Protein AF-0000000084598220 (afdb_homodimer)

Solvent-accessible surface area (backbone atoms only — not comparable to full-atom values): 47988 Å² total; per-residue (Å²): 133,80,77,79,67,69,56,61,60,93,81,36,50,54,48,59,60,74,89,63,60,37,79,72,84,51,64,51,40,47,52,40,50,54,53,54,58,26,46,35,33,29,43,20,32,37,65,59,45,50,27,60,74,36,41,69,69,46,43,55,61,21,56,75,44,31,79,72,43,38,65,80,55,84,69,63,90,47,68,69,59,46,43,54,54,58,67,50,29,43,49,44,36,50,38,77,49,54,46,45,58,60,53,30,51,50,38,49,72,28,61,39,36,26,37,33,40,42,40,22,49,45,51,42,50,27,36,34,76,59,91,84,57,64,60,24,38,47,14,88,64,12,65,29,36,76,45,94,66,25,41,41,49,55,47,38,46,50,35,27,44,74,67,70,26,46,35,27,47,23,36,34,70,39,38,66,58,46,56,55,34,40,37,82,74,64,42,84,81,72,74,36,50,92,60,53,60,62,56,38,84,83,36,52,68,48,37,48,53,36,30,51,52,51,43,52,54,53,48,48,58,58,65,73,52,56,81,55,49,25,45,37,34,40,52,46,70,60,24,64,92,65,59,35,60,59,59,62,66,61,51,53,55,58,45,31,74,82,36,59,43,51,39,33,26,36,35,62,60,54,47,76,47,23,58,34,39,47,34,36,72,48,73,75,92,60,70,45,95,57,56,32,34,27,40,35,50,41,40,84,44,57,33,19,48,84,76,58,64,61,56,48,41,52,56,50,48,52,49,48,50,52,37,38,15,27,40,27,25,36,28,41,26,52,32,36,41,48,33,32,40,71,45,67,71,58,52,52,34,44,47,48,39,11,57,50,35,73,69,48,33,78,62,52,42,56,35,40,51,34,85,73,17,62,54,95,55,35,34,21,24,28,50,90,56,33,36,31,40,35,38,58,37,89,51,76,71,64,36,58,68,60,63,42,80,40,74,47,75,67,71,68,76,45,41,26,36,60,90,78,61,48,73,42,59,66,51,74,57,90,60,26,34,39,31,48,47,69,85,50,68,75,52,86,66,83,60,52,57,49,48,33,39,32,36,35,77,127,133,82,77,79,66,69,56,62,57,92,83,36,50,53,49,60,59,75,89,64,59,37,82,72,85,51,65,52,41,48,52,40,50,54,53,53,58,27,45,35,32,29,43,21,33,37,64,58,45,51,26,59,74,35,42,65,70,46,43,55,59,20,55,74,44,32,81,73,42,38,65,77,54,85,70,63,90,46,68,69,60,47,42,53,53,58,68,50,29,42,48,44,38,50,38,77,49,54,44,47,58,62,52,30,49,50,38,48,72,29,60,41,36,27,38,34,39,41,41,24,48,45,50,39,50,26,37,33,75,60,90,86,56,64,60,23,38,46,14,89,65,12,64,28,36,77,44,95,64,25,40,41,48,54,48,38,48,51,33,27,44,75,66,71,25,46,37,28,47,23,37,35,70,40,39,66,59,46,55,55,34,41,38,81,73,64,44,84,81,71,75,36,49,91,60,53,58,63,56,39,82,82,39,51,69,48,38,49,52,36,31,51,54,51,44,52,53,53,47,48,58,59,66,73,51,55,82,53,50,26,46,34,36,42,52,48,70,59,23,65,90,64,61,35,59,60,59,62,64,62,52,53,54,58,46,30,73,82,36,58,44,51,40,32,26,36,35,63,60,56,44,76,46,22,58,32,39,46,33,35,71,49,74,76,92,59,69,44,96,58,57,33,33,27,42,35,49,41,40,83,45,56,31,18,48,84,77,60,64,61,57,47,39,52,57,51,48,53,49,48,51,53,38,38,15,26,40,26,24,38,28,42,25,51,33,38,41,49,33,33,42,70,47,68,71,58,52,53,33,45,48,46,40,10,56,51,37,73,68,48,34,77,64,52,44,55,34,40,50,34,84,72,17,64,54,96,55,36,34,21,24,28,48,89,55,32,36,33,40,36,40,57,38,89,51,78,72,64,35,57,68,58,62,44,79,40,74,47,76,68,69,68,76,43,41,26,34,58,90,77,60,49,73,44,58,66,50,74,58,88,61,26,34,40,31,49,49,72,86,51,69,75,52,86,68,84,61,52,57,49,48,32,39,32,36,34,78,127

Structure (mmCIF, N/CA/C/O backbone):
data_AF-0000000084598220-model_v1
#
loop_
_entity.id
_entity.type
_entity.pdbx_description
1 polymer Alpha-L-fucosidase
#
loop_
_atom_site.group_PDB
_atom_site.id
_atom_site.type_symbol
_atom_site.label_atom_id
_atom_site.label_alt_id
_atom_site.label_comp_id
_atom_site.label_asym_id
_atom_site.label_entity_id
_atom_site.label_seq_id
_atom_site.pdbx_PDB_ins_code
_atom_site.Cartn_x
_atom_site.Cartn_y
_atom_site.Cartn_z
_atom_site.occupancy
_atom_site.B_iso_or_equiv
_atom_site.auth_seq_id
_atom_site.auth_comp_id
_atom_site.auth_asym_id
_atom_site.auth_atom_id
_atom_site.pdbx_PDB_model_num
ATOM 1 N N . MET A 1 1 ? -11.242 47.875 -4.945 1 23.22 1 MET A N 1
ATOM 2 C CA . MET A 1 1 ? -11.422 46.719 -4.109 1 23.22 1 MET A CA 1
ATOM 3 C C . MET A 1 1 ? -10.992 45.438 -4.852 1 23.22 1 MET A C 1
ATOM 5 O O . MET A 1 1 ? -11.688 45 -5.766 1 23.22 1 MET A O 1
ATOM 9 N N . THR A 1 2 ? -9.703 45.312 -5.207 1 27.08 2 THR A N 1
ATOM 10 C CA . THR A 1 2 ? -9 44.344 -6.02 1 27.08 2 THR A CA 1
ATOM 11 C C . THR A 1 2 ? -9.305 42.906 -5.531 1 27.08 2 THR A C 1
ATOM 13 O O . THR A 1 2 ? -9.148 42.625 -4.348 1 27.08 2 THR A O 1
ATOM 16 N N . ASP A 1 3 ? -10.25 42.219 -6.105 1 31.67 3 ASP A N 1
ATOM 17 C CA . ASP A 1 3 ? -10.758 40.875 -5.949 1 31.67 3 ASP A CA 1
ATOM 18 C C . ASP A 1 3 ? -9.609 39.875 -5.809 1 31.67 3 ASP A C 1
ATOM 20 O O . ASP A 1 3 ? -8.844 39.656 -6.75 1 31.67 3 ASP A O 1
ATOM 24 N N . ASN A 1 4 ? -8.891 40.031 -4.762 1 32.78 4 ASN A N 1
ATOM 25 C CA . ASN A 1 4 ? -7.824 39.094 -4.508 1 32.78 4 ASN A CA 1
ATOM 26 C C . ASN A 1 4 ? -8.32 37.656 -4.652 1 32.78 4 ASN A C 1
ATOM 28 O O . ASN A 1 4 ? -8.891 37.094 -3.713 1 32.78 4 ASN A O 1
ATOM 32 N N . LEU A 1 5 ? -8.93 37.312 -5.75 1 36.25 5 LEU A N 1
ATOM 33 C CA . LEU A 1 5 ? -9.328 35.969 -6.145 1 36.25 5 LEU A CA 1
ATOM 34 C C . LEU A 1 5 ? -8.195 34.969 -5.918 1 36.25 5 LEU A C 1
ATOM 36 O O . LEU A 1 5 ? -7.051 35.219 -6.293 1 36.25 5 LEU A O 1
ATOM 40 N N . GLU A 1 6 ? -8.43 34.062 -5.066 1 42.03 6 GLU A N 1
ATOM 41 C CA . GLU A 1 6 ? -7.641 32.875 -4.773 1 42.03 6 GLU A CA 1
ATOM 42 C C . GLU A 1 6 ? -7.348 32.094 -6.039 1 42.03 6 GLU A C 1
ATOM 44 O O . GLU A 1 6 ? -8.273 31.625 -6.715 1 42.03 6 GLU A O 1
ATOM 49 N N . GLU A 1 7 ? -6.535 32.469 -6.828 1 36.28 7 GLU A N 1
ATOM 50 C CA . GLU A 1 7 ? -6.168 31.688 -8.008 1 36.28 7 GLU A CA 1
ATOM 51 C C . GLU A 1 7 ? -5.746 30.266 -7.629 1 36.28 7 GLU A C 1
ATOM 53 O O . GLU A 1 7 ? -4.812 30.078 -6.848 1 36.28 7 GLU A O 1
ATOM 58 N N . VAL A 1 8 ? -6.633 29.422 -7.609 1 45.06 8 VAL A N 1
ATOM 59 C CA . VAL A 1 8 ? -6.281 28 -7.578 1 45.06 8 VAL A CA 1
ATOM 60 C C . VAL A 1 8 ? -5.461 27.641 -8.812 1 45.06 8 VAL A C 1
ATOM 62 O O . VAL A 1 8 ? -5.953 27.734 -9.945 1 45.06 8 VAL A O 1
ATOM 65 N N . THR A 1 9 ? -4.238 27.938 -8.789 1 41.34 9 THR A N 1
ATOM 66 C CA . THR A 1 9 ? -3.434 27.375 -9.867 1 41.34 9 THR A CA 1
ATOM 67 C C . THR A 1 9 ? -3.012 25.938 -9.539 1 41.34 9 THR A C 1
ATOM 69 O O . THR A 1 9 ? -2.318 25.703 -8.547 1 41.34 9 THR A O 1
ATOM 72 N N . ASP A 1 10 ? -3.332 24.953 -10.148 1 44.06 10 ASP A N 1
ATOM 73 C CA . ASP A 1 10 ? -3.094 23.5 -10.086 1 44.06 10 ASP A CA 1
ATOM 74 C C . ASP A 1 10 ? -3.467 22.953 -8.719 1 44.06 10 ASP A C 1
ATOM 76 O O . ASP A 1 10 ? -2.684 22.219 -8.109 1 44.06 10 ASP A O 1
ATOM 80 N N . GLY A 1 11 ? -4.602 23.391 -8.039 1 43.09 11 GLY A N 1
ATOM 81 C CA . GLY A 1 11 ? -5.172 22.953 -6.781 1 43.09 11 GLY A CA 1
ATOM 82 C C . GLY A 1 11 ? -4.516 23.594 -5.57 1 43.09 11 GLY A C 1
ATOM 83 O O . GLY A 1 11 ? -4.879 23.297 -4.43 1 43.09 11 GLY A O 1
ATOM 84 N N . VAL A 1 12 ? -3.391 24.203 -5.793 1 49.09 12 VAL A N 1
ATOM 85 C CA . VAL A 1 12 ? -2.648 24.812 -4.699 1 49.09 12 VAL A CA 1
ATOM 86 C C . VAL A 1 12 ? -3.219 26.203 -4.402 1 49.09 12 VAL A C 1
ATOM 88 O O . VAL A 1 12 ? -3.438 27 -5.32 1 49.09 12 VAL A O 1
ATOM 91 N N . HIS A 1 13 ? -3.896 26.391 -3.176 1 57.19 13 HIS A N 1
ATOM 92 C CA . HIS A 1 13 ? -4.555 27.609 -2.689 1 57.19 13 HIS A CA 1
ATOM 93 C C . HIS A 1 13 ? -3.535 28.688 -2.357 1 57.19 13 HIS A C 1
ATOM 95 O O . HIS A 1 13 ? -2.465 28.406 -1.821 1 57.19 13 HIS A O 1
ATOM 101 N N . HIS A 1 14 ? -3.75 29.844 -2.865 1 70.62 14 HIS A N 1
ATOM 102 C CA . HIS A 1 14 ? -3.102 31.094 -2.471 1 70.62 14 HIS A CA 1
ATOM 103 C C . HIS A 1 14 ? -3.311 31.375 -0.986 1 70.62 14 HIS A C 1
ATOM 105 O O . HIS A 1 14 ? -4.164 30.766 -0.346 1 70.62 14 HIS A O 1
ATOM 111 N N . TYR A 1 15 ? -2.324 31.922 -0.281 1 80.38 15 TYR A N 1
ATOM 112 C CA . TYR A 1 15 ? -2.467 32.344 1.104 1 80.38 15 TYR A CA 1
ATOM 113 C C . TYR A 1 15 ? -2.609 33.875 1.188 1 80.38 15 TYR A C 1
ATOM 115 O O . TYR A 1 15 ? -2.293 34.594 0.234 1 80.38 15 TYR A O 1
ATOM 123 N N . SER A 1 16 ? -3.186 34.344 2.32 1 81.06 16 SER A N 1
ATOM 124 C CA . SER A 1 16 ? -3.387 35.781 2.529 1 81.06 16 SER A CA 1
ATOM 125 C C . SER A 1 16 ? -2.055 36.5 2.619 1 81.06 16 SER A C 1
ATOM 127 O O . SER A 1 16 ? -1.048 35.938 3.039 1 81.06 16 SER A O 1
ATOM 129 N N . LYS A 1 17 ? -2.09 37.875 2.248 1 82.38 17 LYS A N 1
ATOM 130 C CA . LYS A 1 17 ? -0.894 38.719 2.309 1 82.38 17 LYS A CA 1
ATOM 131 C C . LYS A 1 17 ? -0.565 39.094 3.748 1 82.38 17 LYS A C 1
ATOM 133 O O . LYS A 1 17 ? -1.466 39.344 4.551 1 82.38 17 LYS A O 1
ATOM 138 N N . GLU A 1 18 ? 0.597 39.125 4.02 1 86.5 18 GLU A N 1
ATOM 139 C CA . GLU A 1 18 ? 1.096 39.5 5.34 1 86.5 18 GLU A CA 1
ATOM 140 C C . GLU A 1 18 ? 0.583 40.875 5.754 1 86.5 18 GLU A C 1
ATOM 142 O O . GLU A 1 18 ? 0.25 41.094 6.922 1 86.5 18 GLU A O 1
ATOM 147 N N . GLU A 1 19 ? 0.536 41.781 4.867 1 89.38 19 GLU A N 1
ATOM 148 C CA . GLU A 1 19 ? 0.156 43.156 5.145 1 89.38 19 GLU A CA 1
ATOM 149 C C . GLU A 1 19 ? -1.286 43.25 5.637 1 89.38 19 GLU A C 1
ATOM 151 O O . GLU A 1 19 ? -1.655 44.219 6.324 1 89.38 19 GLU A O 1
ATOM 156 N N . SER A 1 20 ? -2.076 42.281 5.332 1 90.69 20 SER A N 1
ATOM 157 C CA . SER A 1 20 ? -3.492 42.281 5.68 1 90.69 20 SER A CA 1
ATOM 158 C C . SER A 1 20 ? -3.754 41.531 6.969 1 90.69 20 SER A C 1
ATOM 160 O O . SER A 1 20 ? -4.902 41.406 7.402 1 90.69 20 SER A O 1
ATOM 162 N N . TYR A 1 21 ? -2.719 41.062 7.551 1 94.75 21 TYR A N 1
ATOM 163 C CA . TYR A 1 21 ? -2.836 40.281 8.766 1 94.75 21 TYR A CA 1
ATOM 164 C C . TYR A 1 21 ? -3.406 41.094 9.914 1 94.75 21 TYR A C 1
ATOM 166 O O . TYR A 1 21 ? -2.996 42.25 10.117 1 94.75 21 TYR A O 1
ATOM 174 N N . VAL A 1 22 ? -4.391 40.562 10.617 1 96.06 22 VAL A N 1
ATOM 175 C CA . VAL A 1 22 ? -4.988 41.188 11.781 1 96.06 22 VAL A CA 1
ATOM 176 C C . VAL A 1 22 ? -4.508 40.5 13.055 1 96.06 22 VAL A C 1
ATOM 178 O O . VAL A 1 22 ? -4.988 39.438 13.406 1 96.06 22 VAL A O 1
ATOM 181 N N . ALA A 1 23 ? -3.645 41.125 13.789 1 95.88 23 ALA A N 1
ATOM 182 C CA . ALA A 1 23 ? -3.104 40.562 15.023 1 95.88 23 ALA A CA 1
ATOM 183 C C . ALA A 1 23 ? -4.141 40.625 16.141 1 95.88 23 ALA A C 1
ATOM 185 O O . ALA A 1 23 ? -4.844 41.594 16.312 1 95.88 23 ALA A O 1
ATOM 186 N N . PRO A 1 24 ? -4.246 39.531 16.875 1 97.12 24 PRO A N 1
ATOM 187 C CA . PRO A 1 24 ? -5.176 39.562 18.016 1 97.12 24 PRO A CA 1
ATOM 188 C C . PRO A 1 24 ? -4.723 40.531 19.109 1 97.12 24 PRO A C 1
ATOM 190 O O . PRO A 1 24 ? -3.521 40.688 19.344 1 97.12 24 PRO A O 1
ATOM 193 N N . LYS A 1 25 ? -5.676 41.062 19.812 1 96.19 25 LYS A N 1
ATOM 194 C CA . LYS A 1 25 ? -5.379 42.031 20.891 1 96.19 25 LYS A CA 1
ATOM 195 C C . LYS A 1 25 ? -5.363 41.312 22.25 1 96.19 25 LYS A C 1
ATOM 197 O O . LYS A 1 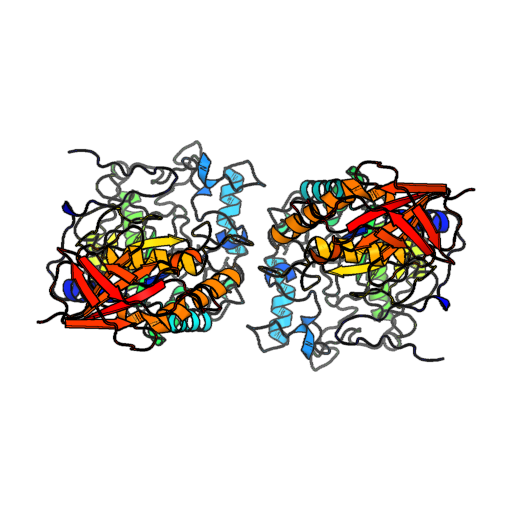25 ? -4.727 41.812 23.188 1 96.19 25 LYS A O 1
ATOM 202 N N . GLU A 1 26 ? -6.055 40.188 22.312 1 96.81 26 GLU A N 1
ATOM 203 C CA . GLU A 1 26 ? -6.172 39.469 23.578 1 96.81 26 GLU A CA 1
ATOM 204 C C . GLU A 1 26 ? -4.832 38.844 23.984 1 96.81 26 GLU A C 1
ATOM 206 O O . GLU A 1 26 ? -4.172 38.188 23.172 1 96.81 26 GLU A O 1
ATOM 211 N N . GLU A 1 27 ? -4.438 39 25.219 1 97.69 27 GLU A N 1
ATOM 212 C CA . GLU A 1 27 ? -3.164 38.531 25.734 1 97.69 27 GLU A CA 1
ATOM 213 C C . GLU A 1 27 ? -3.055 37 25.609 1 97.69 27 GLU A C 1
ATOM 215 O O . GLU A 1 27 ? -1.992 36.469 25.266 1 97.69 27 GLU A O 1
ATOM 220 N N . ALA A 1 28 ? -4.125 36.344 25.922 1 98.06 28 ALA A N 1
ATOM 221 C CA . ALA A 1 28 ? -4.117 34.875 25.859 1 98.06 28 ALA A CA 1
ATOM 222 C C . ALA A 1 28 ? -3.807 34.406 24.438 1 98.06 28 ALA A C 1
ATOM 224 O O . ALA A 1 28 ? -3.076 33.438 24.266 1 98.06 28 ALA A O 1
ATOM 225 N N . LEU A 1 29 ? -4.34 35.031 23.469 1 98.5 29 LEU A N 1
ATOM 226 C CA . LEU A 1 29 ? -4.105 34.656 22.078 1 98.5 29 LEU A CA 1
ATOM 227 C C . LEU A 1 29 ? -2.68 35 21.656 1 98.5 29 LEU A C 1
ATOM 229 O O . LEU A 1 29 ? -2.051 34.25 20.906 1 98.5 29 LEU A O 1
ATOM 233 N N . GLN A 1 30 ? -2.193 36.125 22.094 1 98.25 30 GLN A N 1
ATOM 234 C CA . GLN A 1 30 ? -0.816 36.531 21.812 1 98.25 30 GLN A CA 1
ATOM 235 C C . GLN A 1 30 ? 0.169 35.5 22.375 1 98.25 30 GLN A C 1
ATOM 237 O O . GLN A 1 30 ? 1.117 35.094 21.703 1 98.25 30 GLN A O 1
ATOM 242 N N . ALA A 1 31 ? -0.097 35.125 23.578 1 98.5 31 ALA A N 1
ATOM 243 C CA . ALA A 1 31 ? 0.752 34.125 24.219 1 98.5 31 ALA A CA 1
ATOM 244 C C . ALA A 1 31 ? 0.688 32.812 23.469 1 98.5 31 ALA A C 1
ATOM 246 O O . ALA A 1 31 ? 1.706 32.125 23.312 1 98.5 31 ALA A O 1
ATOM 247 N N . GLN A 1 32 ? -0.52 32.406 23.078 1 98.69 32 GLN A N 1
ATOM 248 C CA . GLN A 1 32 ? -0.69 31.156 22.344 1 98.69 32 GLN A CA 1
ATOM 249 C C . GLN A 1 32 ? 0.016 31.219 20.984 1 98.69 32 GLN A C 1
ATOM 251 O O . GLN A 1 32 ? 0.53 30.203 20.516 1 98.69 32 GLN A O 1
ATOM 256 N N . LEU A 1 33 ? -0.019 32.312 20.328 1 98.75 33 LEU A N 1
ATOM 257 C CA . LEU A 1 33 ? 0.685 32.469 19.062 1 98.75 33 LEU A CA 1
ATOM 258 C C . LEU A 1 33 ? 2.189 32.312 19.25 1 98.75 33 LEU A C 1
ATOM 260 O O . LEU A 1 33 ? 2.867 31.719 18.422 1 98.75 33 LEU A O 1
ATOM 264 N N . GLU A 1 34 ? 2.703 32.906 20.328 1 98.44 34 GLU A N 1
ATOM 265 C CA . GLU A 1 34 ? 4.121 32.719 20.609 1 98.44 34 GLU A CA 1
ATOM 266 C C . GLU A 1 34 ? 4.445 31.25 20.844 1 98.44 34 GLU A C 1
ATOM 268 O O . GLU A 1 34 ? 5.461 30.734 20.375 1 98.44 34 GLU A O 1
ATOM 273 N N . TRP A 1 35 ? 3.582 30.594 21.609 1 98.69 35 TRP A N 1
ATOM 274 C CA . TRP A 1 35 ? 3.734 29.156 21.812 1 98.69 35 TRP A CA 1
ATOM 275 C C . TRP A 1 35 ? 3.758 28.422 20.469 1 98.69 35 TRP A C 1
ATOM 277 O O . TRP A 1 35 ? 4.625 27.562 20.234 1 98.69 35 TRP A O 1
ATOM 287 N N . PHE A 1 36 ? 2.791 28.766 19.672 1 98.75 36 PHE A N 1
ATOM 288 C CA . PHE A 1 36 ? 2.668 28.141 18.359 1 98.75 36 PHE A CA 1
ATOM 289 C C . PHE A 1 36 ? 3.945 28.328 17.547 1 98.75 36 PHE A C 1
ATOM 291 O O . PHE A 1 36 ? 4.461 27.375 16.953 1 98.75 36 PHE A O 1
ATOM 298 N N . LYS A 1 37 ? 4.484 29.5 17.484 1 98.62 37 LYS A N 1
ATOM 299 C CA . LYS A 1 37 ? 5.688 29.828 16.719 1 98.62 37 LYS A CA 1
ATOM 300 C C . LYS A 1 37 ? 6.891 29.031 17.234 1 98.62 37 LYS A C 1
ATOM 302 O O . LYS A 1 37 ? 7.867 28.844 16.5 1 98.62 37 LYS A O 1
ATOM 307 N N . ASP A 1 38 ? 6.828 28.609 18.438 1 98.75 38 ASP A N 1
ATOM 308 C CA . ASP A 1 38 ? 7.941 27.875 19.031 1 98.75 38 ASP A CA 1
ATOM 309 C C . ASP A 1 38 ? 7.906 26.406 18.656 1 98.75 38 ASP A C 1
ATOM 311 O O . ASP A 1 38 ? 8.914 25.703 18.781 1 98.75 38 ASP A O 1
ATOM 315 N N . GLN A 1 39 ? 6.734 25.891 18.172 1 98.75 39 GLN A N 1
ATOM 316 C CA . GLN A 1 39 ? 6.559 24.453 17.969 1 98.75 39 GLN A CA 1
ATOM 317 C C . GLN A 1 39 ? 7.281 23.984 16.703 1 98.75 39 GLN A C 1
ATOM 319 O O . GLN A 1 39 ? 7.902 22.922 16.688 1 98.75 39 GLN A O 1
ATOM 324 N N . LYS A 1 40 ? 7.109 24.672 15.609 1 98.88 40 LYS A N 1
ATOM 325 C CA . LYS A 1 40 ? 7.848 24.609 14.352 1 98.88 40 LYS A CA 1
ATOM 326 C C . LYS A 1 40 ? 7.363 23.453 13.492 1 98.88 40 LYS A C 1
ATOM 328 O O . LYS A 1 40 ? 7.367 23.531 12.258 1 98.88 40 LYS A O 1
ATOM 333 N N . ILE A 1 41 ? 6.953 22.312 14.062 1 98.88 41 ILE A N 1
ATOM 334 C CA . ILE A 1 41 ? 6.605 21.188 13.203 1 98.88 41 ILE A CA 1
ATOM 335 C C . ILE A 1 41 ? 5.371 20.469 13.758 1 98.88 41 ILE A C 1
ATOM 337 O O . ILE A 1 41 ? 5.344 20.078 14.93 1 98.88 41 ILE A O 1
ATOM 341 N N . GLY A 1 42 ? 4.344 20.344 13 1 98.94 42 GLY A N 1
ATOM 342 C CA . GLY A 1 42 ? 3.123 19.609 13.289 1 98.94 42 GLY A CA 1
ATOM 343 C C . GLY A 1 42 ? 2.908 18.422 12.367 1 98.94 42 GLY A C 1
ATOM 344 O O . GLY A 1 42 ? 3.367 18.422 11.219 1 98.94 42 GLY A O 1
ATOM 345 N N . LEU A 1 43 ? 2.26 17.406 12.906 1 98.94 43 LEU A N 1
ATOM 346 C CA . LEU A 1 43 ? 1.837 16.25 12.109 1 98.94 43 LEU A CA 1
ATOM 347 C C . LEU A 1 43 ? 0.406 16.438 11.617 1 98.94 43 LEU A C 1
ATOM 349 O O . LEU A 1 43 ? -0.54 16.391 12.406 1 98.94 43 LEU A O 1
ATOM 353 N N . MET A 1 44 ? 0.262 16.656 10.336 1 98.94 44 MET A N 1
ATOM 354 C CA . MET A 1 44 ? -1.06 16.797 9.734 1 98.94 44 MET A CA 1
ATOM 355 C C . MET A 1 44 ? -1.516 15.461 9.133 1 98.94 44 MET A C 1
ATOM 357 O O . MET A 1 44 ? -0.711 14.719 8.57 1 98.94 44 MET A O 1
ATOM 361 N N . MET A 1 45 ? -2.775 15.203 9.281 1 98.81 45 MET A N 1
ATOM 362 C CA . MET A 1 45 ? -3.287 13.93 8.789 1 98.81 45 MET A CA 1
ATOM 363 C C . MET A 1 45 ? -4.656 14.109 8.141 1 98.81 45 MET A C 1
ATOM 365 O O . MET A 1 45 ? -5.59 14.602 8.773 1 98.81 45 MET A O 1
ATOM 369 N N . HIS A 1 46 ? -4.777 13.742 6.879 1 98.69 46 HIS A N 1
ATOM 370 C CA . HIS A 1 46 ? -6.055 13.523 6.203 1 98.69 46 HIS A CA 1
ATOM 371 C C . HIS A 1 46 ? -6.41 12.039 6.168 1 98.69 46 HIS A C 1
ATOM 373 O O . HIS A 1 46 ? -5.645 11.227 5.648 1 98.69 46 HIS A O 1
ATOM 379 N N . TRP A 1 47 ? -7.508 11.734 6.742 1 98.56 47 TRP A N 1
ATOM 380 C CA . TRP A 1 47 ? -7.902 10.328 6.848 1 98.56 47 TRP A CA 1
ATOM 381 C C . TRP A 1 47 ? -9.422 10.188 6.859 1 98.56 47 TRP A C 1
ATOM 383 O O . TRP A 1 47 ? -10.117 11.008 7.469 1 98.56 47 TRP A O 1
ATOM 393 N N . GLY A 1 48 ? -9.984 9.266 6.215 1 97.94 48 GLY A N 1
ATOM 394 C CA . GLY A 1 48 ? -11.406 8.969 6.113 1 97.94 48 GLY A CA 1
ATOM 395 C C . GLY A 1 48 ? -11.703 7.824 5.16 1 97.94 48 GLY A C 1
ATOM 396 O O . GLY A 1 48 ? -10.797 7.121 4.719 1 97.94 48 GLY A O 1
ATOM 397 N N . PRO A 1 49 ? -13.016 7.621 4.836 1 97.88 49 PRO A N 1
ATOM 398 C CA . PRO A 1 49 ? -13.422 6.473 4.02 1 97.88 49 PRO A CA 1
ATOM 399 C C . PRO A 1 49 ? -12.742 6.457 2.65 1 97.88 49 PRO A C 1
ATOM 401 O O . PRO A 1 49 ? -12.523 5.387 2.078 1 97.88 49 PRO A O 1
ATOM 404 N N . TYR A 1 50 ? -12.391 7.641 2.117 1 96.5 50 TYR A N 1
ATOM 405 C CA . TYR A 1 50 ? -11.797 7.77 0.79 1 96.5 50 TYR A CA 1
ATOM 406 C C . TYR A 1 50 ? -10.438 7.09 0.731 1 96.5 50 TYR A C 1
ATOM 408 O O . TYR A 1 50 ? -9.922 6.812 -0.354 1 96.5 50 TYR A O 1
ATOM 416 N N . SER A 1 51 ? -9.781 6.832 1.889 1 97.25 51 SER A N 1
ATOM 417 C CA . SER A 1 51 ? -8.477 6.184 1.911 1 97.25 51 SER A CA 1
ATOM 418 C C . SER A 1 51 ? -8.547 4.77 1.345 1 97.25 51 SER A C 1
ATOM 420 O O . SER A 1 51 ? -7.547 4.227 0.872 1 97.25 51 SER A O 1
ATOM 422 N N . GLN A 1 52 ? -9.773 4.133 1.337 1 97.19 52 GLN A N 1
ATOM 423 C CA . GLN A 1 52 ? -9.984 2.779 0.836 1 97.19 52 GLN A CA 1
ATOM 424 C C . GLN A 1 52 ? -9.695 2.693 -0.66 1 97.19 52 GLN A C 1
ATOM 426 O O . GLN A 1 52 ? -9.234 1.659 -1.15 1 97.19 52 GLN A O 1
ATOM 431 N N . LEU A 1 53 ? -9.914 3.842 -1.373 1 94.06 53 LEU A N 1
ATOM 432 C CA . LEU A 1 53 ? -9.766 3.852 -2.824 1 94.06 53 LEU A CA 1
ATOM 433 C C . LEU A 1 53 ? -8.445 4.488 -3.234 1 94.06 53 LEU A C 1
ATOM 435 O O . LEU A 1 53 ? -8.016 4.355 -4.383 1 94.06 53 LEU A O 1
ATOM 439 N N . GLY A 1 54 ? -7.789 5.195 -2.27 1 92.88 54 GLY A N 1
ATOM 440 C CA . GLY A 1 54 ? -6.547 5.879 -2.584 1 92.88 54 GLY A CA 1
ATOM 441 C C . GLY A 1 54 ? -6.727 7.027 -3.559 1 92.88 54 GLY A C 1
ATOM 442 O O . GLY A 1 54 ? -5.953 7.172 -4.508 1 92.88 54 GLY A O 1
ATOM 443 N N . VAL A 1 55 ? -7.797 7.82 -3.406 1 91.38 55 VAL A N 1
ATOM 444 C CA . VAL A 1 55 ? -8.078 8.961 -4.266 1 91.38 55 VAL A CA 1
ATOM 445 C C . VAL A 1 55 ? -8.039 10.25 -3.441 1 91.38 55 VAL A C 1
ATOM 447 O O . VAL A 1 55 ? -8 10.203 -2.209 1 91.38 55 VAL A O 1
ATOM 450 N N . VAL A 1 56 ? -8.047 11.344 -4.129 1 92.12 56 VAL A N 1
ATOM 451 C CA . VAL A 1 56 ? -8.047 12.641 -3.465 1 92.12 56 VAL A CA 1
ATOM 452 C C . VAL A 1 56 ? -9.305 12.797 -2.615 1 92.12 56 VAL A C 1
ATOM 454 O O . VAL A 1 56 ? -10.398 12.398 -3.033 1 92.12 56 VAL A O 1
ATOM 457 N N . GLU A 1 57 ? -9.195 13.352 -1.486 1 93.56 57 GLU A N 1
ATOM 458 C CA . GLU A 1 57 ? -10.273 13.461 -0.508 1 93.56 57 GLU A CA 1
ATOM 459 C C . GLU A 1 57 ? -11.359 14.422 -0.99 1 93.56 57 GLU A C 1
ATOM 461 O O . GLU A 1 57 ? -11.086 15.594 -1.257 1 93.56 57 GLU A O 1
ATOM 466 N N . SER A 1 58 ? -12.602 13.969 -1.15 1 95.88 58 SER A N 1
ATOM 467 C CA . SER A 1 58 ? -13.859 14.695 -1.269 1 95.88 58 SER A CA 1
ATOM 468 C C . SER A 1 58 ? -14.055 15.242 -2.68 1 95.88 58 SER A C 1
ATOM 470 O O . SER A 1 58 ? -15.164 15.234 -3.209 1 95.88 58 SER A O 1
ATOM 472 N N . TRP A 1 59 ? -12.992 15.703 -3.324 1 95.19 59 TRP A N 1
ATOM 473 C CA . TRP A 1 59 ? -13.086 16.609 -4.461 1 95.19 59 TRP A CA 1
ATOM 474 C C . TRP A 1 59 ? -13.75 15.922 -5.652 1 95.19 59 TRP A C 1
ATOM 476 O O . TRP A 1 59 ? -14.375 16.578 -6.484 1 95.19 59 TRP A O 1
ATOM 486 N N . ALA A 1 60 ? -13.672 14.672 -5.695 1 94.19 60 ALA A N 1
ATOM 487 C CA . ALA A 1 60 ? -14.328 13.93 -6.77 1 94.19 60 ALA A CA 1
ATOM 488 C C . ALA A 1 60 ? -15.836 14.141 -6.738 1 94.19 60 ALA A C 1
ATOM 490 O O . ALA A 1 60 ? -16.531 13.875 -7.727 1 94.19 60 ALA A O 1
ATOM 491 N N . LEU A 1 61 ? -16.391 14.602 -5.68 1 95.88 61 LEU A N 1
ATOM 492 C CA . LEU A 1 61 ? -17.828 14.828 -5.531 1 95.88 61 LEU A CA 1
ATOM 493 C C . LEU A 1 61 ? -18.25 16.094 -6.262 1 95.88 61 LEU A C 1
ATOM 495 O O . LEU A 1 61 ? -19.438 16.281 -6.566 1 95.88 61 LEU A O 1
ATOM 499 N N . SER A 1 62 ? -17.359 17.016 -6.473 1 95.38 62 SER A N 1
ATOM 500 C CA . SER A 1 62 ? -17.656 18.266 -7.152 1 95.38 62 SER A CA 1
ATOM 501 C C . SER A 1 62 ? -17.531 18.125 -8.664 1 95.38 62 SER A C 1
ATOM 503 O O . SER A 1 62 ? -16.438 17.906 -9.188 1 95.38 62 SER A O 1
ATOM 505 N N . ASP A 1 63 ? -18.625 18.281 -9.375 1 94.69 63 ASP A N 1
ATOM 506 C CA . ASP A 1 63 ? -18.594 18.203 -10.836 1 94.69 63 ASP A CA 1
ATOM 507 C C . ASP A 1 63 ? -17.781 19.344 -11.43 1 94.69 63 ASP A C 1
ATOM 509 O O . ASP A 1 63 ? -17.125 19.172 -12.461 1 94.69 63 ASP A O 1
ATOM 513 N N . GLU A 1 64 ? -17.828 20.438 -10.812 1 94.25 64 GLU A N 1
ATOM 514 C CA . GLU A 1 64 ? -17.094 21.609 -11.289 1 94.25 64 GLU A CA 1
ATOM 515 C C . GLU A 1 64 ? -15.586 21.359 -11.25 1 94.25 64 GLU A C 1
ATOM 517 O O . GLU A 1 64 ? -14.844 21.906 -12.062 1 94.25 64 GLU A O 1
ATOM 522 N N . ASP A 1 65 ? -15.125 20.484 -10.414 1 94.75 65 ASP A N 1
ATOM 523 C CA . ASP A 1 65 ? -13.703 20.203 -10.219 1 94.75 65 ASP A CA 1
ATOM 524 C C . ASP A 1 65 ? -13.328 18.828 -10.797 1 94.75 65 ASP A C 1
ATOM 526 O O . ASP A 1 65 ? -12.297 18.266 -10.43 1 94.75 65 ASP A O 1
ATOM 530 N N . ALA A 1 66 ? -14.133 18.297 -11.625 1 93.62 66 ALA A N 1
ATOM 531 C CA . ALA A 1 66 ? -14.008 16.922 -12.109 1 93.62 66 ALA A CA 1
ATOM 532 C C . ALA A 1 66 ? -12.719 16.734 -12.906 1 93.62 66 ALA A C 1
ATOM 534 O O . ALA A 1 66 ? -12.078 15.68 -12.812 1 93.62 66 ALA A O 1
ATOM 535 N N . GLU A 1 67 ? -12.312 17.719 -13.648 1 91.81 67 GLU A N 1
ATOM 536 C CA . GLU A 1 67 ? -11.18 17.594 -14.57 1 91.81 67 GLU A CA 1
ATOM 537 C C . GLU A 1 67 ? -9.922 17.141 -13.836 1 91.81 67 GLU A C 1
ATOM 539 O O . GLU A 1 67 ? -9.234 16.219 -14.281 1 91.81 67 GLU A O 1
ATOM 544 N N . TRP A 1 68 ? -9.641 17.734 -12.695 1 90.75 68 TRP A N 1
ATOM 545 C CA . TRP A 1 68 ? -8.414 17.375 -11.984 1 90.75 68 TRP A CA 1
ATOM 546 C C . TRP A 1 68 ? -8.695 16.359 -10.875 1 90.75 68 TRP A C 1
ATOM 548 O O . TRP A 1 68 ? -7.852 15.523 -10.562 1 90.75 68 TRP A O 1
ATOM 558 N N . SER A 1 69 ? -9.859 16.438 -10.289 1 92.25 69 SER A N 1
ATOM 559 C CA . SER A 1 69 ? -10.133 15.633 -9.102 1 92.25 69 SER A CA 1
ATOM 560 C C . SER A 1 69 ? -10.5 14.195 -9.469 1 92.25 69 SER A C 1
ATOM 562 O O . SER A 1 69 ? -10.438 13.305 -8.617 1 92.25 69 SER A O 1
ATOM 564 N N . ARG A 1 70 ? -10.922 13.938 -10.695 1 93.88 70 ARG A N 1
ATOM 565 C CA . ARG A 1 70 ? -11.336 12.602 -11.109 1 93.88 70 ARG A CA 1
ATOM 566 C C . ARG A 1 70 ? -10.297 11.961 -12.016 1 93.88 70 ARG A C 1
ATOM 568 O O . ARG A 1 70 ? -10.57 10.961 -12.68 1 93.88 70 ARG A O 1
ATOM 575 N N . GLU A 1 71 ? -9.117 12.562 -12.047 1 89.06 71 GLU A N 1
ATOM 576 C CA . GLU A 1 71 ? -8.031 12.016 -12.859 1 89.06 71 GLU A CA 1
ATOM 577 C C . GLU A 1 71 ? -7.688 10.594 -12.43 1 89.06 71 GLU A C 1
ATOM 579 O O . GLU A 1 71 ? -7.32 9.758 -13.258 1 89.06 71 GLU A O 1
ATOM 584 N N . GLU A 1 72 ? -7.887 10.32 -11.188 1 87.81 72 GLU A N 1
ATOM 585 C CA . GLU A 1 72 ? -7.496 9.016 -10.656 1 87.81 72 GLU A CA 1
ATOM 586 C C . GLU A 1 72 ? -8.672 8.047 -10.656 1 87.81 72 GLU A C 1
ATOM 588 O O . GLU A 1 72 ? -8.539 6.898 -10.227 1 87.81 72 GLU A O 1
ATOM 593 N N . ILE A 1 73 ? -9.82 8.523 -11.016 1 92.75 73 ILE A N 1
ATOM 594 C CA . ILE A 1 73 ? -10.969 7.637 -11.148 1 92.75 73 ILE A CA 1
ATOM 595 C C . ILE A 1 73 ? -10.836 6.809 -12.422 1 92.75 73 ILE A C 1
ATOM 597 O O . ILE A 1 73 ? -10.984 7.332 -13.531 1 92.75 73 ILE A O 1
ATOM 601 N N . ASP A 1 74 ? -10.641 5.504 -12.258 1 90.56 74 ASP A N 1
ATOM 602 C CA . ASP A 1 74 ? -10.281 4.66 -13.391 1 90.56 74 ASP A CA 1
ATOM 603 C C . ASP A 1 74 ? -11.289 3.527 -13.578 1 90.56 74 ASP A C 1
ATOM 605 O O . ASP A 1 74 ? -11.031 2.578 -14.32 1 90.56 74 ASP A O 1
ATOM 609 N N . TRP A 1 75 ? -12.414 3.541 -12.922 1 88.88 75 TRP A N 1
ATOM 610 C CA . TRP A 1 75 ? -13.359 2.434 -13.008 1 88.88 75 TRP A CA 1
ATOM 611 C C . TRP A 1 75 ? -14.742 2.928 -13.422 1 88.88 75 TRP A C 1
ATOM 613 O O . TRP A 1 75 ? -15.539 2.166 -13.969 1 88.88 75 TRP A O 1
ATOM 623 N N . GLU A 1 76 ? -15.117 4.09 -13.062 1 79.88 76 GLU A N 1
ATOM 624 C CA . GLU A 1 76 ? -16.438 4.645 -13.328 1 79.88 76 GLU A CA 1
ATOM 625 C C . GLU A 1 76 ? -16.344 5.926 -14.148 1 79.88 76 GLU A C 1
ATOM 627 O O . GLU A 1 76 ? -15.461 6.754 -13.914 1 79.88 76 GLU A O 1
ATOM 632 N N . HIS A 1 77 ? -17.328 6.004 -15.07 1 77.5 77 HIS A N 1
ATOM 633 C CA . HIS A 1 77 ? -17.297 7.211 -15.891 1 77.5 77 HIS A CA 1
ATOM 634 C C . HIS A 1 77 ? -18.562 8.039 -15.711 1 77.5 77 HIS A C 1
ATOM 636 O O . HIS A 1 77 ? -18.641 9.156 -16.234 1 77.5 77 HIS A O 1
ATOM 642 N N . ASP A 1 78 ? -19.406 7.543 -14.867 1 88.94 78 ASP A N 1
ATOM 643 C CA . ASP A 1 78 ? -20.656 8.266 -14.617 1 88.94 78 ASP A CA 1
ATOM 644 C C . ASP A 1 78 ? -20.625 8.969 -13.266 1 88.94 78 ASP A C 1
ATOM 646 O O . ASP A 1 78 ? -20.375 8.328 -12.234 1 88.94 78 ASP A O 1
ATOM 650 N N . SER A 1 79 ? -20.891 10.32 -13.32 1 91.56 79 SER A N 1
ATOM 651 C CA . SER A 1 79 ? -20.781 11.156 -12.133 1 91.56 79 SER A CA 1
ATOM 652 C C . SER A 1 79 ? -21.75 10.703 -11.047 1 91.56 79 SER A C 1
ATOM 654 O O . SER A 1 79 ? -21.391 10.656 -9.867 1 91.56 79 SER A O 1
ATOM 656 N N . LYS A 1 80 ? -22.906 10.406 -11.43 1 91.31 80 LYS A N 1
ATOM 657 C CA . LYS A 1 80 ? -23.922 10.008 -10.461 1 91.31 80 LYS A CA 1
ATOM 658 C C . LYS A 1 80 ? -23.5 8.742 -9.719 1 91.31 80 LYS A C 1
ATO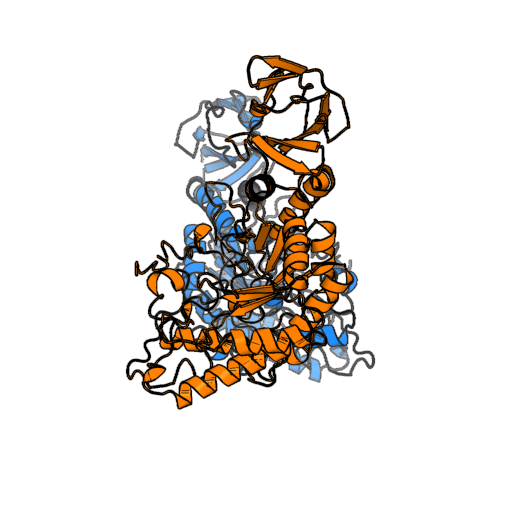M 660 O O . LYS A 1 80 ? -23.531 8.695 -8.484 1 91.31 80 LYS A O 1
ATOM 665 N N . SER A 1 81 ? -23.078 7.723 -10.43 1 92.19 81 SER A N 1
ATOM 666 C CA . SER A 1 81 ? -22.625 6.469 -9.836 1 92.19 81 SER A CA 1
ATOM 667 C C . SER A 1 81 ? -21.391 6.688 -8.969 1 92.19 81 SER A C 1
ATOM 669 O O . SER A 1 81 ? -21.281 6.121 -7.883 1 92.19 81 SER A O 1
ATOM 671 N N . LEU A 1 82 ? -20.484 7.488 -9.508 1 93.88 82 LEU A N 1
ATOM 672 C CA . LEU A 1 82 ? -19.266 7.809 -8.758 1 93.88 82 LEU A CA 1
ATOM 673 C C . LEU A 1 82 ? -19.609 8.414 -7.402 1 93.88 82 LEU A C 1
ATOM 675 O O . LEU A 1 82 ? -19.078 7.988 -6.379 1 93.88 82 LEU A O 1
ATOM 679 N N . LYS A 1 83 ? -20.484 9.383 -7.352 1 94 83 LYS A N 1
ATOM 680 C CA . LYS A 1 83 ? -20.859 10.062 -6.121 1 94 83 LYS A CA 1
ATOM 681 C C . LYS A 1 83 ? -21.547 9.109 -5.148 1 94 83 LYS A C 1
ATOM 683 O O . LYS A 1 83 ? -21.297 9.156 -3.943 1 94 83 LYS A O 1
ATOM 688 N N . GLN A 1 84 ? -22.406 8.258 -5.688 1 93.62 84 GLN A N 1
ATOM 689 C CA . GLN A 1 84 ? -23.078 7.258 -4.855 1 93.62 84 GLN A CA 1
ATOM 690 C C . GLN A 1 84 ? -22.062 6.301 -4.234 1 93.62 84 GLN A C 1
ATOM 692 O O . GLN A 1 84 ? -22.141 5.977 -3.047 1 93.62 84 GLN A O 1
ATOM 697 N N . GLN A 1 85 ? -21.125 5.836 -5.008 1 94.06 85 GLN A N 1
ATOM 698 C CA . GLN A 1 85 ? -20.062 4.945 -4.527 1 94.06 85 GLN A CA 1
ATOM 699 C C . GLN A 1 85 ? -19.219 5.633 -3.465 1 94.06 85 GLN A C 1
ATOM 701 O O . GLN A 1 85 ? -18.891 5.031 -2.436 1 94.06 85 GLN A O 1
ATOM 706 N N . TYR A 1 86 ? -18.875 6.871 -3.748 1 95.44 86 TYR A N 1
ATOM 707 C CA . TYR A 1 86 ? -18.062 7.625 -2.797 1 95.44 86 TYR A CA 1
ATOM 708 C C . TYR A 1 86 ? -18.766 7.734 -1.449 1 95.44 86 TYR A C 1
ATOM 710 O O . TYR A 1 86 ? -18.172 7.43 -0.409 1 95.44 86 TYR A O 1
ATOM 718 N N . VAL A 1 87 ? -20.016 8.109 -1.426 1 96.06 87 VAL A N 1
ATOM 719 C CA . VAL A 1 87 ? -20.766 8.32 -0.198 1 96.06 87 VAL A CA 1
ATOM 720 C C . VAL A 1 87 ? -20.938 7 0.546 1 96.06 87 VAL A C 1
ATOM 722 O O . VAL A 1 87 ? -20.922 6.969 1.779 1 96.06 87 VAL A O 1
ATOM 725 N N . ALA A 1 88 ? -20.984 5.922 -0.164 1 96.56 88 ALA A N 1
ATOM 726 C CA . ALA A 1 88 ? -21.219 4.609 0.431 1 96.56 88 ALA A CA 1
ATOM 727 C C . ALA A 1 88 ? -19.938 4.039 1.026 1 96.56 88 ALA A C 1
ATOM 729 O O . ALA A 1 88 ? -19.953 2.986 1.67 1 96.56 88 ALA A O 1
ATOM 730 N N . LEU A 1 89 ? -18.828 4.703 0.892 1 97.56 89 LEU A N 1
ATOM 731 C CA . LEU A 1 89 ? -17.547 4.211 1.396 1 97.56 89 LEU A CA 1
ATOM 732 C C . LEU A 1 89 ? -17.578 4.086 2.914 1 97.56 89 LEU A C 1
ATOM 734 O O . LEU A 1 89 ? -16.828 3.297 3.49 1 97.56 89 LEU A O 1
ATOM 738 N N . ASN A 1 90 ? -18.391 4.875 3.6 1 98.19 90 ASN A N 1
ATOM 739 C CA . ASN A 1 90 ? -18.5 4.77 5.051 1 98.19 90 ASN A CA 1
ATOM 740 C C . ASN A 1 90 ? -18.953 3.377 5.48 1 98.19 90 ASN A C 1
ATOM 742 O O . ASN A 1 90 ? -18.609 2.916 6.57 1 98.19 90 ASN A O 1
ATOM 746 N N . LYS A 1 91 ? -19.672 2.656 4.609 1 97.88 91 LYS A N 1
ATOM 747 C CA . LYS A 1 91 ? -20.281 1.368 4.941 1 97.88 91 LYS A CA 1
ATOM 748 C C . LYS A 1 91 ? -19.234 0.258 4.957 1 97.88 91 LYS A C 1
ATOM 750 O O . LYS A 1 91 ? -19.484 -0.834 5.469 1 97.88 91 LYS A O 1
ATOM 755 N N . THR A 1 92 ? -18.078 0.536 4.367 1 98.12 92 THR A N 1
ATOM 756 C CA . THR A 1 92 ? -17.031 -0.474 4.32 1 98.12 92 THR A CA 1
ATOM 757 C C . THR A 1 92 ? -15.781 0.012 5.051 1 98.12 92 THR A C 1
ATOM 759 O O . THR A 1 92 ? -14.797 -0.723 5.168 1 98.12 92 THR A O 1
ATOM 762 N N . PHE A 1 93 ? -15.773 1.249 5.555 1 98.38 93 PHE A N 1
ATOM 763 C CA . PHE A 1 93 ? -14.625 1.793 6.273 1 98.38 93 PHE A CA 1
ATOM 764 C C . PHE A 1 93 ? -14.5 1.159 7.652 1 98.38 93 PHE A C 1
ATOM 766 O O . PHE A 1 93 ? -15.336 1.388 8.523 1 98.38 93 PHE A O 1
ATOM 773 N N . HIS A 1 94 ? -13.461 0.283 7.82 1 97.75 94 HIS A N 1
ATOM 774 C CA . HIS A 1 94 ? -13.305 -0.51 9.039 1 97.75 94 HIS A CA 1
ATOM 775 C C . HIS A 1 94 ? -11.844 -0.621 9.445 1 97.75 94 HIS A C 1
ATOM 777 O O . HIS A 1 94 ? -11.242 -1.694 9.336 1 97.75 94 HIS A O 1
ATOM 783 N N . PRO A 1 95 ? -11.297 0.464 10 1 97.62 95 PRO A N 1
ATOM 784 C CA . PRO A 1 95 ? -9.891 0.463 10.391 1 97.62 95 PRO A CA 1
ATOM 785 C C . PRO A 1 95 ? -9.656 -0.241 11.727 1 97.62 95 PRO A C 1
ATOM 787 O O . PRO A 1 95 ? -9.227 0.391 12.695 1 97.62 95 PRO A O 1
ATOM 790 N N . ILE A 1 96 ? -9.773 -1.516 11.789 1 95.94 96 ILE A N 1
ATOM 791 C CA . ILE A 1 96 ? -9.758 -2.273 13.039 1 95.94 96 ILE A CA 1
ATOM 792 C C . ILE A 1 96 ? -8.344 -2.289 13.617 1 95.94 96 ILE A C 1
ATOM 794 O O . ILE A 1 96 ? -8.148 -2.631 14.781 1 95.94 96 ILE A O 1
ATOM 798 N N . ARG A 1 97 ? -7.352 -1.942 12.797 1 96 97 ARG A N 1
ATOM 799 C CA . ARG A 1 97 ? -5.965 -1.939 13.242 1 96 97 ARG A CA 1
ATOM 800 C C . ARG A 1 97 ? -5.531 -0.543 13.68 1 96 97 ARG A C 1
ATOM 802 O O . ARG A 1 97 ? -4.34 -0.245 13.742 1 96 97 ARG A O 1
ATOM 809 N N . PHE A 1 98 ? -6.473 0.33 13.969 1 97.5 98 PHE A N 1
ATOM 810 C CA . PHE A 1 98 ? -6.238 1.695 14.422 1 97.5 98 PHE A CA 1
ATOM 811 C C . PHE A 1 98 ? -5.402 1.707 15.703 1 97.5 98 PHE A C 1
ATOM 813 O O . PHE A 1 98 ? -5.707 0.984 16.656 1 97.5 98 PHE A O 1
ATOM 820 N N . GLN A 1 99 ? -4.277 2.578 15.656 1 96.06 99 GLN A N 1
ATOM 821 C CA . GLN A 1 99 ? -3.295 2.586 16.734 1 96.06 99 GLN A CA 1
ATOM 822 C C . GLN A 1 99 ? -2.998 4.012 17.203 1 96.06 99 GLN A C 1
ATOM 824 O O . GLN A 1 99 ? -1.9 4.527 16.969 1 96.06 99 GLN A O 1
ATOM 829 N N . PRO A 1 100 ? -3.938 4.617 17.938 1 98.19 100 PRO A N 1
ATOM 830 C CA . PRO A 1 100 ? -3.736 6.02 18.328 1 98.19 100 PRO A CA 1
ATOM 831 C C . PRO A 1 100 ? -2.508 6.223 19.203 1 98.19 100 PRO A C 1
ATOM 833 O O . PRO A 1 100 ? -1.771 7.195 19.031 1 98.19 100 PRO A O 1
ATOM 836 N N . ASP A 1 101 ? -2.203 5.305 20.156 1 98.31 101 ASP A N 1
ATOM 837 C CA . ASP A 1 101 ? -1.047 5.449 21.031 1 98.31 101 ASP A CA 1
ATOM 838 C C . ASP A 1 101 ? 0.258 5.309 20.25 1 98.31 101 ASP A C 1
ATOM 840 O O . ASP A 1 101 ? 1.202 6.074 20.469 1 98.31 101 ASP A O 1
ATOM 844 N N . ALA A 1 102 ? 0.299 4.336 19.359 1 98.12 102 ALA A N 1
ATOM 845 C CA . ALA A 1 102 ? 1.499 4.148 18.547 1 98.12 102 ALA A CA 1
ATOM 846 C C . ALA A 1 102 ? 1.765 5.367 17.672 1 98.12 102 ALA A C 1
ATOM 848 O O . ALA A 1 102 ? 2.918 5.758 17.469 1 98.12 102 ALA A O 1
ATOM 849 N N . TRP A 1 103 ? 0.655 5.953 17.109 1 98.75 103 TRP A N 1
ATOM 850 C CA . TRP A 1 103 ? 0.8 7.172 16.312 1 98.75 103 TRP A CA 1
ATOM 851 C C . TRP A 1 103 ? 1.427 8.289 17.141 1 98.75 103 TRP A C 1
ATOM 853 O O . TRP A 1 103 ? 2.371 8.945 16.688 1 98.75 103 TRP A O 1
ATOM 863 N N . ALA A 1 104 ? 0.911 8.484 18.328 1 98.88 104 ALA A N 1
ATOM 864 C CA . ALA A 1 104 ? 1.354 9.57 19.203 1 98.88 104 ALA A CA 1
ATOM 865 C C . ALA A 1 104 ? 2.795 9.352 19.656 1 98.88 104 ALA A C 1
ATOM 867 O O . ALA A 1 104 ? 3.59 10.297 19.688 1 98.88 104 ALA A O 1
ATOM 868 N N . ASP A 1 105 ? 3.133 8.094 19.984 1 98.88 105 ASP A N 1
ATOM 869 C CA . ASP A 1 105 ? 4.504 7.766 20.359 1 98.88 105 ASP A CA 1
ATOM 870 C C . ASP A 1 105 ? 5.48 8.086 19.234 1 98.88 105 ASP A C 1
ATOM 872 O O . ASP A 1 105 ? 6.527 8.695 19.469 1 98.88 105 ASP A O 1
ATOM 876 N N . LEU A 1 106 ? 5.086 7.664 18.078 1 98.88 106 LEU A N 1
ATOM 877 C CA . LEU A 1 106 ? 5.938 7.914 16.922 1 98.88 106 LEU A CA 1
ATOM 878 C C . LEU A 1 106 ? 6.129 9.414 16.703 1 98.88 106 LEU A C 1
ATOM 880 O O . LEU A 1 106 ? 7.246 9.867 16.453 1 98.88 106 LEU A O 1
ATOM 884 N N . ALA A 1 107 ? 5.039 10.164 16.781 1 98.94 107 ALA A N 1
ATOM 885 C CA . ALA A 1 107 ? 5.109 11.617 16.609 1 98.94 107 ALA A CA 1
ATOM 886 C C . ALA A 1 107 ? 6.035 12.25 17.641 1 98.94 107 ALA A C 1
ATOM 888 O O . ALA A 1 107 ? 6.926 13.023 17.281 1 98.94 107 ALA A O 1
ATOM 889 N N . LYS A 1 108 ? 5.844 11.906 18.859 1 98.81 108 LYS A N 1
ATOM 890 C CA . LYS A 1 108 ? 6.676 12.438 19.922 1 98.81 108 LYS A CA 1
ATOM 891 C C . LYS A 1 108 ? 8.141 12.078 19.719 1 98.81 108 LYS A C 1
ATOM 893 O O . LYS A 1 108 ? 9.016 12.953 19.766 1 98.81 108 LYS A O 1
ATOM 898 N N . ASP A 1 109 ? 8.391 10.805 19.422 1 98.69 109 ASP A N 1
ATOM 899 C CA . ASP A 1 109 ? 9.75 10.289 19.312 1 98.69 109 ASP A CA 1
ATOM 900 C C . ASP A 1 109 ? 10.477 10.906 18.109 1 98.69 109 ASP A C 1
ATOM 902 O O . ASP A 1 109 ? 11.703 10.992 18.094 1 98.69 109 ASP A O 1
ATOM 906 N N . THR A 1 110 ? 9.68 11.305 17.141 1 98.75 110 THR A N 1
ATOM 907 C CA . THR A 1 110 ? 10.305 11.812 15.93 1 98.75 110 THR A CA 1
ATOM 908 C C . THR A 1 110 ? 10.281 13.336 15.898 1 98.75 110 THR A C 1
ATOM 910 O O . THR A 1 110 ? 10.609 13.953 14.883 1 98.75 110 THR A O 1
ATOM 913 N N . GLY A 1 111 ? 9.828 14.008 16.922 1 98.81 111 GLY A N 1
ATOM 914 C CA . GLY A 1 111 ? 10.094 15.422 17.125 1 98.81 111 GLY A CA 1
ATOM 915 C C . GLY A 1 111 ? 8.914 16.312 16.781 1 98.81 111 GLY A C 1
ATOM 916 O O . GLY A 1 111 ? 8.992 17.531 16.891 1 98.81 111 GLY A O 1
ATOM 917 N N . PHE A 1 112 ? 7.805 15.781 16.375 1 98.94 112 PHE A N 1
ATOM 918 C CA . PHE A 1 112 ? 6.609 16.594 16.172 1 98.94 112 PHE A CA 1
ATOM 919 C C . PHE A 1 112 ? 6.133 17.188 17.484 1 98.94 112 PHE A C 1
ATOM 921 O O . PHE A 1 112 ? 6.359 16.625 18.562 1 98.94 112 PHE A O 1
ATOM 928 N N . LYS A 1 113 ? 5.441 18.359 17.344 1 98.94 113 LYS A N 1
ATOM 929 C CA . LYS A 1 113 ? 5.059 19.062 18.578 1 98.94 113 LYS A CA 1
ATOM 930 C C . LYS A 1 113 ? 3.545 19.219 18.656 1 98.94 113 LYS A C 1
ATOM 932 O O . LYS A 1 113 ? 3.01 19.547 19.719 1 98.94 113 LYS A O 1
ATOM 937 N N . TYR A 1 114 ? 2.818 19.031 17.609 1 98.94 114 TYR A N 1
ATOM 938 C CA . TYR A 1 114 ? 1.361 19.094 17.641 1 98.94 114 TYR A CA 1
ATOM 939 C C . TYR A 1 114 ? 0.753 18.297 16.5 1 98.94 114 TYR A C 1
ATOM 941 O O . TYR A 1 114 ? 1.451 17.938 15.539 1 98.94 114 TYR A O 1
ATOM 949 N N . LEU A 1 115 ? -0.496 17.953 16.672 1 98.94 115 LEU A N 1
ATOM 950 C CA . LEU A 1 115 ? -1.294 17.203 15.711 1 98.94 115 LEU A CA 1
ATOM 951 C C . LEU A 1 115 ? -2.299 18.125 15.016 1 98.94 115 LEU A C 1
ATOM 953 O O . LEU A 1 115 ? -2.941 18.953 15.664 1 98.94 115 LEU A O 1
ATOM 957 N N . VAL A 1 116 ? -2.344 18.062 13.688 1 98.94 116 VAL A N 1
ATOM 958 C CA . VAL A 1 116 ? -3.43 18.625 12.891 1 98.94 116 VAL A CA 1
ATOM 959 C C . VAL A 1 116 ? -4.238 17.5 12.25 1 98.94 116 VAL A C 1
ATOM 961 O O . VAL A 1 116 ? -3.842 16.953 11.219 1 98.94 116 VAL A O 1
ATOM 964 N N . PHE A 1 117 ? -5.371 17.219 12.797 1 98.94 117 PHE A N 1
ATOM 965 C CA . PHE A 1 117 ? -6.145 16.078 12.305 1 98.94 117 PHE A CA 1
ATOM 966 C C . PHE A 1 117 ? -7.43 16.547 11.633 1 98.94 117 PHE A C 1
ATOM 968 O O . PHE A 1 117 ? -8.164 17.359 12.188 1 98.94 117 PHE A O 1
ATOM 975 N N . THR A 1 118 ? -7.699 15.992 10.477 1 98.81 118 THR A N 1
ATOM 976 C CA . THR A 1 118 ? -8.922 16.328 9.75 1 98.81 118 THR A CA 1
ATOM 977 C C . THR A 1 118 ? -10.133 15.648 10.398 1 98.81 118 THR A C 1
ATOM 979 O O . THR A 1 118 ? -10.43 14.484 10.109 1 98.81 118 THR A O 1
ATOM 982 N N . THR A 1 119 ? -10.852 16.391 11.148 1 98.88 119 THR A N 1
ATOM 983 C CA . THR A 1 119 ? -12.039 15.859 11.812 1 98.88 119 THR A CA 1
ATOM 984 C C . THR A 1 119 ? -13.172 15.648 10.812 1 98.88 119 THR A C 1
ATOM 986 O O . THR A 1 119 ? -14.008 14.766 10.984 1 98.88 119 THR A O 1
ATOM 989 N N . LYS A 1 120 ? -13.188 16.516 9.875 1 98.75 120 LYS A N 1
ATOM 990 C CA . LYS A 1 120 ? -14.156 16.484 8.781 1 98.75 120 LYS A CA 1
ATOM 991 C C . LYS A 1 120 ? -13.617 17.219 7.559 1 98.75 120 LYS A C 1
ATOM 993 O O . LYS A 1 120 ? -13.133 18.344 7.668 1 98.75 120 LYS A O 1
ATOM 998 N N . HIS A 1 121 ? -13.602 16.547 6.43 1 98.5 121 HIS A N 1
ATOM 999 C CA . HIS A 1 121 ? -13.289 17.203 5.168 1 98.5 121 HIS A CA 1
ATOM 1000 C C . HIS A 1 121 ? -14.562 17.641 4.445 1 98.5 121 HIS A C 1
ATOM 1002 O O . HIS A 1 121 ? -15.633 17.703 5.051 1 98.5 121 HIS A O 1
ATOM 1008 N N . HIS A 1 122 ? -14.516 17.984 3.166 1 98.44 122 HIS A N 1
ATOM 1009 C CA . HIS A 1 122 ? -15.641 18.594 2.463 1 98.44 122 HIS A CA 1
ATOM 1010 C C . HIS A 1 122 ? -16.781 17.594 2.271 1 98.44 122 HIS A C 1
ATOM 1012 O O . HIS A 1 122 ? -17.938 18 2.162 1 98.44 122 HIS A O 1
ATOM 1018 N N . ASP A 1 123 ? -16.469 16.312 2.223 1 98.06 123 ASP A N 1
ATOM 1019 C CA . ASP A 1 123 ? -17.469 15.281 1.981 1 98.06 123 ASP A CA 1
ATOM 1020 C C . ASP A 1 123 ? -18.469 15.203 3.139 1 98.06 123 ASP A C 1
ATOM 1022 O O . ASP A 1 123 ? -19.531 14.602 3.012 1 98.06 123 ASP A O 1
ATOM 1026 N N . GLY A 1 124 ? -18.109 15.734 4.297 1 98.69 124 GLY A N 1
ATOM 1027 C CA . GLY A 1 124 ? -19.031 15.836 5.414 1 98.69 124 GLY A CA 1
ATOM 1028 C C . GLY A 1 124 ? -18.922 14.68 6.387 1 98.69 124 GLY A C 1
ATOM 1029 O O . GLY A 1 124 ? -19.625 14.641 7.398 1 98.69 124 GLY A O 1
ATOM 1030 N N . PHE A 1 125 ? -18.047 13.711 6.141 1 98.81 125 PHE A N 1
ATOM 1031 C CA . PHE A 1 125 ? -17.922 12.562 7.035 1 98.81 125 PHE A CA 1
ATOM 1032 C C . PHE A 1 125 ? -17.203 12.961 8.32 1 98.81 125 PHE A C 1
ATOM 1034 O O . PHE A 1 125 ? -16.047 13.414 8.281 1 98.81 125 PHE A O 1
ATOM 1041 N N . ALA A 1 126 ? -17.859 12.75 9.43 1 98.94 126 ALA A N 1
ATOM 1042 C CA . ALA A 1 126 ? -17.297 13.156 10.711 1 98.94 126 ALA A CA 1
ATOM 1043 C C . ALA A 1 126 ? -16.5 12.023 11.352 1 98.94 126 ALA A C 1
ATOM 1045 O O . ALA A 1 126 ? -17 10.906 11.5 1 98.94 126 ALA A O 1
ATOM 1046 N N . MET A 1 127 ? -15.328 12.289 11.766 1 98.88 127 MET A N 1
ATOM 1047 C CA . MET A 1 127 ? -14.445 11.305 12.383 1 98.88 127 MET A CA 1
ATOM 1048 C C . MET A 1 127 ? -14.602 11.312 13.906 1 98.88 127 MET A C 1
ATOM 1050 O O . MET A 1 127 ? -13.719 10.836 14.625 1 98.88 127 MET A O 1
ATOM 1054 N N . TRP A 1 128 ? -15.633 11.938 14.438 1 98.88 128 TRP A N 1
ATOM 1055 C CA . TRP A 1 128 ? -15.977 11.938 15.859 1 98.88 128 TRP A CA 1
ATOM 1056 C C . TRP A 1 128 ? -17.469 11.648 16.062 1 98.88 128 TRP A C 1
ATOM 1058 O O . TRP A 1 128 ? -18.203 11.492 15.086 1 98.88 128 TRP A O 1
ATOM 1068 N N . ASP A 1 129 ? -17.906 11.508 17.281 1 98.69 129 ASP A N 1
ATOM 1069 C CA . ASP A 1 129 ? -19.266 11.094 17.594 1 98.69 129 ASP A CA 1
ATOM 1070 C C . ASP A 1 129 ? -20.203 12.297 17.656 1 98.69 129 ASP A C 1
ATOM 1072 O O . ASP A 1 129 ? -20.859 12.523 18.688 1 98.69 129 ASP A O 1
ATOM 1076 N N . THR A 1 130 ? -20.328 12.992 16.594 1 98.81 130 THR A N 1
ATOM 1077 C CA . THR A 1 130 ? -21.219 14.141 16.516 1 98.81 130 THR A CA 1
ATOM 1078 C C . THR A 1 130 ? -22.672 13.711 16.672 1 98.81 130 THR A C 1
ATOM 1080 O O . THR A 1 130 ? -23.047 12.594 16.297 1 98.81 130 THR A O 1
ATOM 1083 N N . LYS A 1 131 ? -23.516 14.562 17.172 1 98.31 131 LYS A N 1
ATOM 1084 C CA . LYS A 1 131 ? -24.938 14.32 17.312 1 98.31 131 LYS A CA 1
ATOM 1085 C C . LYS A 1 131 ? -25.719 14.883 16.125 1 98.31 131 LYS A C 1
ATOM 1087 O O . LYS A 1 131 ? -26.922 14.656 16 1 98.31 131 LYS A O 1
ATOM 1092 N N . THR A 1 132 ? -25 15.477 15.195 1 98.5 132 THR A N 1
ATOM 1093 C CA . THR A 1 132 ? -25.688 16.281 14.188 1 98.5 132 THR A CA 1
ATOM 1094 C C . THR A 1 132 ? -25.984 15.445 12.945 1 98.5 132 THR A C 1
ATOM 1096 O O . THR A 1 132 ? -26.797 15.844 12.109 1 98.5 132 THR A O 1
ATOM 1099 N N . THR A 1 133 ? -25.344 14.367 12.727 1 98.38 133 THR A N 1
ATOM 1100 C CA . THR A 1 133 ? -25.531 13.539 11.539 1 98.38 133 THR A CA 1
ATOM 1101 C C . THR A 1 133 ? -25.156 12.086 11.828 1 98.38 133 THR A C 1
ATOM 1103 O O . THR A 1 133 ? -24.422 11.805 12.781 1 98.38 133 THR A O 1
ATOM 1106 N N . GLU A 1 134 ? -25.688 11.164 11.031 1 98.25 134 GLU A N 1
ATOM 1107 C CA . GLU A 1 134 ? -25.297 9.766 11.117 1 98.25 134 GLU A CA 1
ATOM 1108 C C . GLU A 1 134 ? -24.188 9.43 10.109 1 98.25 134 GLU A C 1
ATOM 1110 O O . GLU A 1 134 ? -23.656 8.32 10.109 1 98.25 134 GLU A O 1
ATOM 1115 N N . TYR A 1 135 ? -23.844 10.391 9.242 1 98.69 135 TYR A N 1
ATOM 1116 C CA . TYR A 1 135 ? -22.703 10.219 8.352 1 98.69 135 TYR A CA 1
ATOM 1117 C C . TYR A 1 135 ? -21.391 10.5 9.086 1 98.69 135 TYR A C 1
ATOM 1119 O O . TYR A 1 135 ? -20.766 11.539 8.867 1 98.69 135 TYR A O 1
ATOM 1127 N N . LYS A 1 136 ? -21.062 9.586 9.953 1 98.88 136 LYS A N 1
ATOM 1128 C CA . LYS A 1 136 ? -19.953 9.672 10.906 1 98.88 136 LYS A CA 1
ATOM 1129 C C . LYS A 1 136 ? -19.344 8.305 11.172 1 98.88 136 LYS A C 1
ATOM 1131 O O . LYS A 1 136 ? -19.969 7.273 10.898 1 98.88 136 LYS A O 1
ATOM 1136 N N . ILE A 1 137 ? -18.172 8.281 11.703 1 98.81 137 ILE A N 1
ATOM 1137 C CA . ILE A 1 137 ? -17.406 7.051 11.898 1 98.81 137 ILE A CA 1
ATOM 1138 C C . ILE A 1 137 ? -18.062 6.203 12.984 1 98.81 137 ILE A C 1
ATOM 1140 O O . ILE A 1 137 ? -17.922 4.977 12.992 1 98.81 137 ILE A O 1
ATOM 1144 N N . THR A 1 138 ? -18.875 6.785 13.891 1 98.75 138 THR A N 1
ATOM 1145 C CA . THR A 1 138 ? -19.594 6.078 14.945 1 98.75 138 THR A CA 1
ATOM 1146 C C . THR A 1 138 ? -21.031 5.766 14.516 1 98.75 138 THR A C 1
ATOM 1148 O O . THR A 1 138 ? -21.812 5.258 15.312 1 98.75 138 THR A O 1
ATOM 1151 N N . GLY A 1 139 ? -21.344 6.188 13.312 1 98.69 139 GLY A N 1
ATOM 1152 C CA . GLY A 1 139 ? -22.688 5.898 12.82 1 98.69 139 GLY A CA 1
ATOM 1153 C C . GLY A 1 139 ? -22.938 4.418 12.617 1 98.69 139 GLY A C 1
ATOM 1154 O O . GLY A 1 139 ? -22.016 3.66 12.32 1 98.69 139 GLY A O 1
ATOM 1155 N N . SER A 1 140 ? -24.188 4.027 12.68 1 98.06 140 SER A N 1
ATOM 1156 C CA . SER A 1 140 ? -24.562 2.615 12.648 1 98.06 140 SER A CA 1
ATOM 1157 C C . SER A 1 140 ? -24.203 1.981 11.312 1 98.06 140 SER A C 1
ATOM 1159 O O . SER A 1 140 ? -23.938 0.778 11.234 1 98.06 140 SER A O 1
ATOM 1161 N N . ALA A 1 141 ? -24.125 2.771 10.25 1 97.62 141 ALA A N 1
ATOM 1162 C CA . ALA A 1 141 ? -23.828 2.252 8.922 1 97.62 141 ALA A CA 1
ATOM 1163 C C . ALA A 1 141 ? -22.328 1.947 8.781 1 97.62 141 ALA A C 1
ATOM 1165 O O . ALA A 1 141 ? -21.922 1.199 7.891 1 97.62 141 ALA A O 1
ATOM 1166 N N . CYS A 1 142 ? -21.484 2.566 9.539 1 98.12 142 CYS A N 1
ATOM 1167 C CA . CYS A 1 142 ? -20.047 2.32 9.523 1 98.12 142 CYS A CA 1
ATOM 1168 C C . CYS A 1 142 ? -19.688 1.144 10.422 1 98.12 142 CYS A C 1
ATOM 1170 O O . CYS A 1 142 ? -19.984 1.153 11.617 1 98.12 142 CYS A O 1
ATOM 1172 N N . PRO A 1 143 ? -19.047 0.111 9.898 1 97.25 143 PRO A N 1
ATOM 1173 C CA . PRO A 1 143 ? -18.766 -1.077 10.703 1 97.25 143 PRO A CA 1
ATOM 1174 C C . PRO A 1 143 ? -17.844 -0.782 11.883 1 97.25 143 PRO A C 1
ATOM 1176 O O . PRO A 1 143 ? -17.875 -1.494 12.891 1 97.25 143 PRO A O 1
ATOM 1179 N N . PHE A 1 144 ? -17.125 0.245 11.836 1 97.81 144 PHE A N 1
ATOM 1180 C CA . PHE A 1 144 ? -16.156 0.563 12.875 1 97.81 144 PHE A CA 1
ATOM 1181 C C . PHE A 1 144 ? -16.859 1.09 14.125 1 97.81 144 PHE A C 1
ATOM 1183 O O . PHE A 1 144 ? -16.25 1.189 15.188 1 97.81 144 PHE A O 1
ATOM 1190 N N . HIS A 1 145 ? -18.172 1.399 14.094 1 98 145 HIS A N 1
ATOM 1191 C CA . HIS A 1 145 ? -18.906 2.029 15.18 1 98 145 HIS A CA 1
ATOM 1192 C C . HIS A 1 145 ? -18.906 1.153 16.422 1 98 145 HIS A C 1
ATOM 1194 O O . HIS A 1 145 ? -19.125 1.646 17.547 1 98 145 HIS A O 1
ATOM 1200 N N . ARG A 1 146 ? -18.562 -0.163 16.25 1 94.38 146 ARG A N 1
ATOM 1201 C CA . ARG A 1 146 ? -18.609 -1.087 17.375 1 94.38 146 ARG A CA 1
ATOM 1202 C C . ARG A 1 146 ? -17.234 -1.199 18.031 1 94.38 146 ARG A C 1
ATOM 1204 O O . ARG A 1 146 ? -17.094 -1.827 19.094 1 94.38 146 ARG A O 1
ATOM 1211 N N . HIS A 1 147 ? -16.234 -0.732 17.438 1 95.25 147 HIS A N 1
ATOM 1212 C CA . HIS A 1 147 ? -14.875 -0.778 17.969 1 95.25 147 HIS A CA 1
ATOM 1213 C C . HIS A 1 147 ? -14.75 0.094 19.219 1 95.25 147 HIS A C 1
ATOM 1215 O O . HIS A 1 147 ? -15.336 1.176 19.281 1 95.25 147 HIS A O 1
ATOM 1221 N N . PRO A 1 148 ? -13.891 -0.336 20.156 1 94.69 148 PRO A N 1
ATOM 1222 C CA . PRO A 1 148 ? -13.734 0.467 21.375 1 94.69 148 PRO A CA 1
ATOM 1223 C C . PRO A 1 148 ? -13.141 1.848 21.094 1 94.69 148 PRO A C 1
ATOM 1225 O O . PRO A 1 148 ? -13.344 2.779 21.875 1 94.69 148 PRO A O 1
ATOM 1228 N N . TYR A 1 149 ? -12.469 1.99 19.969 1 97.25 149 TYR A N 1
ATOM 1229 C CA . TYR A 1 149 ? -11.844 3.26 19.609 1 97.25 149 TYR A CA 1
ATOM 1230 C C . TYR A 1 149 ? -12.625 3.951 18.5 1 97.25 149 TYR A C 1
ATOM 1232 O O . TYR A 1 149 ? -12.047 4.711 17.719 1 97.25 149 TYR A O 1
ATOM 1240 N N . ALA A 1 150 ? -13.93 3.752 18.391 1 98 150 ALA A N 1
ATOM 1241 C CA . ALA A 1 150 ? -14.711 4.223 17.25 1 98 150 ALA A CA 1
ATOM 1242 C C . ALA A 1 150 ? -14.664 5.742 17.141 1 98 150 ALA A C 1
ATOM 1244 O O . ALA A 1 150 ? -14.625 6.293 16.047 1 98 150 ALA A O 1
ATOM 1245 N N . ASP A 1 151 ? -14.703 6.449 18.344 1 98.75 151 ASP A N 1
ATOM 1246 C CA . ASP A 1 151 ? -14.539 7.898 18.328 1 98.75 151 ASP A CA 1
ATOM 1247 C C . ASP A 1 151 ? -13.086 8.281 18.078 1 98.75 151 ASP A C 1
ATOM 1249 O O . ASP A 1 151 ? -12.344 8.57 19.031 1 98.75 151 ASP A O 1
ATOM 1253 N N . VAL A 1 152 ? -12.688 8.336 16.875 1 98.88 152 VAL A N 1
ATOM 1254 C CA . VAL A 1 152 ? -11.297 8.461 16.453 1 98.88 152 VAL A CA 1
ATOM 1255 C C . VAL A 1 152 ? -10.711 9.766 16.969 1 98.88 152 VAL A C 1
ATOM 1257 O O . VAL A 1 152 ? -9.602 9.789 17.516 1 98.88 152 VAL A O 1
ATOM 1260 N N . CYS A 1 153 ? -11.438 10.883 16.828 1 98.88 153 CYS A N 1
ATOM 1261 C CA . CYS A 1 153 ? -10.922 12.156 17.297 1 98.88 153 CYS A CA 1
ATOM 1262 C C . CYS A 1 153 ? -10.625 12.109 18.797 1 98.88 153 CYS A C 1
ATOM 1264 O O . CYS A 1 153 ? -9.57 12.562 19.234 1 98.88 153 CYS A O 1
ATOM 1266 N N . LYS A 1 154 ? -11.555 11.57 19.547 1 98.81 154 LYS A N 1
ATOM 1267 C CA . LYS A 1 154 ? -11.336 11.469 20.984 1 98.81 154 LYS A CA 1
ATOM 1268 C C . LYS A 1 154 ? -10.055 10.695 21.297 1 98.81 154 LYS A C 1
ATOM 1270 O O . LYS A 1 154 ? -9.227 11.141 22.094 1 98.81 154 LYS A O 1
ATOM 1275 N N . GLN A 1 155 ? -9.891 9.539 20.688 1 98.75 155 GLN A N 1
ATOM 1276 C CA . GLN A 1 155 ? -8.75 8.664 20.938 1 98.75 155 GLN A CA 1
ATOM 1277 C C . GLN A 1 155 ? -7.441 9.328 20.531 1 98.75 155 GLN A C 1
ATOM 1279 O O . GLN A 1 155 ? -6.453 9.273 21.266 1 98.75 155 GLN A O 1
ATOM 1284 N N . LEU A 1 156 ? -7.422 9.969 19.406 1 98.81 156 LEU A N 1
ATOM 1285 C CA . LEU A 1 156 ? -6.215 10.625 18.906 1 98.81 156 LEU A CA 1
ATOM 1286 C C . LEU A 1 156 ? -5.848 11.82 19.766 1 98.81 156 LEU A C 1
ATOM 1288 O O . LEU A 1 156 ? -4.695 11.969 20.188 1 98.81 156 LEU A O 1
ATOM 1292 N N . PHE A 1 157 ? -6.852 12.688 20.016 1 98.94 157 PHE A N 1
ATOM 1293 C CA . PHE A 1 157 ? -6.566 13.883 20.812 1 98.94 157 PHE A CA 1
ATOM 1294 C C . PHE A 1 157 ? -6.051 13.516 22.188 1 98.94 157 PHE A C 1
ATOM 1296 O O . PHE A 1 157 ? -5.066 14.086 22.672 1 98.94 157 PHE A O 1
ATOM 1303 N N . ASP A 1 158 ? -6.66 12.531 22.797 1 98.88 158 ASP A N 1
ATOM 1304 C CA . ASP A 1 158 ? -6.223 12.086 24.109 1 98.88 158 ASP A CA 1
ATOM 1305 C C . ASP A 1 158 ? -4.812 11.5 24.062 1 98.88 158 ASP A C 1
ATOM 1307 O O . ASP A 1 158 ? -3.973 11.82 24.906 1 98.88 158 ASP A O 1
ATOM 1311 N N . ALA A 1 159 ? -4.547 10.664 23.094 1 98.88 159 ALA A N 1
ATOM 1312 C CA . ALA A 1 159 ? -3.244 10.008 22.969 1 98.88 159 ALA A CA 1
ATOM 1313 C C . ALA A 1 159 ? -2.137 11.039 22.75 1 98.88 159 ALA A C 1
ATOM 1315 O O . ALA A 1 159 ? -1.08 10.969 23.391 1 98.88 159 ALA A O 1
ATOM 1316 N N . PHE A 1 160 ? -2.365 11.961 21.891 1 98.94 160 PHE A N 1
ATOM 1317 C CA . PHE A 1 160 ? -1.356 12.969 21.578 1 98.94 160 PHE A CA 1
ATOM 1318 C C . PHE A 1 160 ? -1.165 13.93 22.75 1 98.94 160 PHE A C 1
ATOM 1320 O O . PHE A 1 160 ? -0.033 14.258 23.109 1 98.94 160 PHE A O 1
ATOM 1327 N N . ARG A 1 161 ? -2.234 14.375 23.375 1 98.75 161 ARG A N 1
ATOM 1328 C CA . ARG A 1 161 ? -2.15 15.25 24.531 1 98.75 161 ARG A CA 1
ATOM 1329 C C . ARG A 1 161 ? -1.391 14.586 25.672 1 98.75 161 ARG A C 1
ATOM 1331 O O . ARG A 1 161 ? -0.606 15.234 26.375 1 98.75 161 ARG A O 1
ATOM 1338 N N . ALA A 1 162 ? -1.639 13.312 25.812 1 98.75 162 ALA A N 1
ATOM 1339 C CA . ALA A 1 162 ? -0.974 12.562 26.875 1 98.75 162 ALA A CA 1
ATOM 1340 C C . ALA A 1 162 ? 0.538 12.539 26.672 1 98.75 162 ALA A C 1
ATOM 1342 O O . ALA A 1 162 ? 1.298 12.352 27.625 1 98.75 162 ALA A O 1
ATOM 1343 N N . ARG A 1 163 ? 0.963 12.781 25.484 1 98.69 163 ARG A N 1
ATOM 1344 C CA . ARG A 1 163 ? 2.389 12.797 25.172 1 98.69 163 ARG A CA 1
ATOM 1345 C C . ARG A 1 163 ? 2.916 14.219 25.047 1 98.69 163 ARG A C 1
ATOM 1347 O O . ARG A 1 163 ? 4.027 14.438 24.562 1 98.69 163 ARG A O 1
ATOM 1354 N N . GLY A 1 164 ? 2.1 15.164 25.406 1 98.62 164 GLY A N 1
ATOM 1355 C CA . GLY A 1 164 ? 2.523 16.562 25.469 1 98.62 164 GLY A CA 1
ATOM 1356 C C . GLY A 1 164 ? 2.412 17.281 24.141 1 98.62 164 GLY A C 1
ATOM 1357 O O . GLY A 1 164 ? 2.977 18.359 23.969 1 98.62 164 GLY A O 1
ATOM 1358 N N . LEU A 1 165 ? 1.742 16.734 23.203 1 98.88 165 LEU A N 1
ATOM 1359 C CA . LEU A 1 165 ? 1.599 17.359 21.906 1 98.88 165 LEU A CA 1
ATOM 1360 C C . LEU A 1 165 ? 0.327 18.188 21.828 1 98.88 165 LEU A C 1
ATOM 1362 O O . LEU A 1 165 ? -0.709 17.797 22.375 1 98.88 165 LEU A O 1
ATOM 1366 N N . GLY A 1 166 ? 0.394 19.375 21.172 1 98.88 166 GLY A N 1
ATOM 1367 C CA . GLY A 1 166 ? -0.78 20.203 20.969 1 98.88 166 GLY A CA 1
ATOM 1368 C C . GLY A 1 166 ? -1.783 19.594 20.016 1 98.88 166 GLY A C 1
ATOM 1369 O O . GLY A 1 166 ? -1.477 18.625 19.312 1 98.88 166 GLY A O 1
ATOM 1370 N N . ILE A 1 167 ? -2.977 20.141 20.031 1 98.94 167 ILE A N 1
ATOM 1371 C CA . ILE A 1 167 ? -4.047 19.625 19.188 1 98.94 167 ILE A CA 1
ATOM 1372 C C . ILE A 1 167 ? -4.605 20.734 18.312 1 98.94 167 ILE A C 1
ATOM 1374 O O . ILE A 1 167 ? -5.043 21.766 18.812 1 98.94 167 ILE A O 1
ATOM 1378 N N . SER A 1 168 ? -4.5 20.547 17.078 1 98.81 168 SER A N 1
ATOM 1379 C CA . SER A 1 168 ? -5.227 21.344 16.078 1 98.81 168 SER A CA 1
ATOM 1380 C C . SER A 1 168 ? -6.336 20.516 15.43 1 98.81 168 SER A C 1
ATOM 1382 O O . SER A 1 168 ? -6.078 19.453 14.867 1 98.81 168 SER A O 1
ATOM 1384 N N . ALA A 1 169 ? -7.574 21.016 15.484 1 98.88 169 ALA A N 1
ATOM 1385 C CA . ALA A 1 169 ? -8.727 20.344 14.891 1 98.88 169 ALA A CA 1
ATOM 1386 C C . ALA A 1 169 ? -9.047 20.922 13.508 1 98.88 169 ALA A C 1
ATOM 1388 O O . ALA A 1 169 ? -9.641 22 13.391 1 98.88 169 ALA A O 1
ATOM 1389 N N . TYR A 1 170 ? -8.609 20.219 12.547 1 98.81 170 TYR A N 1
ATOM 1390 C CA . TYR A 1 170 ? -8.945 20.578 11.172 1 98.81 170 TYR A CA 1
ATOM 1391 C C . TYR A 1 170 ? -10.43 20.344 10.898 1 98.81 170 TYR A C 1
ATOM 1393 O O . TYR A 1 170 ? -10.961 19.266 11.203 1 98.81 170 TYR A O 1
ATOM 1401 N N . PHE A 1 171 ? -11.133 21.344 10.297 1 98.88 171 PHE A N 1
ATOM 1402 C CA . PHE A 1 171 ? -12.57 21.297 10.031 1 98.88 171 PHE A CA 1
ATOM 1403 C C . PHE A 1 171 ? -12.898 21.984 8.719 1 98.88 171 PHE A C 1
ATOM 1405 O O . PHE A 1 171 ? -12.602 23.172 8.547 1 98.88 171 PHE A O 1
ATOM 1412 N N . SER A 1 172 ? -13.5 21.266 7.832 1 98.62 172 SER A N 1
ATOM 1413 C CA . SER A 1 172 ? -14 21.922 6.625 1 98.62 172 SER A CA 1
ATOM 1414 C C . SER A 1 172 ? -15.297 22.672 6.902 1 98.62 172 SER A C 1
ATOM 1416 O O . SER A 1 172 ? -16.25 22.094 7.426 1 98.62 172 SER A O 1
ATOM 1418 N N . LYS A 1 173 ? -15.344 23.906 6.473 1 98.56 173 LYS A N 1
ATOM 1419 C CA . LYS A 1 173 ? -16.562 24.688 6.625 1 98.56 173 LYS A CA 1
ATOM 1420 C C . LYS A 1 173 ? -17.641 24.25 5.637 1 98.56 173 LYS A C 1
ATOM 1422 O O . LYS A 1 173 ? -18.828 24.391 5.902 1 98.56 173 LYS A O 1
ATOM 1427 N N . ALA A 1 174 ? -17.203 23.75 4.508 1 98.25 174 ALA A N 1
ATOM 1428 C CA . ALA A 1 174 ? -18.156 23.172 3.547 1 98.25 174 ALA A CA 1
ATOM 1429 C C . ALA A 1 174 ? -18.578 21.781 3.969 1 98.25 174 ALA A C 1
ATOM 1431 O O . ALA A 1 174 ? -17.844 21.078 4.668 1 98.25 174 ALA A O 1
ATOM 1432 N N . ASP A 1 175 ? -19.828 21.391 3.557 1 98.5 175 ASP A N 1
ATOM 1433 C CA . ASP A 1 175 ? -20.359 20.047 3.771 1 98.5 175 ASP A CA 1
ATOM 1434 C C . ASP A 1 175 ? -21.156 19.578 2.564 1 98.5 175 ASP A C 1
ATOM 1436 O O . ASP A 1 175 ? -22.297 20 2.365 1 98.5 175 ASP A O 1
ATOM 1440 N N . TRP A 1 176 ? -20.578 18.703 1.84 1 97.69 176 TRP A N 1
ATOM 1441 C CA . TRP A 1 176 ? -21.172 18.281 0.575 1 97.69 176 TRP A CA 1
ATOM 1442 C C . TRP A 1 176 ? -22.109 17.109 0.784 1 97.69 176 TRP A C 1
ATOM 1444 O O . TRP A 1 176 ? -22.5 16.438 -0.174 1 97.69 176 TRP A O 1
ATOM 1454 N N . HIS A 1 177 ? -22.484 16.828 2.021 1 97.25 177 HIS A N 1
ATOM 1455 C CA . HIS A 1 177 ? -23.391 15.727 2.332 1 97.25 177 HIS A CA 1
ATOM 1456 C C . HIS A 1 177 ? -24.734 16.234 2.842 1 97.25 177 HIS A C 1
ATOM 1458 O O . HIS A 1 177 ? -25.781 15.633 2.57 1 97.25 177 HIS A O 1
ATOM 1464 N N . VAL A 1 178 ? -24.703 17.297 3.584 1 97.31 178 VAL A N 1
ATOM 1465 C CA . VAL A 1 178 ? -25.922 17.734 4.273 1 97.31 178 VAL A CA 1
ATOM 1466 C C . VAL A 1 178 ? -26.812 18.484 3.297 1 97.31 178 VAL A C 1
ATOM 1468 O O . VAL A 1 178 ? -26.344 19.281 2.482 1 97.31 178 VAL A O 1
ATOM 1471 N N . PRO A 1 179 ? -28.125 18.312 3.355 1 95.69 179 PRO A N 1
ATOM 1472 C CA . PRO A 1 179 ? -29.062 18.922 2.398 1 95.69 179 PRO A CA 1
ATOM 1473 C C . PRO A 1 179 ? -29.109 20.453 2.506 1 95.69 179 PRO A C 1
ATOM 1475 O O . PRO A 1 179 ? -29.469 21.125 1.54 1 95.69 179 PRO A O 1
ATOM 1478 N N . SER A 1 180 ? -28.719 20.984 3.623 1 97.06 180 SER A N 1
ATOM 1479 C CA . SER A 1 180 ? -28.766 22.438 3.797 1 97.06 180 SER A CA 1
ATOM 1480 C C . SER A 1 180 ? -27.641 23.125 3.037 1 97.06 180 SER A C 1
ATOM 1482 O O . SER A 1 180 ? -27.656 24.344 2.859 1 97.06 180 SER A O 1
ATOM 1484 N N . TYR A 1 181 ? -26.625 22.406 2.564 1 97.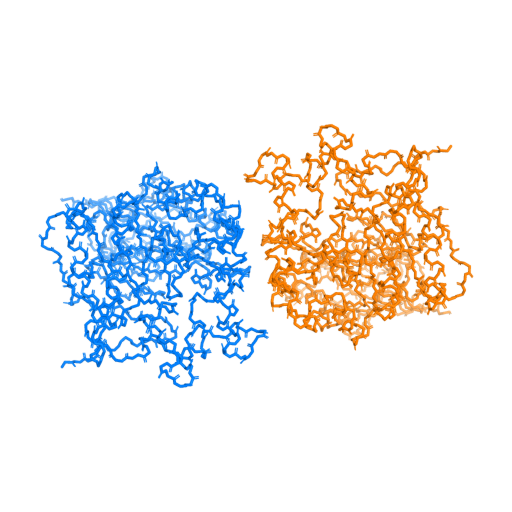31 181 TYR A N 1
ATOM 1485 C CA . TYR A 1 181 ? -25.562 22.953 1.722 1 97.31 181 TYR A CA 1
ATOM 1486 C C . TYR A 1 181 ? -25.734 22.5 0.276 1 97.31 181 TYR A C 1
ATOM 1488 O O . TYR A 1 181 ? -25.844 23.328 -0.632 1 97.31 181 TYR A O 1
ATOM 1496 N N . TRP A 1 182 ? -25.734 21.172 0.055 1 95.12 182 TRP A N 1
ATOM 1497 C CA . TRP A 1 182 ? -26.094 20.609 -1.24 1 95.12 182 TRP A CA 1
ATOM 1498 C C . TRP A 1 182 ? -27.516 20.047 -1.223 1 95.12 182 TRP A C 1
ATOM 1500 O O . TRP A 1 182 ? -27.734 18.906 -0.829 1 95.12 182 TRP A O 1
ATOM 1510 N N . THR A 1 183 ? -28.453 20.844 -1.685 1 92.38 183 THR A N 1
ATOM 1511 C CA . THR A 1 183 ? -29.875 20.469 -1.671 1 92.38 183 THR A CA 1
ATOM 1512 C C . THR A 1 183 ? -30.203 19.562 -2.85 1 92.38 183 THR A C 1
ATOM 1514 O O . THR A 1 183 ? -30.031 19.953 -4.008 1 92.38 183 THR A O 1
ATOM 1517 N N . PRO A 1 184 ? -30.734 18.422 -2.494 1 84.44 184 PRO A N 1
ATOM 1518 C CA . PRO A 1 184 ? -31.062 17.531 -3.604 1 84.44 184 PRO A CA 1
ATOM 1519 C C . PRO A 1 184 ? -32.031 18.156 -4.598 1 84.44 184 PRO A C 1
ATOM 1521 O O . PRO A 1 184 ? -32.969 18.875 -4.199 1 84.44 184 PRO A O 1
ATOM 1524 N N . ASN A 1 185 ? -31.938 17.906 -5.906 1 71.81 185 ASN A N 1
ATOM 1525 C CA . ASN A 1 185 ? -32.812 18.219 -7.023 1 71.81 185 ASN A CA 1
ATOM 1526 C C . ASN A 1 185 ? -33 19.734 -7.188 1 71.81 185 ASN A C 1
ATOM 1528 O O . ASN A 1 185 ? -33.938 20.188 -7.832 1 71.81 185 ASN A O 1
ATOM 1532 N N . LYS A 1 186 ? -32.281 20.469 -6.426 1 69.06 186 LYS A N 1
ATOM 1533 C CA . LYS A 1 186 ? -32.438 21.922 -6.594 1 69.06 186 LYS A CA 1
ATOM 1534 C C . LYS A 1 186 ? -31.906 22.359 -7.961 1 69.06 186 LYS A C 1
ATOM 1536 O O . LYS A 1 186 ? -32.531 23.219 -8.609 1 69.06 186 LYS A O 1
ATOM 1541 N N . THR A 1 187 ? -30.75 21.703 -8.289 1 64.5 187 THR A N 1
ATOM 1542 C CA . THR A 1 187 ? -30.297 21.953 -9.648 1 64.5 187 THR A CA 1
ATOM 1543 C C . THR A 1 187 ? -30.75 20.844 -10.594 1 64.5 187 THR A C 1
ATOM 1545 O O . THR A 1 187 ? -30.562 19.672 -10.305 1 64.5 187 THR A O 1
ATOM 1548 N N . GLY A 1 188 ? -31.875 20.844 -11.117 1 61.41 188 GLY A N 1
ATOM 1549 C CA . GLY A 1 188 ? -32.438 19.844 -12.023 1 61.41 188 GLY A CA 1
ATOM 1550 C C . GLY A 1 188 ? -31.391 18.938 -12.625 1 61.41 188 GLY A C 1
ATOM 1551 O O . GLY A 1 188 ? -31.641 17.75 -12.859 1 61.41 188 GLY A O 1
ATOM 1552 N N . SER A 1 189 ? -30.109 19.391 -12.812 1 68.44 189 SER A N 1
ATOM 1553 C CA . SER A 1 189 ? -29.094 18.625 -13.539 1 68.44 189 SER A CA 1
ATOM 1554 C C . SER A 1 189 ? -28.297 17.719 -12.602 1 68.44 189 SER A C 1
ATOM 1556 O O . SER A 1 189 ? -27.641 16.781 -13.047 1 68.44 189 SER A O 1
ATOM 1558 N N . GLY A 1 190 ? -28.344 17.922 -11.289 1 80.12 190 GLY A N 1
ATOM 1559 C CA . GLY A 1 190 ? -27.5 17.156 -10.367 1 80.12 190 GLY A CA 1
ATOM 1560 C C . GLY A 1 190 ? -26.062 17.625 -10.367 1 80.12 190 GLY A C 1
ATOM 1561 O O . GLY A 1 190 ? -25.219 17.016 -9.711 1 80.12 190 GLY A O 1
ATOM 1562 N N . TYR A 1 191 ? -25.75 18.656 -11.102 1 88.5 191 TYR A N 1
ATOM 1563 C CA . TYR A 1 191 ? -24.422 19.234 -11.18 1 88.5 191 TYR A CA 1
ATOM 1564 C C . TYR A 1 191 ? -24.031 19.875 -9.852 1 88.5 191 TYR A C 1
ATOM 1566 O O . TYR A 1 191 ? -24.781 20.688 -9.305 1 88.5 191 TYR A O 1
ATOM 1574 N N . THR A 1 192 ? -22.875 19.469 -9.336 1 92.38 192 THR A N 1
ATOM 1575 C CA . THR A 1 192 ? -22.422 19.969 -8.039 1 92.38 192 THR A CA 1
ATOM 1576 C C . THR A 1 192 ? -21.188 20.859 -8.203 1 92.38 192 THR A C 1
ATOM 1578 O O . THR A 1 192 ? -20.391 20.656 -9.125 1 92.38 192 THR A O 1
ATOM 1581 N N . ARG A 1 193 ? -21.094 21.844 -7.363 1 93 193 ARG A N 1
ATOM 1582 C CA . ARG A 1 193 ? -19.953 22.734 -7.27 1 93 193 ARG A CA 1
ATOM 1583 C C . ARG A 1 193 ? -19.469 22.859 -5.832 1 93 193 ARG A C 1
ATOM 1585 O O . ARG A 1 193 ? -20.062 22.281 -4.918 1 93 193 ARG A O 1
ATOM 1592 N N . ARG A 1 194 ? -18.422 23.641 -5.605 1 94.81 194 ARG A N 1
ATOM 1593 C CA . ARG A 1 194 ? -17.828 23.766 -4.277 1 94.81 194 ARG A CA 1
ATOM 1594 C C . ARG A 1 194 ? -18.781 24.453 -3.309 1 94.81 194 ARG A C 1
ATOM 1596 O O . ARG A 1 194 ? -18.766 24.156 -2.111 1 94.81 194 ARG A O 1
ATOM 1603 N N . GLY A 1 195 ? -19.531 25.359 -3.834 1 95.5 195 GLY A N 1
ATOM 1604 C CA . GLY A 1 195 ? -20.453 26.094 -2.996 1 95.5 195 GLY A CA 1
ATOM 1605 C C . GLY A 1 195 ? -21.812 25.422 -2.865 1 95.5 195 GLY A C 1
ATOM 1606 O O . GLY A 1 195 ? -22.016 24.328 -3.395 1 95.5 195 GLY A O 1
ATOM 1607 N N . PRO A 1 196 ? -22.703 26.047 -2.107 1 95.69 196 PRO A N 1
ATOM 1608 C CA . PRO A 1 196 ? -24.047 25.484 -1.95 1 95.69 196 PRO A CA 1
ATOM 1609 C C . PRO A 1 196 ? -24.812 25.406 -3.27 1 95.69 196 PRO A C 1
ATOM 1611 O O . PRO A 1 196 ? -24.5 26.141 -4.215 1 95.69 196 PRO A O 1
ATOM 1614 N N . SER A 1 197 ? -25.828 24.594 -3.332 1 93.5 197 SER A N 1
ATOM 1615 C CA . SER A 1 197 ? -26.609 24.391 -4.543 1 93.5 197 SER A CA 1
ATOM 1616 C C . SER A 1 197 ? -27.625 25.516 -4.73 1 93.5 197 SER A C 1
ATOM 1618 O O . SER A 1 197 ? -28.453 25.469 -5.652 1 93.5 197 SER A O 1
ATOM 1620 N N . TYR A 1 198 ? -27.641 26.516 -3.887 1 92.44 198 TYR A N 1
ATOM 1621 C CA . TYR A 1 198 ? -28.547 27.672 -3.908 1 92.44 198 TYR A CA 1
ATOM 1622 C C . TYR A 1 198 ? -27.812 28.938 -3.48 1 92.44 198 TYR A C 1
ATOM 1624 O O . TYR A 1 198 ? -26.656 28.891 -3.049 1 92.44 198 TYR A O 1
ATOM 1632 N N . ASP A 1 199 ? -28.422 30.031 -3.697 1 93.44 199 ASP A N 1
ATOM 1633 C CA . ASP A 1 199 ? -27.891 31.297 -3.182 1 93.44 199 ASP A CA 1
ATOM 1634 C C . ASP A 1 199 ? -28.359 31.531 -1.747 1 93.44 199 ASP A C 1
ATOM 1636 O O . ASP A 1 199 ? -29.547 31.719 -1.495 1 93.44 199 ASP A O 1
ATOM 1640 N N . PRO A 1 200 ? -27.438 31.547 -0.869 1 96.12 200 PRO A N 1
ATOM 1641 C CA . PRO A 1 200 ? -27.812 31.734 0.534 1 96.12 200 PRO A CA 1
ATOM 1642 C C . PRO A 1 200 ? -28.672 33 0.753 1 96.12 200 PRO A C 1
ATOM 1644 O O . PRO A 1 200 ? -29.531 33 1.629 1 96.12 200 PRO A O 1
ATOM 1647 N N . LYS A 1 201 ? -28.5 34 -0.017 1 95.75 201 LYS A N 1
ATOM 1648 C CA . LYS A 1 201 ? -29.281 35.25 0.1 1 95.75 201 LYS A CA 1
ATOM 1649 C C . LYS A 1 201 ? -30.734 35.031 -0.33 1 95.75 201 LYS A C 1
ATOM 1651 O O . LYS A 1 201 ? -31.641 35.688 0.172 1 95.75 201 LYS A O 1
ATOM 1656 N N . GLU A 1 202 ? -30.891 34.156 -1.258 1 94.75 202 GLU A N 1
ATOM 1657 C CA . GLU A 1 202 ? -32.219 33.906 -1.796 1 94.75 202 GLU A CA 1
ATOM 1658 C C . GLU A 1 202 ? -32.969 32.906 -0.925 1 94.75 202 GLU A C 1
ATOM 1660 O O . GLU A 1 202 ? -34.219 32.781 -1.016 1 94.75 202 GLU A O 1
ATOM 1665 N N . ASP A 1 203 ? -32.312 32.188 -0.075 1 95.19 203 ASP A N 1
ATOM 1666 C CA . ASP A 1 203 ? -32.938 31.234 0.855 1 95.19 203 ASP A CA 1
ATOM 1667 C C . ASP A 1 203 ? -32.281 31.312 2.23 1 95.19 203 ASP A C 1
ATOM 1669 O O . ASP A 1 203 ? -31.641 30.359 2.672 1 95.19 203 ASP A O 1
ATOM 1673 N N . PRO A 1 204 ? -32.469 32.406 2.926 1 96.62 204 PRO A N 1
ATOM 1674 C CA . PRO A 1 204 ? -31.781 32.625 4.195 1 96.62 204 PRO A CA 1
ATOM 1675 C C . PRO A 1 204 ? -32.156 31.609 5.266 1 96.62 204 PRO A C 1
ATOM 1677 O O . PRO A 1 204 ? -31.359 31.297 6.148 1 96.62 204 PRO A O 1
ATOM 1680 N N . ALA A 1 205 ? -33.375 31.062 5.211 1 97.44 205 ALA A N 1
ATOM 1681 C CA . ALA A 1 205 ? -33.812 30.078 6.199 1 97.44 205 ALA A CA 1
ATOM 1682 C C . ALA A 1 205 ? -33 28.797 6.062 1 97.44 205 ALA A C 1
ATOM 1684 O O . ALA A 1 205 ? -32.562 28.219 7.062 1 97.44 205 ALA A O 1
ATOM 1685 N N . LEU A 1 206 ? -32.844 28.344 4.844 1 96.62 206 LEU A N 1
ATOM 1686 C CA . LEU A 1 206 ? -32.062 27.156 4.586 1 96.62 206 LEU A CA 1
ATOM 1687 C C . LEU A 1 206 ? -30.594 27.375 4.969 1 96.62 206 LEU A C 1
ATOM 1689 O O . LEU A 1 206 ? -29.953 26.484 5.523 1 96.62 206 LEU A O 1
ATOM 1693 N N . TRP A 1 207 ? -30.047 28.5 4.691 1 98.06 207 TRP A N 1
ATOM 1694 C CA . TRP A 1 207 ? -28.672 28.828 5.062 1 98.06 207 TRP A CA 1
ATOM 1695 C C . TRP A 1 207 ? -28.516 28.844 6.582 1 98.06 207 TRP A C 1
ATOM 1697 O O . TRP A 1 207 ? -27.516 28.375 7.113 1 98.06 207 TRP A O 1
ATOM 1707 N N . GLU A 1 208 ? -29.516 29.453 7.258 1 98.56 208 GLU A N 1
ATOM 1708 C CA . GLU A 1 208 ? -29.469 29.469 8.719 1 98.56 208 GLU A CA 1
ATOM 1709 C C . GLU A 1 208 ? -29.391 28.062 9.289 1 98.56 208 GLU A C 1
ATOM 1711 O O . GLU A 1 208 ? -28.719 27.828 10.289 1 98.56 208 GLU A O 1
ATOM 1716 N N . GLU A 1 209 ? -30.141 27.156 8.688 1 98.38 209 GLU A N 1
ATOM 1717 C CA . GLU A 1 209 ? -30.047 25.75 9.086 1 98.38 209 GLU A CA 1
ATOM 1718 C C . GLU A 1 209 ? -28.609 25.25 8.977 1 98.38 209 GLU A C 1
ATOM 1720 O O . GLU A 1 209 ? -28.125 24.578 9.883 1 98.38 209 GLU A O 1
ATOM 1725 N N . PHE A 1 210 ? -27.969 25.547 7.918 1 98.62 210 PHE A N 1
ATOM 1726 C CA . PHE A 1 210 ? -26.578 25.141 7.707 1 98.62 210 PHE A CA 1
ATOM 1727 C C . PHE A 1 210 ? -25.672 25.797 8.742 1 98.62 210 PHE A C 1
ATOM 1729 O O . PHE A 1 210 ? -24.766 25.141 9.281 1 98.62 210 PHE A O 1
ATOM 1736 N N . VAL A 1 211 ? -25.844 27.094 9 1 98.81 211 VAL A N 1
ATOM 1737 C CA . VAL A 1 211 ? -25.047 27.812 9.977 1 98.81 211 VAL A CA 1
ATOM 1738 C C . VAL A 1 211 ? -25.141 27.141 11.344 1 98.81 211 VAL A C 1
ATOM 1740 O O . VAL A 1 211 ? -24.125 26.875 11.984 1 98.81 211 VAL A O 1
ATOM 1743 N N . GLN A 1 212 ? -26.344 26.828 11.773 1 98.75 212 GLN A N 1
ATOM 1744 C CA . GLN A 1 212 ? -26.547 26.203 13.07 1 98.75 212 GLN A CA 1
ATOM 1745 C C . GLN A 1 212 ? -25.938 24.812 13.117 1 98.75 212 GLN A C 1
ATOM 1747 O O . GLN A 1 212 ? -25.328 24.422 14.117 1 98.75 212 GLN A O 1
ATOM 1752 N N . PHE A 1 213 ? -26.125 24.047 12.023 1 98.75 213 PHE A N 1
ATOM 1753 C CA . PHE A 1 213 ? -25.5 22.734 11.883 1 98.75 213 PHE A CA 1
ATOM 1754 C C . PHE A 1 213 ? -24 22.828 12.055 1 98.75 213 PHE A C 1
ATOM 1756 O O . PHE A 1 213 ? -23.406 22.062 12.82 1 98.75 213 PHE A O 1
ATOM 1763 N N . THR A 1 214 ? -23.375 23.734 11.422 1 98.88 214 THR A N 1
ATOM 1764 C CA . THR A 1 214 ? -21.922 23.938 11.445 1 98.88 214 THR A CA 1
ATOM 1765 C C . THR A 1 214 ? -21.469 24.391 12.828 1 98.88 214 THR A C 1
ATOM 1767 O O . THR A 1 214 ? -20.484 23.875 13.359 1 98.88 214 THR A O 1
ATOM 1770 N N . HIS A 1 215 ? -22.188 25.375 13.438 1 98.81 215 HIS A N 1
ATOM 1771 C CA . HIS A 1 215 ? -21.859 25.859 14.773 1 98.81 215 HIS A CA 1
ATOM 1772 C C . HIS A 1 215 ? -21.891 24.719 15.789 1 98.81 215 HIS A C 1
ATOM 1774 O O . HIS A 1 215 ? -21 24.609 16.641 1 98.81 215 HIS A O 1
ATOM 1780 N N . GLU A 1 216 ? -22.891 23.938 15.695 1 98.75 216 GLU A N 1
ATOM 1781 C CA . GLU A 1 216 ? -23.047 22.828 16.641 1 98.75 216 GLU A CA 1
ATOM 1782 C C . GLU A 1 216 ? -21.875 21.859 16.547 1 98.75 216 GLU A C 1
ATOM 1784 O O . GLU A 1 216 ? -21.328 21.438 17.562 1 98.75 216 GLU A O 1
ATOM 1789 N N . GLN A 1 217 ? -21.469 21.5 15.344 1 98.81 217 GLN A N 1
ATOM 1790 C CA . GLN A 1 217 ? -20.344 20.578 15.133 1 98.81 217 GLN A CA 1
ATOM 1791 C C . GLN A 1 217 ? -19.047 21.172 15.688 1 98.81 217 GLN A C 1
ATOM 1793 O O . GLN A 1 217 ? -18.312 20.484 16.406 1 98.81 217 GLN A O 1
ATOM 1798 N N . ILE A 1 218 ? -18.781 22.375 15.359 1 98.81 218 ILE A N 1
ATOM 1799 C CA . ILE A 1 218 ? -17.562 23.031 15.836 1 98.81 218 ILE A CA 1
ATOM 1800 C C . ILE A 1 218 ? -17.562 23.062 17.359 1 98.81 218 ILE A C 1
ATOM 1802 O O . ILE A 1 218 ? -16.562 22.75 18 1 98.81 218 ILE A O 1
ATOM 1806 N N . LEU A 1 219 ? -18.688 23.422 17.938 1 98.56 219 LEU A N 1
ATOM 1807 C CA . LEU A 1 219 ? -18.766 23.531 19.391 1 98.56 219 LEU A CA 1
ATOM 1808 C C . LEU A 1 219 ? -18.578 22.172 20.047 1 98.56 219 LEU A C 1
ATOM 1810 O O . LEU A 1 219 ? -17.969 22.078 21.125 1 98.56 219 LEU A O 1
ATOM 1814 N N . GLU A 1 220 ? -19.109 21.078 19.469 1 98.56 220 GLU A N 1
ATOM 1815 C CA . GLU A 1 220 ? -18.844 19.734 19.984 1 98.56 220 GLU A CA 1
ATOM 1816 C C . GLU A 1 220 ? -17.344 19.469 20.109 1 98.56 220 GLU A C 1
ATOM 1818 O O . GLU A 1 220 ? -16.875 19.016 21.141 1 98.56 220 GLU A O 1
ATOM 1823 N N . LEU A 1 221 ? -16.578 19.734 19.047 1 98.62 221 LEU A N 1
ATOM 1824 C CA . LEU A 1 221 ? -15.148 19.484 19 1 98.62 221 LEU A CA 1
ATOM 1825 C C . LEU A 1 221 ? -14.414 20.328 20.031 1 98.62 221 LEU A C 1
ATOM 1827 O O . LEU A 1 221 ? -13.453 19.859 20.656 1 98.62 221 LEU A O 1
ATOM 1831 N N . LEU A 1 222 ? -14.93 21.578 20.266 1 98.19 222 LEU A N 1
ATOM 1832 C CA . LEU A 1 222 ? -14.203 22.531 21.094 1 98.19 222 LEU A CA 1
ATOM 1833 C C . LEU A 1 222 ? -14.625 22.438 22.547 1 98.19 222 LEU A C 1
ATOM 1835 O O . LEU A 1 222 ? -14.016 23.062 23.422 1 98.19 222 LEU A O 1
ATOM 1839 N N . THR A 1 223 ? -15.594 21.656 22.891 1 96.25 223 THR A N 1
ATOM 1840 C CA . THR A 1 223 ? -16.062 21.594 24.281 1 96.25 223 THR A CA 1
ATOM 1841 C C . THR A 1 223 ? -15.938 20.172 24.828 1 96.25 223 THR A C 1
ATOM 1843 O O . THR A 1 223 ? -15.734 19.984 26.031 1 96.25 223 THR A O 1
ATOM 1846 N N . ASN A 1 224 ? -16.031 19.156 24 1 96.19 224 ASN A N 1
ATOM 1847 C CA . ASN A 1 224 ? -16.156 17.797 24.484 1 96.19 224 ASN A CA 1
ATOM 1848 C C . ASN A 1 224 ? -14.875 17 24.234 1 96.19 224 ASN A C 1
ATOM 1850 O O . ASN A 1 224 ? -14.781 15.836 24.641 1 96.19 224 ASN A O 1
ATOM 1854 N N . TYR A 1 225 ? -13.883 17.578 23.703 1 98.38 225 TYR A N 1
ATOM 1855 C CA . TYR A 1 225 ? -12.734 16.797 23.266 1 98.38 225 TYR A CA 1
ATOM 1856 C C . TYR A 1 225 ? -11.445 17.344 23.875 1 98.38 225 TYR A C 1
ATOM 1858 O O . TYR A 1 225 ? -10.375 17.25 23.266 1 98.38 225 TYR A O 1
ATOM 1866 N N . GLY A 1 226 ? -11.562 17.984 25.062 1 98.06 226 GLY A N 1
ATOM 1867 C CA . GLY A 1 226 ? -10.406 18.484 25.797 1 98.06 226 GLY A CA 1
ATOM 1868 C C . GLY A 1 226 ? -9.867 19.781 25.234 1 98.06 226 GLY A C 1
ATOM 1869 O O . GLY A 1 226 ? -10.562 20.5 24.516 1 98.06 226 GLY A O 1
ATOM 1870 N N . ARG A 1 227 ? -8.719 20.125 25.625 1 98.31 227 ARG A N 1
ATOM 1871 C CA . ARG A 1 227 ? -8.07 21.344 25.188 1 98.31 227 ARG A CA 1
ATOM 1872 C C . ARG A 1 227 ? -7.766 21.297 23.688 1 98.31 227 ARG A C 1
ATOM 1874 O O . ARG A 1 227 ? -7.188 20.328 23.203 1 98.31 227 ARG A O 1
ATOM 1881 N N . ILE A 1 228 ? -8.219 22.203 23.031 1 98.75 228 ILE A N 1
ATOM 1882 C CA . ILE A 1 228 ? -7.898 22.391 21.609 1 98.75 228 ILE A CA 1
ATOM 1883 C C . ILE A 1 228 ? -7.059 23.656 21.438 1 98.75 228 ILE A C 1
ATOM 1885 O O . ILE A 1 228 ? -7.441 24.719 21.906 1 98.75 228 ILE A O 1
ATOM 1889 N N . ASP A 1 229 ? -5.945 23.531 20.766 1 98.81 229 ASP A N 1
ATOM 1890 C CA . ASP A 1 229 ? -5.035 24.656 20.625 1 98.81 229 ASP A CA 1
ATOM 1891 C C . ASP A 1 229 ? -5.402 25.5 19.406 1 98.81 229 ASP A C 1
ATOM 1893 O O . ASP A 1 229 ? -5.172 26.719 19.391 1 98.81 229 ASP A O 1
ATOM 1897 N N . MET A 1 230 ? -5.941 24.859 18.422 1 98.69 230 MET A N 1
ATOM 1898 C CA . MET A 1 230 ? -6.258 25.578 17.188 1 98.69 230 MET A CA 1
ATOM 1899 C C . MET A 1 230 ? -7.441 24.938 16.469 1 98.69 230 MET A C 1
ATOM 1901 O O . MET A 1 230 ? -7.508 23.703 16.344 1 98.69 230 MET A O 1
ATOM 1905 N N . LEU A 1 231 ? -8.406 25.734 16.109 1 98.88 231 LEU A N 1
ATOM 1906 C CA . LEU A 1 231 ? -9.406 25.375 15.109 1 98.88 231 LEU A CA 1
ATOM 1907 C C . LEU A 1 231 ? -8.898 25.672 13.703 1 98.88 231 LEU A C 1
ATOM 1909 O O . LEU A 1 231 ? -8.797 26.828 13.305 1 98.88 231 LEU A O 1
ATOM 1913 N N . TRP A 1 232 ? -8.5 24.641 12.977 1 98.75 232 TRP A N 1
ATOM 1914 C CA . TRP A 1 232 ? -7.883 24.719 11.656 1 98.75 232 TRP A CA 1
ATOM 1915 C C . TRP A 1 232 ? -8.938 24.578 10.562 1 98.75 232 TRP A C 1
ATOM 1917 O O . TRP A 1 232 ? -9.406 23.469 10.289 1 98.75 232 TRP A O 1
ATOM 1927 N N . LEU A 1 233 ? -9.336 25.719 9.875 1 98.62 233 LEU A N 1
ATOM 1928 C CA . LEU A 1 233 ? -10.516 25.719 9.016 1 98.62 233 LEU A CA 1
ATOM 1929 C C . LEU A 1 233 ? -10.125 25.688 7.543 1 98.62 233 LEU A C 1
ATOM 1931 O O . LEU A 1 233 ? -9.156 26.344 7.137 1 98.62 233 LEU A O 1
ATOM 1935 N N . ASP A 1 234 ? -10.844 24.891 6.762 1 97.5 234 ASP A N 1
ATOM 1936 C CA . ASP A 1 234 ? -10.703 24.797 5.312 1 97.5 234 ASP A CA 1
ATOM 1937 C C . ASP A 1 234 ? -11.969 25.25 4.598 1 97.5 234 ASP A C 1
ATOM 1939 O O . ASP A 1 234 ? -12.961 25.609 5.246 1 97.5 234 ASP A O 1
ATOM 1943 N N . ALA A 1 235 ? -11.867 25.328 3.248 1 97.44 235 ALA A N 1
ATOM 1944 C CA . ALA A 1 235 ? -12.953 25.812 2.4 1 97.44 235 ALA A CA 1
ATOM 1945 C C . ALA A 1 235 ? -13.109 27.328 2.52 1 97.44 235 ALA A C 1
ATOM 1947 O O . ALA A 1 235 ? -14.203 27.812 2.797 1 97.44 235 ALA A O 1
ATOM 1948 N N . GLY A 1 236 ? -12.094 28.016 2.152 1 95.38 236 GLY A N 1
ATOM 1949 C CA . GLY A 1 236 ? -12.055 29.469 2.238 1 95.38 236 GLY A CA 1
ATOM 1950 C C . GLY A 1 236 ? -13.156 30.141 1.45 1 95.38 236 GLY A C 1
ATOM 1951 O O . GLY A 1 236 ? -13.492 31.297 1.714 1 95.38 236 GLY A O 1
ATOM 1952 N N . TRP A 1 237 ? -13.805 29.438 0.523 1 95.69 237 TRP A N 1
ATOM 1953 C CA . TRP A 1 237 ? -14.898 30 -0.255 1 95.69 237 TRP A CA 1
ATOM 1954 C C . TRP A 1 237 ? -16.141 30.188 0.606 1 95.69 237 TRP A C 1
ATOM 1956 O O . TRP A 1 237 ? -17.062 30.938 0.243 1 95.69 237 TRP A O 1
ATOM 1966 N N . VAL A 1 238 ? -16.25 29.453 1.71 1 97.81 238 VAL A N 1
ATOM 1967 C CA . VAL A 1 238 ? -17.328 29.672 2.684 1 97.81 238 VAL A CA 1
ATOM 1968 C C . VAL A 1 238 ? -16.984 30.875 3.561 1 97.81 238 VAL A C 1
ATOM 1970 O O . VAL A 1 238 ? -16.391 30.719 4.633 1 97.81 238 VAL A O 1
ATOM 1973 N N . SER A 1 239 ? -17.391 32.031 3.09 1 96.31 239 SER A N 1
ATOM 1974 C CA . SER A 1 239 ? -17 33.312 3.723 1 96.31 239 SER A CA 1
ATOM 1975 C C . SER A 1 239 ? -18 34.406 3.416 1 96.31 239 SER A C 1
ATOM 1977 O O . SER A 1 239 ? -18.797 34.281 2.48 1 96.31 239 SER A O 1
ATOM 1979 N N . PRO A 1 240 ? -17.953 35.5 4.223 1 94.75 240 PRO A N 1
ATOM 1980 C CA . PRO A 1 240 ? -18.844 36.625 3.951 1 94.75 240 PRO A CA 1
ATOM 1981 C C . PRO A 1 240 ? -18.641 37.219 2.559 1 94.75 240 PRO A C 1
ATOM 1983 O O . PRO A 1 240 ? -19.609 37.625 1.898 1 94.75 240 PRO A O 1
ATOM 1986 N N . LYS A 1 241 ? -17.5 37.281 2.074 1 92.38 241 LYS A N 1
ATOM 1987 C CA . LYS A 1 241 ? -17.172 37.875 0.778 1 92.38 241 LYS A CA 1
ATOM 1988 C C . LYS A 1 241 ? -17.875 37.125 -0.355 1 92.38 241 LYS A C 1
ATOM 1990 O O . LYS A 1 241 ? -18.219 37.719 -1.376 1 92.38 241 LYS A O 1
ATOM 1995 N N . ASN A 1 242 ? -18.156 35.844 -0.193 1 94.62 242 ASN A N 1
ATOM 1996 C CA . ASN A 1 242 ? -18.781 35.031 -1.22 1 94.62 242 ASN A CA 1
ATOM 1997 C C . ASN A 1 242 ? -20.25 34.75 -0.893 1 94.62 242 ASN A C 1
ATOM 1999 O O . ASN A 1 242 ? -20.828 33.781 -1.388 1 94.62 242 ASN A O 1
ATOM 2003 N N . ASN A 1 243 ? -20.797 35.594 -0.018 1 95.56 243 ASN A N 1
ATOM 2004 C CA . ASN A 1 243 ? -22.188 35.469 0.405 1 95.56 243 ASN A CA 1
ATOM 2005 C C . ASN A 1 243 ? -22.438 34.094 1.076 1 95.56 243 ASN A C 1
ATOM 2007 O O . ASN A 1 243 ? -23.484 33.5 0.89 1 95.56 243 ASN A O 1
ATOM 2011 N N . GLN A 1 244 ? -21.406 33.562 1.735 1 97.75 244 GLN A N 1
ATOM 2012 C CA . GLN A 1 244 ? -21.484 32.312 2.471 1 97.75 244 GLN A CA 1
ATOM 2013 C C . GLN A 1 244 ? -21 32.469 3.904 1 97.75 244 GLN A C 1
ATOM 2015 O O . GLN A 1 244 ? -20.141 31.719 4.367 1 97.75 244 GLN A O 1
ATOM 2020 N N . ASP A 1 245 ? -21.578 33.469 4.543 1 97.56 245 ASP A N 1
ATOM 2021 C CA . ASP A 1 245 ? -21.172 33.781 5.906 1 97.56 245 ASP A CA 1
ATOM 2022 C C . ASP A 1 245 ? -21.781 32.812 6.91 1 97.56 245 ASP A C 1
ATOM 2024 O O . ASP A 1 245 ? -23 32.75 7.074 1 97.56 245 ASP A O 1
ATOM 2028 N N . ILE A 1 246 ? -20.969 32.062 7.59 1 98.5 246 ILE A N 1
ATOM 2029 C CA . ILE A 1 246 ? -21.453 31.141 8.602 1 98.5 246 ILE A CA 1
ATOM 2030 C C . ILE A 1 246 ? -21.359 31.797 9.984 1 98.5 246 ILE A C 1
ATOM 2032 O O . ILE A 1 246 ? -21.562 31.125 11.008 1 98.5 246 ILE A O 1
ATOM 2036 N N . ARG A 1 247 ? -21.031 33.125 10.023 1 98.12 247 ARG A N 1
ATOM 2037 C CA . ARG A 1 247 ? -20.891 33.844 11.273 1 98.12 247 ARG A CA 1
ATOM 2038 C C . ARG A 1 247 ? -19.891 33.188 12.211 1 98.12 247 ARG A C 1
ATOM 2040 O O . ARG A 1 247 ? -20.203 32.906 13.367 1 98.12 247 ARG A O 1
ATOM 2047 N N . LEU A 1 248 ? -18.703 32.906 11.648 1 98.31 248 LEU A N 1
ATOM 2048 C CA . LEU A 1 248 ? -17.641 32.156 12.328 1 98.31 248 LEU A CA 1
ATOM 2049 C C . LEU A 1 248 ? -17.312 32.812 13.672 1 98.31 248 LEU A C 1
ATOM 2051 O O . LEU A 1 248 ? -17.047 32.094 14.648 1 98.31 248 LEU A O 1
ATOM 2055 N N . GLY A 1 249 ? -17.266 34.125 13.758 1 98 249 GLY A N 1
ATOM 2056 C CA . GLY A 1 249 ? -16.922 34.844 14.977 1 98 249 GLY A CA 1
ATOM 2057 C C . GLY A 1 249 ? -17.781 34.438 16.156 1 98 249 GLY A C 1
ATOM 2058 O O . GLY A 1 249 ? -17.281 34.344 17.281 1 98 249 GLY A O 1
ATOM 2059 N N . GLU A 1 250 ? -19.094 34.25 15.891 1 98.31 250 GLU A N 1
ATOM 2060 C CA . GLU A 1 250 ? -20.016 33.875 16.969 1 98.31 250 GLU A CA 1
ATOM 2061 C C . GLU A 1 250 ? -19.578 32.562 17.641 1 98.31 250 GLU A C 1
ATOM 2063 O O . GLU A 1 250 ? -19.516 32.5 18.859 1 98.31 250 GLU A O 1
ATOM 2068 N N . VAL A 1 251 ? -19.25 31.578 16.859 1 98.38 251 VAL A N 1
ATOM 2069 C CA . VAL A 1 251 ? -18.969 30.25 17.422 1 98.38 251 VAL A CA 1
ATOM 2070 C C . VAL A 1 251 ? -17.562 30.234 18.016 1 98.38 251 VAL A C 1
ATOM 2072 O O . VAL A 1 251 ? -17.344 29.609 19.047 1 98.38 251 VAL A O 1
ATOM 2075 N N . VAL A 1 252 ? -16.594 30.891 17.422 1 98.31 252 VAL A N 1
ATOM 2076 C CA . VAL A 1 252 ? -15.234 30.953 17.938 1 98.31 252 VAL A CA 1
ATOM 2077 C C . VAL A 1 252 ? -15.227 31.672 19.297 1 98.31 252 VAL A C 1
ATOM 2079 O O . VAL A 1 252 ? -14.633 31.188 20.25 1 98.31 252 VAL A O 1
ATOM 2082 N N . GLU A 1 253 ? -15.906 32.812 19.344 1 98 253 GLU A N 1
ATOM 2083 C CA . GLU A 1 253 ? -15.93 33.594 20.594 1 98 253 GLU A CA 1
ATOM 2084 C C . GLU A 1 253 ? -16.672 32.812 21.688 1 98 253 GLU A C 1
ATOM 2086 O O . GLU A 1 253 ? -16.328 32.938 22.875 1 98 253 GLU A O 1
ATOM 2091 N N . LYS A 1 254 ? -17.703 32.156 21.297 1 98.25 254 LYS A N 1
ATOM 2092 C CA . LYS A 1 254 ? -18.375 31.297 22.25 1 98.25 254 LYS A CA 1
ATOM 2093 C C . LYS A 1 254 ? -17.406 30.25 22.812 1 98.25 254 LYS A C 1
ATOM 2095 O O . LYS A 1 254 ? -17.391 30.016 24.031 1 98.25 254 LYS A O 1
ATOM 2100 N N . ALA A 1 255 ? -16.672 29.594 22.016 1 98.06 255 ALA A N 1
ATOM 2101 C CA . ALA A 1 255 ? -15.711 28.578 22.438 1 98.06 255 ALA A CA 1
ATOM 2102 C C . ALA A 1 255 ? -14.617 29.188 23.312 1 98.06 255 ALA A C 1
ATOM 2104 O O . ALA A 1 255 ? -14.148 28.562 24.266 1 98.06 255 ALA A O 1
ATOM 2105 N N . ARG A 1 256 ? -14.172 30.422 23.047 1 97.88 256 ARG A N 1
ATOM 2106 C CA . ARG A 1 256 ? -13.086 31.094 23.75 1 97.88 256 ARG A CA 1
ATOM 2107 C C . ARG A 1 256 ? -13.492 31.453 25.172 1 97.88 256 ARG A C 1
ATOM 2109 O O . ARG A 1 256 ? -12.641 31.797 26 1 97.88 256 ARG A O 1
ATOM 2116 N N . LYS A 1 257 ? -14.766 31.359 25.469 1 97.62 257 LYS A N 1
ATOM 2117 C CA . LYS A 1 257 ? -15.188 31.547 26.859 1 97.62 257 LYS A CA 1
ATOM 2118 C C . LYS A 1 257 ? -14.602 30.469 27.766 1 97.62 257 LYS A C 1
ATOM 2120 O O . LYS A 1 257 ? -14.273 30.734 28.922 1 97.62 257 LYS A O 1
ATOM 2125 N N . THR A 1 258 ? -14.453 29.328 27.234 1 96.75 258 THR A N 1
ATOM 2126 C CA . THR A 1 258 ? -13.906 28.219 28.016 1 96.75 258 THR A CA 1
ATOM 2127 C C . THR A 1 258 ? -12.477 27.906 27.594 1 96.75 258 THR A C 1
ATOM 2129 O O . THR A 1 258 ? -11.719 27.281 28.344 1 96.75 258 THR A O 1
ATOM 2132 N N . GLN A 1 259 ? -12.125 28.281 26.453 1 98 259 GLN A N 1
ATOM 2133 C CA . GLN A 1 259 ? -10.773 28.094 25.938 1 98 259 GLN A CA 1
ATOM 2134 C C . GLN A 1 259 ? -10.195 29.391 25.406 1 98 259 GLN A C 1
ATOM 2136 O O . GLN A 1 259 ? -10 29.547 24.188 1 98 259 GLN A O 1
ATOM 2141 N N . PRO A 1 260 ? -9.812 30.266 26.203 1 98.19 260 PRO A N 1
ATOM 2142 C CA . PRO A 1 260 ? -9.406 31.609 25.797 1 98.19 260 PRO A CA 1
ATOM 2143 C C . PRO A 1 260 ? -8.148 31.609 24.938 1 98.19 260 PRO A C 1
ATOM 2145 O O . PRO A 1 260 ? -7.863 32.594 24.25 1 98.19 260 PRO A O 1
ATOM 2148 N N . TRP A 1 261 ? -7.445 30.531 24.859 1 98.38 261 TRP A N 1
ATOM 2149 C CA . TRP A 1 261 ? -6.215 30.422 24.078 1 98.38 261 TRP A CA 1
ATOM 2150 C C . TRP A 1 261 ? -6.512 29.969 22.656 1 98.38 261 TRP A C 1
ATOM 2152 O O . TRP A 1 261 ? -5.625 29.969 21.812 1 98.38 261 TRP A O 1
ATOM 2162 N N . LEU A 1 262 ? -7.703 29.578 22.344 1 98.81 262 LEU A N 1
ATOM 2163 C CA . LEU A 1 262 ? -8.055 28.922 21.094 1 98.81 262 LEU A CA 1
ATOM 2164 C C . LEU A 1 262 ? -7.715 29.797 19.906 1 98.81 262 LEU A C 1
ATOM 2166 O O . LEU A 1 262 ? -8.352 30.844 19.688 1 98.81 262 LEU A O 1
ATOM 2170 N N . LEU A 1 263 ? -6.723 29.359 19.125 1 98.81 263 LEU A N 1
ATOM 2171 C CA . LEU A 1 263 ? -6.438 30 17.844 1 98.81 263 LEU A CA 1
ATOM 2172 C C . LEU A 1 263 ? -7.391 29.516 16.766 1 98.81 263 LEU A C 1
ATOM 2174 O O . LEU A 1 263 ? -7.926 28.406 16.859 1 98.81 263 LEU A O 1
ATOM 2178 N N . ALA A 1 264 ? -7.68 30.344 15.766 1 98.56 264 ALA A N 1
ATOM 2179 C CA . ALA A 1 264 ? -8.43 29.969 14.562 1 98.56 264 ALA A CA 1
ATOM 2180 C C . ALA A 1 264 ? -7.613 30.25 13.305 1 98.56 264 ALA A C 1
ATOM 2182 O O . ALA A 1 264 ? -7.02 31.328 13.164 1 98.56 264 ALA A O 1
ATOM 2183 N N . ALA A 1 265 ? -7.527 29.297 12.445 1 97.75 265 ALA A N 1
ATOM 2184 C CA . ALA A 1 265 ? -6.934 29.469 11.125 1 97.75 265 ALA A CA 1
ATOM 2185 C C . ALA A 1 265 ? -8 29.438 10.031 1 97.75 265 ALA A C 1
ATOM 2187 O O . ALA A 1 265 ? -8.188 28.422 9.367 1 97.75 265 ALA A O 1
ATOM 2188 N N . ASP A 1 266 ? -8.695 30.531 9.852 1 96.69 266 ASP A N 1
ATOM 2189 C CA . ASP A 1 266 ? -9.672 30.672 8.773 1 96.69 266 ASP A CA 1
ATOM 2190 C C . ASP A 1 266 ? -8.977 30.922 7.434 1 96.69 266 ASP A C 1
ATOM 2192 O O . ASP A 1 266 ? -9.055 32.031 6.883 1 96.69 266 ASP A O 1
ATOM 2196 N N . ARG A 1 267 ? -8.508 29.906 6.863 1 93 267 ARG A N 1
ATOM 2197 C CA . ARG A 1 267 ? -7.531 29.953 5.777 1 93 267 ARG A CA 1
ATOM 2198 C C . ARG A 1 267 ? -8.055 30.766 4.602 1 93 267 ARG A C 1
ATOM 2200 O O . ARG A 1 267 ? -9.172 30.531 4.125 1 93 267 ARG A O 1
ATOM 2207 N N . THR A 1 268 ? -7.336 31.734 4.168 1 89.56 268 THR A N 1
ATOM 2208 C CA . THR A 1 268 ? -7.473 32.5 2.93 1 89.56 268 THR A CA 1
ATOM 2209 C C . THR A 1 268 ? -8.625 33.5 3.025 1 89.56 268 THR A C 1
ATOM 2211 O O . THR A 1 268 ? -9.023 34.094 2.021 1 89.56 268 THR A O 1
ATOM 2214 N N . VAL A 1 269 ? -9.211 33.688 4.152 1 92 269 VAL A N 1
ATOM 2215 C CA . VAL A 1 269 ? -10.375 34.562 4.289 1 92 269 VAL A CA 1
ATOM 2216 C C . VAL A 1 269 ? -9.938 35.938 4.812 1 92 269 VAL A C 1
ATOM 2218 O O . VAL A 1 269 ? -10.57 36.938 4.508 1 92 269 VAL A O 1
ATOM 2221 N N . GLY A 1 270 ? -8.852 35.969 5.555 1 91.38 270 GLY A N 1
ATOM 2222 C CA . GLY A 1 270 ? -8.453 37.188 6.227 1 91.38 270 GLY A CA 1
ATOM 2223 C C . GLY A 1 270 ? -9.281 37.5 7.461 1 91.38 270 GLY A C 1
ATOM 2224 O O . GLY A 1 270 ? -10.148 36.688 7.84 1 91.38 270 GLY A O 1
ATOM 2225 N N . GLY A 1 271 ? -8.891 38.594 8.172 1 93.62 271 GLY A N 1
ATOM 2226 C CA . GLY A 1 271 ? -9.688 39.031 9.297 1 93.62 271 GLY A CA 1
ATOM 2227 C C . GLY A 1 271 ? -9.195 38.469 10.625 1 93.62 271 GLY A C 1
ATOM 2228 O O . GLY A 1 271 ? -8.117 37.875 10.703 1 93.62 271 GLY A O 1
ATOM 2229 N N . PRO A 1 272 ? -9.961 38.656 11.617 1 95.81 272 PRO A N 1
ATOM 2230 C CA . PRO A 1 272 ? -9.5 38.406 12.984 1 95.81 272 PRO A CA 1
ATOM 2231 C C . PRO A 1 272 ? -9.391 36.906 13.297 1 95.81 272 PRO A C 1
ATOM 2233 O O . PRO A 1 272 ? -8.781 36.531 14.297 1 95.81 272 PRO A O 1
ATOM 2236 N N . TYR A 1 273 ? -9.992 36.094 12.461 1 97.19 273 TYR A N 1
ATOM 2237 C CA . TYR A 1 273 ? -9.984 34.656 12.781 1 97.19 273 TYR A CA 1
ATOM 2238 C C . TYR A 1 273 ? -8.992 33.906 11.898 1 97.19 273 TYR A C 1
ATOM 2240 O O . TYR A 1 273 ? -8.977 32.688 11.898 1 97.19 273 TYR A O 1
ATOM 2248 N N . GLU A 1 274 ? -8.266 34.562 11.094 1 96.81 274 GLU A N 1
ATOM 2249 C CA . GLU A 1 274 ? -7.07 34 10.445 1 96.81 274 GLU A CA 1
ATOM 2250 C C . GLU A 1 274 ? -5.816 34.344 11.25 1 96.81 274 GLU A C 1
ATOM 2252 O O . GLU A 1 274 ? -4.977 35.125 10.805 1 96.81 274 GLU A O 1
ATOM 2257 N N . ASN A 1 275 ? -5.719 33.656 12.383 1 98 275 ASN A N 1
ATOM 2258 C CA . ASN A 1 275 ? -4.641 33.969 13.32 1 98 275 ASN A CA 1
ATOM 2259 C C . ASN A 1 275 ? -3.283 33.531 12.766 1 98 275 ASN A C 1
ATOM 2261 O O . ASN A 1 275 ? -2.244 34 13.234 1 98 275 ASN A O 1
ATOM 2265 N N . ILE A 1 276 ? -3.303 32.625 11.836 1 97.75 276 ILE A N 1
ATOM 2266 C CA . ILE A 1 276 ? -2.074 32.25 11.133 1 97.75 276 ILE A CA 1
ATOM 2267 C C . ILE A 1 276 ? -2.34 32.188 9.633 1 97.75 276 ILE A C 1
ATOM 2269 O O . ILE A 1 276 ? -3.436 31.828 9.203 1 97.75 276 ILE A O 1
ATOM 2273 N N . LEU A 1 277 ? -1.34 32.531 8.844 1 96.44 277 LEU A N 1
ATOM 2274 C CA . LEU A 1 277 ? -1.388 32.281 7.402 1 96.44 277 LEU A CA 1
ATOM 2275 C C . LEU A 1 277 ? -1.019 30.844 7.074 1 96.44 277 LEU A C 1
ATOM 2277 O O . LEU A 1 277 ? -0.242 30.219 7.797 1 96.44 277 LEU A O 1
ATOM 2281 N N . THR A 1 278 ? -1.571 30.359 5.988 1 96.75 278 THR A N 1
ATOM 2282 C CA . THR A 1 278 ? -1.356 28.938 5.719 1 96.75 278 THR A CA 1
ATOM 2283 C C . THR A 1 278 ? -1.03 28.719 4.242 1 96.75 278 THR A C 1
ATOM 2285 O O . THR A 1 278 ? -1.858 28.188 3.49 1 96.75 278 THR A O 1
ATOM 2288 N N . PRO A 1 279 ? 0.217 28.953 3.775 1 95.56 279 PRO A N 1
ATOM 2289 C CA . PRO A 1 279 ? 0.583 28.5 2.428 1 95.56 279 PRO A CA 1
ATOM 2290 C C . PRO A 1 279 ? 0.401 27 2.236 1 95.56 279 PRO A C 1
ATOM 2292 O O . PRO A 1 279 ? 0.833 26.203 3.078 1 95.56 279 PRO A O 1
ATOM 2295 N N . GLU A 1 280 ? -0.277 26.625 1.23 1 95.06 280 GLU A N 1
ATOM 2296 C CA . GLU A 1 280 ? -0.542 25.219 0.955 1 95.06 280 GLU A CA 1
ATOM 2297 C C . GLU A 1 280 ? 0.376 24.688 -0.142 1 95.06 280 GLU A C 1
ATOM 2299 O O . GLU A 1 280 ? 0.454 25.266 -1.228 1 95.06 280 GLU A O 1
ATOM 2304 N N . GLN A 1 281 ? 1.063 23.672 0.113 1 95.62 281 GLN A N 1
ATOM 2305 C CA . GLN A 1 281 ? 1.938 22.953 -0.799 1 95.62 281 GLN A CA 1
ATOM 2306 C C . GLN A 1 281 ? 3.023 23.859 -1.367 1 95.62 281 GLN A C 1
ATOM 2308 O O . GLN A 1 281 ? 3.434 23.703 -2.52 1 95.62 281 GLN A O 1
ATOM 2313 N N . MET A 1 282 ? 3.389 24.875 -0.548 1 94.62 282 MET A N 1
ATOM 2314 C CA . MET A 1 282 ? 4.43 25.797 -0.995 1 94.62 282 MET A CA 1
ATOM 2315 C C . MET A 1 282 ? 5.121 26.453 0.196 1 94.62 282 MET A C 1
ATOM 2317 O O . MET A 1 282 ? 4.609 26.406 1.315 1 94.62 282 MET A O 1
ATOM 2321 N N . VAL A 1 283 ? 6.23 27 -0.111 1 96.19 283 VAL A N 1
ATOM 2322 C CA . VAL A 1 283 ? 7 27.812 0.826 1 96.19 283 VAL A CA 1
ATOM 2323 C C . VAL A 1 283 ? 7.129 29.234 0.29 1 96.19 283 VAL A C 1
ATOM 2325 O O . VAL A 1 283 ? 7.492 29.438 -0.871 1 96.19 283 VAL A O 1
ATOM 2328 N N . PRO A 1 284 ? 6.723 30.188 1.107 1 95.38 284 PRO A N 1
ATOM 2329 C CA . PRO A 1 284 ? 6.906 31.562 0.656 1 95.38 284 PRO A CA 1
ATOM 2330 C C . PRO A 1 284 ? 8.336 31.859 0.199 1 95.38 284 PRO A C 1
ATOM 2332 O O . PRO A 1 284 ? 9.289 31.312 0.767 1 95.38 284 PRO A O 1
ATOM 2335 N N . ASN A 1 285 ? 8.516 32.75 -0.738 1 93.75 285 ASN A N 1
ATOM 2336 C CA . ASN A 1 285 ? 9.828 33.062 -1.291 1 93.75 285 ASN A CA 1
ATOM 2337 C C . ASN A 1 285 ? 10.664 33.875 -0.307 1 93.75 285 ASN A C 1
ATOM 2339 O O . ASN A 1 285 ? 11.891 33.75 -0.26 1 93.75 285 ASN A O 1
ATOM 2343 N N . LYS A 1 286 ? 10.031 34.719 0.446 1 94.62 286 LYS A N 1
ATOM 2344 C CA . LYS A 1 286 ? 10.688 35.594 1.426 1 94.62 286 LYS A CA 1
ATOM 2345 C C . LYS A 1 286 ? 10.172 35.312 2.834 1 94.62 286 LYS A C 1
ATOM 2347 O O . LYS A 1 286 ? 9.102 34.719 3.006 1 94.62 286 LYS A O 1
ATOM 2352 N N . PRO A 1 287 ? 10.977 35.75 3.791 1 96.62 287 PRO A N 1
ATOM 2353 C CA . PRO A 1 287 ? 10.477 35.594 5.16 1 96.62 287 PRO A CA 1
ATOM 2354 C C . PRO A 1 287 ? 9.172 36.344 5.402 1 96.62 287 PRO A C 1
ATOM 2356 O O . PRO A 1 287 ? 8.969 37.438 4.836 1 96.62 287 PRO A O 1
ATOM 2359 N N . ILE A 1 288 ? 8.32 35.781 6.176 1 96.06 288 ILE A N 1
ATOM 2360 C CA . ILE A 1 288 ? 7.086 36.375 6.645 1 96.06 288 ILE A CA 1
ATOM 2361 C C . ILE A 1 288 ? 7.148 36.562 8.156 1 96.06 288 ILE A C 1
ATOM 2363 O O . ILE A 1 288 ? 7.559 35.688 8.891 1 96.06 288 ILE A O 1
ATOM 2367 N N . PHE A 1 289 ? 6.738 37.719 8.656 1 95.5 289 PHE A N 1
ATOM 2368 C CA . PHE A 1 289 ? 7.004 38.062 10.055 1 95.5 289 PHE A CA 1
ATOM 2369 C C . PHE A 1 289 ? 5.711 38.094 10.859 1 95.5 289 PHE A C 1
ATOM 2371 O O . PHE A 1 289 ? 5.629 38.75 11.891 1 95.5 289 PHE A O 1
ATOM 2378 N N . VAL A 1 290 ? 4.656 37.5 10.344 1 96.56 290 VAL A N 1
ATOM 2379 C CA . VAL A 1 290 ? 3.463 37.125 11.094 1 96.56 290 VAL A CA 1
ATOM 2380 C C . VAL A 1 290 ? 3.365 35.594 11.148 1 96.56 290 VAL A C 1
ATOM 2382 O O . VAL A 1 290 ? 4.012 34.875 10.359 1 96.56 290 VAL A O 1
ATOM 2385 N N . PRO A 1 291 ? 2.6 35.062 12.117 1 97.88 291 PRO A N 1
ATOM 2386 C CA . PRO A 1 291 ? 2.561 33.625 12.258 1 97.88 291 PRO A CA 1
ATOM 2387 C C . PRO A 1 291 ? 2.02 32.906 11.016 1 97.88 291 PRO A C 1
ATOM 2389 O O . PRO A 1 291 ? 0.989 33.312 10.477 1 97.88 291 PRO A O 1
ATOM 2392 N N . TRP A 1 292 ? 2.727 31.906 10.562 1 98 292 TRP A N 1
ATOM 2393 C CA . TRP A 1 292 ? 2.271 31.141 9.398 1 98 292 TRP A CA 1
ATOM 2394 C C . TRP A 1 292 ? 2.754 29.703 9.461 1 98 292 TRP A C 1
ATOM 2396 O O . TRP A 1 292 ? 3.66 29.375 10.227 1 98 292 TRP A O 1
ATOM 2406 N N . GLU A 1 293 ? 2.086 28.891 8.758 1 98.56 293 GLU A N 1
ATOM 2407 C CA . GLU A 1 293 ? 2.324 27.438 8.703 1 98.56 293 GLU A CA 1
ATOM 2408 C C . GLU A 1 293 ? 2.088 26.891 7.305 1 98.56 293 GLU A C 1
ATOM 2410 O O . GLU A 1 293 ? 0.973 26.969 6.781 1 98.56 293 GLU A O 1
ATOM 2415 N N . SER A 1 294 ? 3.145 26.359 6.68 1 98.19 294 SER A N 1
ATOM 2416 C CA . SER A 1 294 ? 2.928 25.641 5.426 1 98.19 294 SER A CA 1
ATOM 2417 C C . SER A 1 294 ? 2.402 24.234 5.676 1 98.19 294 SER A C 1
ATOM 2419 O O . SER A 1 294 ? 2.918 23.516 6.535 1 98.19 294 SER A O 1
ATOM 2421 N N . CYS A 1 295 ? 1.318 23.922 5.055 1 98.19 295 CYS A N 1
ATOM 2422 C CA . CYS A 1 295 ? 0.897 22.516 5.023 1 98.19 295 CYS A CA 1
ATOM 2423 C C . CYS A 1 295 ? 1.391 21.828 3.754 1 98.19 295 CYS A C 1
ATOM 2425 O O . CYS A 1 295 ? 1.048 22.25 2.645 1 98.19 295 CYS A O 1
ATOM 2427 N N . ILE A 1 296 ? 2.195 20.828 3.912 1 98.44 296 ILE A N 1
ATOM 2428 C CA . ILE A 1 296 ? 2.881 20.188 2.801 1 98.44 296 ILE A CA 1
ATOM 2429 C C . ILE A 1 296 ? 2.797 18.672 2.959 1 98.44 296 ILE A C 1
ATOM 2431 O O . ILE A 1 296 ? 2.988 18.141 4.055 1 98.44 296 ILE A O 1
ATOM 2435 N N . THR A 1 297 ? 2.496 17.969 1.887 1 98.38 297 THR A N 1
ATOM 2436 C CA . THR A 1 297 ? 2.381 16.516 1.901 1 98.38 297 THR A CA 1
ATOM 2437 C C . THR A 1 297 ? 3.76 15.859 1.919 1 98.38 297 THR A C 1
ATOM 2439 O O . THR A 1 297 ? 4.684 16.328 1.254 1 98.38 297 THR A O 1
ATOM 2442 N N . MET A 1 298 ? 3.904 14.844 2.727 1 98.44 298 MET A N 1
ATOM 2443 C CA . MET A 1 298 ? 5.102 14.016 2.619 1 98.44 298 MET A CA 1
ATOM 2444 C C . MET A 1 298 ? 5.09 13.203 1.327 1 98.44 298 MET A C 1
ATOM 2446 O O . MET A 1 298 ? 6.121 13.078 0.66 1 98.44 298 MET A O 1
ATOM 2450 N N . GLY A 1 299 ? 3.93 12.555 1.099 1 97.06 299 GLY A N 1
ATOM 2451 C CA . GLY A 1 299 ? 3.74 11.82 -0.144 1 97.06 299 GLY A CA 1
ATOM 2452 C C . GLY A 1 299 ? 3.23 12.695 -1.276 1 97.06 299 GLY A C 1
ATOM 2453 O O . GLY A 1 299 ? 3.576 13.875 -1.362 1 97.06 299 GLY A O 1
ATOM 2454 N N . SER A 1 300 ? 2.496 12.094 -2.213 1 94.75 300 SER A N 1
ATOM 2455 C CA . SER A 1 300 ? 2.076 12.789 -3.426 1 94.75 300 SER A CA 1
ATOM 2456 C C . SER A 1 300 ? 0.739 13.492 -3.221 1 94.75 300 SER A C 1
ATOM 2458 O O . SER A 1 300 ? 0.345 14.336 -4.031 1 94.75 300 SER A O 1
ATOM 2460 N N . ALA A 1 301 ? 0.037 13.164 -2.148 1 94.38 301 ALA A N 1
ATOM 2461 C CA . ALA A 1 301 ? -1.286 13.734 -1.905 1 94.38 301 ALA A CA 1
ATOM 2462 C C . ALA A 1 301 ? -1.58 13.82 -0.41 1 94.38 301 ALA A C 1
ATOM 2464 O O . ALA A 1 301 ? -0.877 13.211 0.403 1 94.38 301 ALA A O 1
ATOM 2465 N N . PHE A 1 302 ? -2.598 14.594 -0.07 1 96.88 302 PHE A N 1
ATOM 2466 C CA . PHE A 1 302 ? -3.012 14.703 1.324 1 96.88 302 PHE A CA 1
ATOM 2467 C C . PHE A 1 302 ? -3.645 13.398 1.805 1 96.88 302 PHE A C 1
ATOM 2469 O O . PHE A 1 302 ? -3.465 13.008 2.959 1 96.88 302 PHE A O 1
ATOM 2476 N N . SER A 1 303 ? -4.355 12.734 0.921 1 96.06 303 SER A N 1
ATOM 2477 C CA . SER A 1 303 ? -4.98 11.461 1.26 1 96.06 303 SER A CA 1
ATOM 2478 C C . SER A 1 303 ? -4.055 10.297 0.947 1 96.06 303 SER A C 1
ATOM 2480 O O . SER A 1 303 ? -3.068 10.453 0.224 1 96.06 303 SER A O 1
ATOM 2482 N N . PHE A 1 304 ? -4.391 9.117 1.498 1 97.38 304 PHE A N 1
ATOM 2483 C CA . PHE A 1 304 ? -3.617 7.895 1.335 1 97.38 304 PHE A CA 1
ATOM 2484 C C . PHE A 1 304 ? -3.58 7.469 -0.128 1 97.38 304 PHE A C 1
ATOM 2486 O O . PHE A 1 304 ? -4.59 7.562 -0.832 1 97.38 304 PHE A O 1
ATOM 2493 N N . ARG A 1 305 ? -2.428 7.059 -0.522 1 94.75 305 ARG A N 1
ATOM 2494 C CA . ARG A 1 305 ? -2.225 6.375 -1.797 1 94.75 305 ARG A CA 1
ATOM 2495 C C . ARG A 1 305 ? -1.447 5.078 -1.604 1 94.75 305 ARG A C 1
ATOM 2497 O O . ARG A 1 305 ? -0.482 5.031 -0.84 1 94.75 305 ARG A O 1
ATOM 2504 N N . TYR A 1 306 ? -1.948 4.039 -2.268 1 94.56 306 TYR A N 1
ATOM 2505 C CA . TYR A 1 306 ? -1.218 2.779 -2.236 1 94.56 306 TYR A CA 1
ATOM 2506 C C . TYR A 1 306 ? 0.168 2.936 -2.852 1 94.56 306 TYR A C 1
ATOM 2508 O O . TYR A 1 306 ? 0.302 3.406 -3.984 1 94.56 306 TYR A O 1
ATOM 2516 N N . GLU A 1 307 ? 1.243 2.562 -2.09 1 92 307 GLU A N 1
ATOM 2517 C CA . GLU A 1 307 ? 2.643 2.645 -2.502 1 92 307 GLU A CA 1
ATOM 2518 C C . GLU A 1 307 ? 2.998 4.051 -2.969 1 92 307 GLU A C 1
ATOM 2520 O O . GLU A 1 307 ? 3.537 4.23 -4.062 1 92 307 GLU A O 1
ATOM 2525 N N . ASP A 1 308 ? 2.9 4.98 -2.201 1 94.75 308 ASP A N 1
ATOM 2526 C CA . ASP A 1 308 ? 3.086 6.406 -2.469 1 94.75 308 ASP A CA 1
ATOM 2527 C C . ASP A 1 308 ? 4.566 6.742 -2.633 1 94.75 308 ASP A C 1
ATOM 2529 O O . ASP A 1 308 ? 5.434 5.949 -2.27 1 94.75 308 ASP A O 1
ATOM 2533 N N . ASP A 1 309 ? 4.855 7.836 -3.279 1 95.81 309 ASP A N 1
ATOM 2534 C CA . ASP A 1 309 ? 6.203 8.383 -3.408 1 95.81 309 ASP A CA 1
ATOM 2535 C C . ASP A 1 309 ? 6.477 9.43 -2.33 1 95.81 309 ASP A C 1
ATOM 2537 O O . ASP A 1 309 ? 6.121 10.602 -2.488 1 95.81 309 ASP A O 1
ATOM 2541 N N . TYR A 1 310 ? 7.238 9.086 -1.323 1 97.88 310 TYR A N 1
ATOM 2542 C CA . TYR A 1 310 ? 7.492 9.969 -0.192 1 97.88 310 TYR A CA 1
ATOM 2543 C C . TYR A 1 310 ? 8.75 10.805 -0.422 1 97.88 310 TYR A C 1
ATOM 2545 O O . TYR A 1 310 ? 9.734 10.312 -0.968 1 97.88 310 TYR A O 1
ATOM 2553 N N . LYS A 1 311 ? 8.695 12.055 -0.021 1 98.44 311 LYS A N 1
ATOM 2554 C CA . LYS A 1 311 ? 9.906 12.867 0.043 1 98.44 311 LYS A CA 1
ATOM 2555 C C . LYS A 1 311 ? 10.992 12.172 0.868 1 98.44 311 LYS A C 1
ATOM 2557 O O . LYS A 1 311 ? 10.695 11.539 1.881 1 98.44 311 LYS A O 1
ATOM 2562 N N . SER A 1 312 ? 12.305 12.344 0.47 1 97.81 312 SER A N 1
ATOM 2563 C CA . SER A 1 312 ? 13.422 11.75 1.201 1 97.81 312 SER A CA 1
ATOM 2564 C C . SER A 1 312 ? 13.641 12.445 2.541 1 97.81 312 SER A C 1
ATOM 2566 O O . SER A 1 312 ? 13.148 13.555 2.756 1 97.81 312 SER A O 1
ATOM 2568 N N . GLY A 1 313 ? 14.336 11.727 3.404 1 98 313 GLY A N 1
ATOM 2569 C CA . GLY A 1 313 ? 14.727 12.375 4.645 1 98 313 GLY A CA 1
ATOM 2570 C C . GLY A 1 313 ? 15.453 13.688 4.43 1 98 313 GLY A C 1
ATOM 2571 O O . GLY A 1 313 ? 15.195 14.672 5.129 1 98 313 GLY A O 1
ATOM 2572 N N . ARG A 1 314 ? 16.344 13.742 3.463 1 97.75 314 ARG A N 1
ATOM 2573 C CA . ARG A 1 314 ? 17.094 14.953 3.119 1 97.75 314 ARG A CA 1
ATOM 2574 C C . ARG A 1 314 ? 16.141 16.078 2.705 1 97.75 314 ARG A C 1
ATOM 2576 O O . ARG A 1 314 ? 16.266 17.203 3.188 1 97.75 314 ARG A O 1
ATOM 2583 N N . ASP A 1 315 ? 15.219 15.773 1.843 1 98.12 315 ASP A N 1
ATOM 2584 C CA . ASP A 1 315 ? 14.266 16.766 1.363 1 98.12 315 ASP A CA 1
ATOM 2585 C C . ASP A 1 315 ? 13.414 17.312 2.51 1 98.12 315 ASP A C 1
ATOM 2587 O O . ASP A 1 315 ? 13.109 18.516 2.551 1 98.12 315 ASP A O 1
ATOM 2591 N N . LEU A 1 316 ? 13.023 16.453 3.41 1 98.75 316 LEU A N 1
ATOM 2592 C CA . LEU A 1 316 ? 12.188 16.859 4.539 1 98.75 316 LEU A CA 1
ATOM 2593 C C . LEU A 1 316 ? 12.953 17.797 5.469 1 98.75 316 LEU A C 1
ATOM 2595 O O . LEU A 1 316 ? 12.406 18.797 5.926 1 98.75 316 LEU A O 1
ATOM 2599 N N . VAL A 1 317 ? 14.18 17.438 5.742 1 98.69 317 VAL A N 1
ATOM 2600 C CA . VAL A 1 317 ? 15.008 18.281 6.609 1 98.69 317 VAL A CA 1
ATOM 2601 C C . VAL A 1 317 ? 15.219 19.641 5.957 1 98.69 317 VAL A C 1
ATOM 2603 O O . VAL A 1 317 ? 15.062 20.672 6.605 1 98.69 317 VAL A O 1
ATOM 2606 N N . HIS A 1 318 ? 15.586 19.641 4.688 1 98.56 318 HIS A N 1
ATOM 2607 C CA . HIS A 1 318 ? 15.789 20.891 3.969 1 98.56 318 HIS A CA 1
ATOM 2608 C C . HIS A 1 318 ? 14.523 21.734 3.959 1 98.56 318 HIS A C 1
ATOM 2610 O O . HIS A 1 318 ? 14.586 22.953 4.137 1 98.56 318 HIS A O 1
ATOM 2616 N N . LEU A 1 319 ? 13.43 21.078 3.742 1 98.62 319 LEU A N 1
ATOM 2617 C CA . LEU A 1 319 ? 12.133 21.75 3.736 1 98.62 319 LEU A CA 1
ATOM 2618 C C . LEU A 1 319 ? 11.859 22.422 5.082 1 98.62 319 LEU A C 1
ATOM 2620 O O . LEU A 1 319 ? 11.453 23.578 5.133 1 98.62 319 LEU A O 1
ATOM 2624 N N . LEU A 1 320 ? 12.039 21.688 6.113 1 98.88 320 LEU A N 1
ATOM 2625 C CA . LEU A 1 320 ? 11.812 22.203 7.457 1 98.88 320 LEU A CA 1
ATOM 2626 C C . LEU A 1 320 ? 12.711 23.422 7.727 1 98.88 320 LEU A C 1
ATOM 2628 O O . LEU A 1 320 ? 12.234 24.453 8.211 1 98.88 320 LEU A O 1
ATOM 2632 N N . ILE A 1 321 ? 13.984 23.266 7.402 1 98.81 321 ILE A N 1
ATOM 2633 C CA . ILE A 1 321 ? 14.938 24.344 7.633 1 98.81 321 ILE A CA 1
ATOM 2634 C C . ILE A 1 321 ? 14.508 25.594 6.867 1 98.81 321 ILE A C 1
ATOM 2636 O O . ILE A 1 321 ? 14.539 26.703 7.406 1 98.81 321 ILE A O 1
ATOM 2640 N N . GLU A 1 322 ? 14.156 25.422 5.641 1 98.75 322 GLU A N 1
ATOM 2641 C CA . GLU A 1 322 ? 13.727 26.562 4.836 1 98.75 322 GLU A CA 1
ATOM 2642 C C . GLU A 1 322 ? 12.539 27.266 5.48 1 98.75 322 GLU A C 1
ATOM 2644 O O . GLU A 1 322 ? 12.531 28.5 5.59 1 98.75 322 GLU A O 1
ATOM 2649 N N . ILE A 1 323 ? 11.586 26.578 5.863 1 98.75 323 ILE A N 1
ATOM 2650 C CA . ILE A 1 323 ? 10.352 27.125 6.414 1 98.75 323 ILE A CA 1
ATOM 2651 C C . ILE A 1 323 ? 10.648 27.844 7.723 1 98.75 323 ILE A C 1
ATOM 2653 O O . ILE A 1 323 ? 10.211 28.984 7.93 1 98.75 323 ILE A O 1
ATOM 2657 N N . VAL A 1 324 ? 11.422 27.234 8.562 1 98.81 324 VAL A N 1
ATOM 2658 C CA . VAL A 1 324 ? 11.711 27.812 9.875 1 98.81 324 VAL A CA 1
ATOM 2659 C C . VAL A 1 324 ? 12.578 29.047 9.727 1 98.81 324 VAL A C 1
ATOM 2661 O O . VAL A 1 324 ? 12.398 30.031 10.453 1 98.81 324 VAL A O 1
ATOM 2664 N N . SER A 1 325 ? 13.484 29.031 8.812 1 98.75 325 SER A N 1
ATOM 2665 C CA . SER A 1 325 ? 14.375 30.156 8.594 1 98.75 325 SER A CA 1
ATOM 2666 C C . SER A 1 325 ? 13.609 31.359 8.031 1 98.75 325 SER A C 1
ATOM 2668 O O . SER A 1 325 ? 14.117 32.469 8.039 1 98.75 325 SER A O 1
ATOM 2670 N N . LYS A 1 326 ? 12.477 31.062 7.582 1 98.44 326 LYS A N 1
ATOM 2671 C CA . LYS A 1 326 ? 11.641 32.125 7.035 1 98.44 326 LYS A CA 1
ATOM 2672 C C . LYS A 1 326 ? 10.484 32.469 7.98 1 98.44 326 LYS A C 1
ATOM 2674 O O . LYS A 1 326 ? 9.586 33.219 7.621 1 98.44 326 LYS A O 1
ATOM 2679 N N . GLY A 1 327 ? 10.477 31.859 9.133 1 98.31 327 GLY A N 1
ATOM 2680 C CA . GLY A 1 327 ? 9.609 32.312 10.211 1 98.31 327 GLY A CA 1
ATOM 2681 C C . GLY A 1 327 ? 8.367 31.453 10.367 1 98.31 327 GLY A C 1
ATOM 2682 O O . GLY A 1 327 ? 7.445 31.812 11.094 1 98.31 327 GLY A O 1
ATOM 2683 N N . GLY A 1 328 ? 8.289 30.297 9.672 1 98.56 328 GLY A N 1
ATOM 2684 C CA . GLY A 1 328 ? 7.047 29.531 9.648 1 98.56 328 GLY A CA 1
ATOM 2685 C C . GLY A 1 328 ? 7.141 28.219 10.398 1 98.56 328 GLY A C 1
ATOM 2686 O O . GLY A 1 328 ? 8.18 27.906 10.977 1 98.56 328 GLY A O 1
ATOM 2687 N N . ASN A 1 329 ? 6.031 27.531 10.555 1 98.88 329 ASN A N 1
ATOM 2688 C CA . ASN A 1 329 ? 5.914 26.125 10.938 1 98.88 329 ASN A CA 1
ATOM 2689 C C . ASN A 1 329 ? 5.613 25.234 9.734 1 98.88 329 ASN A C 1
ATOM 2691 O O . ASN A 1 329 ? 5.137 25.719 8.703 1 98.88 329 ASN A O 1
ATOM 2695 N N . LEU A 1 330 ? 5.98 24 9.891 1 98.94 330 LEU A N 1
ATOM 2696 C CA . LEU A 1 330 ? 5.633 23 8.898 1 98.94 330 LEU A CA 1
ATOM 2697 C C . LEU A 1 330 ? 4.574 22.031 9.445 1 98.94 330 LEU A C 1
ATOM 2699 O O . LEU A 1 330 ? 4.797 21.375 10.453 1 98.94 330 LEU A O 1
ATOM 2703 N N . ALA A 1 331 ? 3.4 22.047 8.875 1 98.88 331 ALA A N 1
ATOM 2704 C CA . ALA A 1 331 ? 2.453 20.938 9.055 1 98.88 331 ALA A CA 1
ATOM 2705 C C . ALA A 1 331 ? 2.664 19.859 8.008 1 98.88 331 ALA A C 1
ATOM 2707 O O . ALA A 1 331 ? 2.188 19.969 6.879 1 98.88 331 ALA A O 1
ATOM 2708 N N . LEU A 1 332 ? 3.402 18.859 8.352 1 98.94 332 LEU A N 1
ATOM 2709 C CA . LEU A 1 332 ? 3.744 17.781 7.43 1 98.94 332 LEU A CA 1
ATOM 2710 C C . LEU A 1 332 ? 2.658 16.703 7.414 1 98.94 332 LEU A C 1
ATOM 2712 O O . LEU A 1 332 ? 2.369 16.094 8.445 1 98.94 332 LEU A O 1
ATOM 2716 N N . ASN A 1 333 ? 2.131 16.484 6.266 1 98.88 333 ASN A N 1
ATOM 2717 C CA . ASN A 1 333 ? 0.978 15.609 6.148 1 98.88 333 ASN A CA 1
ATOM 2718 C C . ASN A 1 333 ? 1.403 14.156 5.926 1 98.88 333 ASN A C 1
ATOM 2720 O O . ASN A 1 333 ? 2.184 13.867 5.016 1 98.88 333 ASN A O 1
ATOM 2724 N N . VAL A 1 334 ? 0.911 13.32 6.738 1 98.62 334 VAL A N 1
ATOM 2725 C CA . VAL A 1 334 ? 1.009 11.867 6.613 1 98.62 334 VAL A CA 1
ATOM 2726 C C . VAL A 1 334 ? -0.39 11.258 6.602 1 98.62 334 VAL A C 1
ATOM 2728 O O . VAL A 1 334 ? -1.162 11.438 7.547 1 98.62 334 VAL A O 1
ATOM 2731 N N . ALA A 1 335 ? -0.704 10.492 5.59 1 97.81 335 ALA A N 1
ATOM 2732 C CA . ALA A 1 335 ? -2.035 9.906 5.449 1 97.81 335 ALA A CA 1
ATOM 2733 C C . ALA A 1 335 ? -2.057 8.461 5.941 1 97.81 335 ALA A C 1
ATOM 2735 O O . ALA A 1 335 ? -1.304 7.621 5.445 1 97.81 335 ALA A O 1
ATOM 2736 N N . PRO A 1 336 ? -2.896 8.148 6.887 1 98.25 336 PRO A N 1
ATOM 2737 C CA . PRO A 1 336 ? -2.992 6.77 7.367 1 98.25 336 PRO A CA 1
ATOM 2738 C C . PRO A 1 336 ? -3.594 5.82 6.332 1 98.25 336 PRO A C 1
ATOM 2740 O O . PRO A 1 336 ? -4.324 6.262 5.441 1 98.25 336 PRO A O 1
ATOM 2743 N N . GLN A 1 337 ? -3.305 4.547 6.48 1 97.38 337 GLN A N 1
ATOM 2744 C CA . GLN A 1 337 ? -3.873 3.477 5.668 1 97.38 337 GLN A CA 1
ATOM 2745 C C . GLN A 1 337 ? -5.336 3.232 6.027 1 97.38 337 GLN A C 1
ATOM 2747 O O . GLN A 1 337 ? -5.777 3.586 7.121 1 97.38 337 GLN A O 1
ATOM 2752 N N . PRO A 1 338 ? -6.051 2.584 5.082 1 97.5 338 PRO A N 1
ATOM 2753 C CA . PRO A 1 338 ? -7.457 2.311 5.383 1 97.5 338 PRO A CA 1
ATOM 2754 C C . PRO A 1 338 ? -7.633 1.345 6.555 1 97.5 338 PRO A C 1
ATOM 2756 O O . PRO A 1 338 ? -8.695 1.313 7.176 1 97.5 338 PRO A O 1
ATOM 2759 N N . ASP A 1 339 ? -6.613 0.527 6.91 1 96.62 339 ASP A N 1
ATOM 2760 C CA . ASP A 1 339 ? -6.762 -0.439 7.996 1 96.62 339 ASP A CA 1
ATOM 2761 C C . ASP A 1 339 ? -6.461 0.204 9.344 1 96.62 339 ASP A C 1
ATOM 2763 O O . ASP A 1 339 ? -6.629 -0.428 10.391 1 96.62 339 ASP A O 1
ATOM 2767 N N . GLY A 1 340 ? -5.969 1.431 9.352 1 97.44 340 GLY A N 1
ATOM 2768 C CA . GLY A 1 340 ? -5.754 2.16 10.586 1 97.44 340 GLY A CA 1
ATOM 2769 C C . GLY A 1 340 ? -4.285 2.35 10.922 1 97.44 340 GLY A C 1
ATOM 2770 O O . GLY A 1 340 ? -3.939 3.139 11.805 1 97.44 340 GLY A O 1
ATOM 2771 N N . ARG A 1 341 ? -3.363 1.688 10.211 1 97.38 341 ARG A N 1
ATOM 2772 C CA . ARG A 1 341 ? -1.935 1.83 10.477 1 97.38 341 ARG A CA 1
ATOM 2773 C C . ARG A 1 341 ? -1.335 2.961 9.648 1 97.38 341 ARG A C 1
ATOM 2775 O O . ARG A 1 341 ? -1.965 3.451 8.711 1 97.38 341 ARG A O 1
ATOM 2782 N N . LEU A 1 342 ? -0.177 3.414 10.055 1 98.19 342 LEU A N 1
ATOM 2783 C CA . LEU A 1 342 ? 0.583 4.336 9.219 1 98.19 342 LEU A CA 1
ATOM 2784 C C . LEU A 1 342 ? 1.424 3.574 8.195 1 98.19 342 LEU A C 1
ATOM 2786 O O . LEU A 1 342 ? 1.971 2.514 8.508 1 98.19 342 LEU A O 1
ATOM 2790 N N . PRO A 1 343 ? 1.523 4.074 6.969 1 97.44 343 PRO A N 1
ATOM 2791 C CA . PRO A 1 343 ? 2.332 3.395 5.957 1 97.44 343 PRO A CA 1
ATOM 2792 C C . PRO A 1 343 ? 3.795 3.248 6.367 1 97.44 343 PRO A C 1
ATOM 2794 O O . PRO A 1 343 ? 4.383 4.184 6.918 1 97.44 343 PRO A O 1
ATOM 2797 N N . ARG A 1 344 ? 4.379 2.174 6.07 1 96.38 344 ARG A N 1
ATOM 2798 C CA . ARG A 1 344 ? 5.762 1.875 6.43 1 96.38 344 ARG A CA 1
ATOM 2799 C C . ARG A 1 344 ? 6.715 2.92 5.855 1 96.38 344 ARG A C 1
ATOM 2801 O O . ARG A 1 344 ? 7.656 3.342 6.523 1 96.38 344 ARG A O 1
ATOM 2808 N N . GLY A 1 345 ? 6.477 3.283 4.578 1 97.19 345 GLY A N 1
ATOM 2809 C CA . GLY A 1 345 ? 7.324 4.285 3.953 1 97.19 345 GLY A CA 1
ATOM 2810 C C . GLY A 1 345 ? 7.285 5.625 4.66 1 97.19 345 GLY A C 1
ATOM 2811 O O . GLY A 1 345 ? 8.32 6.277 4.828 1 97.19 345 GLY A O 1
ATOM 2812 N N . ALA A 1 346 ? 6.148 6.066 5.066 1 98.44 346 ALA A N 1
ATOM 2813 C CA . ALA A 1 346 ? 6.008 7.324 5.797 1 98.44 346 ALA A CA 1
ATOM 2814 C C . ALA A 1 346 ? 6.699 7.25 7.156 1 98.44 346 ALA A C 1
ATOM 2816 O O . ALA A 1 346 ? 7.379 8.195 7.566 1 98.44 346 ALA A O 1
ATOM 2817 N N . VAL A 1 347 ? 6.496 6.137 7.848 1 98.62 347 VAL A N 1
ATOM 2818 C CA . VAL A 1 347 ? 7.113 5.934 9.156 1 98.62 347 VAL A CA 1
ATOM 2819 C C . VAL A 1 347 ? 8.633 6.027 9.031 1 98.62 347 VAL A C 1
ATOM 2821 O O . VAL A 1 347 ? 9.289 6.668 9.852 1 98.62 347 VAL A O 1
ATOM 2824 N N . LYS A 1 348 ? 9.156 5.391 8.023 1 98.31 348 LYS A N 1
ATOM 2825 C CA . LYS A 1 348 ? 10.594 5.453 7.773 1 98.31 348 LYS A CA 1
ATOM 2826 C C . LYS A 1 348 ? 11.062 6.895 7.621 1 98.31 348 LYS A C 1
ATOM 2828 O O . LYS A 1 348 ? 12.094 7.281 8.18 1 98.31 348 LYS A O 1
ATOM 2833 N N . ARG A 1 349 ? 10.336 7.668 6.898 1 98.75 349 ARG A N 1
ATOM 2834 C CA . ARG A 1 349 ? 10.703 9.055 6.645 1 98.75 349 ARG A CA 1
ATOM 2835 C C . ARG A 1 349 ? 10.586 9.891 7.91 1 98.75 349 ARG A C 1
ATOM 2837 O O . ARG A 1 349 ? 11.414 10.766 8.164 1 98.75 349 ARG A O 1
ATOM 2844 N N . MET A 1 350 ? 9.555 9.664 8.703 1 98.88 350 MET A N 1
ATOM 2845 C CA . MET A 1 350 ? 9.414 10.336 9.992 1 98.88 350 MET A CA 1
ATOM 2846 C C . MET A 1 350 ? 10.617 10.055 10.891 1 98.88 350 MET A C 1
ATOM 2848 O O . MET A 1 350 ? 11.141 10.961 11.539 1 98.88 350 MET A O 1
ATOM 2852 N N . LYS A 1 351 ? 11.023 8.812 10.898 1 98.81 351 LYS A N 1
ATOM 2853 C CA . LYS A 1 351 ? 12.164 8.422 11.734 1 98.81 351 LYS A CA 1
ATOM 2854 C C . LYS A 1 351 ? 13.453 9.086 11.25 1 98.81 351 LYS A C 1
ATOM 2856 O O . LYS A 1 351 ? 14.289 9.484 12.055 1 98.81 351 LYS A O 1
ATOM 2861 N N . GLU A 1 352 ? 13.617 9.164 9.953 1 98.38 352 GLU A N 1
ATOM 2862 C CA . GLU A 1 352 ? 14.781 9.852 9.398 1 98.38 352 GLU A CA 1
ATOM 2863 C C . GLU A 1 352 ? 14.797 11.32 9.812 1 98.38 352 GLU A C 1
ATOM 2865 O O . GLU A 1 352 ? 15.828 11.836 10.242 1 98.38 352 GLU A O 1
ATOM 2870 N N . LEU A 1 353 ? 13.703 11.969 9.688 1 98.56 353 LEU A N 1
ATOM 2871 C CA . LEU A 1 353 ? 13.57 13.352 10.133 1 98.56 353 LEU A CA 1
ATOM 2872 C C . LEU A 1 353 ? 13.836 13.461 11.633 1 98.56 353 LEU A C 1
ATOM 2874 O O . LEU A 1 353 ? 14.547 14.367 12.07 1 98.56 353 LEU A O 1
ATOM 2878 N N . GLY A 1 354 ? 13.273 12.531 12.359 1 98.69 354 GLY A N 1
ATOM 2879 C CA . GLY A 1 354 ? 13.438 12.523 13.805 1 98.69 354 GLY A CA 1
ATOM 2880 C C . GLY A 1 354 ? 14.883 12.367 14.242 1 98.69 354 GLY A C 1
ATOM 2881 O O . GLY A 1 354 ? 15.312 13.016 15.195 1 98.69 354 GLY A O 1
ATOM 2882 N N . ALA A 1 355 ? 15.578 11.531 13.57 1 98 355 ALA A N 1
ATOM 2883 C CA . ALA A 1 355 ? 16.984 11.328 13.898 1 98 355 ALA A CA 1
ATOM 2884 C C . ALA A 1 355 ? 17.766 12.633 13.75 1 98 355 ALA A C 1
ATOM 2886 O O . ALA A 1 355 ? 18.625 12.945 14.578 1 98 355 ALA A O 1
ATOM 2887 N N . TRP A 1 356 ? 17.484 13.336 12.75 1 97.81 356 TRP A N 1
ATOM 2888 C CA . TRP A 1 356 ? 18.156 14.617 12.562 1 97.81 356 TRP A CA 1
ATOM 2889 C C . TRP A 1 356 ? 17.734 15.609 13.633 1 97.81 356 TRP A C 1
ATOM 2891 O O . TRP A 1 356 ? 18.578 16.328 14.188 1 97.81 356 TRP A O 1
ATOM 2901 N N . LEU A 1 357 ? 16.5 15.656 13.984 1 98.44 357 LEU A N 1
ATOM 2902 C CA . LEU A 1 357 ? 15.977 16.594 14.969 1 98.44 357 LEU A CA 1
ATOM 2903 C C . LEU A 1 357 ? 16.5 16.281 16.359 1 98.44 357 LEU A C 1
ATOM 2905 O O . LEU A 1 357 ? 16.641 17.172 17.203 1 98.44 357 LEU A O 1
ATOM 2909 N N . GLN A 1 358 ? 16.703 15.055 16.594 1 97.31 358 GLN A N 1
ATOM 2910 C CA . GLN A 1 358 ? 17.281 14.68 17.891 1 97.31 358 GLN A CA 1
ATOM 2911 C C . GLN A 1 358 ? 18.656 15.328 18.078 1 97.31 358 GLN A C 1
ATOM 2913 O O . GLN A 1 358 ? 19 15.727 19.203 1 97.31 358 GLN A O 1
ATOM 2918 N N . GLN A 1 359 ? 19.312 15.461 17.047 1 96.25 359 GLN A N 1
ATOM 2919 C CA . GLN A 1 359 ? 20.656 16.016 17.109 1 96.25 359 GLN A CA 1
ATOM 2920 C C . GLN A 1 359 ? 20.625 17.547 17.016 1 96.25 359 GLN A C 1
ATOM 2922 O O . GLN A 1 359 ? 21.422 18.219 17.672 1 96.25 359 GLN A O 1
ATOM 2927 N N . PHE A 1 360 ? 19.703 18.062 16.25 1 98.12 360 PHE A N 1
ATOM 2928 C CA . PHE A 1 360 ? 19.844 19.469 15.875 1 98.12 360 PHE A CA 1
ATOM 2929 C C . PHE A 1 360 ? 18.562 20.234 16.203 1 98.12 360 PHE A C 1
ATOM 2931 O O . PHE A 1 360 ? 18.406 21.391 15.797 1 98.12 360 PHE A O 1
ATOM 2938 N N . GLY A 1 361 ? 17.609 19.688 16.938 1 98.38 361 GLY A N 1
ATOM 2939 C CA . GLY A 1 361 ? 16.328 20.281 17.234 1 98.38 361 GLY A CA 1
ATOM 2940 C C . GLY A 1 361 ? 16.422 21.625 17.922 1 98.38 361 GLY A C 1
ATOM 2941 O O . GLY A 1 361 ? 15.555 22.469 17.766 1 98.38 361 GLY A O 1
ATOM 2942 N N . GLU A 1 362 ? 17.516 21.828 18.656 1 98.12 362 GLU A N 1
ATOM 2943 C CA . GLU A 1 362 ? 17.75 23.109 19.344 1 98.12 362 GLU A CA 1
ATOM 2944 C C . GLU A 1 362 ? 17.781 24.266 18.344 1 98.12 362 GLU A C 1
ATOM 2946 O O . GLU A 1 362 ? 17.375 25.375 18.672 1 98.12 362 GLU A O 1
ATOM 2951 N N . SER A 1 363 ? 18.281 23.969 17.172 1 98.75 363 SER A N 1
ATOM 2952 C CA . SER A 1 363 ? 18.406 24.984 16.141 1 98.75 363 SER A CA 1
ATOM 2953 C C . SER A 1 363 ? 17.094 25.234 15.438 1 98.75 363 SER A C 1
ATOM 2955 O O . SER A 1 363 ? 17 26.125 14.586 1 98.75 363 SER A O 1
ATOM 2957 N N . ILE A 1 364 ? 16.062 24.484 15.742 1 98.88 364 ILE A N 1
ATOM 2958 C CA . ILE A 1 364 ? 14.75 24.547 15.094 1 98.88 364 ILE A CA 1
ATOM 2959 C C . ILE A 1 364 ? 13.719 25.109 16.062 1 98.88 364 ILE A C 1
ATOM 2961 O O . ILE A 1 364 ? 13.242 26.234 15.906 1 98.88 364 ILE A O 1
ATOM 2965 N N . TYR A 1 365 ? 13.484 24.453 17.188 1 98.88 365 TYR A N 1
ATOM 2966 C CA . TYR A 1 365 ? 12.406 24.766 18.109 1 98.88 365 TYR A CA 1
ATOM 2967 C C . TYR A 1 365 ? 12.688 26.078 18.844 1 98.88 365 TYR A C 1
ATOM 2969 O O . TYR A 1 365 ? 13.812 26.312 19.281 1 98.88 365 TYR A O 1
ATOM 2977 N N . GLY A 1 366 ? 11.695 26.938 18.906 1 98.75 366 GLY A N 1
ATOM 2978 C CA . GLY A 1 366 ? 11.797 28.172 19.688 1 98.75 366 GLY A CA 1
ATOM 2979 C C . GLY A 1 366 ? 12.648 29.234 19.031 1 98.75 366 GLY A C 1
ATOM 2980 O O . GLY A 1 366 ? 12.938 30.266 19.625 1 98.75 366 GLY A O 1
ATOM 2981 N N . THR A 1 367 ? 13.031 29 17.828 1 98.69 367 THR A N 1
ATOM 2982 C CA . THR A 1 367 ? 13.906 29.969 17.156 1 98.69 367 THR A CA 1
ATOM 2983 C C . THR A 1 367 ? 13.086 31.016 16.406 1 98.69 367 THR A C 1
ATOM 2985 O O . THR A 1 367 ? 11.867 30.891 16.297 1 98.69 367 THR A O 1
ATOM 2988 N N . ARG A 1 368 ? 13.781 32.062 15.93 1 98.5 368 ARG A N 1
ATOM 2989 C CA . ARG A 1 368 ? 13.234 33.125 15.086 1 98.5 368 ARG A CA 1
ATOM 2990 C C . ARG A 1 368 ? 14.117 33.375 13.859 1 98.5 368 ARG A C 1
ATOM 2992 O O . ARG A 1 368 ? 15.312 33.062 13.883 1 98.5 368 ARG A O 1
ATOM 2999 N N . PRO A 1 369 ? 13.477 33.844 12.766 1 98.06 369 PRO A N 1
ATOM 3000 C CA . PRO A 1 369 ? 14.297 34.156 11.594 1 98.06 369 PRO A CA 1
ATOM 3001 C C . PRO A 1 369 ? 15.32 35.25 11.867 1 98.06 369 PRO A C 1
ATOM 3003 O O . PRO A 1 369 ? 15.055 36.188 12.656 1 98.06 369 PRO A O 1
ATOM 3006 N N . VAL A 1 370 ? 16.453 35.188 11.203 1 97.75 370 VAL A N 1
ATOM 3007 C CA . VAL A 1 370 ? 17.484 36.219 11.305 1 97.75 370 VAL A CA 1
ATOM 3008 C C . VAL A 1 370 ? 18.188 36.375 9.961 1 97.75 370 VAL A C 1
ATOM 3010 O O . VAL A 1 370 ? 18.438 35.375 9.266 1 97.75 370 VAL A O 1
ATOM 3013 N N . SER A 1 371 ? 18.438 37.531 9.617 1 96.31 371 SER A N 1
ATOM 3014 C CA . SER A 1 371 ? 19.172 37.781 8.383 1 96.31 371 SER A CA 1
ATOM 3015 C C . SER A 1 371 ? 20.5 37.031 8.367 1 96.31 371 SER A C 1
ATOM 3017 O O . SER A 1 371 ? 21.203 37 9.375 1 96.31 371 SER A O 1
ATOM 3019 N N . PRO A 1 372 ? 20.859 36.375 7.18 1 97.12 372 PRO A N 1
ATOM 3020 C CA . PRO A 1 372 ? 20.312 36.5 5.832 1 97.12 372 PRO A CA 1
ATOM 3021 C C . PRO A 1 372 ? 19.203 35.5 5.539 1 97.12 372 PRO A C 1
ATOM 3023 O O . PRO A 1 372 ? 18.891 35.25 4.371 1 97.12 372 PRO A O 1
ATOM 3026 N N . TYR A 1 373 ? 18.625 34.938 6.531 1 97.81 373 TYR A N 1
ATOM 3027 C CA . TYR A 1 373 ? 17.438 34.094 6.512 1 97.81 373 TYR A CA 1
ATOM 3028 C C . TYR A 1 373 ? 17.703 32.812 5.754 1 97.81 373 TYR A C 1
ATOM 3030 O O . TYR A 1 373 ? 18.312 31.875 6.289 1 97.81 373 TYR A O 1
ATOM 3038 N N . TYR A 1 374 ? 17.484 32.75 4.5 1 97.75 374 TYR A N 1
ATOM 3039 C CA . TYR A 1 374 ? 17.609 31.547 3.666 1 97.75 374 TYR A CA 1
ATOM 3040 C C . TYR A 1 374 ? 18.359 31.875 2.375 1 97.75 374 TYR A C 1
ATOM 3042 O O . TYR A 1 374 ? 18 32.812 1.654 1 97.75 374 TYR A O 1
ATOM 3050 N N . LEU A 1 375 ? 19.375 31.125 2.152 1 95.88 375 LEU A N 1
ATOM 3051 C CA . LEU A 1 375 ? 20.188 31.188 0.941 1 95.88 375 LEU A CA 1
ATOM 3052 C C . LEU A 1 375 ? 20.172 29.859 0.196 1 95.88 375 LEU A C 1
ATOM 3054 O O . LEU A 1 375 ? 19.484 28.922 0.608 1 95.88 375 LEU A O 1
ATOM 3058 N N . GLU A 1 376 ? 20.828 29.797 -0.889 1 90.12 376 GLU A N 1
ATOM 3059 C CA . GLU A 1 376 ? 20.828 28.594 -1.734 1 90.12 376 GLU A CA 1
ATOM 3060 C C . GLU A 1 376 ? 21.391 27.391 -0.991 1 90.12 376 GLU A C 1
ATOM 3062 O O . GLU A 1 376 ? 20.859 26.281 -1.11 1 90.12 376 GLU A O 1
ATOM 3067 N N . ASN A 1 377 ? 22.406 27.609 -0.248 1 94.06 377 ASN A N 1
ATOM 3068 C CA . ASN A 1 377 ? 23.062 26.469 0.376 1 94.06 377 ASN A CA 1
ATOM 3069 C C . ASN A 1 377 ? 23.156 26.625 1.89 1 94.06 377 ASN A C 1
ATOM 3071 O O . ASN A 1 377 ? 23.797 25.828 2.566 1 94.06 377 ASN A O 1
ATOM 3075 N N . MET A 1 378 ? 22.547 27.703 2.455 1 97.06 378 MET A N 1
ATOM 3076 C CA . MET A 1 378 ? 22.609 27.969 3.889 1 97.06 378 MET A CA 1
ATOM 3077 C C . MET A 1 378 ? 21.312 28.578 4.395 1 97.06 378 MET A C 1
ATOM 3079 O O . MET A 1 378 ? 20.516 29.109 3.607 1 97.06 378 MET A O 1
ATOM 3083 N N . ALA A 1 379 ? 21.125 28.516 5.598 1 98.69 379 ALA A N 1
ATOM 3084 C CA . ALA A 1 379 ? 20 29.156 6.273 1 98.69 379 ALA A CA 1
ATOM 3085 C C . ALA A 1 379 ? 20.359 29.531 7.707 1 98.69 379 ALA A C 1
ATOM 3087 O O . ALA A 1 379 ? 21.375 29.078 8.234 1 98.69 379 ALA A O 1
ATOM 3088 N N . PHE A 1 380 ? 19.516 30.391 8.266 1 98.62 380 PHE A N 1
ATOM 3089 C CA . PHE A 1 380 ? 19.875 30.922 9.57 1 98.62 380 PHE A CA 1
ATOM 3090 C C . PHE A 1 380 ? 18.656 31.047 10.469 1 98.62 380 PHE A C 1
ATOM 3092 O O . PHE A 1 380 ? 17.578 31.453 10.008 1 98.62 380 PHE A O 1
ATOM 3099 N N . THR A 1 381 ? 18.766 30.641 11.688 1 98.69 381 THR A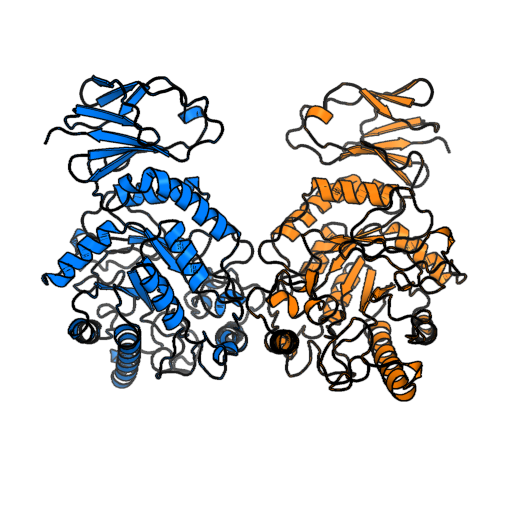 N 1
ATOM 3100 C CA . THR A 1 381 ? 17.812 30.891 12.758 1 98.69 381 THR A CA 1
ATOM 3101 C C . THR A 1 381 ? 18.516 31.438 14 1 98.69 381 THR A C 1
ATOM 3103 O O . THR A 1 381 ? 19.734 31.422 14.078 1 98.69 381 THR A O 1
ATOM 3106 N N . ARG A 1 382 ? 17.672 31.953 14.891 1 98 382 ARG A N 1
ATOM 3107 C CA . ARG A 1 382 ? 18.266 32.531 16.094 1 98 382 ARG A CA 1
ATOM 3108 C C . ARG A 1 382 ? 17.438 32.219 17.328 1 98 382 ARG A C 1
ATOM 3110 O O . ARG A 1 382 ? 16.203 32.156 17.266 1 98 382 ARG A O 1
ATOM 3117 N N . LYS A 1 383 ? 18.062 31.984 18.406 1 97.5 383 LYS A N 1
ATOM 3118 C CA . LYS A 1 383 ? 17.5 31.859 19.75 1 97.5 383 LYS A CA 1
ATOM 3119 C C . LYS A 1 383 ? 18.406 32.5 20.797 1 97.5 383 LYS A C 1
ATOM 3121 O O . LYS A 1 383 ? 19.5 32.031 21.078 1 97.5 383 LYS A O 1
ATOM 3126 N N . GLY A 1 384 ? 17.906 33.625 21.328 1 95.69 384 GLY A N 1
ATOM 3127 C CA . GLY A 1 384 ? 18.766 34.375 22.234 1 95.69 384 GLY A CA 1
ATOM 3128 C C . GLY A 1 384 ? 20.016 34.906 21.562 1 95.69 384 GLY A C 1
ATOM 3129 O O . GLY A 1 384 ? 19.938 35.594 20.547 1 95.69 384 GLY A O 1
ATOM 3130 N N . ASN A 1 385 ? 21.156 34.562 22.156 1 96.75 385 ASN A N 1
ATOM 3131 C CA . ASN A 1 385 ? 22.422 35.062 21.656 1 96.75 385 ASN A CA 1
ATOM 3132 C C . ASN A 1 385 ? 23.109 34.062 20.75 1 96.75 385 ASN A C 1
ATOM 3134 O O . ASN A 1 385 ? 24.328 34.156 20.516 1 96.75 385 ASN A O 1
ATOM 3138 N N . ILE A 1 386 ? 22.344 33.156 20.281 1 97.94 386 ILE A N 1
ATOM 3139 C CA . ILE A 1 386 ? 22.922 32.156 19.391 1 97.94 386 ILE A CA 1
ATOM 3140 C C . ILE A 1 386 ? 22.266 32.219 18.031 1 97.94 386 ILE A C 1
ATOM 3142 O O . ILE A 1 386 ? 21.031 32.188 17.922 1 97.94 386 ILE A O 1
ATOM 3146 N N . VAL A 1 387 ? 23.094 32.344 17.016 1 98.31 387 VAL A N 1
ATOM 3147 C CA . VAL A 1 387 ? 22.656 32.188 15.625 1 98.31 387 VAL A CA 1
ATOM 3148 C C . VAL A 1 387 ? 23.062 30.812 15.109 1 98.31 387 VAL A C 1
ATOM 3150 O O . VAL A 1 387 ? 24.219 30.422 15.25 1 98.31 387 VAL A O 1
ATOM 3153 N N . TYR A 1 388 ? 22.156 30.109 14.602 1 98.75 388 TYR A N 1
ATOM 3154 C CA . TYR A 1 388 ? 22.422 28.812 13.992 1 98.75 388 TYR A CA 1
ATOM 3155 C C . TYR A 1 388 ? 22.562 28.938 12.477 1 98.75 388 TYR A C 1
ATOM 3157 O O . TYR A 1 388 ? 21.672 29.469 11.812 1 98.75 388 TYR A O 1
ATOM 3165 N N . CYS A 1 389 ? 23.656 28.5 11.938 1 98.19 389 CYS A N 1
ATOM 3166 C CA . CYS A 1 389 ? 23.906 28.438 10.5 1 98.19 389 CYS A CA 1
ATOM 3167 C C . CYS A 1 389 ? 23.797 27.016 9.977 1 98.19 389 CYS A C 1
ATOM 3169 O O . CYS A 1 389 ? 24.578 26.156 10.375 1 98.19 389 CYS A O 1
ATOM 3171 N N . PHE A 1 390 ? 22.844 26.781 9.133 1 98.5 390 PHE A N 1
ATOM 3172 C CA . PHE A 1 390 ? 22.688 25.484 8.492 1 98.5 390 PHE A CA 1
ATOM 3173 C C . PHE A 1 390 ? 23.453 25.422 7.18 1 98.5 390 PHE A C 1
ATOM 3175 O O . PHE A 1 390 ? 23.391 26.344 6.367 1 98.5 390 PHE A O 1
ATOM 3182 N N . VAL A 1 391 ? 24.188 24.375 6.965 1 96.38 391 VAL A N 1
ATOM 3183 C CA . VAL A 1 391 ? 24.891 24.094 5.707 1 96.38 391 VAL A CA 1
ATOM 3184 C C . VAL A 1 391 ? 24.266 22.875 5.035 1 96.38 391 VAL A C 1
ATOM 3186 O O . VAL A 1 391 ? 24.438 21.734 5.496 1 96.38 391 VAL A O 1
ATOM 3189 N N . PHE A 1 392 ? 23.609 23.109 3.904 1 96.88 392 PHE A N 1
ATOM 3190 C CA . PHE A 1 392 ? 22.906 22.047 3.197 1 96.88 392 PHE A CA 1
ATOM 3191 C C . PHE A 1 392 ? 23.891 21.125 2.492 1 96.88 392 PHE A C 1
ATOM 3193 O O . PHE A 1 392 ? 24.844 21.578 1.868 1 96.88 392 PHE A O 1
ATOM 3200 N N . ILE A 1 393 ? 23.688 19.875 2.604 1 93.69 393 ILE A N 1
ATOM 3201 C CA . ILE A 1 393 ? 24.469 18.875 1.868 1 93.69 393 ILE A CA 1
ATOM 3202 C C . ILE A 1 393 ? 23.562 18.156 0.867 1 93.69 393 ILE A C 1
ATOM 3204 O O . ILE A 1 393 ? 22.641 17.438 1.259 1 93.69 393 ILE A O 1
ATOM 3208 N N . HIS A 1 394 ? 23.797 18.328 -0.382 1 92.31 394 HIS A N 1
ATOM 3209 C CA . HIS A 1 394 ? 23.016 17.703 -1.437 1 92.31 394 HIS A CA 1
ATOM 3210 C C . HIS A 1 394 ? 23.75 16.5 -2.025 1 92.31 394 HIS A C 1
ATOM 3212 O O . HIS A 1 394 ? 23.125 15.477 -2.33 1 92.31 394 HIS A O 1
ATOM 3218 N N . THR A 1 395 ? 25.078 16.734 -2.162 1 91.31 395 THR A N 1
ATOM 3219 C CA . THR A 1 395 ? 25.922 15.703 -2.742 1 91.31 395 THR A CA 1
ATOM 3220 C C . THR A 1 395 ? 27.234 15.594 -1.974 1 91.31 395 THR A C 1
ATOM 3222 O O . THR A 1 395 ? 27.531 16.422 -1.107 1 91.31 395 THR A O 1
ATOM 3225 N N . LYS A 1 396 ? 27.984 14.648 -2.342 1 88.5 396 LYS A N 1
ATOM 3226 C CA . LYS A 1 396 ? 29.297 14.469 -1.728 1 88.5 396 LYS A CA 1
ATOM 3227 C C . LYS A 1 396 ? 30.203 15.648 -2.033 1 88.5 396 LYS A C 1
ATOM 3229 O O . LYS A 1 396 ? 31.094 15.969 -1.241 1 88.5 396 LYS A O 1
ATOM 3234 N N . ALA A 1 397 ? 30 16.297 -3.086 1 87.38 397 ALA A N 1
ATOM 3235 C CA . ALA A 1 397 ? 30.828 17.438 -3.492 1 87.38 397 ALA A CA 1
ATOM 3236 C C . ALA A 1 397 ? 30.703 18.578 -2.488 1 87.38 397 ALA A C 1
ATOM 3238 O O . ALA A 1 397 ? 31.641 19.359 -2.309 1 87.38 397 ALA A O 1
ATOM 3239 N N . ASP A 1 398 ? 29.609 18.672 -1.79 1 88.31 398 ASP A N 1
ATOM 3240 C CA . ASP A 1 398 ? 29.375 19.734 -0.812 1 88.31 398 ASP A CA 1
ATOM 3241 C C . ASP A 1 398 ? 30.25 19.547 0.419 1 88.31 398 ASP A C 1
ATOM 3243 O O . ASP A 1 398 ? 30.406 20.469 1.221 1 88.31 398 ASP A O 1
ATOM 3247 N N . LEU A 1 399 ? 30.859 18.469 0.536 1 85.94 399 LEU A N 1
ATOM 3248 C CA . LEU A 1 399 ? 31.703 18.172 1.683 1 85.94 399 LEU A CA 1
ATOM 3249 C C . LEU A 1 399 ? 33.156 18.594 1.417 1 85.94 399 LEU A C 1
ATOM 3251 O O . LEU A 1 399 ? 33.969 18.625 2.336 1 85.94 399 LEU A O 1
ATOM 3255 N N . ASN A 1 400 ? 33.344 18.922 0.214 1 81.25 400 ASN A N 1
ATOM 3256 C CA . ASN A 1 400 ? 34.719 19.219 -0.175 1 81.25 400 ASN A CA 1
ATOM 3257 C C . ASN A 1 400 ? 35.125 20.609 0.287 1 81.25 400 ASN A C 1
ATOM 3259 O O . ASN A 1 400 ? 34.281 21.5 0.418 1 81.25 400 ASN A O 1
ATOM 3263 N N . GLY A 1 401 ? 36.406 20.703 0.464 1 77.12 401 GLY A N 1
ATOM 3264 C CA . GLY A 1 401 ? 37 22 0.789 1 77.12 401 GLY A CA 1
ATOM 3265 C C . GLY A 1 401 ? 37.375 22.141 2.252 1 77.12 401 GLY A C 1
ATOM 3266 O O . GLY A 1 401 ? 36.969 21.312 3.08 1 77.12 401 GLY A O 1
ATOM 3267 N N . GLY A 1 402 ? 38.219 23.156 2.533 1 81.69 402 GLY A N 1
ATOM 3268 C CA . GLY A 1 402 ? 38.719 23.328 3.885 1 81.69 402 GLY A CA 1
ATOM 3269 C C . GLY A 1 402 ? 38.125 24.531 4.59 1 81.69 402 GLY A C 1
ATOM 3270 O O . GLY A 1 402 ? 38.406 24.766 5.77 1 81.69 402 GLY A O 1
ATOM 3271 N N . SER A 1 403 ? 37.312 25.281 3.891 1 90.5 403 SER A N 1
ATOM 3272 C CA . SER A 1 403 ? 36.75 26.453 4.555 1 90.5 403 SER A CA 1
ATOM 3273 C C . SER A 1 403 ? 35.281 26.688 4.133 1 90.5 403 SER A C 1
ATOM 3275 O O . SER A 1 403 ? 34.875 26.188 3.086 1 90.5 403 SER A O 1
ATOM 3277 N N . LEU A 1 404 ? 34.531 27.328 4.992 1 93.12 404 LEU A N 1
ATOM 3278 C CA . LEU A 1 404 ? 33.156 27.734 4.75 1 93.12 404 LEU A CA 1
ATOM 3279 C C . LEU A 1 404 ? 33.031 29.25 4.855 1 93.12 404 LEU A C 1
ATOM 3281 O O . LEU A 1 404 ? 33.531 29.875 5.801 1 93.12 404 LEU A O 1
ATOM 3285 N N . THR A 1 405 ? 32.5 29.828 3.854 1 94.69 405 THR A N 1
ATOM 3286 C CA . THR A 1 405 ? 32.188 31.266 3.898 1 9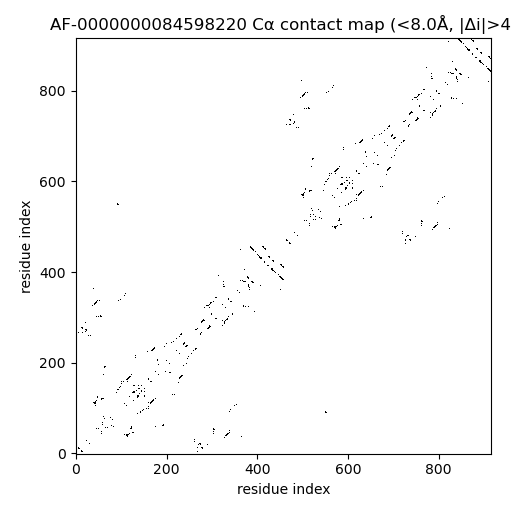4.69 405 THR A CA 1
ATOM 3287 C C . THR A 1 405 ? 30.75 31.5 4.293 1 94.69 405 THR A C 1
ATOM 3289 O O . THR A 1 405 ? 29.828 31.062 3.596 1 94.69 405 THR A O 1
ATOM 3292 N N . ILE A 1 406 ? 30.562 32.219 5.352 1 95.88 406 ILE A N 1
ATOM 3293 C CA . ILE A 1 406 ? 29.234 32.469 5.906 1 95.88 406 ILE A CA 1
ATOM 3294 C C . ILE A 1 406 ? 28.906 33.969 5.793 1 95.88 406 ILE A C 1
ATOM 3296 O O . ILE A 1 406 ? 29.562 34.812 6.414 1 95.88 406 ILE A O 1
ATOM 3300 N N . PRO A 1 407 ? 27.891 34.281 5.043 1 96.06 407 PRO A N 1
ATOM 3301 C CA . PRO A 1 407 ? 27.531 35.688 4.875 1 96.06 407 PRO A CA 1
ATOM 3302 C C . PRO A 1 407 ? 26.703 36.219 6.031 1 96.06 407 PRO A C 1
ATOM 3304 O O . PRO A 1 407 ? 25.578 36.688 5.824 1 96.06 407 PRO A O 1
ATOM 3307 N N . TYR A 1 408 ? 27.188 36.219 7.18 1 94.69 408 TYR A N 1
ATOM 3308 C CA . TYR A 1 408 ? 26.578 36.781 8.375 1 94.69 408 TYR A CA 1
ATOM 3309 C C . TYR A 1 408 ? 27.312 38.031 8.828 1 94.69 408 TYR A C 1
ATOM 3311 O O . TYR A 1 408 ? 28.516 37.969 9.109 1 94.69 408 TYR A O 1
ATOM 3319 N N . GLU A 1 409 ? 26.609 39.125 9 1 92.06 409 GLU A N 1
ATOM 3320 C CA . GLU A 1 409 ? 27.25 40.438 9.195 1 92.06 409 GLU A CA 1
ATOM 3321 C C . GLU A 1 409 ? 27.422 40.75 10.68 1 92.06 409 GLU A C 1
ATOM 3323 O O . GLU A 1 409 ? 28.203 41.625 11.047 1 92.06 409 GLU A O 1
ATOM 3328 N N . GLY A 1 410 ? 26.703 40.094 11.516 1 90.56 410 GLY A N 1
ATOM 3329 C CA . GLY A 1 410 ? 26.766 40.375 12.938 1 90.56 410 GLY A CA 1
ATOM 3330 C C . GLY A 1 410 ? 28.078 39.969 13.57 1 90.56 410 GLY A C 1
ATOM 3331 O O . GLY A 1 410 ? 28.828 39.188 13 1 90.56 410 GLY A O 1
ATOM 3332 N N . ALA A 1 411 ? 28.359 40.594 14.703 1 91.94 411 ALA A N 1
ATOM 3333 C CA . ALA A 1 411 ? 29.547 40.219 15.461 1 91.94 411 ALA A CA 1
ATOM 3334 C C . ALA A 1 411 ? 29.422 38.781 16.016 1 91.94 411 ALA A C 1
ATOM 3336 O O . ALA A 1 411 ? 28.359 38.406 16.531 1 91.94 411 ALA A O 1
ATOM 3337 N N . VAL A 1 412 ? 30.469 38 15.805 1 95.81 412 VAL A N 1
ATOM 3338 C CA . VAL A 1 412 ? 30.5 36.625 16.266 1 95.81 412 VAL A CA 1
ATOM 3339 C C . VAL A 1 412 ? 31.703 36.406 17.172 1 95.81 412 VAL A C 1
ATOM 3341 O O . VAL A 1 412 ? 32.844 36.75 16.812 1 95.81 412 VAL A O 1
ATOM 3344 N N . ASP A 1 413 ? 31.484 35.812 18.312 1 96.19 413 ASP A N 1
ATOM 3345 C CA . ASP A 1 413 ? 32.531 35.562 19.297 1 96.19 413 ASP A CA 1
ATOM 3346 C C . ASP A 1 413 ? 33.125 34.156 19.125 1 96.19 413 ASP A C 1
ATOM 3348 O O . ASP A 1 413 ? 34.312 33.938 19.375 1 96.19 413 ASP A O 1
ATOM 3352 N N . GLN A 1 414 ? 32.219 33.25 18.781 1 96.69 414 GLN A N 1
ATOM 3353 C CA . GLN A 1 414 ? 32.625 31.859 18.719 1 96.69 414 GLN A CA 1
ATOM 3354 C C . GLN A 1 414 ? 31.797 31.094 17.688 1 96.69 414 GLN A C 1
ATOM 3356 O O . GLN A 1 414 ? 30.594 31.344 17.547 1 96.69 414 GLN A O 1
ATOM 3361 N N . VAL A 1 415 ? 32.469 30.219 16.984 1 96.94 415 VAL A N 1
ATOM 3362 C CA . VAL A 1 415 ? 31.797 29.297 16.062 1 96.94 415 VAL A CA 1
ATOM 3363 C C . VAL A 1 415 ? 32.031 27.859 16.516 1 96.94 415 VAL A C 1
ATOM 3365 O O . VAL A 1 415 ? 33.156 27.438 16.766 1 96.94 415 VAL A O 1
ATOM 3368 N N . GLU A 1 416 ? 30.906 27.109 16.688 1 96.81 416 GLU A N 1
ATOM 3369 C CA . GLU A 1 416 ? 30.969 25.719 17.125 1 96.81 416 GLU A CA 1
ATOM 3370 C C . GLU A 1 416 ? 30.188 24.812 16.172 1 96.81 416 GLU A C 1
ATOM 3372 O O . GLU A 1 416 ? 29.141 25.203 15.648 1 96.81 416 GLU A O 1
ATOM 3377 N N . LEU A 1 417 ? 30.703 23.672 15.969 1 95.25 417 LEU A N 1
ATOM 3378 C CA . LEU A 1 417 ? 29.938 22.641 15.281 1 95.25 417 LEU A CA 1
ATOM 3379 C C . LEU A 1 417 ? 28.969 21.953 16.25 1 95.25 417 LEU A C 1
ATOM 3381 O O . LEU A 1 417 ? 29.391 21.375 17.25 1 95.25 417 LEU A O 1
ATOM 3385 N N . MET A 1 418 ? 27.734 21.906 15.93 1 94.44 418 MET A N 1
ATOM 3386 C CA . MET A 1 418 ? 26.719 21.469 16.891 1 94.44 418 MET A CA 1
ATOM 3387 C C . MET A 1 418 ? 26.781 19.969 17.109 1 94.44 418 MET A C 1
ATOM 3389 O O . MET A 1 418 ? 26.422 19.469 18.172 1 94.44 418 MET A O 1
ATOM 3393 N N . ASN A 1 419 ? 27.156 19.203 16.094 1 90.38 419 ASN A N 1
ATOM 3394 C CA . ASN A 1 419 ? 27.109 17.75 16.188 1 90.38 419 ASN A CA 1
ATOM 3395 C C . ASN A 1 419 ? 28.078 17.219 17.234 1 90.38 419 ASN A C 1
ATOM 3397 O O . ASN A 1 419 ? 27.812 16.172 17.844 1 90.38 419 ASN A O 1
ATOM 3401 N N . ASN A 1 420 ? 29.219 17.906 17.531 1 91.5 420 ASN A N 1
ATOM 3402 C CA . ASN A 1 420 ? 30.188 17.375 18.469 1 91.5 420 ASN A CA 1
ATOM 3403 C C . ASN A 1 420 ? 30.75 18.484 19.375 1 91.5 420 ASN A C 1
ATOM 3405 O O . ASN A 1 420 ? 31.594 18.219 20.234 1 91.5 420 ASN A O 1
ATOM 3409 N N . GLY A 1 421 ? 30.344 19.688 19.188 1 93.81 421 GLY A N 1
ATOM 3410 C CA . GLY A 1 421 ? 30.75 20.766 20.062 1 93.81 421 GLY A CA 1
ATOM 3411 C C . GLY A 1 421 ? 32.125 21.328 19.734 1 93.81 421 GLY A C 1
ATOM 3412 O O . GLY A 1 421 ? 32.625 22.188 20.438 1 93.81 421 GLY A O 1
ATOM 3413 N N . GLN A 1 422 ? 32.688 20.938 18.672 1 95 422 GLN A N 1
ATOM 3414 C CA . GLN A 1 422 ? 34.031 21.406 18.297 1 95 422 GLN A CA 1
ATOM 3415 C C . GLN A 1 422 ? 34 22.891 17.969 1 95 422 GLN A C 1
ATOM 3417 O O . GLN A 1 422 ? 33.188 23.359 17.188 1 95 422 GLN A O 1
ATOM 3422 N N . VAL A 1 423 ? 34.938 23.578 18.578 1 97 423 VAL A N 1
ATOM 3423 C CA . VAL A 1 423 ? 35.125 25 18.281 1 97 423 VAL A CA 1
ATOM 3424 C C . VAL A 1 423 ? 35.969 25.156 17.031 1 97 423 VAL A C 1
ATOM 3426 O O . VAL A 1 423 ? 37.031 24.531 16.891 1 97 423 VAL A O 1
ATOM 3429 N N . LEU A 1 424 ? 35.469 26 16.188 1 95.88 424 LEU A N 1
ATOM 3430 C CA . LEU A 1 424 ? 36.156 26.188 14.914 1 95.88 424 LEU A CA 1
ATOM 3431 C C . LEU A 1 424 ? 36.844 27.547 14.852 1 95.88 424 LEU A C 1
ATOM 3433 O O . LEU A 1 424 ? 36.312 28.531 15.367 1 95.88 424 LEU A O 1
ATOM 3437 N N . SER A 1 425 ? 38.031 27.547 14.18 1 96 425 SER A N 1
ATOM 3438 C CA . SER A 1 425 ? 38.688 28.828 13.914 1 96 425 SER A CA 1
ATOM 3439 C C . SER A 1 425 ? 38 29.562 12.758 1 96 425 SER A C 1
ATOM 3441 O O . SER A 1 425 ? 37.5 28.938 11.82 1 96 425 SER A O 1
ATOM 3443 N N . PHE A 1 426 ? 38 30.828 12.867 1 96.06 426 PHE A N 1
ATOM 3444 C CA . PHE A 1 426 ? 37.375 31.641 11.812 1 96.06 426 PHE A CA 1
ATOM 3445 C C . PHE A 1 426 ? 38 33.031 11.781 1 96.06 426 PHE A C 1
ATOM 3447 O O . PHE A 1 426 ? 38.656 33.438 12.734 1 96.06 426 PHE A O 1
ATOM 3454 N N . HIS A 1 427 ? 37.875 33.719 10.719 1 95 427 HIS A N 1
ATOM 3455 C CA . HIS A 1 427 ? 38.219 35.125 10.578 1 95 427 HIS A CA 1
ATOM 3456 C C . HIS A 1 427 ? 37.25 35.844 9.656 1 95 427 HIS A C 1
ATOM 3458 O O . HIS A 1 427 ? 36.531 35.219 8.883 1 95 427 HIS A O 1
ATOM 3464 N N . ARG A 1 428 ? 37.156 37.156 9.758 1 93.62 428 ARG A N 1
ATOM 3465 C CA . ARG A 1 428 ? 36.25 37.969 8.953 1 93.62 428 ARG A CA 1
ATOM 3466 C C . ARG A 1 428 ? 36.938 38.562 7.758 1 93.62 428 ARG A C 1
ATOM 3468 O O . ARG A 1 428 ? 38.094 39.062 7.879 1 93.62 428 ARG A O 1
ATOM 3475 N N . VAL A 1 429 ? 36.312 38.438 6.668 1 93.25 429 VAL A N 1
ATOM 3476 C CA . VAL A 1 429 ? 36.75 39.125 5.449 1 93.25 429 VAL A CA 1
ATOM 3477 C C . VAL A 1 429 ? 35.594 39.969 4.918 1 93.25 429 VAL A C 1
ATOM 3479 O O . VAL A 1 429 ? 34.625 39.438 4.336 1 93.25 429 VAL A O 1
ATOM 3482 N N . GLU A 1 430 ? 35.719 41.281 5.129 1 90.31 430 GLU A N 1
ATOM 3483 C CA . GLU A 1 430 ? 34.625 42.188 4.77 1 90.31 430 GLU A CA 1
ATOM 3484 C C . GLU A 1 430 ? 33.344 41.812 5.512 1 90.31 430 GLU A C 1
ATOM 3486 O O . GLU A 1 430 ? 33.312 41.75 6.742 1 90.31 430 GLU A O 1
ATOM 3491 N N . ASN A 1 431 ? 32.312 41.375 4.824 1 88.44 431 ASN A N 1
ATOM 3492 C CA . ASN A 1 431 ? 31.047 41.094 5.469 1 88.44 431 ASN A CA 1
ATOM 3493 C C . ASN A 1 431 ? 30.781 39.594 5.562 1 88.44 431 ASN A C 1
ATOM 3495 O O . ASN A 1 431 ? 29.641 39.188 5.785 1 88.44 431 ASN A O 1
ATOM 3499 N N . GLU A 1 432 ? 31.875 38.875 5.508 1 93.62 432 GLU A N 1
ATOM 3500 C CA . GLU A 1 432 ? 31.734 37.438 5.531 1 93.62 432 GLU A CA 1
ATOM 3501 C C . GLU A 1 432 ? 32.594 36.781 6.617 1 93.62 432 GLU A C 1
ATOM 3503 O O . GLU A 1 432 ? 33.656 37.312 6.938 1 93.62 432 GLU A O 1
ATOM 3508 N N . LEU A 1 433 ? 32.094 35.781 7.195 1 94.69 433 LEU A N 1
ATOM 3509 C CA . LEU A 1 433 ? 32.844 34.938 8.125 1 94.69 433 LEU A CA 1
ATOM 3510 C C . LEU A 1 433 ? 33.469 33.75 7.398 1 94.69 433 LEU A C 1
ATOM 3512 O O . LEU A 1 433 ? 32.75 32.969 6.766 1 94.69 433 LEU A O 1
ATOM 3516 N N . VAL A 1 434 ? 34.75 33.656 7.387 1 96 434 VAL A N 1
ATOM 3517 C CA . VAL A 1 434 ? 35.438 32.469 6.824 1 96 434 VAL A CA 1
ATOM 3518 C C . VAL A 1 434 ? 35.781 31.5 7.938 1 96 434 VAL A C 1
ATOM 3520 O O . VAL A 1 434 ? 36.625 31.797 8.805 1 96 434 VAL A O 1
ATOM 3523 N N . VAL A 1 435 ? 35.188 30.344 7.945 1 95.75 435 VAL A N 1
ATOM 3524 C CA . VAL A 1 435 ? 35.344 29.344 8.992 1 95.75 435 VAL A CA 1
ATOM 3525 C C . VAL A 1 435 ? 36.156 28.172 8.477 1 95.75 435 VAL A C 1
ATOM 3527 O O . VAL A 1 435 ? 35.906 27.641 7.395 1 95.75 435 VAL A O 1
ATOM 3530 N N . ASN A 1 436 ? 37.156 27.781 9.227 1 92.81 436 ASN A N 1
ATOM 3531 C CA . ASN A 1 436 ? 37.906 26.562 8.906 1 92.81 436 ASN A CA 1
ATOM 3532 C C . ASN A 1 436 ? 37.125 25.312 9.305 1 92.81 436 ASN A C 1
ATOM 3534 O O . ASN A 1 436 ? 37 25.016 10.5 1 92.81 436 ASN A O 1
ATOM 3538 N N . ARG A 1 437 ? 36.625 24.672 8.312 1 85.88 437 ARG A N 1
ATOM 3539 C CA . ARG A 1 437 ? 35.812 23.516 8.656 1 85.88 437 ARG A CA 1
ATOM 3540 C C . ARG A 1 437 ? 36.656 22.266 8.828 1 85.88 437 ARG A C 1
ATOM 3542 O O . ARG A 1 437 ? 37.75 22.172 8.242 1 85.88 437 ARG A O 1
ATOM 3549 N N . PRO A 1 438 ? 36.125 21.344 9.672 1 83.06 438 PRO A N 1
ATOM 3550 C CA . PRO A 1 438 ? 36.812 20.062 9.781 1 83.06 438 PRO A CA 1
ATOM 3551 C C . PRO A 1 438 ? 36.719 19.234 8.5 1 83.06 438 PRO A C 1
ATOM 3553 O O . PRO A 1 438 ? 36.031 19.641 7.551 1 83.06 438 PRO A O 1
ATOM 3556 N N . ASP A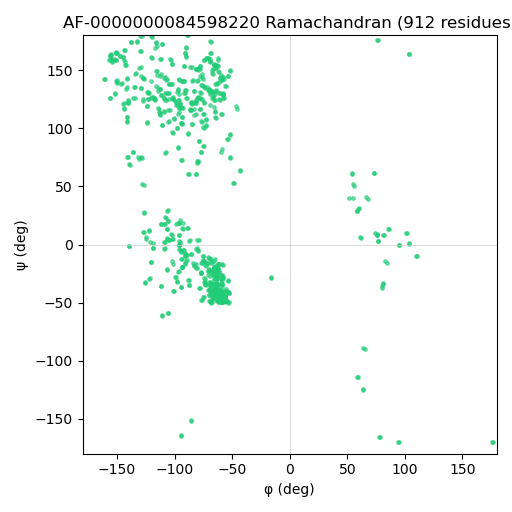 1 439 ? 37.438 18.094 8.523 1 81 439 ASP A N 1
ATOM 3557 C CA . ASP A 1 439 ? 37.375 17.188 7.387 1 81 439 ASP A CA 1
ATOM 3558 C C . ASP A 1 439 ? 36.031 16.469 7.348 1 81 439 ASP A C 1
ATOM 3560 O O . ASP A 1 439 ? 35.812 15.5 8.078 1 81 439 ASP A O 1
ATOM 3564 N N . TRP A 1 440 ? 35.156 16.938 6.457 1 79.94 440 TRP A N 1
ATOM 3565 C CA . TRP A 1 440 ? 33.812 16.359 6.301 1 79.94 440 TRP A CA 1
ATOM 3566 C C . TRP A 1 440 ? 33.812 15.258 5.254 1 79.94 440 TRP A C 1
ATOM 3568 O O . TRP A 1 440 ? 32.875 14.477 5.168 1 79.94 440 TRP A O 1
ATOM 3578 N N . GLU A 1 441 ? 34.875 15.086 4.566 1 73.44 441 GLU A N 1
ATOM 3579 C CA . GLU A 1 441 ? 34.938 14.148 3.447 1 73.44 441 GLU A CA 1
ATOM 3580 C C . GLU A 1 441 ? 34.969 12.703 3.938 1 73.44 441 GLU A C 1
ATOM 3582 O O . GLU A 1 441 ? 34.625 11.789 3.197 1 73.44 441 GLU A O 1
ATOM 3587 N N . GLY A 1 442 ? 35.281 12.523 5.156 1 68 442 GLY A N 1
ATOM 3588 C CA . GLY A 1 442 ? 35.438 11.18 5.695 1 68 442 GLY A CA 1
ATOM 3589 C C . GLY A 1 442 ? 34.125 10.594 6.195 1 68 442 GLY A C 1
ATOM 3590 O O . GLY A 1 442 ? 34.094 9.445 6.633 1 68 442 GLY A O 1
ATOM 3591 N N . GLU A 1 443 ? 33.156 11.258 6.031 1 70.62 443 GLU A N 1
ATOM 3592 C CA . GLU A 1 443 ? 31.891 10.797 6.555 1 70.62 443 GLU A CA 1
ATOM 3593 C C . GLU A 1 443 ? 31.297 9.695 5.68 1 70.62 443 GLU A C 1
ATOM 3595 O O . GLU A 1 443 ? 31.344 9.781 4.453 1 70.62 443 GLU A O 1
ATOM 3600 N N . HIS A 1 444 ? 31.016 8.609 6.34 1 66 444 HIS A N 1
ATOM 3601 C CA . HIS A 1 444 ? 30.453 7.465 5.629 1 66 444 HIS A CA 1
ATOM 3602 C C . HIS A 1 444 ? 29.047 7.758 5.129 1 66 444 HIS A C 1
ATOM 3604 O O . HIS A 1 444 ? 28.734 7.523 3.957 1 66 444 HIS A O 1
ATOM 3610 N N . ASP A 1 445 ? 28.172 8.273 6.02 1 81.75 445 ASP A N 1
ATOM 3611 C CA . ASP A 1 445 ? 26.828 8.633 5.602 1 81.75 445 ASP A CA 1
ATOM 3612 C C . ASP A 1 445 ? 26.734 10.117 5.273 1 81.75 445 ASP A C 1
ATOM 3614 O O . ASP A 1 445 ? 27.328 10.953 5.961 1 81.75 445 ASP A O 1
ATOM 3618 N N . LEU A 1 446 ? 26.203 10.375 4.141 1 84.19 446 LEU A N 1
ATOM 3619 C CA . LEU A 1 446 ? 26.031 11.766 3.729 1 84.19 446 LEU A CA 1
ATOM 3620 C C . LEU A 1 446 ? 25.062 12.492 4.648 1 84.19 446 LEU A C 1
ATOM 3622 O O . LEU A 1 446 ? 23.859 12.219 4.633 1 84.19 446 LEU A O 1
ATOM 3626 N N . PRO A 1 447 ? 25.547 13.406 5.473 1 90.56 447 PRO A N 1
ATOM 3627 C CA . PRO A 1 447 ? 24.625 14.125 6.359 1 90.56 447 PRO A CA 1
ATOM 3628 C C . PRO A 1 447 ? 23.594 14.961 5.59 1 90.56 447 PRO A C 1
ATOM 3630 O O . PRO A 1 447 ? 23.859 15.383 4.461 1 90.56 447 PRO A O 1
ATOM 3633 N N . TYR A 1 448 ? 22.469 15.188 6.211 1 95.44 448 TYR A N 1
ATOM 3634 C CA . TYR A 1 448 ? 21.453 16.016 5.547 1 95.44 448 TYR A CA 1
ATOM 3635 C C . TYR A 1 448 ? 21.844 17.484 5.574 1 95.44 448 TYR A C 1
ATOM 3637 O O . TYR A 1 448 ? 21.672 18.203 4.582 1 95.44 448 TYR A O 1
ATOM 3645 N N . ALA A 1 449 ? 22.281 17.953 6.684 1 96.12 449 ALA A N 1
ATOM 3646 C CA . ALA A 1 449 ? 22.75 19.312 6.91 1 96.12 449 ALA A CA 1
ATOM 3647 C C . ALA A 1 449 ? 23.625 19.391 8.164 1 96.12 449 ALA A C 1
ATOM 3649 O O . ALA A 1 449 ? 23.344 18.719 9.156 1 96.12 449 ALA A O 1
ATOM 3650 N N . TYR A 1 450 ? 24.672 20.219 8.086 1 94 450 TYR A N 1
ATOM 3651 C CA . TYR A 1 450 ? 25.422 20.578 9.281 1 94 450 TYR A CA 1
ATOM 3652 C C . TYR A 1 450 ? 24.859 21.859 9.914 1 94 450 TYR A C 1
ATOM 3654 O O . TYR A 1 450 ? 24.234 22.672 9.234 1 94 450 TYR A O 1
ATOM 3662 N N . VAL A 1 451 ? 25.078 21.922 11.195 1 97.62 451 VAL A N 1
ATOM 3663 C CA . VAL A 1 451 ? 24.625 23.109 11.906 1 97.62 451 VAL A CA 1
ATOM 3664 C C . VAL A 1 451 ? 25.781 23.703 12.711 1 97.62 451 VAL A C 1
ATOM 3666 O O . VAL A 1 451 ? 26.422 23 13.5 1 97.62 451 VAL A O 1
ATOM 3669 N N . LEU A 1 452 ? 26.078 24.938 12.469 1 97.38 452 LEU A N 1
ATOM 3670 C CA . LEU A 1 452 ? 27.047 25.703 13.25 1 97.38 452 LEU A CA 1
ATOM 3671 C C . LEU A 1 452 ? 26.344 26.641 14.219 1 97.38 452 LEU A C 1
ATOM 3673 O O . LEU A 1 452 ? 25.359 27.297 13.859 1 97.38 452 LEU A O 1
ATOM 3677 N N . LYS A 1 453 ? 26.828 26.719 15.383 1 97.81 453 LYS A N 1
ATOM 3678 C CA . LYS A 1 453 ? 26.391 27.688 16.375 1 97.81 453 LYS A CA 1
ATOM 3679 C C . LYS A 1 453 ? 27.297 28.906 16.391 1 97.81 453 LYS A C 1
ATOM 3681 O O . LYS A 1 453 ? 28.5 28.797 16.641 1 97.81 453 LYS A O 1
ATOM 3686 N N . LEU A 1 454 ? 26.781 29.984 16.094 1 98 454 LEU A N 1
ATOM 3687 C CA . LEU A 1 454 ? 27.469 31.266 16.188 1 98 454 LEU A CA 1
ATOM 3688 C C . LEU A 1 454 ? 27.062 32 17.453 1 98 454 LEU A C 1
ATOM 3690 O O . LEU A 1 454 ? 25.938 32.531 17.547 1 98 454 LEU A O 1
ATOM 3694 N N . THR A 1 455 ? 27.922 32.094 18.406 1 97.5 455 THR A N 1
ATOM 3695 C CA . THR A 1 455 ? 27.656 32.844 19.609 1 97.5 455 THR A CA 1
ATOM 3696 C C . THR A 1 455 ? 27.906 34.344 19.375 1 97.5 455 THR A C 1
ATOM 3698 O O . THR A 1 455 ? 29 34.719 18.953 1 97.5 455 T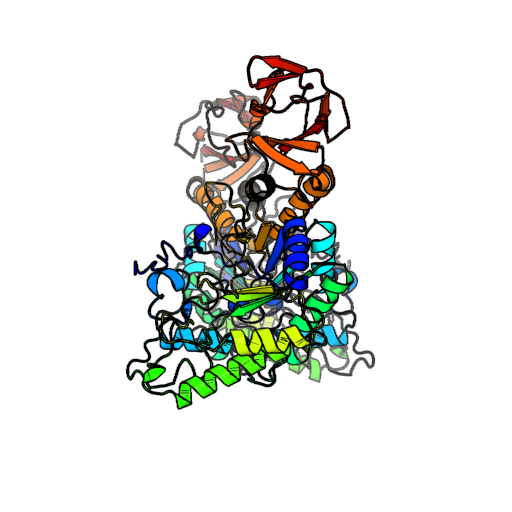HR A O 1
ATOM 3701 N N . ILE A 1 456 ? 26.938 35.125 19.578 1 93 456 ILE A N 1
ATOM 3702 C CA . ILE A 1 456 ? 27.078 36.531 19.297 1 93 456 ILE A CA 1
ATOM 3703 C C . ILE A 1 456 ? 27.156 37.344 20.609 1 93 456 ILE A C 1
ATOM 3705 O O . ILE A 1 456 ? 26.609 36.906 21.625 1 93 456 ILE A O 1
ATOM 3709 N N . ALA A 1 457 ? 28.047 38.438 20.625 1 79.25 457 ALA A N 1
ATOM 3710 C CA . ALA A 1 457 ? 28.203 39.281 21.781 1 79.25 457 ALA A CA 1
ATOM 3711 C C . ALA A 1 457 ? 26.922 40.062 22.094 1 79.25 457 ALA A C 1
ATOM 3713 O O . ALA A 1 457 ? 26.234 40.531 21.172 1 79.25 457 ALA A O 1
ATOM 3714 N N . LEU A 1 458 ? 26.266 39.781 23.266 1 62.12 458 LEU A N 1
ATOM 3715 C CA . LEU A 1 458 ? 25.078 40.531 23.641 1 62.12 458 LEU A CA 1
ATOM 3716 C C . LEU A 1 458 ? 25.406 42.031 23.766 1 62.12 458 LEU A C 1
ATOM 3718 O O . LEU A 1 458 ? 26.531 42.406 24.109 1 62.12 458 LEU A O 1
ATOM 3722 N N . MET B 1 1 ? 6.781 -48.688 5.773 1 23.56 1 MET B N 1
ATOM 3723 C CA . MET B 1 1 ? 5.918 -47.625 5.227 1 23.56 1 MET B CA 1
ATOM 3724 C C . MET B 1 1 ? 6.293 -46.25 5.797 1 23.56 1 MET B C 1
ATOM 3726 O O . MET B 1 1 ? 6.02 -45.969 6.961 1 23.56 1 MET B O 1
ATOM 3730 N N . THR B 1 2 ? 7.516 -45.781 5.492 1 26.95 2 THR B N 1
ATOM 3731 C CA . THR B 1 2 ? 8.211 -44.594 5.957 1 26.95 2 THR B CA 1
ATOM 3732 C C . THR B 1 2 ? 7.336 -43.344 5.781 1 26.95 2 THR B C 1
ATOM 3734 O O . THR B 1 2 ? 6.848 -43.062 4.684 1 26.95 2 THR B O 1
ATOM 3737 N N . ASP B 1 3 ? 6.621 -42.938 6.773 1 32 3 ASP B N 1
ATOM 3738 C CA . ASP B 1 3 ? 5.738 -41.812 6.977 1 32 3 ASP B CA 1
ATOM 3739 C C . ASP B 1 3 ? 6.355 -40.531 6.418 1 32 3 ASP B C 1
ATOM 3741 O O . ASP B 1 3 ? 7.359 -40.031 6.938 1 32 3 ASP B O 1
ATOM 3745 N N . ASN B 1 4 ? 6.555 -40.531 5.164 1 33.38 4 ASN B N 1
ATOM 3746 C CA . ASN B 1 4 ? 7.07 -39.312 4.547 1 33.38 4 ASN B CA 1
ATOM 3747 C C . ASN B 1 4 ? 6.27 -38.094 4.98 1 33.38 4 ASN B C 1
ATOM 3749 O O . ASN B 1 4 ? 5.242 -37.781 4.379 1 33.38 4 ASN B O 1
ATOM 3753 N N . LEU B 1 5 ? 6.098 -37.875 6.258 1 36.38 5 LEU B N 1
ATOM 3754 C CA . LEU B 1 5 ? 5.508 -36.688 6.871 1 36.38 5 LEU B CA 1
ATOM 3755 C C . LEU B 1 5 ? 6.094 -35.438 6.27 1 36.38 5 LEU B C 1
ATOM 3757 O O . LEU B 1 5 ? 7.309 -35.312 6.098 1 36.38 5 LEU B O 1
ATOM 3761 N N . GLU B 1 6 ? 5.266 -34.688 5.695 1 42.56 6 GLU B N 1
ATOM 3762 C CA . GLU B 1 6 ? 5.461 -33.312 5.203 1 42.56 6 GLU B CA 1
ATOM 3763 C C . GLU B 1 6 ? 6.031 -32.406 6.289 1 42.56 6 GLU B C 1
ATOM 3765 O O . GLU B 1 6 ? 5.418 -32.219 7.344 1 42.56 6 GLU B O 1
ATOM 3770 N N . GLU B 1 7 ? 7.199 -32.5 6.609 1 36.72 7 GLU B N 1
ATOM 3771 C CA . GLU B 1 7 ? 7.785 -31.578 7.586 1 36.72 7 GLU B CA 1
ATOM 3772 C C . GLU B 1 7 ? 7.57 -30.125 7.18 1 36.72 7 GLU B C 1
ATOM 3774 O O . GLU B 1 7 ? 7.98 -29.703 6.09 1 36.72 7 GLU B O 1
ATOM 3779 N N . VAL B 1 8 ? 6.562 -29.578 7.602 1 45.25 8 VAL B N 1
ATOM 3780 C CA . VAL B 1 8 ? 6.434 -28.125 7.531 1 45.25 8 VAL B CA 1
ATOM 3781 C C . VAL B 1 8 ? 7.578 -27.469 8.297 1 45.25 8 VAL B C 1
ATOM 3783 O O . VAL B 1 8 ? 7.703 -27.641 9.508 1 45.25 8 VAL B O 1
ATOM 3786 N N . THR B 1 9 ? 8.68 -27.359 7.691 1 41.66 9 THR B N 1
ATOM 3787 C CA . THR B 1 9 ? 9.68 -26.516 8.328 1 41.66 9 THR B CA 1
ATOM 3788 C C . THR B 1 9 ? 9.469 -25.047 7.961 1 41.66 9 THR B C 1
ATOM 3790 O O . THR B 1 9 ? 9.508 -24.688 6.781 1 41.66 9 THR B O 1
ATOM 3793 N N . ASP B 1 10 ? 9.266 -24.172 8.75 1 44.28 10 ASP B N 1
ATOM 3794 C CA . ASP B 1 10 ? 9.047 -22.734 8.711 1 44.28 10 ASP B CA 1
ATOM 3795 C C . ASP B 1 10 ? 7.949 -22.375 7.715 1 44.28 10 ASP B C 1
ATOM 3797 O O . ASP B 1 10 ? 8.125 -21.484 6.875 1 44.28 10 ASP B O 1
ATOM 3801 N N . GLY B 1 11 ? 6.789 -23.172 7.594 1 43.75 11 GLY B N 1
ATOM 3802 C CA . GLY B 1 11 ? 5.613 -22.953 6.766 1 43.75 11 GLY B CA 1
ATOM 3803 C C . GLY B 1 11 ? 5.789 -23.453 5.34 1 43.75 11 GLY B C 1
ATOM 3804 O O . GLY B 1 11 ? 4.875 -23.328 4.523 1 43.75 11 GLY B O 1
ATOM 3805 N N . VAL B 1 12 ? 7 -23.688 4.988 1 49.78 12 VAL B N 1
ATOM 3806 C CA . VAL B 1 12 ? 7.289 -24.141 3.629 1 49.78 12 VAL B CA 1
ATOM 3807 C C . VAL B 1 12 ? 7.039 -25.641 3.514 1 49.78 12 VAL B C 1
ATOM 3809 O O . VAL B 1 12 ? 7.492 -26.422 4.355 1 49.78 12 VAL B O 1
ATOM 3812 N N . HIS B 1 13 ? 5.973 -26.078 2.721 1 57.78 13 HIS B N 1
ATOM 3813 C CA . HIS B 1 13 ? 5.547 -27.438 2.455 1 57.78 13 HIS B CA 1
ATOM 3814 C C . HIS B 1 13 ? 6.59 -28.188 1.634 1 57.78 13 HIS B C 1
ATOM 3816 O O . HIS B 1 13 ? 7.184 -27.625 0.711 1 57.78 13 HIS B O 1
ATOM 3822 N N . HIS B 1 14 ? 6.98 -29.328 2.105 1 70.56 14 HIS B N 1
ATOM 3823 C CA . HIS B 1 14 ? 7.746 -30.312 1.354 1 70.56 14 HIS B CA 1
ATOM 3824 C C . HIS B 1 14 ? 6.988 -30.766 0.109 1 70.56 14 HIS B C 1
ATOM 3826 O O . HIS B 1 14 ? 5.793 -30.5 -0.03 1 70.56 14 HIS B O 1
ATOM 3832 N N . TYR B 1 15 ? 7.668 -31.062 -0.99 1 80.25 15 TYR B N 1
ATOM 3833 C CA . TYR B 1 15 ? 7.059 -31.625 -2.189 1 80.25 15 TYR B CA 1
ATOM 3834 C C . TYR B 1 15 ? 7.355 -33.125 -2.311 1 80.25 15 TYR B C 1
ATOM 3836 O O . TYR B 1 15 ? 8.258 -33.625 -1.65 1 80.25 15 TYR B O 1
ATOM 3844 N N . SER B 1 16 ? 6.52 -33.812 -3.096 1 80.94 16 SER B N 1
ATOM 3845 C CA . SER B 1 16 ? 6.684 -35.25 -3.299 1 80.94 16 SER B CA 1
ATOM 3846 C C . SER B 1 16 ? 7.984 -35.562 -4.035 1 80.94 16 SER B C 1
ATOM 3848 O O . SER B 1 16 ? 8.469 -34.75 -4.82 1 80.94 16 SER B O 1
ATOM 3850 N N . LYS B 1 17 ? 8.523 -36.844 -3.803 1 82.19 17 LYS B N 1
ATOM 3851 C CA . LYS B 1 17 ? 9.75 -37.281 -4.461 1 82.19 17 LYS B CA 1
ATOM 3852 C C . LYS B 1 17 ? 9.492 -37.656 -5.918 1 82.19 17 LYS B C 1
ATOM 3854 O O . LYS B 1 17 ? 8.453 -38.219 -6.238 1 82.19 17 LYS B O 1
ATOM 3859 N N . GLU B 1 18 ? 10.367 -37.375 -6.66 1 86.44 18 GLU B N 1
ATOM 3860 C CA . GLU B 1 18 ? 10.305 -37.688 -8.086 1 86.44 18 GLU B CA 1
ATOM 3861 C C . GLU B 1 18 ? 10.094 -39.156 -8.328 1 86.44 18 GLU B C 1
ATOM 3863 O O . GLU B 1 18 ? 9.352 -39.562 -9.234 1 86.44 18 GLU B O 1
ATOM 3868 N N . GLU B 1 19 ? 10.719 -39.969 -7.582 1 89.31 19 GLU B N 1
ATOM 3869 C CA . GLU B 1 19 ? 10.688 -41.438 -7.762 1 89.31 19 GLU B CA 1
ATOM 3870 C C . GLU B 1 19 ? 9.281 -41.969 -7.555 1 89.31 19 GLU B C 1
ATOM 3872 O O . GLU B 1 19 ? 8.938 -43.031 -8.07 1 89.31 19 GLU B O 1
ATOM 3877 N N . SER B 1 20 ? 8.461 -41.281 -6.852 1 90.69 20 SER B N 1
ATOM 3878 C CA . SER B 1 20 ? 7.117 -41.75 -6.523 1 90.69 20 SER B CA 1
ATOM 3879 C C . SER B 1 20 ? 6.082 -41.188 -7.496 1 90.69 20 SER B C 1
ATOM 3881 O O . SER B 1 20 ? 4.887 -41.438 -7.352 1 90.69 20 SER B O 1
ATOM 3883 N N . TYR B 1 21 ? 6.559 -40.469 -8.445 1 94.75 21 TYR B N 1
ATOM 3884 C CA . TYR B 1 21 ? 5.672 -39.844 -9.414 1 94.75 21 TYR B CA 1
ATOM 3885 C C . TYR B 1 21 ? 4.926 -40.875 -10.234 1 94.75 21 TYR B C 1
ATOM 3887 O O . TYR B 1 21 ? 5.516 -41.844 -10.695 1 94.75 21 TYR B O 1
ATOM 3895 N N . VAL B 1 22 ? 3.611 -40.688 -10.383 1 96.06 22 VAL B N 1
ATOM 3896 C CA . VAL B 1 22 ? 2.775 -41.562 -11.195 1 96.06 22 VAL B CA 1
ATOM 3897 C C . VAL B 1 22 ? 2.398 -40.875 -12.492 1 96.06 22 VAL B C 1
ATOM 3899 O O . VAL B 1 22 ? 1.522 -40 -12.508 1 96.06 22 VAL B O 1
ATOM 3902 N N . ALA B 1 23 ? 2.98 -41.25 -13.586 1 95.81 23 ALA B N 1
ATOM 3903 C CA . ALA B 1 23 ? 2.711 -40.656 -14.883 1 95.81 23 ALA B CA 1
ATOM 3904 C C . ALA B 1 23 ? 1.344 -41.062 -15.414 1 95.81 23 ALA B C 1
ATOM 3906 O O . ALA B 1 23 ? 0.97 -42.25 -15.32 1 95.81 23 ALA B O 1
ATOM 3907 N N . PRO B 1 24 ? 0.604 -40.125 -15.938 1 97.12 24 PRO B N 1
ATOM 3908 C CA . PRO B 1 24 ? -0.678 -40.531 -16.531 1 97.12 24 PRO B CA 1
ATOM 3909 C C . PRO B 1 24 ? -0.513 -41.375 -17.781 1 97.12 24 PRO B C 1
ATOM 3911 O O . PRO B 1 24 ? 0.448 -41.219 -18.531 1 97.12 24 PRO B O 1
ATOM 3914 N N . LYS B 1 25 ? -1.464 -42.25 -18.031 1 96.19 25 LYS B N 1
ATOM 3915 C CA . LYS B 1 25 ? -1.419 -43.125 -19.188 1 96.19 25 LYS B CA 1
ATOM 3916 C C . LYS B 1 25 ? -2.225 -42.562 -20.344 1 96.19 25 LYS B C 1
ATOM 3918 O O . LYS B 1 25 ? -1.968 -42.875 -21.516 1 96.19 25 LYS B O 1
ATOM 3923 N N . GLU B 1 26 ? -3.186 -41.688 -20.016 1 96.75 26 GLU B N 1
ATOM 3924 C CA . GLU B 1 26 ? -4.066 -41.125 -21.031 1 96.75 26 GLU B CA 1
ATOM 3925 C C . GLU B 1 26 ? -3.305 -40.156 -21.953 1 96.75 26 GLU B C 1
ATOM 3927 O O . GLU B 1 26 ? -2.576 -39.281 -21.469 1 96.75 26 GLU B O 1
ATOM 3932 N N . GLU B 1 27 ? -3.477 -40.281 -23.25 1 97.69 27 GLU B N 1
ATOM 3933 C CA . GLU B 1 27 ? -2.781 -39.469 -24.25 1 97.69 27 GLU B CA 1
ATOM 3934 C C . GLU B 1 27 ? -3.08 -38 -24.062 1 97.69 27 GLU B C 1
ATOM 3936 O O . GLU B 1 27 ? -2.186 -37.156 -24.203 1 97.69 27 GLU B O 1
ATOM 3941 N N . ALA B 1 28 ? -4.324 -37.719 -23.812 1 98.06 28 ALA B N 1
ATOM 3942 C CA . ALA B 1 28 ? -4.719 -36.312 -23.656 1 98.06 28 ALA B CA 1
ATOM 3943 C C . ALA B 1 28 ? -3.963 -35.656 -22.5 1 98.06 28 ALA B C 1
ATOM 3945 O O . ALA B 1 28 ? -3.551 -34.5 -22.594 1 98.06 28 ALA B O 1
ATOM 3946 N N . LEU B 1 29 ? -3.795 -36.344 -21.438 1 98.5 29 LEU B N 1
ATOM 3947 C CA . LEU B 1 29 ? -3.078 -35.844 -20.266 1 98.5 29 LEU B CA 1
ATOM 3948 C C . LEU B 1 29 ? -1.587 -35.688 -20.562 1 98.5 29 LEU B C 1
ATOM 3950 O O . LEU B 1 29 ? -0.946 -34.75 -20.125 1 98.5 29 LEU B O 1
ATOM 3954 N N . GLN B 1 30 ? -1.036 -36.656 -21.266 1 98.19 30 GLN B N 1
ATOM 3955 C CA . GLN B 1 30 ? 0.369 -36.594 -21.656 1 98.19 30 GLN B CA 1
ATOM 3956 C C . GLN B 1 30 ? 0.641 -35.375 -22.531 1 98.19 30 GLN B C 1
ATOM 3958 O O . GLN B 1 30 ? 1.627 -34.656 -22.328 1 98.19 30 GLN B O 1
ATOM 3963 N N . ALA B 1 31 ? -0.233 -35.188 -23.453 1 98.5 31 ALA B N 1
ATOM 3964 C CA . ALA B 1 31 ? -0.102 -34.031 -24.328 1 98.5 31 ALA B CA 1
ATOM 3965 C C . ALA B 1 31 ? -0.211 -32.719 -23.531 1 98.5 31 ALA B C 1
ATOM 3967 O O . ALA B 1 31 ? 0.521 -31.781 -23.797 1 98.5 31 ALA B O 1
ATOM 3968 N N . GLN B 1 32 ? -1.176 -32.688 -22.609 1 98.69 32 GLN B N 1
ATOM 3969 C CA . GLN B 1 32 ? -1.359 -31.5 -21.797 1 98.69 32 GLN B CA 1
ATOM 3970 C C . GLN B 1 32 ? -0.141 -31.25 -20.906 1 98.69 32 GLN B C 1
ATOM 3972 O O . GLN B 1 32 ? 0.209 -30.094 -20.641 1 98.69 32 GLN B O 1
ATOM 3977 N N . LEU B 1 33 ? 0.46 -32.25 -20.391 1 98.75 33 LEU B N 1
ATOM 3978 C CA . LEU B 1 33 ? 1.672 -32.094 -19.594 1 98.75 33 LEU B CA 1
ATOM 3979 C C . LEU B 1 33 ? 2.807 -31.531 -20.422 1 98.75 33 LEU B C 1
ATOM 3981 O O . LEU B 1 33 ? 3.578 -30.688 -19.938 1 98.75 33 LEU B O 1
ATOM 3985 N N . GLU B 1 34 ? 2.936 -32 -21.656 1 98.44 34 GLU B N 1
ATOM 3986 C CA . GLU B 1 34 ? 3.943 -31.422 -22.531 1 98.44 34 GLU B CA 1
ATOM 3987 C C . GLU B 1 34 ? 3.674 -29.938 -22.781 1 98.44 34 GLU B C 1
ATOM 3989 O O . GLU B 1 34 ? 4.598 -29.125 -22.766 1 98.44 34 GLU B O 1
ATOM 3994 N N . TRP B 1 35 ? 2.4 -29.625 -23.031 1 98.69 35 TRP B N 1
ATOM 3995 C CA . TRP B 1 35 ? 2.014 -28.234 -23.156 1 98.69 35 TRP B CA 1
ATOM 3996 C C . TRP B 1 35 ? 2.42 -27.438 -21.922 1 98.69 35 TRP B C 1
ATOM 3998 O O . TRP B 1 35 ? 3.004 -26.344 -22.047 1 98.69 35 TRP B O 1
ATOM 4008 N N . PHE B 1 36 ? 2.074 -28 -20.797 1 98.75 36 PHE B N 1
ATOM 4009 C CA . PHE B 1 36 ? 2.373 -27.344 -19.531 1 98.75 36 PHE B CA 1
ATOM 4010 C C . PHE B 1 36 ? 3.869 -27.094 -19.391 1 98.75 36 PHE B C 1
ATOM 4012 O O . PHE B 1 36 ? 4.281 -25.984 -19.031 1 98.75 36 PHE B O 1
ATOM 4019 N N . LYS B 1 37 ? 4.707 -28.031 -19.672 1 98.62 37 LYS B N 1
ATOM 4020 C CA . LYS B 1 37 ? 6.16 -27.922 -19.562 1 98.62 37 LYS B CA 1
ATOM 4021 C C . LYS B 1 37 ? 6.707 -26.844 -20.484 1 98.62 37 LYS B C 1
ATOM 4023 O O . LYS B 1 37 ? 7.801 -26.328 -20.266 1 98.62 37 LYS B O 1
ATOM 4028 N N . ASP B 1 38 ? 5.977 -26.547 -21.5 1 98.75 38 ASP B N 1
ATOM 4029 C CA . ASP B 1 38 ? 6.43 -25.562 -22.484 1 98.75 38 ASP B CA 1
ATOM 4030 C C . ASP B 1 38 ? 6.133 -24.141 -22.016 1 98.75 38 ASP B C 1
ATOM 4032 O O . ASP B 1 38 ? 6.715 -23.188 -22.531 1 98.75 38 ASP B O 1
ATOM 4036 N N . GLN B 1 39 ? 5.203 -23.969 -21.031 1 98.75 39 GLN B N 1
ATOM 4037 C CA . GLN B 1 39 ? 4.727 -22.641 -20.656 1 98.75 39 GLN B CA 1
ATOM 4038 C C . GLN B 1 39 ? 5.766 -21.891 -19.812 1 98.75 39 GLN B C 1
ATOM 4040 O O . GLN B 1 39 ? 5.977 -20.703 -20 1 98.75 39 GLN B O 1
ATOM 4045 N N . LYS B 1 40 ? 6.32 -22.5 -18.828 1 98.88 40 LYS B N 1
ATOM 4046 C CA . LYS B 1 40 ? 7.488 -22.141 -18.031 1 98.88 40 LYS B CA 1
ATOM 4047 C C . LYS B 1 40 ? 7.125 -21.109 -16.953 1 98.88 40 LYS B C 1
ATOM 4049 O O . LYS B 1 40 ? 7.707 -21.109 -15.875 1 98.88 40 LYS B O 1
ATOM 4054 N N . ILE B 1 41 ? 6.18 -20.203 -17.203 1 98.88 41 ILE B N 1
ATOM 4055 C CA . ILE B 1 41 ? 5.938 -19.172 -16.203 1 98.88 41 ILE B CA 1
ATOM 4056 C C . ILE B 1 41 ? 4.438 -18.906 -16.094 1 98.88 41 ILE B C 1
ATOM 4058 O O . ILE B 1 41 ? 3.773 -18.625 -17.094 1 98.88 41 ILE B O 1
ATOM 4062 N N . GLY B 1 42 ? 3.871 -19.016 -14.945 1 98.94 42 GLY B N 1
ATOM 4063 C CA . GLY B 1 42 ? 2.494 -18.703 -14.594 1 98.94 42 GLY B CA 1
ATOM 4064 C C . GLY B 1 42 ? 2.379 -17.578 -13.586 1 98.94 42 GLY B C 1
ATOM 4065 O O . GLY B 1 42 ? 3.283 -17.359 -12.781 1 98.94 42 GLY B O 1
ATOM 4066 N N . LEU B 1 43 ? 1.292 -16.844 -13.695 1 98.94 43 LEU B N 1
ATOM 4067 C CA . LEU B 1 43 ? 0.952 -15.82 -12.719 1 98.94 43 LEU B CA 1
ATOM 4068 C C . LEU B 1 43 ? 0.023 -16.391 -11.648 1 98.94 43 LEU B C 1
ATOM 4070 O O . LEU B 1 43 ? -1.144 -16.672 -11.922 1 98.94 43 LEU B O 1
ATOM 4074 N N . MET B 1 44 ? 0.547 -16.547 -10.461 1 98.94 44 MET B N 1
ATOM 4075 C CA . MET B 1 44 ? -0.253 -17.031 -9.336 1 98.94 44 MET B CA 1
ATOM 4076 C C . MET B 1 44 ? -0.763 -15.852 -8.5 1 98.94 44 MET B C 1
ATOM 4078 O O . MET B 1 44 ? -0.049 -14.867 -8.305 1 98.94 44 MET B O 1
ATOM 4082 N N . MET B 1 45 ? -1.963 -15.992 -8.039 1 98.81 45 MET B N 1
ATOM 4083 C CA . MET B 1 45 ? -2.551 -14.891 -7.277 1 98.81 45 MET B CA 1
ATOM 4084 C C . MET B 1 45 ? -3.359 -15.422 -6.098 1 98.81 45 MET B C 1
ATOM 4086 O O . MET B 1 45 ? -4.281 -16.219 -6.281 1 98.81 45 MET B O 1
ATOM 4090 N N . HIS B 1 46 ? -3.01 -15.016 -4.887 1 98.62 46 HIS B N 1
ATOM 4091 C CA . HIS B 1 46 ? -3.842 -15.141 -3.697 1 98.62 46 HIS B CA 1
ATOM 4092 C C . HIS B 1 46 ? -4.57 -13.836 -3.393 1 98.62 46 HIS B C 1
ATOM 4094 O O . HIS B 1 46 ? -3.936 -12.797 -3.215 1 98.62 46 HIS B O 1
ATOM 4100 N N . TRP B 1 47 ? -5.836 -13.914 -3.393 1 98.44 47 TRP B N 1
ATOM 4101 C CA . TRP B 1 47 ? -6.633 -12.703 -3.203 1 98.44 47 TRP B CA 1
ATOM 4102 C C . TRP B 1 47 ? -7.957 -13.031 -2.518 1 98.44 47 TRP B C 1
ATOM 4104 O O . TRP B 1 47 ? -8.578 -14.055 -2.799 1 98.44 47 TRP B O 1
ATOM 4114 N N . GLY B 1 48 ? -8.422 -12.266 -1.629 1 97.75 48 GLY B N 1
ATOM 4115 C CA . GLY B 1 48 ? -9.656 -12.391 -0.875 1 97.75 48 GLY B CA 1
ATOM 4116 C C . GLY B 1 48 ? -9.82 -11.328 0.192 1 97.75 48 GLY B C 1
ATOM 4117 O O . GLY B 1 48 ? -9.062 -10.352 0.224 1 97.75 48 GLY B O 1
ATOM 4118 N N . PRO B 1 49 ? -10.844 -11.508 1.08 1 97.62 49 PRO B N 1
ATOM 4119 C CA . PRO B 1 49 ? -11.148 -10.477 2.076 1 97.62 49 PRO B CA 1
ATOM 4120 C C . PRO B 1 49 ? -9.961 -10.164 2.986 1 97.62 49 PRO B C 1
ATOM 4122 O O . PRO B 1 49 ? -9.828 -9.039 3.473 1 97.62 49 PRO B O 1
ATOM 4125 N N . TYR B 1 50 ? -9.07 -11.148 3.211 1 96.19 50 TYR B N 1
ATOM 4126 C CA . TYR B 1 50 ? -7.934 -11 4.113 1 96.19 50 TYR B CA 1
ATOM 4127 C C . TYR B 1 50 ? -6.961 -9.945 3.602 1 96.19 50 TYR B C 1
ATOM 4129 O O . TYR B 1 50 ? -6.113 -9.453 4.352 1 96.19 50 TYR B O 1
ATOM 4137 N N . SER B 1 51 ? -7.012 -9.578 2.291 1 96.94 51 SER B N 1
ATOM 4138 C CA . SER B 1 51 ? -6.121 -8.57 1.73 1 96.94 51 SER B CA 1
ATOM 4139 C C . SER B 1 51 ? -6.348 -7.207 2.383 1 96.94 51 SER B C 1
ATOM 4141 O O . SER B 1 51 ? -5.453 -6.359 2.383 1 96.94 51 SER B O 1
ATOM 4143 N N . GLN B 1 52 ? -7.555 -6.977 2.992 1 96.94 52 GLN B N 1
ATOM 4144 C CA . GLN B 1 52 ? -7.902 -5.719 3.65 1 96.94 52 GLN B CA 1
ATOM 4145 C C . GLN B 1 52 ? -7.008 -5.465 4.859 1 96.94 52 GLN B C 1
ATOM 4147 O O . GLN B 1 52 ? -6.703 -4.312 5.18 1 96.94 52 GLN B O 1
ATOM 4152 N N . LEU B 1 53 ? -6.531 -6.574 5.492 1 93.62 53 LEU B N 1
ATOM 4153 C CA . LEU B 1 53 ? -5.75 -6.453 6.719 1 93.62 53 LEU B CA 1
ATOM 4154 C C . LEU B 1 53 ? -4.262 -6.621 6.438 1 93.62 53 LEU B C 1
ATOM 4156 O O . LEU B 1 53 ? -3.424 -6.281 7.277 1 93.62 53 LEU B O 1
ATOM 4160 N N . GLY B 1 54 ? -3.939 -7.176 5.258 1 92.06 54 GLY B N 1
ATOM 4161 C CA . GLY B 1 54 ? -2.545 -7.418 4.93 1 92.06 54 GLY B CA 1
ATOM 4162 C C . GLY B 1 54 ? -1.907 -8.492 5.789 1 92.06 54 GLY B C 1
ATOM 4163 O O . GLY B 1 54 ? -0.778 -8.336 6.254 1 92.06 54 GLY B O 1
ATOM 4164 N N . VAL B 1 55 ? -2.637 -9.57 6.098 1 90.12 55 VAL B N 1
ATOM 4165 C CA . VAL B 1 55 ? -2.139 -10.688 6.895 1 90.12 55 VAL B CA 1
ATOM 4166 C C . VAL B 1 55 ? -2.098 -11.953 6.039 1 90.12 55 VAL B C 1
ATOM 4168 O O . VAL B 1 55 ? -2.598 -11.969 4.914 1 90.12 55 VAL B O 1
ATOM 4171 N N . VAL B 1 56 ? -1.495 -12.992 6.586 1 90.5 56 VAL B N 1
ATOM 4172 C CA . VAL B 1 56 ? -1.389 -14.266 5.887 1 90.5 56 VAL B CA 1
ATOM 4173 C C . VAL B 1 56 ? -2.779 -14.867 5.695 1 90.5 56 VAL B C 1
ATOM 4175 O O . VAL B 1 56 ? -3.611 -14.828 6.605 1 90.5 56 VAL B O 1
ATOM 4178 N N . GLU B 1 57 ? -3.051 -15.406 4.559 1 91.06 57 GLU B N 1
ATOM 4179 C CA . GLU B 1 57 ? -4.375 -15.867 4.148 1 91.06 57 GLU B CA 1
ATOM 4180 C C . GLU B 1 57 ? -4.836 -17.047 4.996 1 91.06 57 GLU B C 1
ATOM 4182 O O . GLU B 1 57 ? -4.191 -18.094 5.008 1 91.06 57 GLU B O 1
ATOM 4187 N N . SER B 1 58 ? -5.898 -16.969 5.727 1 94.62 58 SER B N 1
ATOM 4188 C CA . SER B 1 58 ? -6.711 -18 6.352 1 94.62 58 SER B CA 1
ATOM 4189 C C . SER B 1 58 ? -6.078 -18.5 7.648 1 94.62 58 SER B C 1
ATOM 4191 O O . SER B 1 58 ? -6.785 -18.844 8.602 1 94.62 58 SER B O 1
ATOM 4193 N N . TRP B 1 59 ? -4.742 -18.578 7.715 1 94.62 59 TRP B N 1
ATOM 4194 C CA . TRP B 1 59 ? -4.035 -19.391 8.695 1 94.62 59 TRP B CA 1
ATOM 4195 C C . TRP B 1 59 ? -4.254 -18.859 10.109 1 94.62 59 TRP B C 1
ATOM 4197 O O . TRP B 1 59 ? -4.195 -19.609 11.078 1 94.62 59 TRP B O 1
ATOM 4207 N N . ALA B 1 60 ? -4.543 -17.641 10.195 1 93.69 60 ALA B N 1
ATOM 4208 C CA . ALA B 1 60 ? -4.824 -17.062 11.5 1 93.69 60 ALA B CA 1
ATOM 4209 C C . ALA B 1 60 ? -6.043 -17.719 12.148 1 93.69 60 ALA B C 1
ATOM 4211 O O . ALA B 1 60 ? -6.254 -17.594 13.352 1 93.69 60 ALA B O 1
ATOM 4212 N N . LEU B 1 61 ? -6.848 -18.406 11.414 1 95.62 61 LEU B N 1
ATOM 4213 C CA . LEU B 1 61 ? -8.055 -19.062 11.914 1 95.62 61 LEU B CA 1
ATOM 4214 C C . LEU B 1 61 ? -7.699 -20.344 12.664 1 95.62 61 LEU B C 1
ATOM 4216 O O . LEU B 1 61 ? -8.5 -20.844 13.461 1 95.62 61 LEU B O 1
ATOM 4220 N N . SER B 1 62 ? -6.586 -20.922 12.375 1 95.19 62 SER B N 1
ATOM 4221 C CA . SER B 1 62 ? -6.16 -22.156 13.023 1 95.19 62 SER B CA 1
ATOM 4222 C C . SER B 1 62 ? -5.418 -21.875 14.328 1 95.19 62 SER B C 1
ATOM 4224 O O . SER B 1 62 ? -4.324 -21.312 14.312 1 95.19 62 SER B O 1
ATOM 4226 N N . ASP B 1 63 ? -5.957 -22.312 15.445 1 94.56 63 ASP B N 1
ATOM 4227 C CA . ASP B 1 63 ? -5.301 -22.141 16.734 1 94.56 63 ASP B CA 1
ATOM 4228 C C . ASP B 1 63 ? -4.004 -22.938 16.812 1 94.56 63 ASP B C 1
ATOM 4230 O O . ASP B 1 63 ? -3.043 -22.516 17.453 1 94.56 63 ASP B O 1
ATOM 4234 N N . GLU B 1 64 ? -4.012 -24.031 16.188 1 94.19 64 GLU B N 1
ATOM 4235 C CA . GLU B 1 64 ? -2.832 -24.891 16.188 1 94.19 64 GLU B CA 1
ATOM 4236 C C . GLU B 1 64 ? -1.654 -24.203 15.5 1 94.19 64 GLU B C 1
ATOM 4238 O O . GLU B 1 64 ? -0.497 -24.469 15.836 1 94.19 64 GLU B O 1
ATOM 4243 N N . ASP B 1 65 ? -1.896 -23.281 14.617 1 94.56 65 ASP B N 1
ATOM 4244 C CA . ASP B 1 65 ? -0.866 -22.609 13.836 1 94.56 65 ASP B CA 1
ATOM 4245 C C . ASP B 1 65 ? -0.691 -21.156 14.289 1 94.56 65 ASP B C 1
ATOM 4247 O O . ASP B 1 65 ? -0.153 -20.328 13.547 1 94.56 65 ASP B O 1
ATOM 4251 N N . ALA B 1 66 ? -1.157 -20.828 15.43 1 93.44 66 ALA B N 1
ATOM 4252 C CA . ALA B 1 66 ? -1.245 -19.453 15.914 1 93.44 66 ALA B CA 1
ATOM 4253 C C . ALA B 1 66 ? 0.142 -18.844 16.062 1 93.44 66 ALA B C 1
ATOM 4255 O O . ALA B 1 66 ? 0.333 -17.656 15.781 1 93.44 66 ALA B O 1
ATOM 4256 N N . GLU B 1 67 ? 1.11 -19.625 16.453 1 91.75 67 GLU B N 1
ATOM 4257 C CA . GLU B 1 67 ? 2.436 -19.094 16.781 1 91.75 67 GLU B CA 1
ATOM 4258 C C . GLU B 1 67 ? 3.029 -18.328 15.594 1 91.75 67 GLU B C 1
ATOM 4260 O O . GLU B 1 67 ? 3.535 -17.219 15.758 1 91.75 67 GLU B O 1
ATOM 4265 N N . TRP B 1 68 ? 2.943 -18.891 14.398 1 90.38 68 TRP B N 1
ATOM 4266 C CA . TRP B 1 68 ? 3.549 -18.234 13.25 1 90.38 68 TRP B CA 1
ATOM 4267 C C . TRP B 1 68 ? 2.51 -17.438 12.469 1 90.38 68 TRP B C 1
ATOM 4269 O O . TRP B 1 68 ? 2.826 -16.391 11.891 1 90.38 68 TRP B O 1
ATOM 4279 N N . SER B 1 69 ? 1.281 -17.875 12.461 1 91.94 69 SER B N 1
ATOM 4280 C CA . SER B 1 69 ? 0.28 -17.281 11.586 1 91.94 69 SER B CA 1
ATOM 4281 C C . SER B 1 69 ? -0.286 -16 12.188 1 91.94 69 SER B C 1
ATOM 4283 O O . SER B 1 69 ? -0.881 -15.188 11.484 1 91.94 69 SER B O 1
ATOM 4285 N N . ARG B 1 70 ? -0.172 -15.789 13.484 1 93.62 70 ARG B N 1
ATOM 4286 C CA . ARG B 1 70 ? -0.734 -14.617 14.148 1 93.62 70 ARG B CA 1
ATOM 4287 C C . ARG B 1 70 ? 0.363 -13.633 14.547 1 93.62 70 ARG B C 1
ATOM 4289 O O . ARG B 1 70 ? 0.124 -12.711 15.328 1 93.62 70 ARG B O 1
ATOM 4296 N N . GLU B 1 71 ? 1.544 -13.852 14.008 1 88.81 71 GLU B N 1
ATOM 4297 C CA . GLU B 1 71 ? 2.658 -12.953 14.289 1 88.81 71 GLU B CA 1
ATOM 4298 C C . GLU B 1 71 ? 2.338 -11.523 13.859 1 88.81 71 GLU B C 1
ATOM 4300 O O . GLU B 1 71 ? 2.762 -10.562 14.508 1 88.81 71 GLU B O 1
ATOM 4305 N N . GLU B 1 72 ? 1.551 -11.414 12.867 1 87.94 72 GLU B N 1
ATOM 4306 C CA . GLU B 1 72 ? 1.268 -10.094 12.312 1 87.94 72 GLU B CA 1
ATOM 4307 C C . GLU B 1 72 ? -0.029 -9.523 12.883 1 87.94 72 GLU B C 1
ATOM 4309 O O . GLU B 1 72 ? -0.453 -8.43 12.508 1 87.94 72 GLU B O 1
ATOM 4314 N N . ILE B 1 73 ? -0.694 -10.289 13.68 1 92.56 73 ILE B N 1
ATOM 4315 C CA . ILE B 1 73 ? -1.878 -9.781 14.359 1 92.56 73 ILE B CA 1
ATOM 4316 C C . ILE B 1 73 ? -1.457 -8.867 15.508 1 92.56 73 ILE B C 1
ATOM 4318 O O . ILE B 1 73 ? -0.935 -9.336 16.516 1 92.56 73 ILE B O 1
ATOM 4322 N N . ASP B 1 74 ? -1.753 -7.574 15.352 1 90.56 74 ASP B N 1
ATOM 4323 C CA . ASP B 1 74 ? -1.193 -6.59 16.281 1 90.56 74 ASP B CA 1
ATOM 4324 C C . ASP B 1 74 ? -2.297 -5.793 16.969 1 90.56 74 ASP B C 1
ATOM 4326 O O . ASP B 1 74 ? -2.029 -4.766 17.594 1 90.56 74 ASP B O 1
ATOM 4330 N N . TRP B 1 75 ? -3.551 -6.18 16.891 1 89.19 75 TRP B N 1
ATOM 4331 C CA . TRP B 1 75 ? -4.645 -5.391 17.453 1 89.19 75 TRP B CA 1
ATOM 4332 C C . TRP B 1 75 ? -5.488 -6.23 18.406 1 89.19 75 TRP B C 1
ATOM 4334 O O . TRP B 1 75 ? -6.145 -5.691 19.297 1 89.19 75 TRP B O 1
ATOM 4344 N N . GLU B 1 76 ? -5.633 -7.484 18.172 1 80.06 76 GLU B N 1
ATOM 4345 C CA . GLU B 1 76 ? -6.457 -8.375 18.984 1 80.06 76 GLU B CA 1
ATOM 4346 C C . GLU B 1 76 ? -5.605 -9.438 19.672 1 80.06 76 GLU B C 1
ATOM 4348 O O . GLU B 1 76 ? -4.633 -9.93 19.094 1 80.06 76 GLU B O 1
ATOM 4353 N N . HIS B 1 77 ? -6.105 -9.75 20.906 1 78.06 77 HIS B N 1
ATOM 4354 C CA . HIS B 1 77 ? -5.301 -10.75 21.609 1 78.06 77 HIS B CA 1
ATOM 4355 C C . HIS B 1 77 ? -6.133 -11.977 21.953 1 78.06 77 HIS B C 1
ATOM 4357 O O . HIS B 1 77 ? -5.605 -12.953 22.516 1 78.06 77 HIS B O 1
ATOM 4363 N N . ASP B 1 78 ? -7.398 -11.969 21.531 1 89.12 78 ASP B N 1
ATOM 4364 C CA . ASP B 1 78 ? -8.227 -13.141 21.812 1 89.12 78 ASP B CA 1
ATOM 4365 C C . ASP B 1 78 ? -8.625 -13.859 20.531 1 89.12 78 ASP B C 1
ATOM 4367 O O . ASP B 1 78 ? -9.062 -13.227 19.562 1 89.12 78 ASP B O 1
ATOM 4371 N N . SER B 1 79 ? -8.43 -15.195 20.562 1 91.44 79 SER B N 1
ATOM 4372 C CA . SER B 1 79 ? -8.633 -16.031 19.391 1 91.44 79 SER B CA 1
ATOM 4373 C C . SER B 1 79 ? -10.07 -15.953 18.891 1 91.44 79 SER B C 1
ATOM 4375 O O . SER B 1 79 ? -10.312 -15.883 17.688 1 91.44 79 SER B O 1
ATOM 4377 N N . LYS B 1 80 ? -10.945 -15.977 19.781 1 91.19 80 LYS B N 1
ATOM 4378 C CA . LYS B 1 80 ? -12.359 -15.961 19.406 1 91.19 80 LYS B CA 1
ATOM 4379 C C . LYS B 1 80 ? -12.719 -14.68 18.656 1 91.19 80 LYS B C 1
ATOM 4381 O O . LYS B 1 80 ? -13.32 -14.734 17.578 1 91.19 80 LYS B O 1
ATOM 4386 N N . SER B 1 81 ? -12.352 -13.531 19.172 1 92 81 SER B N 1
ATOM 4387 C CA . SER B 1 81 ? -12.609 -12.25 18.547 1 92 81 SER B CA 1
ATOM 4388 C C . SER B 1 81 ? -11.898 -12.141 17.203 1 92 81 SER B C 1
ATOM 4390 O O . SER B 1 81 ? -12.469 -11.641 16.219 1 92 81 SER B O 1
ATOM 4392 N N . LEU B 1 82 ? -10.656 -12.602 17.203 1 93.69 82 LEU B N 1
ATOM 4393 C CA . LEU B 1 82 ? -9.883 -12.586 15.961 1 93.69 82 LEU B CA 1
ATOM 4394 C C . LEU B 1 82 ? -10.609 -13.352 14.859 1 93.69 82 LEU B C 1
ATOM 4396 O O . LEU B 1 82 ? -10.75 -12.859 13.742 1 93.69 82 LEU B O 1
ATOM 4400 N N . LYS B 1 83 ? -11.078 -14.547 15.141 1 93.88 83 LYS B N 1
ATOM 4401 C CA . LYS B 1 83 ? -11.75 -15.391 14.164 1 93.88 83 LYS B CA 1
ATOM 4402 C C . LYS B 1 83 ? -13.055 -14.758 13.688 1 93.88 83 LYS B C 1
ATOM 4404 O O . LYS B 1 83 ? -13.375 -14.805 12.5 1 93.88 83 LYS B O 1
ATOM 4409 N N . GLN B 1 84 ? -13.789 -14.148 14.617 1 93.44 84 GLN B N 1
ATOM 4410 C CA . GLN B 1 84 ? -15.016 -13.453 14.258 1 93.44 84 GLN B CA 1
ATOM 4411 C C . GLN B 1 84 ? -14.727 -12.281 13.32 1 93.44 84 GLN B C 1
ATOM 4413 O O . GLN B 1 84 ? -15.438 -12.078 12.336 1 93.44 84 GLN B O 1
ATOM 4418 N N . GLN B 1 85 ? -13.727 -11.516 13.617 1 93.81 85 GLN B N 1
ATOM 4419 C CA . GLN B 1 85 ? -13.328 -10.391 12.781 1 93.81 85 GLN B CA 1
ATOM 4420 C C . GLN B 1 85 ? -12.891 -10.859 11.398 1 93.81 85 GLN B C 1
ATOM 4422 O O . GLN B 1 85 ? -13.273 -10.266 10.383 1 93.81 85 GLN B O 1
ATOM 4427 N N . TYR B 1 86 ? -12.109 -11.906 11.398 1 95.19 86 TYR B N 1
ATOM 4428 C CA . TYR B 1 86 ? -11.648 -12.445 10.125 1 95.19 86 TYR B CA 1
ATOM 4429 C C . TYR B 1 86 ? -12.82 -12.852 9.242 1 95.19 86 TYR B C 1
ATOM 4431 O O . TYR B 1 86 ? -12.898 -12.453 8.078 1 95.19 86 TYR B O 1
ATOM 4439 N N . VAL B 1 87 ? -13.75 -13.602 9.766 1 95.81 87 VAL B N 1
ATOM 4440 C CA . VAL B 1 87 ? -14.883 -14.117 9 1 95.81 87 VAL B CA 1
ATOM 4441 C C . VAL B 1 87 ? -15.75 -12.961 8.508 1 95.81 87 VAL B C 1
ATOM 4443 O O . VAL B 1 87 ? -16.312 -13.016 7.414 1 95.81 87 VAL B O 1
ATOM 4446 N N . ALA B 1 88 ? -15.789 -11.883 9.242 1 96.38 88 ALA B N 1
ATOM 4447 C CA . ALA B 1 88 ? -16.656 -10.75 8.914 1 96.38 88 ALA B CA 1
ATOM 4448 C C . ALA B 1 88 ? -16.016 -9.867 7.848 1 96.38 88 ALA B C 1
ATOM 4450 O O . ALA B 1 88 ? -16.641 -8.922 7.363 1 96.38 88 ALA B O 1
ATOM 4451 N N . LEU B 1 89 ? -14.812 -10.156 7.422 1 97.38 89 LEU B N 1
ATOM 4452 C CA . LEU B 1 89 ? -14.109 -9.344 6.434 1 97.38 89 LEU B CA 1
ATOM 4453 C C . LEU B 1 89 ? -14.859 -9.344 5.105 1 97.38 89 LEU B C 1
ATOM 4455 O O . LEU B 1 89 ? -14.734 -8.406 4.312 1 97.38 89 LEU B O 1
ATOM 4459 N N . ASN B 1 90 ? -15.625 -10.398 4.809 1 98.06 90 ASN B N 1
ATOM 4460 C CA . ASN B 1 90 ? -16.406 -10.43 3.572 1 98.06 90 ASN B CA 1
ATOM 4461 C C . ASN B 1 90 ? -17.391 -9.273 3.498 1 98.06 90 ASN B C 1
ATOM 4463 O O . ASN B 1 90 ? -17.734 -8.812 2.408 1 98.06 90 ASN B O 1
ATOM 4467 N N . LYS B 1 91 ? -17.828 -8.727 4.652 1 97.88 91 LYS B N 1
ATOM 4468 C CA . LYS B 1 91 ? -18.859 -7.703 4.723 1 97.88 91 LYS B CA 1
ATOM 4469 C C . LYS B 1 91 ? -18.312 -6.34 4.32 1 97.88 91 LYS B C 1
ATOM 4471 O O . LYS B 1 91 ? -19.078 -5.41 4.059 1 97.88 91 LYS B O 1
ATOM 4476 N N . THR B 1 92 ? -16.984 -6.223 4.305 1 98.12 92 THR B N 1
ATOM 4477 C CA . THR B 1 92 ? -16.375 -4.949 3.945 1 98.12 92 THR B CA 1
ATOM 4478 C C . THR B 1 92 ? -15.508 -5.094 2.699 1 98.12 92 THR B C 1
ATOM 4480 O O . THR B 1 92 ? -14.953 -4.113 2.203 1 98.12 92 THR B O 1
ATOM 4483 N N . PHE B 1 93 ? -15.359 -6.309 2.16 1 98.31 93 PHE B N 1
ATOM 4484 C CA . PHE B 1 93 ? -14.562 -6.539 0.963 1 98.31 93 PHE B CA 1
ATOM 4485 C C . PHE B 1 93 ? -15.266 -6 -0.275 1 98.31 93 PHE B C 1
ATOM 4487 O O . PHE B 1 93 ? -16.297 -6.539 -0.692 1 98.31 93 PHE B O 1
ATOM 4494 N N . HIS B 1 94 ? -14.75 -4.863 -0.83 1 97.81 94 HIS B N 1
ATOM 4495 C CA . HIS B 1 94 ? -15.406 -4.148 -1.916 1 97.81 94 HIS B CA 1
ATOM 4496 C C . HIS B 1 94 ? -14.391 -3.633 -2.932 1 97.81 94 HIS B C 1
ATOM 4498 O O . HIS B 1 94 ? -14.164 -2.424 -3.029 1 97.81 94 HIS B O 1
ATOM 4504 N N . PRO B 1 95 ? -13.867 -4.543 -3.752 1 97.69 95 PRO B N 1
ATOM 4505 C CA . PRO B 1 95 ? -12.859 -4.152 -4.738 1 97.69 95 PRO B CA 1
ATOM 4506 C C . PRO B 1 95 ? -13.469 -3.512 -5.984 1 97.69 95 PRO B C 1
ATOM 4508 O O . PRO B 1 95 ? -13.352 -4.059 -7.082 1 97.69 95 PRO B O 1
ATOM 4511 N N . ILE B 1 96 ? -13.992 -2.336 -5.895 1 96.06 96 ILE B N 1
ATOM 4512 C CA . ILE B 1 96 ? -14.758 -1.709 -6.965 1 96.06 96 ILE B CA 1
ATOM 4513 C C . ILE B 1 96 ? -13.828 -1.31 -8.109 1 96.06 96 ILE B C 1
ATOM 4515 O O . ILE B 1 96 ? -14.281 -1.008 -9.211 1 96.06 96 ILE B O 1
ATOM 4519 N N . ARG B 1 97 ? -12.508 -1.283 -7.836 1 96.12 97 ARG B N 1
ATOM 4520 C CA . ARG B 1 97 ? -11.531 -0.906 -8.859 1 96.12 97 ARG B CA 1
ATOM 4521 C C . ARG B 1 97 ? -10.953 -2.139 -9.539 1 96.12 97 ARG B C 1
ATOM 4523 O O . ARG B 1 97 ? -9.883 -2.07 -10.156 1 96.12 97 ARG B O 1
ATOM 4530 N N . PHE B 1 98 ? -11.609 -3.271 -9.438 1 97.5 98 PHE B N 1
ATOM 4531 C CA . PHE B 1 98 ? -11.211 -4.531 -10.047 1 97.5 98 PHE B CA 1
ATOM 4532 C C . PHE B 1 98 ? -11.086 -4.383 -11.562 1 97.5 98 PHE B C 1
ATOM 4534 O O . PHE B 1 98 ? -11.984 -3.852 -12.211 1 97.5 98 PHE B O 1
ATOM 4541 N N . GLN B 1 99 ? -9.867 -4.879 -12.109 1 96.06 99 GLN B N 1
ATOM 4542 C CA . GLN B 1 99 ? -9.531 -4.672 -13.508 1 96.06 99 GLN B CA 1
ATOM 4543 C C . GLN B 1 99 ? -9.062 -5.973 -14.156 1 96.06 99 GLN B C 1
ATOM 4545 O O . GLN B 1 99 ? -7.887 -6.121 -14.492 1 96.06 99 GLN B O 1
ATOM 4550 N N . PRO B 1 100 ? -10.008 -6.887 -14.445 1 98.19 100 PRO B N 1
ATOM 4551 C CA . PRO B 1 100 ? -9.594 -8.188 -14.977 1 98.19 100 PRO B CA 1
ATOM 4552 C C . PRO B 1 100 ? -8.891 -8.078 -16.328 1 98.19 100 PRO B C 1
ATOM 4554 O O . PRO B 1 100 ? -7.902 -8.773 -16.578 1 98.19 100 PRO B O 1
ATOM 4557 N N . ASP B 1 101 ? -9.344 -7.188 -17.25 1 98.25 101 ASP B N 1
ATOM 4558 C CA . ASP B 1 101 ? -8.719 -7.047 -18.562 1 98.25 101 ASP B CA 1
ATOM 4559 C C . ASP B 1 101 ? -7.309 -6.469 -18.438 1 98.25 101 ASP B C 1
ATOM 4561 O O . ASP B 1 101 ? -6.387 -6.93 -19.109 1 98.25 101 ASP B O 1
ATOM 4565 N N . ALA B 1 102 ? -7.164 -5.461 -17.578 1 98.06 102 ALA B N 1
ATOM 4566 C CA . ALA B 1 102 ? -5.844 -4.863 -17.391 1 98.06 102 ALA B CA 1
ATOM 4567 C C . ALA B 1 102 ? -4.863 -5.883 -16.812 1 98.06 102 ALA B C 1
ATOM 4569 O O . ALA B 1 102 ? -3.688 -5.895 -17.188 1 98.06 102 ALA B O 1
ATOM 4570 N N . TRP B 1 103 ? -5.363 -6.73 -15.867 1 98.75 103 TRP B N 1
ATOM 4571 C CA . TRP B 1 103 ? -4.52 -7.785 -15.312 1 98.75 103 TRP B CA 1
ATOM 4572 C C . TRP B 1 103 ? -4.031 -8.727 -16.422 1 98.75 103 TRP B C 1
ATOM 4574 O O . TRP B 1 103 ? -2.842 -9.031 -16.484 1 98.75 103 TRP B O 1
ATOM 4584 N N . ALA B 1 104 ? -4.949 -9.156 -17.25 1 98.88 104 ALA B N 1
ATOM 4585 C CA . ALA B 1 104 ? -4.648 -10.117 -18.297 1 98.88 104 ALA B CA 1
ATOM 4586 C C . ALA B 1 104 ? -3.701 -9.516 -19.344 1 98.88 104 ALA B C 1
ATOM 4588 O O . ALA B 1 104 ? -2.764 -10.18 -19.797 1 98.88 104 ALA B O 1
ATOM 4589 N N . ASP B 1 105 ? -3.943 -8.234 -19.703 1 98.88 105 ASP B N 1
ATOM 4590 C CA . ASP B 1 105 ? -3.059 -7.551 -20.641 1 98.88 105 ASP B CA 1
ATOM 4591 C C . ASP B 1 105 ? -1.633 -7.48 -20.094 1 98.88 105 ASP B C 1
ATOM 4593 O O . ASP B 1 105 ? -0.675 -7.758 -20.828 1 98.88 105 ASP B O 1
ATOM 4597 N N . LEU B 1 106 ? -1.571 -7.113 -18.859 1 98.88 106 LEU B N 1
ATOM 4598 C CA . LEU B 1 106 ? -0.257 -7.016 -18.234 1 98.88 106 LEU B CA 1
ATOM 4599 C C . LEU B 1 106 ? 0.449 -8.367 -18.234 1 98.88 106 LEU B C 1
ATOM 4601 O O . LEU B 1 106 ? 1.64 -8.445 -18.547 1 98.88 106 LEU B O 1
ATOM 4605 N N . ALA B 1 107 ? -0.269 -9.414 -17.859 1 98.94 107 ALA B N 1
ATOM 4606 C CA . ALA B 1 107 ? 0.302 -10.758 -17.844 1 98.94 107 ALA B CA 1
ATOM 4607 C C . ALA B 1 107 ? 0.803 -11.156 -19.234 1 98.94 107 ALA B C 1
ATOM 4609 O O . ALA B 1 107 ? 1.942 -11.609 -19.375 1 98.94 107 ALA B O 1
ATOM 4610 N N . LYS B 1 108 ? -0.013 -10.969 -20.203 1 98.81 108 LYS B N 1
ATOM 4611 C CA . LYS B 1 108 ? 0.359 -11.305 -21.578 1 98.81 108 LYS B CA 1
ATOM 4612 C C . LYS B 1 108 ? 1.584 -10.516 -22.016 1 98.81 108 LYS B C 1
ATOM 4614 O O . LYS B 1 108 ? 2.551 -11.086 -22.531 1 98.81 108 LYS B O 1
ATOM 4619 N N . ASP B 1 109 ? 1.545 -9.203 -21.766 1 98.69 109 ASP B N 1
ATOM 4620 C CA . ASP B 1 109 ? 2.588 -8.297 -22.25 1 98.69 109 ASP B CA 1
ATOM 4621 C C . ASP B 1 109 ? 3.918 -8.578 -21.547 1 98.69 109 ASP B C 1
ATOM 4623 O O . ASP B 1 109 ? 4.984 -8.297 -22.094 1 98.69 109 ASP B O 1
ATOM 4627 N N . THR B 1 110 ? 3.801 -9.133 -20.375 1 98.75 110 THR B N 1
ATOM 4628 C CA . THR B 1 110 ? 5.031 -9.344 -19.609 1 98.75 110 THR B CA 1
ATOM 4629 C C . THR B 1 110 ? 5.473 -10.805 -19.688 1 98.75 110 THR B C 1
ATOM 4631 O O . THR B 1 110 ? 6.395 -11.211 -18.984 1 98.75 110 THR B O 1
ATOM 4634 N N . GLY B 1 111 ? 4.836 -11.648 -20.438 1 98.81 111 GLY B N 1
ATOM 4635 C CA . GLY B 1 111 ? 5.391 -12.93 -20.844 1 98.81 111 GLY B CA 1
ATOM 4636 C C . GLY B 1 111 ? 4.809 -14.102 -20.078 1 98.81 111 GLY B C 1
ATOM 4637 O O . GLY B 1 111 ? 5.195 -15.25 -20.297 1 98.81 111 GLY B O 1
ATOM 4638 N N . PHE B 1 112 ? 3.906 -13.906 -19.172 1 98.94 112 PHE B N 1
ATOM 4639 C CA . PHE B 1 112 ? 3.234 -15.023 -18.516 1 98.94 112 PHE B CA 1
ATOM 4640 C C . PHE B 1 112 ? 2.418 -15.828 -19.516 1 98.94 112 PHE B C 1
ATOM 4642 O O . PHE B 1 112 ? 1.949 -15.297 -20.516 1 98.94 112 PHE B O 1
ATOM 4649 N N . LYS B 1 113 ? 2.244 -17.125 -19.172 1 98.94 113 LYS B N 1
ATOM 4650 C CA . LYS B 1 113 ? 1.574 -18 -20.125 1 98.94 113 LYS B CA 1
ATOM 4651 C C . LYS B 1 113 ? 0.313 -18.609 -19.531 1 98.94 113 LYS B C 1
ATOM 4653 O O . LYS B 1 113 ? -0.521 -19.156 -20.266 1 98.94 113 LYS B O 1
ATOM 4658 N N . TYR B 1 114 ? 0.112 -18.562 -18.266 1 98.94 114 TYR B N 1
ATOM 4659 C CA . TYR B 1 114 ? -1.104 -19.078 -17.641 1 98.94 114 TYR B CA 1
ATOM 4660 C C . TYR B 1 114 ? -1.336 -18.406 -16.281 1 98.94 114 TYR B C 1
ATOM 4662 O O . TYR B 1 114 ? -0.43 -17.781 -15.727 1 98.94 114 TYR B O 1
ATOM 4670 N N . LEU B 1 115 ? -2.57 -18.453 -15.852 1 98.94 115 LEU B N 1
ATOM 4671 C CA . LEU B 1 115 ? -3.029 -17.922 -14.578 1 98.94 115 LEU B CA 1
ATOM 4672 C C . LEU B 1 115 ? -3.291 -19.031 -13.578 1 98.94 115 LEU B C 1
ATOM 4674 O O . LEU B 1 115 ? -3.877 -20.062 -13.922 1 98.94 115 LEU B O 1
ATOM 4678 N N . VAL B 1 116 ? -2.744 -18.906 -12.367 1 98.88 116 VAL B N 1
ATOM 4679 C CA . VAL B 1 116 ? -3.131 -19.703 -11.211 1 98.88 116 VAL B CA 1
ATOM 4680 C C . VAL B 1 116 ? -3.854 -18.828 -10.188 1 98.88 116 VAL B C 1
ATOM 4682 O O . VAL B 1 116 ? -3.217 -18.109 -9.422 1 98.88 116 VAL B O 1
ATOM 4685 N N . PHE B 1 117 ? -5.141 -18.938 -10.148 1 98.88 117 PHE B N 1
ATOM 4686 C CA . PHE B 1 117 ? -5.906 -18.047 -9.281 1 98.88 117 PHE B CA 1
ATOM 4687 C C . PHE B 1 117 ? -6.547 -18.828 -8.141 1 98.88 117 PHE B C 1
ATOM 4689 O O . PHE B 1 117 ? -7.168 -19.875 -8.359 1 98.88 117 PHE B O 1
ATOM 4696 N N . THR B 1 118 ? -6.414 -18.297 -6.949 1 98.75 118 THR B N 1
ATOM 4697 C CA . THR B 1 118 ? -7.02 -18.922 -5.777 1 98.75 118 THR B CA 1
ATOM 4698 C C . THR B 1 118 ? -8.531 -18.688 -5.758 1 98.75 118 THR B C 1
ATOM 4700 O O . THR B 1 118 ? -8.992 -17.656 -5.285 1 98.75 118 THR B O 1
ATOM 4703 N N . THR B 1 119 ? -9.258 -19.656 -6.16 1 98.88 119 THR B N 1
ATOM 4704 C CA . THR B 1 119 ? -10.711 -19.562 -6.176 1 98.88 119 THR B CA 1
ATOM 4705 C C . THR B 1 119 ? -11.273 -19.625 -4.758 1 98.88 119 THR B C 1
ATOM 4707 O O . THR B 1 119 ? -12.32 -19.047 -4.473 1 98.88 119 THR B O 1
ATOM 4710 N N . LYS B 1 120 ? -10.602 -20.391 -3.98 1 98.69 120 LYS B N 1
ATOM 4711 C CA . LYS B 1 120 ? -10.938 -20.562 -2.568 1 98.69 120 LYS B CA 1
ATOM 4712 C C . LYS B 1 120 ? -9.711 -21.016 -1.772 1 98.69 120 LYS B C 1
ATOM 4714 O O . LYS B 1 120 ? -9.023 -21.953 -2.172 1 98.69 120 LYS B O 1
ATOM 4719 N N . HIS B 1 121 ? -9.391 -20.297 -0.735 1 98.44 121 HIS B N 1
ATOM 4720 C CA . HIS B 1 121 ? -8.367 -20.75 0.199 1 98.44 121 HIS B CA 1
ATOM 4721 C C . HIS B 1 121 ? -8.984 -21.484 1.381 1 98.44 121 HIS B C 1
ATOM 4723 O O . HIS B 1 121 ? -10.141 -21.906 1.314 1 98.44 121 HIS B O 1
ATOM 4729 N N . HIS B 1 122 ? -8.273 -21.688 2.488 1 98.25 122 HIS B N 1
ATOM 4730 C CA . HIS B 1 122 ? -8.727 -22.562 3.566 1 98.25 122 HIS B CA 1
ATOM 4731 C C . HIS B 1 122 ? -9.891 -21.938 4.32 1 98.25 122 HIS B C 1
ATOM 4733 O O . HIS B 1 122 ? -10.703 -22.656 4.918 1 98.25 122 HIS B O 1
ATOM 4739 N N . ASP B 1 123 ? -9.992 -20.625 4.316 1 97.94 123 ASP B N 1
ATOM 4740 C CA . ASP B 1 123 ? -11.047 -19.922 5.055 1 97.94 123 ASP B CA 1
ATOM 4741 C C . ASP B 1 123 ? -12.422 -20.234 4.48 1 97.94 123 ASP B C 1
ATOM 4743 O O . ASP B 1 123 ? -13.445 -19.969 5.117 1 97.94 123 ASP B O 1
ATOM 4747 N N . GLY B 1 124 ? -12.477 -20.719 3.248 1 98.62 124 GLY B N 1
ATOM 4748 C CA . GLY B 1 124 ? -13.734 -21.172 2.664 1 98.62 124 GLY B CA 1
ATOM 4749 C C . GLY B 1 124 ? -14.422 -20.094 1.838 1 98.62 124 GLY B C 1
ATOM 4750 O O . GLY B 1 124 ? -15.484 -20.344 1.262 1 98.62 124 GLY B O 1
ATOM 4751 N N . PHE B 1 125 ? -13.859 -18.906 1.732 1 98.75 125 PHE B N 1
ATOM 4752 C CA . PHE B 1 125 ? -14.492 -17.844 0.964 1 98.75 125 PHE B CA 1
ATOM 4753 C C . PHE B 1 125 ? -14.352 -18.094 -0.532 1 98.75 125 PHE B C 1
ATOM 4755 O O . PHE B 1 125 ? -13.234 -18.172 -1.047 1 98.75 125 PHE B O 1
ATOM 4762 N N . ALA B 1 126 ? -15.461 -18.172 -1.206 1 98.94 126 ALA B N 1
ATOM 4763 C CA . ALA B 1 126 ? -15.453 -18.484 -2.633 1 98.94 126 ALA B CA 1
ATOM 4764 C C . ALA B 1 126 ? -15.398 -17.203 -3.475 1 98.94 126 ALA B C 1
ATOM 4766 O O . ALA B 1 126 ? -16.219 -16.297 -3.293 1 98.94 126 ALA B O 1
ATOM 4767 N N . MET B 1 127 ? -14.523 -17.156 -4.395 1 98.88 127 MET B N 1
ATOM 4768 C CA . MET B 1 127 ? -14.359 -15.992 -5.266 1 98.88 127 MET B CA 1
ATOM 4769 C C . MET B 1 127 ? -15.172 -16.156 -6.547 1 98.88 127 MET B C 1
ATOM 4771 O O . MET B 1 127 ? -14.898 -15.484 -7.547 1 98.88 127 MET B O 1
ATOM 4775 N N . TRP B 1 128 ? -16.094 -17.094 -6.605 1 98.88 128 TRP B N 1
ATOM 4776 C CA . TRP B 1 128 ? -17.031 -17.297 -7.711 1 98.88 128 TRP B CA 1
ATOM 4777 C C . TRP B 1 128 ? -18.453 -17.469 -7.199 1 98.88 128 TRP B C 1
ATOM 4779 O O . TRP B 1 128 ? -18.688 -17.469 -5.988 1 98.88 128 TRP B O 1
ATOM 4789 N N . ASP B 1 129 ? -19.422 -17.562 -8.086 1 98.69 129 ASP B N 1
ATOM 4790 C CA . ASP B 1 129 ? -20.828 -17.594 -7.711 1 98.69 129 ASP B CA 1
ATOM 4791 C C . ASP B 1 129 ? -21.297 -19.031 -7.441 1 98.69 129 ASP B C 1
ATOM 4793 O O . ASP B 1 129 ? -22.25 -19.5 -8.07 1 98.69 129 ASP B O 1
ATOM 4797 N N . THR B 1 130 ? -20.688 -19.656 -6.488 1 98.81 130 THR B N 1
ATOM 4798 C CA . THR B 1 130 ? -21.078 -21.016 -6.102 1 98.81 130 THR B CA 1
ATOM 4799 C C . THR B 1 130 ? -22.5 -21.031 -5.562 1 98.81 130 THR B C 1
ATOM 4801 O O . THR B 1 130 ? -22.969 -20.062 -4.98 1 98.81 130 THR B O 1
ATOM 4804 N N . LYS B 1 131 ? -23.172 -22.125 -5.676 1 98.31 131 LYS B N 1
ATOM 4805 C CA . LYS B 1 131 ? -24.516 -22.328 -5.145 1 98.31 131 LYS B CA 1
ATOM 4806 C C . LYS B 1 131 ? -24.469 -23.016 -3.779 1 98.31 131 LYS B C 1
ATOM 4808 O O . LYS B 1 131 ? -25.5 -23.156 -3.113 1 98.31 131 LYS B O 1
ATOM 4813 N N . THR B 1 132 ? -23.266 -23.312 -3.316 1 98.5 132 THR B N 1
ATOM 4814 C CA . THR B 1 132 ? -23.141 -24.203 -2.172 1 98.5 132 THR B CA 1
ATOM 4815 C C . THR B 1 132 ? -23.078 -23.406 -0.869 1 98.5 132 THR B C 1
ATOM 4817 O O . THR B 1 132 ? -23.266 -23.969 0.214 1 98.5 132 THR B O 1
ATOM 4820 N N . THR B 1 133 ? -22.766 -22.172 -0.879 1 98.44 133 THR B N 1
ATOM 4821 C CA . THR B 1 133 ? -22.625 -21.344 0.32 1 98.44 133 THR B CA 1
ATOM 4822 C C . THR B 1 133 ? -22.875 -19.875 0.004 1 98.44 133 THR B C 1
ATOM 4824 O O . THR B 1 133 ? -22.766 -19.453 -1.15 1 98.44 133 THR B O 1
ATOM 4827 N N . GLU B 1 134 ? -23.234 -19.109 1.025 1 98.31 134 GLU B N 1
ATOM 4828 C CA . GLU B 1 134 ? -23.359 -17.656 0.882 1 98.31 134 GLU B CA 1
ATOM 4829 C C . GLU B 1 134 ? -22.078 -16.938 1.303 1 98.31 134 GLU B C 1
ATOM 4831 O O . GLU B 1 134 ? -21.969 -15.727 1.151 1 98.31 134 GLU B O 1
ATOM 4836 N N . TYR B 1 135 ? -21.109 -17.703 1.841 1 98.62 135 TYR B N 1
ATOM 4837 C CA . TYR B 1 135 ? -19.797 -17.125 2.129 1 98.62 135 TYR B CA 1
ATOM 4838 C C . TYR B 1 135 ? -18.938 -17.062 0.869 1 98.62 135 TYR B C 1
ATOM 4840 O O . TYR B 1 135 ? -18 -17.844 0.705 1 98.62 135 TYR B O 1
ATOM 4848 N N . LYS B 1 136 ? -19.328 -16.141 0.013 1 98.88 136 LYS B N 1
ATOM 4849 C CA . LYS B 1 136 ? -18.797 -15.969 -1.338 1 98.88 136 LYS B CA 1
ATOM 4850 C C . LYS B 1 136 ? -18.812 -14.5 -1.744 1 98.88 136 LYS B C 1
ATOM 4852 O O . LYS B 1 136 ? -19.516 -13.688 -1.144 1 98.88 136 LYS B O 1
ATOM 4857 N N . ILE B 1 137 ? -18.062 -14.164 -2.754 1 98.81 137 ILE B N 1
ATOM 4858 C CA . ILE B 1 137 ? -17.891 -12.781 -3.184 1 98.81 137 ILE B CA 1
ATOM 4859 C C . ILE B 1 137 ? -19.188 -12.25 -3.783 1 98.81 137 ILE B C 1
ATOM 4861 O O . ILE B 1 137 ? -19.438 -11.039 -3.756 1 98.81 137 ILE B O 1
ATOM 4865 N N . THR B 1 138 ? -20.094 -13.109 -4.262 1 98.75 138 THR B N 1
ATOM 4866 C CA . THR B 1 138 ? -21.391 -12.727 -4.824 1 98.75 138 THR B CA 1
ATOM 4867 C C . THR B 1 138 ? -22.5 -12.828 -3.775 1 98.75 138 THR B C 1
ATOM 4869 O O . THR B 1 138 ? -23.672 -12.641 -4.086 1 98.75 138 THR B O 1
ATOM 4872 N N . GLY B 1 139 ? -22.094 -13.242 -2.594 1 98.69 139 GLY B N 1
ATOM 4873 C CA . GLY B 1 139 ? -23.094 -13.336 -1.532 1 98.69 139 GLY B CA 1
ATOM 4874 C C . GLY B 1 139 ? -23.656 -11.984 -1.126 1 98.69 139 GLY B C 1
ATOM 4875 O O . GLY B 1 139 ? -22.969 -10.969 -1.222 1 98.69 139 GLY B O 1
ATOM 4876 N N . SER B 1 140 ? -24.859 -11.984 -0.588 1 98.12 140 SER B N 1
ATOM 4877 C CA . SER B 1 140 ? -25.562 -10.75 -0.291 1 98.12 140 SER B CA 1
ATOM 4878 C C . SER B 1 140 ? -24.859 -9.938 0.788 1 98.12 140 SER B C 1
ATOM 4880 O O . SER B 1 140 ? -24.969 -8.711 0.828 1 98.12 140 SER B O 1
ATOM 4882 N N . ALA B 1 141 ? -24.078 -10.602 1.633 1 97.62 141 ALA B N 1
ATOM 4883 C CA . ALA B 1 141 ? -23.375 -9.914 2.715 1 97.62 141 ALA B CA 1
ATOM 4884 C C . ALA B 1 141 ? -22.141 -9.172 2.189 1 97.62 141 ALA B C 1
ATOM 4886 O O . ALA B 1 141 ? -21.609 -8.281 2.859 1 97.62 141 ALA B O 1
ATOM 4887 N N . CYS B 1 142 ? -21.594 -9.555 1.091 1 98.12 142 CYS B N 1
ATOM 4888 C CA . CYS B 1 142 ? -20.453 -8.891 0.473 1 98.12 142 CYS B CA 1
ATOM 4889 C C . CYS B 1 142 ? -20.906 -7.73 -0.404 1 98.12 142 CYS B C 1
ATOM 4891 O O . CYS B 1 142 ? -21.688 -7.918 -1.331 1 98.12 142 CYS B O 1
ATOM 4893 N N . PRO B 1 143 ? -20.438 -6.523 -0.142 1 97.25 143 PRO B N 1
ATOM 4894 C CA . PRO B 1 143 ? -20.922 -5.367 -0.903 1 97.25 143 PRO B CA 1
ATOM 4895 C C . PRO B 1 143 ? -20.594 -5.457 -2.391 1 97.25 143 PRO B C 1
ATOM 4897 O O . PRO B 1 143 ? -21.281 -4.867 -3.221 1 97.25 143 PRO B O 1
ATOM 4900 N N . PHE B 1 144 ? -19.656 -6.215 -2.754 1 97.88 144 PHE B N 1
ATOM 4901 C CA . PHE B 1 144 ? -19.219 -6.305 -4.141 1 97.88 144 PHE B CA 1
ATOM 4902 C C . PHE B 1 144 ? -20.203 -7.105 -4.973 1 97.88 144 PHE B C 1
ATOM 4904 O O . PHE B 1 144 ? -20.141 -7.098 -6.207 1 97.88 144 PHE B O 1
ATOM 4911 N N . HIS B 1 145 ? -21.203 -7.785 -4.375 1 98 145 HIS B N 1
ATOM 4912 C CA . HIS B 1 145 ? -22.125 -8.688 -5.051 1 98 145 HIS B CA 1
ATOM 4913 C C . HIS B 1 145 ? -22.953 -7.945 -6.098 1 98 145 HIS B C 1
ATOM 4915 O O . HIS B 1 145 ? -23.484 -8.555 -7.027 1 98 145 HIS B O 1
ATOM 4921 N N . ARG B 1 146 ? -22.984 -6.578 -5.992 1 94.44 146 ARG B N 1
ATOM 4922 C CA . ARG B 1 146 ? -23.797 -5.793 -6.914 1 94.44 146 ARG B CA 1
ATOM 4923 C C . ARG B 1 146 ? -22.969 -5.32 -8.109 1 94.44 146 ARG B C 1
ATOM 4925 O O . ARG B 1 146 ? -23.516 -4.754 -9.055 1 94.44 146 ARG B O 1
ATOM 4932 N N . HIS B 1 147 ? -21.719 -5.434 -8.055 1 95.44 147 HIS B N 1
ATOM 4933 C CA . HIS B 1 147 ? -20.844 -5.02 -9.133 1 95.44 147 HIS B CA 1
ATOM 4934 C C . HIS B 1 147 ? -21.031 -5.902 -10.367 1 95.44 147 HIS B C 1
ATOM 4936 O O . HIS B 1 147 ? -21.219 -7.113 -10.242 1 95.44 147 HIS B O 1
ATOM 4942 N N . PRO B 1 148 ? -20.844 -5.301 -11.555 1 94.69 148 PRO B N 1
ATOM 4943 C CA . PRO B 1 148 ? -21.031 -6.109 -12.766 1 94.69 148 PRO B CA 1
ATOM 4944 C C . PRO B 1 148 ? -19.984 -7.227 -12.883 1 94.69 148 PRO B C 1
ATOM 4946 O O . PRO B 1 148 ? -20.234 -8.227 -13.555 1 94.69 148 PRO B O 1
ATOM 4949 N N . TYR B 1 149 ? -18.875 -7.078 -12.203 1 97.25 149 TYR B N 1
ATOM 4950 C CA . TYR B 1 149 ? -17.812 -8.07 -12.258 1 97.25 149 TYR B CA 1
ATOM 4951 C C . TYR B 1 149 ? -17.766 -8.883 -10.969 1 97.25 149 TYR B C 1
ATOM 4953 O O . TYR B 1 149 ? -16.703 -9.391 -10.586 1 97.25 149 TYR B O 1
ATOM 4961 N N . ALA B 1 150 ? -18.875 -9.078 -10.281 1 98 150 ALA B N 1
ATOM 4962 C CA . ALA B 1 150 ? -18.875 -9.672 -8.945 1 98 150 ALA B CA 1
ATOM 4963 C C . ALA B 1 150 ? -18.344 -11.102 -8.984 1 98 150 ALA B C 1
ATOM 4965 O O . ALA B 1 150 ? -17.641 -11.531 -8.062 1 98 150 ALA B O 1
ATOM 4966 N N . ASP B 1 151 ? -18.703 -11.875 -10.086 1 98.75 151 ASP B N 1
ATOM 4967 C CA . ASP B 1 151 ? -18.125 -13.203 -10.25 1 98.75 151 ASP B CA 1
ATOM 4968 C C . ASP B 1 151 ? -16.672 -13.117 -10.719 1 98.75 151 ASP B C 1
ATOM 4970 O O . ASP B 1 151 ? -16.391 -13.234 -11.914 1 98.75 151 ASP B O 1
ATOM 4974 N N . VAL B 1 152 ? -15.773 -12.961 -9.828 1 98.88 152 VAL B N 1
ATOM 4975 C CA . VAL B 1 152 ? -14.375 -12.633 -10.086 1 98.88 152 VAL B CA 1
ATOM 4976 C C . VAL B 1 152 ? -13.727 -13.742 -10.914 1 98.88 152 VAL B C 1
ATOM 4978 O O . VAL B 1 152 ? -13.031 -13.469 -11.891 1 98.88 152 VAL B O 1
ATOM 4981 N N . CYS B 1 153 ? -13.945 -15 -10.539 1 98.88 153 CYS B N 1
ATOM 4982 C CA . CYS B 1 153 ? -13.344 -16.094 -11.281 1 98.88 153 CYS B CA 1
ATOM 4983 C C . CYS B 1 153 ? -13.781 -16.062 -12.742 1 98.88 153 CYS B C 1
ATOM 4985 O O . CYS B 1 153 ? -12.953 -16.219 -13.648 1 98.88 153 CYS B O 1
ATOM 4987 N N . LYS B 1 154 ? -15.07 -15.891 -12.953 1 98.81 154 LYS B N 1
ATOM 4988 C CA . LYS B 1 154 ? -15.555 -15.836 -14.328 1 98.81 154 LYS B CA 1
ATOM 4989 C C . LYS B 1 154 ? -14.852 -14.734 -15.117 1 98.81 154 LYS B C 1
ATOM 4991 O O . LYS B 1 154 ? -14.383 -14.969 -16.234 1 98.81 154 LYS B O 1
ATOM 4996 N N . GLN B 1 155 ? -14.789 -13.539 -14.562 1 98.75 155 GLN B N 1
ATOM 4997 C CA . GLN B 1 155 ? -14.203 -12.383 -15.25 1 98.75 155 GLN B CA 1
ATOM 4998 C C . GLN B 1 155 ? -12.719 -12.602 -15.516 1 98.75 155 GLN B C 1
ATOM 5000 O O . GLN B 1 155 ? -12.234 -12.305 -16.609 1 98.75 155 GLN B O 1
ATOM 5005 N N . LEU B 1 156 ? -12.008 -13.125 -14.578 1 98.81 156 LEU B N 1
ATOM 5006 C CA . LEU B 1 156 ? -10.57 -13.352 -14.727 1 98.81 156 LEU B CA 1
ATOM 5007 C C . LEU B 1 156 ? -10.297 -14.445 -15.75 1 98.81 156 LEU B C 1
ATOM 5009 O O . LEU B 1 156 ? -9.469 -14.266 -16.641 1 98.81 156 LEU B O 1
ATOM 5013 N N . PHE B 1 157 ? -10.992 -15.586 -15.578 1 98.94 157 PHE B N 1
ATOM 5014 C CA . PHE B 1 157 ? -10.75 -16.703 -16.5 1 98.94 157 PHE B CA 1
ATOM 5015 C C . PHE B 1 157 ? -11.047 -16.297 -17.938 1 98.94 157 PHE B C 1
ATOM 5017 O O . PHE B 1 157 ? -10.266 -16.578 -18.844 1 98.94 157 PHE B O 1
ATOM 5024 N N . ASP B 1 158 ? -12.133 -15.586 -18.125 1 98.88 158 ASP B N 1
ATOM 5025 C CA . ASP B 1 158 ? -12.492 -15.133 -19.469 1 98.88 158 ASP B CA 1
ATOM 5026 C C . ASP B 1 158 ? -11.461 -14.148 -20.016 1 98.88 158 ASP B C 1
ATOM 5028 O O . ASP B 1 158 ? -11.031 -14.258 -21.172 1 98.88 158 ASP B O 1
ATOM 5032 N N . ALA B 1 159 ? -11.039 -13.195 -19.203 1 98.88 159 ALA B N 1
ATOM 5033 C CA . ALA B 1 159 ? -10.086 -12.172 -19.641 1 98.88 159 ALA B CA 1
ATOM 5034 C C . ALA B 1 159 ? -8.75 -12.805 -20.016 1 98.88 159 ALA B C 1
ATOM 5036 O O . ALA B 1 159 ? -8.164 -12.461 -21.047 1 98.88 159 ALA B O 1
ATOM 5037 N N . PHE B 1 160 ? -8.281 -13.695 -19.203 1 98.94 160 PHE B N 1
ATOM 5038 C CA . PHE B 1 160 ? -6.988 -14.328 -19.469 1 98.94 160 PHE B CA 1
ATOM 5039 C C . PHE B 1 160 ? -7.07 -15.266 -20.656 1 98.94 160 PHE B C 1
ATOM 5041 O O . PHE B 1 160 ? -6.18 -15.266 -21.516 1 98.94 160 PHE B O 1
ATOM 5048 N N . ARG B 1 161 ? -8.109 -16.062 -20.766 1 98.75 161 ARG B N 1
ATOM 5049 C CA . ARG B 1 161 ? -8.305 -16.953 -21.906 1 98.75 161 ARG B CA 1
ATOM 5050 C C . ARG B 1 161 ? -8.375 -16.172 -23.219 1 98.75 161 ARG B C 1
ATOM 5052 O O . ARG B 1 161 ? -7.832 -16.594 -24.234 1 98.75 161 ARG B O 1
ATOM 5059 N N . ALA B 1 162 ? -9.039 -15.047 -23.141 1 98.75 162 ALA B N 1
ATOM 5060 C CA . ALA B 1 162 ? -9.18 -14.203 -24.328 1 98.75 162 ALA B CA 1
ATOM 5061 C C . ALA B 1 162 ? -7.82 -13.727 -24.812 1 98.75 162 ALA B C 1
ATOM 5063 O O . ALA B 1 162 ? -7.668 -13.383 -26 1 98.75 162 ALA B O 1
ATOM 5064 N N . ARG B 1 163 ? -6.844 -13.742 -23.969 1 98.69 163 ARG B N 1
ATOM 5065 C CA . ARG B 1 163 ? -5.5 -13.297 -24.328 1 98.69 163 ARG B CA 1
ATOM 5066 C C . ARG B 1 163 ? -4.582 -14.492 -24.578 1 98.69 163 ARG B C 1
ATOM 5068 O O . ARG B 1 163 ? -3.359 -14.336 -24.656 1 98.69 163 ARG B O 1
ATOM 5075 N N . GLY B 1 164 ? -5.148 -15.664 -24.594 1 98.56 164 GLY B N 1
ATOM 5076 C CA . GLY B 1 164 ? -4.406 -16.859 -24.938 1 98.56 164 GLY B CA 1
ATOM 5077 C C . GLY B 1 164 ? -3.686 -17.484 -23.766 1 98.56 164 GLY B C 1
ATOM 5078 O O . GLY B 1 164 ? -2.811 -18.344 -23.938 1 98.56 164 GLY B O 1
ATOM 5079 N N . LEU B 1 165 ? -3.99 -17.094 -22.594 1 98.88 165 LEU B N 1
ATOM 5080 C CA . LEU B 1 165 ? -3.334 -17.641 -21.406 1 98.88 165 LEU B CA 1
ATOM 5081 C C . LEU B 1 165 ? -4.121 -18.812 -20.828 1 98.88 165 LEU B C 1
ATOM 5083 O O . LEU B 1 165 ? -5.355 -18.797 -20.828 1 98.88 165 LEU B O 1
ATOM 5087 N N . GLY B 1 166 ? -3.424 -19.859 -20.359 1 98.88 166 GLY B N 1
ATOM 5088 C CA . GLY B 1 166 ? -4.07 -21 -19.719 1 98.88 166 GLY B CA 1
ATOM 5089 C C . GLY B 1 166 ? -4.664 -20.641 -18.359 1 98.88 166 GLY B C 1
ATOM 5090 O O . GLY B 1 166 ? -4.379 -19.578 -17.812 1 98.88 166 GLY B O 1
ATOM 5091 N N . ILE B 1 167 ? -5.508 -21.531 -17.891 1 98.94 167 ILE B N 1
ATOM 5092 C CA . ILE B 1 167 ? -6.188 -21.297 -16.609 1 98.94 167 ILE B CA 1
ATOM 5093 C C . ILE B 1 167 ? -5.93 -22.453 -15.656 1 98.94 167 ILE B C 1
ATOM 5095 O O . ILE B 1 167 ? -6.215 -23.609 -15.984 1 98.94 167 ILE B O 1
ATOM 5099 N N . SER B 1 168 ? -5.34 -22.156 -14.586 1 98.81 168 SER B N 1
ATOM 5100 C CA . SER B 1 168 ? -5.27 -23.047 -13.43 1 98.81 168 SER B CA 1
ATOM 5101 C C . SER B 1 168 ? -6.156 -22.547 -12.297 1 98.81 168 SER B C 1
ATOM 5103 O O . SER B 1 168 ? -6.008 -21.422 -11.836 1 98.81 168 SER B O 1
ATOM 5105 N N . ALA B 1 169 ? -7.078 -23.406 -11.828 1 98.88 169 ALA B N 1
ATOM 5106 C CA . ALA B 1 169 ? -7.984 -23.062 -10.727 1 98.88 169 ALA B CA 1
ATOM 5107 C C . ALA B 1 169 ? -7.457 -23.609 -9.398 1 98.88 169 ALA B C 1
ATOM 5109 O O . ALA B 1 169 ? -7.59 -24.797 -9.109 1 98.88 169 ALA B O 1
ATOM 5110 N N . TYR B 1 170 ? -6.859 -22.734 -8.688 1 98.81 170 TYR B N 1
ATOM 5111 C CA . TYR B 1 170 ? -6.422 -23.078 -7.34 1 98.81 170 TYR B CA 1
ATOM 5112 C C . TYR B 1 170 ? -7.613 -23.281 -6.41 1 98.81 170 TYR B C 1
ATOM 5114 O O . TYR B 1 170 ? -8.516 -22.438 -6.363 1 98.81 170 TYR B O 1
ATOM 5122 N N . PHE B 1 171 ? -7.641 -24.391 -5.633 1 98.88 171 PHE B N 1
ATOM 5123 C CA . PHE B 1 171 ? -8.742 -24.766 -4.75 1 98.88 171 PHE B CA 1
ATOM 5124 C C . PHE B 1 171 ? -8.219 -25.438 -3.486 1 98.88 171 PHE B C 1
ATOM 5126 O O . PHE B 1 171 ? -7.543 -26.469 -3.555 1 98.88 171 PHE B O 1
ATOM 5133 N N . SER B 1 172 ? -8.539 -24.859 -2.363 1 98.56 172 SER B N 1
ATOM 5134 C CA . SER B 1 172 ? -8.227 -25.547 -1.113 1 98.56 172 SER B CA 1
ATOM 5135 C C . SER B 1 172 ? -9.219 -26.656 -0.831 1 98.56 172 SER B C 1
ATOM 5137 O O . SER B 1 172 ? -10.438 -26.438 -0.822 1 98.56 172 SER B O 1
ATOM 5139 N N . LYS B 1 173 ? -8.695 -27.812 -0.525 1 98.56 173 LYS B N 1
ATOM 5140 C CA . LYS B 1 173 ? -9.562 -28.938 -0.176 1 98.56 173 LYS B CA 1
ATOM 5141 C C . LYS B 1 173 ? -10.156 -28.766 1.219 1 98.56 173 LYS B C 1
ATOM 5143 O O . LYS B 1 173 ? -11.25 -29.25 1.499 1 98.56 173 LYS B O 1
ATOM 5148 N N . ALA B 1 174 ? -9.43 -28.094 2.074 1 98.19 174 ALA B N 1
ATOM 5149 C CA . ALA B 1 174 ? -9.961 -27.766 3.395 1 98.19 174 ALA B CA 1
ATOM 5150 C C . ALA B 1 174 ? -10.93 -26.594 3.32 1 98.19 174 ALA B C 1
ATOM 5152 O O . ALA B 1 174 ? -10.836 -25.75 2.418 1 98.19 174 ALA B O 1
ATOM 5153 N N . ASP B 1 175 ? -11.906 -26.578 4.273 1 98.44 175 ASP B N 1
ATOM 5154 C CA . ASP B 1 175 ? -12.844 -25.453 4.414 1 98.44 175 ASP B CA 1
ATOM 5155 C C . ASP B 1 175 ? -13.117 -25.156 5.887 1 98.44 175 ASP B C 1
ATOM 5157 O O . ASP B 1 175 ? -13.867 -25.891 6.547 1 98.44 175 ASP B O 1
ATOM 5161 N N . TRP B 1 176 ? -12.555 -24.109 6.344 1 97.56 176 TRP B N 1
ATOM 5162 C CA . TRP B 1 176 ? -12.609 -23.797 7.766 1 97.56 176 TRP B CA 1
ATOM 5163 C C . TRP B 1 176 ? -13.852 -22.969 8.094 1 97.56 176 TRP B C 1
ATOM 5165 O O . TRP B 1 176 ? -13.945 -22.375 9.164 1 97.56 176 TRP B O 1
ATOM 5175 N N . HIS B 1 177 ? -14.805 -22.906 7.176 1 97.19 177 HIS B N 1
ATOM 5176 C CA . HIS B 1 177 ? -16.031 -22.141 7.383 1 97.19 177 HIS B CA 1
ATOM 5177 C C . HIS B 1 177 ? -17.234 -23.062 7.496 1 97.19 177 HIS B C 1
ATOM 5179 O O . HIS B 1 177 ? -18.172 -22.781 8.25 1 97.19 177 HIS B O 1
ATOM 5185 N N . VAL B 1 178 ? -17.234 -24.125 6.754 1 97.25 178 VAL B N 1
ATOM 5186 C CA . VAL B 1 178 ? -18.438 -24.953 6.652 1 97.25 178 VAL B CA 1
ATOM 5187 C C . VAL B 1 178 ? -18.531 -25.875 7.871 1 97.25 178 VAL B C 1
ATOM 5189 O O . VAL B 1 178 ? -17.531 -26.438 8.312 1 97.25 178 VAL B O 1
ATOM 5192 N N . PRO B 1 179 ? -19.719 -26.094 8.422 1 95.69 179 PRO B N 1
ATOM 5193 C CA . PRO B 1 179 ? -19.875 -26.891 9.648 1 95.69 179 PRO B CA 1
ATOM 5194 C C . PRO B 1 179 ? -19.516 -28.359 9.461 1 95.69 179 PRO B C 1
ATOM 5196 O O . PRO B 1 179 ? -19.172 -29.031 10.43 1 95.69 179 PRO B O 1
ATOM 5199 N N . SER B 1 180 ? -19.531 -28.844 8.25 1 97.06 180 SER B N 1
ATOM 5200 C CA . SER B 1 180 ? -19.219 -30.25 8.008 1 97.06 180 SER B CA 1
ATOM 5201 C C . SER B 1 180 ? -17.719 -30.5 8.125 1 97.06 180 SER B C 1
ATOM 5203 O O . SER B 1 180 ? -17.297 -31.656 8.195 1 97.06 180 SER B O 1
ATOM 5205 N N . TYR B 1 181 ? -16.875 -29.484 8.141 1 97.31 181 TYR B N 1
ATOM 5206 C CA . TYR B 1 181 ? -15.438 -29.625 8.367 1 97.31 181 TYR B CA 1
ATOM 5207 C C . TYR B 1 181 ? -15.062 -29.141 9.766 1 97.31 181 TYR B C 1
ATOM 5209 O O . TYR B 1 181 ? -14.492 -29.891 10.555 1 97.31 181 TYR B O 1
ATOM 5217 N N . TRP B 1 182 ? -15.352 -27.859 10.062 1 95.06 182 TRP B N 1
ATOM 5218 C CA . TRP B 1 182 ? -15.242 -27.328 11.422 1 95.06 182 TRP B CA 1
ATOM 5219 C C . TRP B 1 182 ? -16.609 -27.234 12.086 1 95.06 182 TRP B C 1
ATOM 5221 O O . TRP B 1 182 ? -17.312 -26.234 11.922 1 95.06 182 TRP B O 1
ATOM 5231 N N . THR B 1 183 ? -16.953 -28.234 12.859 1 92.31 183 THR B N 1
ATOM 5232 C CA . THR B 1 183 ? -18.266 -28.297 13.508 1 92.31 183 THR B CA 1
ATOM 5233 C C . THR B 1 183 ? -18.281 -27.453 14.773 1 92.31 183 THR B C 1
ATOM 5235 O O . THR B 1 183 ? -17.484 -27.688 15.695 1 92.31 183 THR B O 1
ATOM 5238 N N . PRO B 1 184 ? -19.219 -26.562 14.781 1 84.5 184 PRO B N 1
ATOM 5239 C CA . PRO B 1 184 ? -19.25 -25.719 15.984 1 84.5 184 PRO B CA 1
ATOM 5240 C C . PRO B 1 184 ? -19.438 -26.531 17.266 1 84.5 184 PRO B C 1
ATOM 5242 O O . PRO B 1 184 ? -20.188 -27.516 17.281 1 84.5 184 PRO B O 1
ATOM 5245 N N . ASN B 1 185 ? -18.828 -26.172 18.406 1 72.31 185 ASN B N 1
ATOM 5246 C CA . ASN B 1 185 ? -18.969 -26.656 19.766 1 72.31 185 ASN B CA 1
ATOM 5247 C C . ASN B 1 185 ? -18.594 -28.125 19.891 1 72.31 185 ASN B C 1
ATOM 5249 O O . ASN B 1 185 ? -18.969 -28.797 20.859 1 72.31 185 ASN B O 1
ATOM 5253 N N . LYS B 1 186 ? -18.109 -28.688 18.828 1 69.38 186 LYS B N 1
ATOM 5254 C CA . LYS B 1 186 ? -17.734 -30.094 18.938 1 69.38 186 LYS B CA 1
ATOM 5255 C C . LYS B 1 186 ? -16.547 -30.266 19.891 1 69.38 186 LYS B C 1
ATOM 5257 O O . LYS B 1 186 ? -16.5 -31.203 20.672 1 69.38 186 LYS B O 1
ATOM 5262 N N . THR B 1 187 ? -15.633 -29.25 19.703 1 65.06 187 THR B N 1
ATOM 5263 C CA . THR B 1 187 ? -14.539 -29.266 20.672 1 65.06 187 THR B CA 1
ATOM 5264 C C . THR B 1 187 ? -14.82 -28.281 21.812 1 65.06 187 THR B C 1
ATOM 5266 O O . THR B 1 187 ? -15.164 -27.125 21.562 1 65.06 187 THR B O 1
ATOM 5269 N N . GLY B 1 188 ? -15.539 -28.562 22.797 1 61.69 188 GLY B N 1
ATOM 5270 C CA . GLY B 1 188 ? -15.891 -27.719 23.922 1 61.69 188 GLY B CA 1
ATOM 5271 C C . GLY B 1 188 ? -15.008 -26.5 24.062 1 61.69 188 GLY B C 1
ATOM 5272 O O . GLY B 1 188 ? -15.477 -25.422 24.453 1 61.69 188 GLY B O 1
ATOM 5273 N N . SER B 1 189 ? -13.734 -26.531 23.609 1 68.38 189 SER B N 1
ATOM 5274 C CA . SER B 1 189 ? -12.781 -25.453 23.859 1 68.38 189 SER B CA 1
ATOM 5275 C C . SER B 1 189 ? -12.812 -24.422 22.734 1 68.38 189 SER B C 1
ATOM 5277 O O . SER B 1 189 ? -12.328 -23.297 22.906 1 68.38 189 SER B O 1
ATOM 5279 N N . GLY B 1 190 ? -13.367 -24.719 21.578 1 80.06 190 GLY B N 1
ATOM 5280 C CA . GLY B 1 190 ? -13.297 -23.812 20.438 1 80.06 190 GLY B CA 1
ATOM 5281 C C . GLY B 1 190 ? -11.953 -23.828 19.75 1 80.06 190 GLY B C 1
ATOM 5282 O O . GLY B 1 190 ? -11.711 -23.047 18.828 1 80.06 190 GLY B O 1
ATOM 5283 N N . TYR B 1 191 ? -11.055 -24.656 20.188 1 88.38 191 TYR B N 1
ATOM 5284 C CA . TYR B 1 191 ? -9.727 -24.812 19.594 1 88.38 191 TYR B CA 1
ATOM 5285 C C . TYR B 1 191 ? -9.812 -25.406 18.203 1 88.38 191 TYR B C 1
ATOM 5287 O O . TYR B 1 191 ? -10.461 -26.438 18 1 88.38 191 TYR B O 1
ATOM 5295 N N . THR B 1 192 ? -9.188 -24.719 17.25 1 92.19 192 THR B N 1
ATOM 5296 C CA . THR B 1 192 ? -9.25 -25.141 15.859 1 92.19 192 THR B CA 1
ATOM 5297 C C . THR B 1 192 ? -7.879 -25.609 15.375 1 92.19 192 THR B C 1
ATOM 5299 O O . THR B 1 192 ? -6.852 -25.109 15.836 1 92.19 192 THR B O 1
ATOM 5302 N N . ARG B 1 193 ? -7.898 -26.594 14.531 1 92.81 193 ARG B N 1
ATOM 5303 C CA . ARG B 1 193 ? -6.711 -27.125 13.859 1 92.81 193 ARG B CA 1
ATOM 5304 C C . ARG B 1 193 ? -6.914 -27.188 12.352 1 92.81 193 ARG B C 1
ATOM 5306 O O . ARG B 1 193 ? -7.996 -26.859 11.852 1 92.81 193 ARG B O 1
ATOM 5313 N N . ARG B 1 194 ? -5.906 -27.641 11.625 1 94.75 194 ARG B N 1
ATOM 5314 C CA . ARG B 1 194 ? -5.965 -27.672 10.164 1 94.75 194 ARG B CA 1
ATOM 5315 C C . ARG B 1 194 ? -7.012 -28.672 9.68 1 94.75 194 ARG B C 1
ATOM 5317 O O . ARG B 1 194 ? -7.645 -28.469 8.641 1 94.75 194 ARG B O 1
ATOM 5324 N N . GLY B 1 195 ? -7.133 -29.703 10.414 1 95.44 195 GLY B N 1
ATOM 5325 C CA . GLY B 1 195 ? -8.07 -30.75 10.023 1 95.44 195 GLY B CA 1
ATOM 5326 C C . GLY B 1 195 ? -9.469 -30.531 10.57 1 95.44 195 GLY B C 1
ATOM 5327 O O . GLY B 1 195 ? -9.727 -29.516 11.227 1 95.44 195 GLY B O 1
ATOM 5328 N N . PRO B 1 196 ? -10.383 -31.438 10.258 1 95.69 196 PRO B N 1
ATOM 5329 C CA . PRO B 1 196 ? -11.75 -31.328 10.766 1 95.69 196 PRO B CA 1
ATOM 5330 C C . PRO B 1 196 ? -11.812 -31.391 12.289 1 95.69 196 PRO B C 1
ATOM 5332 O O . PRO B 1 196 ? -10.906 -31.922 12.93 1 95.69 196 PRO B O 1
ATOM 5335 N N . SER B 1 197 ? -12.875 -30.891 12.859 1 93.44 197 SER B N 1
ATOM 5336 C CA . SER B 1 197 ? -13.055 -30.859 14.305 1 93.44 197 SER B CA 1
ATOM 5337 C C . SER B 1 197 ? -13.492 -32.219 14.844 1 93.44 197 SER B C 1
ATOM 5339 O O . SER B 1 197 ? -13.789 -32.344 16.031 1 93.44 197 SER B O 1
ATOM 5341 N N . TYR B 1 198 ? -13.586 -33.25 14.031 1 92.38 198 TYR B N 1
ATOM 5342 C CA . TYR B 1 198 ? -13.992 -34.594 14.367 1 92.38 198 TYR B CA 1
ATOM 5343 C C . TYR B 1 198 ? -13.203 -35.625 13.562 1 92.38 198 TYR B C 1
ATOM 5345 O O . TYR B 1 198 ? -12.438 -35.25 12.664 1 92.38 198 TYR B O 1
ATOM 5353 N N . ASP B 1 199 ? -13.289 -36.844 13.945 1 93.44 199 ASP B N 1
ATOM 5354 C CA . ASP B 1 199 ? -12.703 -37.906 13.156 1 93.44 199 ASP B CA 1
ATOM 5355 C C . ASP B 1 199 ? -13.664 -38.375 12.07 1 93.44 199 ASP B C 1
ATOM 5357 O O . ASP B 1 199 ? -14.727 -38.938 12.367 1 93.44 199 ASP B O 1
ATOM 5361 N N . PRO B 1 200 ? -13.289 -38.188 10.883 1 96.19 200 PRO B N 1
ATOM 5362 C CA . PRO B 1 200 ? -14.18 -38.594 9.781 1 96.19 200 PRO B CA 1
ATOM 5363 C C . PRO B 1 200 ? -14.617 -40.031 9.875 1 96.19 200 PRO B C 1
ATOM 5365 O O . PRO B 1 200 ? -15.734 -40.375 9.492 1 96.19 200 PRO B O 1
ATOM 5368 N N . LYS B 1 201 ? -13.82 -40.906 10.406 1 95.81 201 LYS B N 1
ATOM 5369 C CA . LYS B 1 201 ? -14.156 -42.312 10.555 1 95.81 201 LYS B CA 1
ATOM 5370 C C . LYS B 1 201 ? -15.25 -42.5 11.609 1 95.81 201 LYS B C 1
ATOM 5372 O O . LYS B 1 201 ? -16.047 -43.438 11.516 1 95.81 201 LYS B O 1
ATOM 5377 N N . GLU B 1 202 ? -15.227 -41.688 12.578 1 94.75 202 GLU B N 1
ATOM 5378 C CA . GLU B 1 202 ? -16.188 -41.781 13.672 1 94.75 202 GLU B CA 1
ATOM 5379 C C . GLU B 1 202 ? -17.516 -41.125 13.312 1 94.75 202 GLU B C 1
ATOM 5381 O O . GLU B 1 202 ? -18.531 -41.406 13.953 1 94.75 202 GLU B O 1
ATOM 5386 N N . ASP B 1 203 ? -17.562 -40.312 12.312 1 95.19 203 ASP B N 1
ATOM 5387 C CA . ASP B 1 203 ? -18.781 -39.656 11.836 1 95.19 203 ASP B CA 1
ATOM 5388 C C . ASP B 1 203 ? -18.828 -39.625 10.312 1 95.19 203 ASP B C 1
ATOM 5390 O O . ASP B 1 203 ? -18.766 -38.562 9.703 1 95.19 203 ASP B O 1
ATOM 5394 N N . PRO B 1 204 ? -19 -40.781 9.703 1 96.56 204 PRO B N 1
ATOM 5395 C CA . PRO B 1 204 ? -18.922 -40.875 8.242 1 96.56 204 PRO B CA 1
ATOM 5396 C C . PRO B 1 204 ? -20.031 -40.094 7.543 1 96.56 204 PRO B C 1
ATOM 5398 O O . PRO B 1 204 ? -19.844 -39.625 6.418 1 96.56 204 PRO B O 1
ATOM 5401 N N . ALA B 1 205 ? -21.188 -39.938 8.18 1 97.44 205 ALA B N 1
ATOM 5402 C CA . ALA B 1 205 ? -22.281 -39.188 7.57 1 97.44 205 ALA B CA 1
ATOM 5403 C C . ALA B 1 205 ? -21.922 -37.719 7.426 1 97.44 205 ALA B C 1
ATOM 5405 O O . ALA B 1 205 ? -22.172 -37.125 6.383 1 97.44 205 ALA B O 1
ATOM 5406 N N . LEU B 1 206 ? -21.375 -37.188 8.477 1 96.62 206 LEU B N 1
ATOM 5407 C CA . LEU B 1 206 ? -20.938 -35.781 8.438 1 96.62 206 LEU B CA 1
ATOM 5408 C C . LEU B 1 206 ? -19.828 -35.594 7.422 1 96.62 206 LEU B C 1
ATOM 5410 O O . LEU B 1 206 ? -19.797 -34.594 6.699 1 96.62 206 LEU B O 1
ATOM 5414 N N . TRP B 1 207 ? -18.891 -36.469 7.34 1 98.06 207 TRP B N 1
ATOM 5415 C CA . TRP B 1 207 ? -17.812 -36.375 6.363 1 98.06 207 TRP B CA 1
ATOM 5416 C C . TRP B 1 207 ? -18.359 -36.469 4.941 1 98.06 207 TRP B C 1
ATOM 5418 O O . TRP B 1 207 ? -17.891 -35.75 4.055 1 98.06 207 TRP B O 1
ATOM 5428 N N . GLU B 1 208 ? -19.312 -37.375 4.734 1 98.56 208 GLU B N 1
ATOM 5429 C CA . GLU B 1 208 ? -19.922 -37.5 3.41 1 98.56 208 GLU B CA 1
ATOM 5430 C C . GLU B 1 208 ? -20.547 -36.156 2.977 1 98.56 208 GLU B C 1
ATOM 5432 O O . GLU B 1 208 ? -20.484 -35.812 1.8 1 98.56 208 GLU B O 1
ATOM 5437 N N . GLU B 1 209 ? -21.172 -35.5 3.918 1 98.38 209 GLU B N 1
ATOM 5438 C CA . GLU B 1 209 ? -21.703 -34.156 3.621 1 98.38 209 GLU B CA 1
ATOM 5439 C C . GLU B 1 209 ? -20.594 -33.219 3.109 1 98.38 209 GLU B C 1
ATOM 5441 O O . GLU B 1 209 ? -20.797 -32.5 2.131 1 98.38 209 GLU B O 1
ATOM 5446 N N . PHE B 1 210 ? -19.484 -33.25 3.744 1 98.62 210 PHE B N 1
ATOM 5447 C CA . PHE B 1 210 ? -18.344 -32.438 3.336 1 98.62 210 PHE B CA 1
ATOM 5448 C C . PHE B 1 210 ? -17.844 -32.844 1.957 1 98.62 210 PHE B C 1
ATOM 5450 O O . PHE B 1 210 ? -17.531 -32 1.122 1 98.62 210 PHE B O 1
ATOM 5457 N N . VAL B 1 211 ? -17.734 -34.156 1.708 1 98.81 211 VAL B N 1
ATOM 5458 C CA . VAL B 1 211 ? -17.281 -34.688 0.423 1 98.81 211 VAL B CA 1
ATOM 5459 C C . VAL B 1 211 ? -18.172 -34.156 -0.694 1 98.81 211 VAL B C 1
ATOM 5461 O O . VAL B 1 211 ? -17.688 -33.656 -1.707 1 98.81 211 VAL B O 1
ATOM 5464 N N . GLN B 1 212 ? -19.484 -34.25 -0.493 1 98.75 212 GLN B N 1
ATOM 5465 C CA . GLN B 1 212 ? -20.422 -33.812 -1.513 1 98.75 212 GLN B CA 1
ATOM 5466 C C . GLN B 1 212 ? -20.344 -32.312 -1.729 1 98.75 212 GLN B C 1
ATOM 5468 O O . GLN B 1 212 ? -20.406 -31.844 -2.865 1 98.75 212 GLN B O 1
ATOM 5473 N N . PHE B 1 213 ? -20.234 -31.578 -0.623 1 98.69 213 PHE B N 1
ATOM 5474 C CA . PHE B 1 213 ? -20.031 -30.125 -0.679 1 98.69 213 PHE B CA 1
ATOM 5475 C C . PHE B 1 213 ? -18.812 -29.781 -1.525 1 98.69 213 PHE B C 1
ATOM 5477 O O . PHE B 1 213 ? -18.906 -28.922 -2.414 1 98.69 213 PHE B O 1
ATOM 5484 N N . THR B 1 214 ? -17.734 -30.406 -1.308 1 98.88 214 THR B N 1
ATOM 5485 C CA . THR B 1 214 ? -16.469 -30.172 -1.992 1 98.88 214 THR B CA 1
ATOM 5486 C C . THR B 1 214 ? -16.562 -30.562 -3.465 1 98.88 214 THR B C 1
ATOM 5488 O O . THR B 1 214 ? -16.141 -29.812 -4.34 1 98.88 214 THR B O 1
ATOM 5491 N N . HIS B 1 215 ? -17.156 -31.75 -3.75 1 98.81 215 HIS B N 1
ATOM 5492 C CA . HIS B 1 215 ? -17.344 -32.219 -5.125 1 98.81 215 HIS B CA 1
ATOM 5493 C C . HIS B 1 215 ? -18.156 -31.203 -5.93 1 98.81 215 HIS B C 1
ATOM 5495 O O . HIS B 1 215 ? -17.828 -30.891 -7.07 1 98.81 215 HIS B O 1
ATOM 5501 N N . GLU B 1 216 ? -19.203 -30.766 -5.34 1 98.75 216 GLU B N 1
ATOM 5502 C CA . GLU B 1 216 ? -20.078 -29.828 -6.035 1 98.75 216 GLU B CA 1
ATOM 5503 C C . GLU B 1 216 ? -19.328 -28.547 -6.402 1 98.75 216 GLU B C 1
ATOM 5505 O O . GLU B 1 216 ? -19.453 -28.047 -7.527 1 98.75 216 GLU B O 1
ATOM 5510 N N . GLN B 1 217 ? -18.562 -27.984 -5.496 1 98.81 217 GLN B N 1
ATOM 5511 C CA . GLN B 1 217 ? -17.797 -26.766 -5.75 1 98.81 217 GLN B CA 1
ATOM 5512 C C . GLN B 1 217 ? -16.781 -26.969 -6.867 1 98.81 217 GLN B C 1
ATOM 5514 O O . GLN B 1 217 ? -16.688 -26.156 -7.785 1 98.81 217 GLN B O 1
ATOM 5519 N N . ILE B 1 218 ? -16.047 -28.016 -6.777 1 98.81 218 ILE B N 1
ATOM 5520 C CA . ILE B 1 218 ? -15.047 -28.312 -7.797 1 98.81 218 ILE B CA 1
ATOM 5521 C C . ILE B 1 218 ? -15.727 -28.453 -9.156 1 98.81 218 ILE B C 1
ATOM 5523 O O . ILE B 1 218 ? -15.258 -27.891 -10.148 1 98.81 218 ILE B O 1
ATOM 5527 N N . LEU B 1 219 ? -16.812 -29.172 -9.195 1 98.56 219 LEU B N 1
ATOM 5528 C CA . LEU B 1 219 ? -17.5 -29.406 -10.461 1 98.56 219 LEU B CA 1
ATOM 5529 C C . LEU B 1 219 ? -18.031 -28.094 -11.039 1 98.56 219 LEU B C 1
ATOM 5531 O O . LEU B 1 219 ? -18.047 -27.906 -12.25 1 98.56 219 LEU B O 1
ATOM 5535 N N . GLU B 1 220 ? -18.562 -27.172 -10.195 1 98.56 220 GLU B N 1
ATOM 5536 C CA . GLU B 1 220 ? -18.969 -25.859 -10.672 1 98.56 220 GLU B CA 1
ATOM 5537 C C . GLU B 1 220 ? -17.844 -25.172 -11.43 1 98.56 220 GLU B C 1
ATOM 5539 O O . GLU B 1 220 ? -18.047 -24.672 -12.539 1 98.56 220 GLU B O 1
ATOM 5544 N N . LEU B 1 221 ? -16.641 -25.125 -10.859 1 98.62 221 LEU B N 1
ATOM 5545 C CA . LEU B 1 221 ? -15.484 -24.453 -11.445 1 98.62 221 LEU B CA 1
ATOM 5546 C C . LEU B 1 221 ? -15.078 -25.109 -12.758 1 98.62 221 LEU B C 1
ATOM 5548 O O . LEU B 1 221 ? -14.688 -24.422 -13.711 1 98.62 221 LEU B O 1
ATOM 5552 N N . LEU B 1 222 ? -15.258 -26.453 -12.82 1 98.19 222 LEU B N 1
ATOM 5553 C CA . LEU B 1 222 ? -14.727 -27.219 -13.953 1 98.19 222 LEU B CA 1
ATOM 5554 C C . LEU B 1 222 ? -15.766 -27.359 -15.055 1 98.19 222 LEU B C 1
ATOM 5556 O O . LEU B 1 222 ? -15.461 -27.844 -16.141 1 98.19 222 LEU B O 1
ATOM 5560 N N . THR B 1 223 ? -16.984 -26.906 -14.867 1 96.19 223 THR B N 1
ATOM 5561 C CA . THR B 1 223 ? -18.016 -27.094 -15.883 1 96.19 223 THR B CA 1
ATOM 5562 C C . THR B 1 223 ? -18.578 -25.75 -16.328 1 96.19 223 THR B C 1
ATOM 5564 O O . THR B 1 223 ? -19 -25.594 -17.469 1 96.19 223 THR B O 1
ATOM 5567 N N . ASN B 1 224 ? -18.594 -24.75 -15.461 1 96.06 224 ASN B N 1
ATOM 5568 C CA . ASN B 1 224 ? -19.328 -23.516 -15.734 1 96.06 224 ASN B CA 1
ATOM 5569 C C . ASN B 1 224 ? -18.375 -22.359 -16.031 1 96.06 224 ASN B C 1
ATOM 5571 O O . ASN B 1 224 ? -18.812 -21.266 -16.344 1 96.06 224 ASN B O 1
ATOM 5575 N N . TYR B 1 225 ? -17.109 -22.594 -16.047 1 98.38 225 TYR B N 1
ATOM 5576 C CA . TYR B 1 225 ? -16.172 -21.469 -16.125 1 98.38 225 TYR B CA 1
ATOM 5577 C C . TYR B 1 225 ? -15.203 -21.656 -17.281 1 98.38 225 TYR B C 1
ATOM 5579 O O . TYR B 1 225 ? -14.062 -21.219 -17.219 1 98.38 225 TYR B O 1
ATOM 5587 N N . GLY B 1 226 ? -15.656 -22.391 -18.344 1 98.06 226 GLY B N 1
ATOM 5588 C CA . GLY B 1 226 ? -14.867 -22.578 -19.547 1 98.06 226 GLY B CA 1
ATOM 5589 C C . GLY B 1 226 ? -13.773 -23.609 -19.391 1 98.06 226 GLY B C 1
ATOM 5590 O O . GLY B 1 226 ? -13.82 -24.438 -18.484 1 98.06 226 GLY B O 1
ATOM 5591 N N . ARG B 1 227 ? -12.883 -23.625 -20.281 1 98.31 227 ARG B N 1
ATOM 5592 C CA . ARG B 1 227 ? -11.773 -24.578 -20.266 1 98.31 227 ARG B CA 1
ATOM 5593 C C . ARG B 1 227 ? -10.859 -24.328 -19.078 1 98.31 227 ARG B C 1
ATOM 5595 O O . ARG B 1 227 ? -10.438 -23.188 -18.828 1 98.31 227 ARG B O 1
ATOM 5602 N N . ILE B 1 228 ? -10.664 -25.266 -18.344 1 98.75 228 ILE B N 1
ATOM 5603 C CA . ILE B 1 228 ? -9.703 -25.25 -17.25 1 98.75 228 ILE B CA 1
ATOM 5604 C C . ILE B 1 228 ? -8.539 -26.188 -17.562 1 98.75 228 ILE B C 1
ATOM 5606 O O . ILE B 1 228 ? -8.75 -27.359 -17.891 1 98.75 228 ILE B O 1
ATOM 5610 N N . ASP B 1 229 ? -7.34 -25.688 -17.453 1 98.81 229 ASP B N 1
ATOM 5611 C CA . ASP B 1 229 ? -6.172 -26.484 -17.812 1 98.81 229 ASP B CA 1
ATOM 5612 C C . ASP B 1 229 ? -5.676 -27.312 -16.641 1 98.81 229 ASP B C 1
ATOM 5614 O O . ASP B 1 229 ? -5.125 -28.406 -16.812 1 98.81 229 ASP B O 1
ATOM 5618 N N . MET B 1 230 ? -5.883 -26.797 -15.469 1 98.69 230 MET B N 1
ATOM 5619 C CA . MET B 1 230 ? -5.379 -27.484 -14.281 1 98.69 230 MET B CA 1
ATOM 5620 C C . MET B 1 230 ? -6.246 -27.172 -13.062 1 98.69 230 MET B C 1
ATOM 5622 O O . MET B 1 230 ? -6.609 -26.016 -12.836 1 98.69 230 MET B O 1
ATOM 5626 N N . LEU B 1 231 ? -6.656 -28.188 -12.359 1 98.88 231 LEU B N 1
ATOM 5627 C CA . LEU B 1 231 ? -7.152 -28.078 -10.992 1 98.88 231 LEU B CA 1
ATOM 5628 C C . LEU B 1 231 ? -6.008 -28.109 -9.992 1 98.88 231 LEU B C 1
ATOM 5630 O O . LEU B 1 231 ? -5.395 -29.156 -9.773 1 98.88 231 LEU B O 1
ATOM 5634 N N . TRP B 1 232 ? -5.641 -26.953 -9.445 1 98.75 232 TRP B N 1
ATOM 5635 C CA . TRP B 1 232 ? -4.508 -26.75 -8.555 1 98.75 232 TRP B CA 1
ATOM 5636 C C . TRP B 1 232 ? -4.941 -26.859 -7.094 1 98.75 232 TRP B C 1
ATOM 5638 O O . TRP B 1 232 ? -5.551 -25.922 -6.559 1 98.75 232 TRP B O 1
ATOM 5648 N N . LEU B 1 233 ? -4.633 -28 -6.391 1 98.56 233 LEU B N 1
ATOM 5649 C CA . LEU B 1 233 ? -5.238 -28.297 -5.098 1 98.56 233 LEU B CA 1
ATOM 5650 C C . LEU B 1 233 ? -4.254 -28.047 -3.961 1 98.56 233 LEU B C 1
ATOM 5652 O O . LEU B 1 233 ? -3.066 -28.359 -4.082 1 98.56 233 LEU B O 1
ATOM 5656 N N . ASP B 1 234 ? -4.75 -27.438 -2.879 1 97.38 234 ASP B N 1
ATOM 5657 C CA . ASP B 1 234 ? -4 -27.203 -1.648 1 97.38 234 ASP B CA 1
ATOM 5658 C C . ASP B 1 234 ? -4.617 -27.969 -0.477 1 97.38 234 ASP B C 1
ATOM 5660 O O . ASP B 1 234 ? -5.637 -28.641 -0.635 1 97.38 234 ASP B O 1
ATOM 5664 N N . ALA B 1 235 ? -3.906 -27.906 0.678 1 97.31 235 ALA B N 1
ATOM 5665 C CA . ALA B 1 235 ? -4.293 -28.625 1.885 1 97.31 235 ALA B CA 1
ATOM 5666 C C . ALA B 1 235 ? -4.027 -30.125 1.737 1 97.31 235 ALA B C 1
ATOM 5668 O O . ALA B 1 235 ? -4.922 -30.953 1.949 1 97.31 235 ALA B O 1
ATOM 5669 N N . GLY B 1 236 ? -2.799 -30.453 1.552 1 95.31 236 GLY B N 1
ATOM 5670 C CA . GLY B 1 236 ? -2.367 -31.828 1.348 1 95.31 236 GLY B CA 1
ATOM 5671 C C . GLY B 1 236 ? -2.742 -32.75 2.496 1 95.31 236 GLY B C 1
ATOM 5672 O O . GLY B 1 236 ? -2.807 -33.969 2.326 1 95.31 236 GLY B O 1
ATOM 5673 N N . TRP B 1 237 ? -3.072 -32.188 3.672 1 95.62 237 TRP B N 1
ATOM 5674 C CA . TRP B 1 237 ? -3.471 -33 4.812 1 95.62 237 TRP B CA 1
ATOM 5675 C C . TRP B 1 237 ? -4.852 -33.625 4.59 1 95.62 237 TRP B C 1
ATOM 5677 O O . TRP B 1 237 ? -5.23 -34.594 5.27 1 95.62 237 TRP B O 1
ATOM 5687 N N . VAL B 1 238 ? -5.668 -33.031 3.707 1 97.75 238 VAL B N 1
ATOM 5688 C CA . VAL B 1 238 ? -6.938 -33.625 3.305 1 97.75 238 VAL B CA 1
ATOM 5689 C C . VAL B 1 238 ? -6.684 -34.719 2.279 1 97.75 238 VAL B C 1
ATOM 5691 O O . VAL B 1 238 ? -6.703 -34.469 1.071 1 97.75 238 VAL B O 1
ATOM 5694 N N . SER B 1 239 ? -6.473 -35.938 2.791 1 96.38 239 SER B N 1
ATOM 5695 C CA . SER B 1 239 ? -6.062 -37.062 1.961 1 96.38 239 SER B CA 1
ATOM 5696 C C . SER B 1 239 ? -6.441 -38.406 2.604 1 96.38 239 SER B C 1
ATOM 5698 O O . SER B 1 239 ? -6.723 -38.438 3.803 1 96.38 239 SER B O 1
ATOM 5700 N N . PRO B 1 240 ? -6.43 -39.5 1.785 1 94.75 240 PRO B N 1
ATOM 5701 C CA . PRO B 1 240 ? -6.73 -40.812 2.35 1 94.75 240 PRO B CA 1
ATOM 5702 C C . PRO B 1 240 ? -5.758 -41.219 3.453 1 94.75 240 PRO B C 1
ATOM 5704 O O . PRO B 1 240 ? -6.164 -41.812 4.449 1 94.75 240 PRO B O 1
ATOM 5707 N N . LYS B 1 241 ? -4.566 -40.875 3.367 1 92.38 241 LYS B N 1
ATOM 5708 C CA . LYS B 1 241 ? -3.535 -41.25 4.332 1 92.38 241 LYS B CA 1
ATOM 5709 C C . LYS B 1 241 ? -3.834 -40.656 5.711 1 92.38 241 LYS B C 1
ATOM 5711 O O . LYS B 1 241 ? -3.482 -41.25 6.73 1 92.38 241 LYS B O 1
ATOM 5716 N N . ASN B 1 242 ? -4.508 -39.562 5.777 1 94.69 242 ASN B N 1
ATOM 5717 C CA . ASN B 1 242 ? -4.82 -38.875 7.035 1 94.69 242 ASN B CA 1
ATOM 5718 C C . ASN B 1 242 ? -6.285 -39.062 7.422 1 94.69 242 ASN B C 1
ATOM 5720 O O . ASN B 1 242 ? -6.836 -38.281 8.195 1 94.69 242 ASN B O 1
ATOM 5724 N N . ASN B 1 243 ? -6.883 -40.125 6.828 1 95.56 243 ASN B N 1
ATOM 5725 C CA . ASN B 1 243 ? -8.281 -40.406 7.09 1 95.56 243 ASN B CA 1
ATOM 5726 C C . ASN B 1 243 ? -9.195 -39.25 6.699 1 95.56 243 ASN B C 1
ATOM 5728 O O . ASN B 1 243 ? -10.18 -38.969 7.383 1 95.56 243 ASN B O 1
ATOM 5732 N N . GLN B 1 244 ? -8.805 -38.5 5.691 1 97.75 244 GLN B N 1
ATOM 5733 C CA . GLN B 1 244 ? -9.57 -37.375 5.164 1 97.75 244 GLN B CA 1
ATOM 5734 C C . GLN B 1 244 ? -9.75 -37.5 3.654 1 97.75 244 GLN B C 1
ATOM 5736 O O . GLN B 1 244 ? -9.469 -36.562 2.914 1 97.75 244 GLN B O 1
ATOM 5741 N N . ASP B 1 245 ? -10.242 -38.656 3.281 1 97.56 245 ASP B N 1
ATOM 5742 C CA . ASP B 1 245 ? -10.414 -38.938 1.86 1 97.56 245 ASP B CA 1
ATOM 5743 C C . ASP B 1 245 ? -11.664 -38.25 1.312 1 97.56 245 ASP B C 1
ATOM 5745 O O . ASP B 1 245 ? -12.781 -38.562 1.733 1 97.56 245 ASP B O 1
ATOM 5749 N N . ILE B 1 246 ? -11.508 -37.344 0.394 1 98.5 246 ILE B N 1
ATOM 5750 C CA . ILE B 1 246 ? -12.656 -36.688 -0.218 1 98.5 246 ILE B CA 1
ATOM 5751 C C . ILE B 1 246 ? -13.008 -37.375 -1.537 1 98.5 246 ILE B C 1
ATOM 5753 O O . ILE B 1 246 ? -13.82 -36.875 -2.311 1 98.5 246 ILE B O 1
ATOM 5757 N N . ARG B 1 247 ? -12.352 -38.531 -1.817 1 98.12 247 ARG B N 1
ATOM 5758 C CA . ARG B 1 247 ? -12.57 -39.281 -3.047 1 98.12 247 ARG B CA 1
ATOM 5759 C C . ARG B 1 247 ? -12.359 -38.406 -4.273 1 98.12 247 ARG B C 1
ATOM 5761 O O . ARG B 1 247 ? -13.219 -38.344 -5.152 1 98.12 247 ARG B O 1
ATOM 5768 N N . LEU B 1 248 ? -11.188 -37.75 -4.297 1 98.31 248 LEU B N 1
ATOM 5769 C CA . LEU B 1 248 ? -10.812 -36.781 -5.324 1 98.31 248 LEU B CA 1
ATOM 5770 C C . LEU B 1 248 ? -10.953 -37.406 -6.719 1 98.31 248 LEU B C 1
ATOM 5772 O O . LEU B 1 248 ? -11.391 -36.719 -7.652 1 98.31 248 LEU B O 1
ATOM 5776 N N . GLY B 1 249 ? -10.57 -38.656 -6.91 1 98 249 GLY B N 1
ATOM 5777 C CA . GLY B 1 249 ? -10.617 -39.312 -8.203 1 98 249 GLY B CA 1
ATOM 5778 C C . GLY B 1 249 ? -11.984 -39.281 -8.844 1 98 249 GLY B C 1
ATOM 5779 O O . GLY B 1 249 ? -12.109 -39.094 -10.055 1 98 249 GLY B O 1
ATOM 5780 N N . GLU B 1 250 ? -13.023 -39.438 -7.996 1 98.31 250 GLU B N 1
ATOM 5781 C CA . GLU B 1 250 ? -14.391 -39.438 -8.516 1 98.31 250 GLU B CA 1
ATOM 5782 C C . GLU B 1 250 ? -14.719 -38.125 -9.211 1 98.31 250 GLU B C 1
ATOM 5784 O O . GLU B 1 250 ? -15.25 -38.125 -10.32 1 98.31 250 GLU B O 1
ATOM 5789 N N . VAL B 1 251 ? -14.398 -37.031 -8.594 1 98.38 251 VAL B N 1
ATOM 5790 C CA . VAL B 1 251 ? -14.797 -35.75 -9.117 1 98.38 251 VAL B CA 1
ATOM 5791 C C . VAL B 1 251 ? -13.891 -35.344 -10.281 1 98.38 251 VAL B C 1
ATOM 5793 O O . VAL B 1 251 ? -14.352 -34.75 -11.258 1 98.38 251 VAL B O 1
ATOM 5796 N N . VAL B 1 252 ? -12.602 -35.625 -10.227 1 98.31 252 VAL B N 1
ATOM 5797 C CA . VAL B 1 252 ? -11.68 -35.312 -11.312 1 98.31 252 VAL B CA 1
ATOM 5798 C C . VAL B 1 252 ? -12.062 -36.094 -12.57 1 98.31 252 VAL B C 1
ATOM 5800 O O . VAL B 1 252 ? -12.141 -35.531 -13.664 1 98.31 252 VAL B O 1
ATOM 5803 N N . GLU B 1 253 ? -12.328 -37.406 -12.398 1 98 253 GLU B N 1
ATOM 5804 C CA . GLU B 1 253 ? -12.68 -38.219 -13.555 1 98 253 GLU B CA 1
ATOM 5805 C C . GLU B 1 253 ? -14.023 -37.812 -14.141 1 98 253 GLU B C 1
ATOM 5807 O O . GLU B 1 253 ? -14.234 -37.875 -15.352 1 98 253 GLU B O 1
ATOM 5812 N N . LYS B 1 254 ? -14.906 -37.438 -13.281 1 98.25 254 LYS B N 1
ATOM 5813 C CA . LYS B 1 254 ? -16.172 -36.875 -13.773 1 98.25 254 LYS B CA 1
ATOM 5814 C C . LYS B 1 254 ? -15.922 -35.656 -14.633 1 98.25 254 LYS B C 1
ATOM 5816 O O . LYS B 1 254 ? -16.516 -35.5 -15.703 1 98.25 254 LYS B O 1
ATOM 5821 N N . ALA B 1 255 ? -15.117 -34.75 -14.195 1 98.06 255 ALA B N 1
ATOM 5822 C CA . ALA B 1 255 ? -14.812 -33.531 -14.93 1 98.06 255 ALA B CA 1
ATOM 5823 C C . ALA B 1 255 ? -14.102 -33.844 -16.25 1 98.06 255 ALA B C 1
ATOM 5825 O O . ALA B 1 255 ? -14.328 -33.156 -17.25 1 98.06 255 ALA B O 1
ATOM 5826 N N . ARG B 1 256 ? -13.234 -34.844 -16.297 1 97.88 256 ARG B N 1
ATOM 5827 C CA . ARG B 1 256 ? -12.438 -35.219 -17.469 1 97.88 256 ARG B CA 1
ATOM 5828 C C . ARG B 1 256 ? -13.312 -35.781 -18.578 1 97.88 256 ARG B C 1
ATOM 5830 O O . ARG B 1 256 ? -12.867 -35.906 -19.719 1 97.88 256 ARG B O 1
ATOM 5837 N N . LYS B 1 257 ? -14.547 -36.094 -18.266 1 97.62 257 LYS B N 1
ATOM 5838 C CA . LYS B 1 257 ? -15.477 -36.5 -19.328 1 97.62 257 LYS B CA 1
ATOM 5839 C C . LYS B 1 257 ? -15.711 -35.375 -20.312 1 97.62 257 LYS B C 1
ATOM 5841 O O . LYS B 1 257 ? -15.875 -35.594 -21.5 1 97.62 257 LYS B O 1
ATOM 5846 N N . THR B 1 258 ? -15.695 -34.188 -19.828 1 96.69 258 THR B N 1
ATOM 5847 C CA . THR B 1 258 ? -15.914 -33.031 -20.688 1 96.69 258 THR B CA 1
ATOM 5848 C C . THR B 1 258 ? -14.617 -32.281 -20.922 1 96.69 258 THR B C 1
ATOM 5850 O O . THR B 1 258 ? -14.5 -31.5 -21.875 1 96.69 258 THR B O 1
ATOM 5853 N N . GLN B 1 259 ? -13.695 -32.469 -20.094 1 98 259 GLN B N 1
ATOM 5854 C CA . GLN B 1 259 ? -12.383 -31.828 -20.219 1 98 259 GLN B CA 1
ATOM 5855 C C . GLN B 1 259 ? -11.266 -32.875 -20.109 1 98 259 GLN B C 1
ATOM 5857 O O . GLN B 1 259 ? -10.508 -32.875 -19.125 1 98 259 GLN B O 1
ATOM 5862 N N . PRO B 1 260 ? -11.039 -33.625 -21.062 1 98.19 260 PRO B N 1
ATOM 5863 C CA . PRO B 1 260 ? -10.109 -34.781 -20.984 1 98.19 260 PRO B CA 1
ATOM 5864 C C . PRO B 1 260 ? -8.664 -34.344 -20.766 1 98.19 260 PRO B C 1
ATOM 5866 O O . PRO B 1 260 ? -7.824 -35.125 -20.375 1 98.19 260 PRO B O 1
ATOM 5869 N N . TRP B 1 261 ? -8.359 -33.094 -20.953 1 98.38 261 TRP B N 1
ATOM 5870 C CA . TRP B 1 261 ? -7.004 -32.562 -20.812 1 98.38 261 TRP B CA 1
ATOM 5871 C C . TRP B 1 261 ? -6.746 -32.125 -19.375 1 98.38 261 TRP B C 1
ATOM 5873 O O . TRP B 1 261 ? -5.617 -31.781 -19.016 1 98.38 261 TRP B O 1
ATOM 5883 N N . LEU B 1 262 ? -7.727 -32.094 -18.531 1 98.81 262 LEU B N 1
ATOM 5884 C CA . LEU B 1 262 ? -7.66 -31.469 -17.203 1 98.81 262 LEU B CA 1
ATOM 5885 C C . LEU B 1 262 ? -6.57 -32.125 -16.359 1 98.81 262 LEU B C 1
ATOM 5887 O O . LEU B 1 262 ? -6.699 -33.281 -15.961 1 98.81 262 LEU B O 1
ATOM 5891 N N . LEU B 1 263 ? -5.516 -31.359 -16.078 1 98.75 263 LEU B N 1
ATOM 5892 C CA . LEU B 1 263 ? -4.508 -31.781 -15.109 1 98.75 263 LEU B CA 1
ATOM 5893 C C . LEU B 1 263 ? -4.969 -31.531 -13.68 1 98.75 263 LEU B C 1
ATOM 5895 O O . LEU B 1 263 ? -5.793 -30.641 -13.445 1 98.75 263 LEU B O 1
ATOM 5899 N N . ALA B 1 264 ? -4.52 -32.344 -12.734 1 98.56 264 ALA B N 1
ATOM 5900 C CA . ALA B 1 264 ? -4.719 -32.125 -11.305 1 98.56 264 ALA B CA 1
ATOM 5901 C C . ALA B 1 264 ? -3.383 -32.062 -10.57 1 98.56 264 ALA B C 1
ATOM 5903 O O . ALA B 1 264 ? -2.5 -32.875 -10.797 1 98.56 264 ALA B O 1
ATOM 5904 N N . ALA B 1 265 ? -3.209 -31.047 -9.773 1 97.81 265 ALA B N 1
ATOM 5905 C CA . ALA B 1 265 ? -2.062 -30.938 -8.875 1 97.81 265 ALA B CA 1
ATOM 5906 C C . ALA B 1 265 ? -2.482 -31.156 -7.422 1 97.81 265 ALA B C 1
ATOM 5908 O O . ALA B 1 265 ? -2.654 -30.203 -6.668 1 97.81 265 ALA B O 1
ATOM 5909 N N . ASP B 1 266 ? -2.66 -32.406 -7.027 1 96.75 266 ASP B N 1
ATOM 5910 C CA . ASP B 1 266 ? -2.951 -32.75 -5.641 1 96.75 266 ASP B CA 1
ATOM 5911 C C . ASP B 1 266 ? -1.692 -32.688 -4.777 1 96.75 266 ASP B C 1
ATOM 5913 O O . ASP B 1 266 ? -1.175 -33.719 -4.344 1 96.75 266 ASP B O 1
ATOM 5917 N N . ARG B 1 267 ? -1.333 -31.531 -4.406 1 93.06 267 ARG B N 1
ATOM 5918 C CA . ARG B 1 267 ? -0.015 -31.203 -3.881 1 93.06 267 ARG B CA 1
ATOM 5919 C C . ARG B 1 267 ? 0.319 -32.062 -2.66 1 93.06 267 ARG B C 1
ATOM 5921 O O . ARG B 1 267 ? -0.475 -32.156 -1.722 1 93.06 267 ARG B O 1
ATOM 5928 N N . THR B 1 268 ? 1.408 -32.719 -2.678 1 89.62 268 THR B N 1
ATOM 5929 C CA . THR B 1 268 ? 2.082 -33.406 -1.574 1 89.62 268 THR B CA 1
ATOM 5930 C C . THR B 1 268 ? 1.367 -34.688 -1.214 1 89.62 268 THR B C 1
ATOM 5932 O O . THR B 1 268 ? 1.657 -35.312 -0.182 1 89.62 268 THR B O 1
ATOM 5935 N N . VAL B 1 269 ? 0.426 -35.156 -1.955 1 92.06 269 VAL B N 1
ATOM 5936 C CA . VAL B 1 269 ? -0.36 -36.344 -1.613 1 92.06 269 VAL B CA 1
ATOM 5937 C C . VAL B 1 269 ? 0.17 -37.562 -2.377 1 92.06 269 VAL B C 1
ATOM 5939 O O . VAL B 1 269 ? 0.083 -38.688 -1.896 1 92.06 269 VAL B O 1
ATOM 5942 N N . GLY B 1 270 ? 0.761 -37.312 -3.535 1 91.38 270 GLY B N 1
ATOM 5943 C CA . GLY B 1 270 ? 1.157 -38.406 -4.406 1 91.38 270 GLY B CA 1
ATOM 5944 C C . GLY B 1 270 ? -0.007 -39.031 -5.156 1 91.38 270 GLY B C 1
ATOM 5945 O O . GLY B 1 270 ? -1.141 -38.531 -5.051 1 91.38 270 GLY B O 1
ATOM 5946 N N . GLY B 1 271 ? 0.319 -40 -6.043 1 93.69 271 GLY B N 1
ATOM 5947 C CA . GLY B 1 271 ? -0.731 -40.719 -6.723 1 93.69 271 GLY B CA 1
ATOM 5948 C C . GLY B 1 271 ? -1.078 -40.156 -8.086 1 93.69 271 GLY B C 1
ATOM 5949 O O . GLY B 1 271 ? -0.373 -39.281 -8.594 1 93.69 271 GLY B O 1
ATOM 5950 N N . PRO B 1 272 ? -2.109 -40.625 -8.625 1 95.81 272 PRO B N 1
ATOM 5951 C CA . PRO B 1 272 ? -2.408 -40.344 -10.031 1 95.81 272 PRO B CA 1
ATOM 5952 C C . PRO B 1 272 ? -2.902 -38.938 -10.25 1 95.81 272 PRO B C 1
ATOM 5954 O O . PRO B 1 272 ? -2.965 -38.469 -11.391 1 95.81 272 PRO B O 1
ATOM 5957 N N . TYR B 1 273 ? -3.279 -38.25 -9.172 1 97.19 273 TYR B N 1
ATOM 5958 C CA . TYR B 1 273 ? -3.848 -36.906 -9.352 1 97.19 273 TYR B CA 1
ATOM 5959 C C . TYR B 1 273 ? -2.844 -35.844 -8.961 1 97.19 273 TYR B C 1
ATOM 5961 O O . TYR B 1 273 ? -3.191 -34.656 -8.883 1 97.19 273 TYR B O 1
ATOM 5969 N N . GLU B 1 274 ? -1.666 -36.188 -8.609 1 96.88 274 GLU B N 1
ATOM 5970 C CA . GLU B 1 274 ? -0.531 -35.25 -8.539 1 96.88 274 GLU B CA 1
ATOM 5971 C C . GLU B 1 274 ? 0.261 -35.25 -9.844 1 96.88 274 GLU B C 1
ATOM 5973 O O . GLU B 1 274 ? 1.399 -35.75 -9.883 1 96.88 274 GLU B O 1
ATOM 5978 N N . ASN B 1 275 ? -0.362 -34.656 -10.844 1 98 275 ASN B N 1
ATOM 5979 C CA . ASN B 1 275 ? 0.212 -34.688 -12.18 1 98 275 ASN B CA 1
ATOM 5980 C C . ASN B 1 275 ? 1.481 -33.844 -12.266 1 98 275 ASN B C 1
ATOM 5982 O O . ASN B 1 275 ? 2.285 -34.031 -13.188 1 98 275 ASN B O 1
ATOM 5986 N N . ILE B 1 276 ? 1.615 -32.906 -11.367 1 97.75 276 ILE B N 1
ATOM 5987 C CA . ILE B 1 276 ? 2.857 -32.156 -11.273 1 97.75 276 ILE B CA 1
ATOM 5988 C C . ILE B 1 276 ? 3.297 -32.062 -9.812 1 97.75 276 ILE B C 1
ATOM 5990 O O . ILE B 1 276 ? 2.461 -32 -8.906 1 97.75 276 ILE B O 1
ATOM 5994 N N . LEU B 1 277 ? 4.59 -32.031 -9.586 1 96.5 277 LEU B N 1
ATOM 5995 C CA . LEU B 1 277 ? 5.133 -31.719 -8.266 1 96.5 277 LEU B CA 1
ATOM 5996 C C . LEU B 1 277 ? 5.16 -30.203 -8.031 1 96.5 277 LEU B C 1
ATOM 5998 O O . LEU B 1 277 ? 5.297 -29.422 -8.977 1 96.5 277 LEU B O 1
ATOM 6002 N N . THR B 1 278 ? 5.043 -29.812 -6.781 1 96.75 278 THR B N 1
ATOM 6003 C CA . THR B 1 278 ? 4.922 -28.391 -6.531 1 96.75 278 THR B CA 1
ATOM 6004 C C . THR B 1 278 ? 5.793 -27.969 -5.352 1 96.75 278 THR B C 1
ATOM 6006 O O . THR B 1 278 ? 5.281 -27.672 -4.27 1 96.75 278 THR B O 1
ATOM 6009 N N . PRO B 1 279 ? 7.125 -27.781 -5.504 1 95.56 279 PRO B N 1
ATOM 6010 C CA . PRO B 1 279 ? 7.902 -27.156 -4.441 1 95.56 279 PRO B CA 1
ATOM 6011 C C . PRO B 1 279 ? 7.387 -25.766 -4.074 1 95.56 279 PRO B C 1
ATOM 6013 O O . PRO B 1 279 ? 7.129 -24.953 -4.961 1 95.56 279 PRO B O 1
ATOM 6016 N N . GLU B 1 280 ? 7.164 -25.547 -2.844 1 94.94 280 GLU B N 1
ATOM 6017 C CA . GLU B 1 280 ? 6.641 -24.266 -2.375 1 94.94 280 GLU B CA 1
ATOM 6018 C C . GLU B 1 280 ? 7.75 -23.406 -1.772 1 94.94 280 GLU B C 1
ATOM 6020 O O . GLU B 1 280 ? 8.477 -23.859 -0.885 1 94.94 280 GLU B O 1
ATOM 6025 N N . GLN B 1 281 ? 7.91 -22.25 -2.24 1 95.56 281 GLN B N 1
ATOM 6026 C CA . GLN B 1 281 ? 8.844 -21.234 -1.771 1 95.56 281 GLN B CA 1
ATOM 6027 C C . GLN B 1 281 ? 10.281 -21.734 -1.822 1 95.56 281 GLN B C 1
ATOM 6029 O O . GLN B 1 281 ? 11.102 -21.391 -0.969 1 95.56 281 GLN B O 1
ATOM 6034 N N . MET B 1 282 ? 10.523 -22.656 -2.789 1 94.62 282 MET B N 1
ATOM 6035 C CA . MET B 1 282 ? 11.875 -23.188 -2.928 1 94.62 282 MET B CA 1
ATOM 6036 C C . MET B 1 282 ? 12.117 -23.703 -4.344 1 94.62 282 MET B C 1
ATOM 6038 O O . MET B 1 282 ? 11.164 -23.891 -5.105 1 94.62 282 MET B O 1
ATOM 6042 N N . VAL B 1 283 ? 13.359 -23.859 -4.621 1 96.19 283 VAL B N 1
ATOM 6043 C CA . VAL B 1 283 ? 13.828 -24.469 -5.863 1 96.19 283 VAL B CA 1
ATOM 6044 C C . VAL B 1 283 ? 14.602 -25.75 -5.551 1 96.19 283 VAL B C 1
ATOM 6046 O O . VAL B 1 283 ? 15.492 -25.75 -4.695 1 96.19 283 VAL B O 1
ATOM 6049 N N . PRO B 1 284 ? 14.172 -26.828 -6.168 1 95.44 284 PRO B N 1
ATOM 6050 C CA . PRO B 1 284 ? 14.938 -28.062 -5.949 1 95.44 284 PRO B CA 1
ATOM 6051 C C . PRO B 1 284 ? 16.438 -27.875 -6.207 1 95.44 284 PRO B C 1
ATOM 6053 O O . PRO B 1 284 ? 16.828 -27.109 -7.102 1 95.44 284 PRO B O 1
ATOM 6056 N N . ASN B 1 285 ? 17.281 -28.609 -5.527 1 93.75 285 ASN B N 1
ATOM 6057 C CA . ASN B 1 285 ? 18.734 -28.484 -5.648 1 93.75 285 ASN B CA 1
ATOM 6058 C C . ASN B 1 285 ? 19.234 -29.078 -6.957 1 93.75 285 ASN B C 1
ATOM 6060 O O . ASN B 1 285 ? 20.203 -28.578 -7.535 1 93.75 285 ASN B O 1
ATOM 6064 N N . LYS B 1 286 ? 18.609 -30.109 -7.418 1 94.69 286 LYS B N 1
ATOM 6065 C CA . LYS B 1 286 ? 18.984 -30.812 -8.648 1 94.69 286 LYS B CA 1
ATOM 6066 C C . LYS B 1 286 ? 17.828 -30.797 -9.648 1 94.69 286 LYS B C 1
ATOM 6068 O O . LYS B 1 286 ? 16.672 -30.562 -9.273 1 94.69 286 LYS B O 1
ATOM 6073 N N . PRO B 1 287 ? 18.188 -31.047 -10.883 1 96.62 287 PRO B N 1
ATOM 6074 C CA . PRO B 1 287 ? 17.109 -31.156 -11.867 1 96.62 287 PRO B CA 1
ATOM 6075 C C . PRO B 1 287 ? 16.125 -32.281 -11.547 1 96.62 287 PRO B C 1
ATOM 6077 O O . PRO B 1 287 ? 16.531 -33.312 -11.031 1 96.62 287 PRO B O 1
ATOM 6080 N N . ILE B 1 288 ? 14.898 -32.031 -11.82 1 96.06 288 ILE B N 1
ATOM 6081 C CA . ILE B 1 288 ? 13.828 -33.031 -11.719 1 96.06 288 ILE B CA 1
ATOM 6082 C C . ILE B 1 288 ? 13.258 -33.281 -13.109 1 96.06 288 ILE B C 1
ATOM 6084 O O . ILE B 1 288 ? 13 -32.375 -13.883 1 96.06 288 ILE B O 1
ATOM 6088 N N . PHE B 1 289 ? 13.023 -34.562 -13.453 1 95.44 289 PHE B N 1
ATOM 6089 C CA . PHE B 1 289 ? 12.711 -34.906 -14.836 1 95.44 289 PHE B CA 1
ATOM 6090 C C . PHE B 1 289 ? 11.266 -35.375 -14.961 1 95.44 289 PHE B C 1
ATOM 6092 O O . PHE B 1 289 ? 10.93 -36.094 -15.891 1 95.44 289 PHE B O 1
ATOM 6099 N N . VAL B 1 290 ? 10.438 -35.094 -14 1 96.56 290 VAL B N 1
ATOM 6100 C CA . VAL B 1 290 ? 8.984 -35.125 -14.094 1 96.56 290 VAL B CA 1
ATOM 6101 C C . VAL B 1 290 ? 8.422 -33.688 -13.984 1 96.56 290 VAL B C 1
ATOM 6103 O O . VAL B 1 290 ? 9.109 -32.781 -13.531 1 96.56 290 VAL B O 1
ATOM 6106 N N . PRO B 1 291 ? 7.18 -33.5 -14.469 1 97.88 291 PRO B N 1
ATOM 6107 C CA . PRO B 1 291 ? 6.648 -32.156 -14.469 1 97.88 291 PRO B CA 1
ATOM 6108 C C . PRO B 1 291 ? 6.547 -31.547 -13.07 1 97.88 291 PRO B C 1
ATOM 6110 O O . PRO B 1 291 ? 6.047 -32.188 -12.148 1 97.88 291 PRO B O 1
ATOM 6113 N N . TRP B 1 292 ? 7.051 -30.328 -12.898 1 98 292 TRP B N 1
ATOM 6114 C CA . TRP B 1 292 ? 6.973 -29.672 -11.602 1 98 292 TRP B CA 1
ATOM 6115 C C . TRP B 1 292 ? 6.918 -28.156 -11.773 1 98 292 TRP B C 1
ATOM 6117 O O . TRP B 1 292 ? 7.234 -27.625 -12.844 1 98 292 TRP B O 1
ATOM 6127 N N . GLU B 1 293 ? 6.43 -27.531 -10.781 1 98.56 293 GLU B N 1
ATOM 6128 C CA . GLU B 1 293 ? 6.227 -26.078 -10.742 1 98.56 293 GLU B CA 1
ATOM 6129 C C . GLU B 1 293 ? 6.496 -25.531 -9.344 1 98.56 293 GLU B C 1
ATOM 6131 O O . GLU B 1 293 ? 5.809 -25.891 -8.383 1 98.56 293 GLU B O 1
ATOM 6136 N N . SER B 1 294 ? 7.508 -24.656 -9.219 1 98.19 294 SER B N 1
ATOM 6137 C CA . SER B 1 294 ? 7.676 -23.953 -7.949 1 98.19 294 SER B CA 1
ATOM 6138 C C . SER B 1 294 ? 6.699 -22.781 -7.836 1 98.19 294 SER B C 1
ATOM 6140 O O . SER B 1 294 ? 6.539 -22.016 -8.781 1 98.19 294 SER B O 1
ATOM 6142 N N . CYS B 1 295 ? 5.961 -22.75 -6.773 1 98.19 295 CYS B N 1
ATOM 6143 C CA . CYS B 1 295 ? 5.207 -21.547 -6.453 1 98.19 295 CYS B CA 1
ATOM 6144 C C . CYS B 1 295 ? 5.988 -20.656 -5.492 1 98.19 295 CYS B C 1
ATOM 6146 O O . CYS B 1 295 ? 6.316 -21.078 -4.379 1 98.19 295 CYS B O 1
ATOM 6148 N N . ILE B 1 296 ? 6.316 -19.484 -5.918 1 98.38 296 ILE B N 1
ATOM 6149 C CA . ILE B 1 296 ? 7.199 -18.578 -5.188 1 98.38 296 ILE B CA 1
ATOM 6150 C C . ILE B 1 296 ? 6.609 -17.172 -5.176 1 98.38 296 ILE B C 1
ATOM 6152 O O . ILE B 1 296 ? 6.121 -16.688 -6.203 1 98.38 296 ILE B O 1
ATOM 6156 N N . THR B 1 297 ? 6.625 -16.516 -4.039 1 98.25 297 THR B N 1
ATOM 6157 C CA . THR B 1 297 ? 6.09 -15.172 -3.891 1 98.25 297 THR B CA 1
ATOM 6158 C C . THR B 1 297 ? 7.051 -14.141 -4.48 1 98.25 297 THR B C 1
ATOM 6160 O O . THR B 1 297 ? 8.266 -14.266 -4.34 1 98.25 297 THR B O 1
ATOM 6163 N N . MET B 1 298 ? 6.5 -13.18 -5.188 1 98.38 298 MET B N 1
ATOM 6164 C CA . MET B 1 298 ? 7.312 -12.031 -5.57 1 98.38 298 MET B CA 1
ATOM 6165 C C . MET B 1 298 ? 7.648 -11.172 -4.355 1 98.38 298 MET B C 1
ATOM 6167 O O . MET B 1 298 ? 8.781 -10.703 -4.215 1 98.38 298 MET B O 1
ATOM 6171 N N . GLY B 1 299 ? 6.574 -10.883 -3.582 1 96.81 299 GLY B N 1
ATOM 6172 C CA . GLY B 1 299 ? 6.762 -10.156 -2.338 1 96.81 299 GLY B CA 1
ATOM 6173 C C . GLY B 1 299 ? 7.109 -11.055 -1.166 1 96.81 299 GLY B C 1
ATOM 6174 O O . GLY B 1 299 ? 7.793 -12.062 -1.333 1 96.81 299 GLY B O 1
ATOM 6175 N N . SER B 1 300 ? 6.727 -10.641 0.04 1 94.38 300 SER B N 1
ATOM 6176 C CA . SER B 1 300 ? 7.129 -11.344 1.255 1 94.38 300 SER B CA 1
ATOM 6177 C C . SER B 1 300 ? 6.125 -12.43 1.624 1 94.38 300 SER B C 1
ATOM 6179 O O . SER B 1 300 ? 6.414 -13.289 2.459 1 94.38 300 SER B O 1
ATOM 6181 N N . ALA B 1 301 ? 4.949 -12.398 1.022 1 93.94 301 ALA B N 1
ATOM 6182 C CA . ALA B 1 301 ? 3.9 -13.352 1.358 1 93.94 301 ALA B CA 1
ATOM 6183 C C . ALA B 1 301 ? 3 -13.625 0.156 1 93.94 301 ALA B C 1
ATOM 6185 O O . ALA B 1 301 ? 3.041 -12.891 -0.835 1 93.94 301 ALA B O 1
ATOM 6186 N N . PHE B 1 302 ? 2.223 -14.68 0.253 1 96.56 302 PHE B N 1
ATOM 6187 C CA . PHE B 1 302 ? 1.276 -15.008 -0.807 1 96.56 302 PHE B CA 1
ATOM 6188 C C . PHE B 1 302 ? 0.143 -13.992 -0.851 1 96.56 302 PHE B C 1
ATOM 6190 O O . PHE B 1 302 ? -0.345 -13.641 -1.929 1 96.56 302 PHE B O 1
ATOM 6197 N N . SER B 1 303 ? -0.247 -13.5 0.3 1 95.5 303 SER B N 1
ATOM 6198 C CA . SER B 1 303 ? -1.305 -12.5 0.378 1 95.5 303 SER B CA 1
ATOM 6199 C C . SER B 1 303 ? -0.734 -11.086 0.313 1 95.5 303 SER B C 1
ATOM 6201 O O . SER B 1 303 ? 0.47 -10.891 0.49 1 95.5 303 SER B O 1
ATOM 6203 N N . PHE B 1 304 ? -1.619 -10.117 0.064 1 97.12 304 PHE B N 1
ATOM 6204 C CA . PHE B 1 304 ? -1.259 -8.711 -0.053 1 97.12 304 PHE B CA 1
ATOM 6205 C C . PHE B 1 304 ? -0.697 -8.188 1.262 1 97.12 304 PHE B C 1
ATOM 6207 O O . PHE B 1 304 ? -1.198 -8.523 2.336 1 97.12 304 PHE B O 1
ATOM 6214 N N . ARG B 1 305 ? 0.326 -7.406 1.125 1 94.44 305 ARG B N 1
ATOM 6215 C CA . ARG B 1 305 ? 0.869 -6.605 2.219 1 94.44 305 ARG B CA 1
ATOM 6216 C C . ARG B 1 305 ? 1.041 -5.148 1.797 1 94.44 305 ARG B C 1
ATOM 6218 O O . ARG B 1 305 ? 1.492 -4.867 0.685 1 94.44 305 ARG B O 1
ATOM 6225 N N . TYR B 1 306 ? 0.597 -4.277 2.691 1 94.38 306 TYR B N 1
ATOM 6226 C CA . TYR B 1 306 ? 0.819 -2.857 2.432 1 94.38 306 TYR B CA 1
ATOM 6227 C C . TYR B 1 306 ? 2.309 -2.547 2.342 1 94.38 306 TYR B C 1
ATOM 6229 O O . TYR B 1 306 ? 3.07 -2.859 3.26 1 94.38 306 TYR B O 1
ATOM 6237 N N . GLU B 1 307 ? 2.752 -1.943 1.204 1 91.75 307 GLU B N 1
ATOM 6238 C CA . GLU B 1 307 ? 4.137 -1.575 0.928 1 91.75 307 GLU B CA 1
ATOM 6239 C C . GLU B 1 307 ? 5.07 -2.773 1.085 1 91.75 307 GLU B C 1
ATOM 6241 O O . GLU B 1 307 ? 6.062 -2.703 1.813 1 91.75 307 GLU B O 1
ATOM 6246 N N . ASP B 1 308 ? 4.93 -3.75 0.373 1 94.62 308 ASP B N 1
ATOM 6247 C CA . ASP B 1 308 ? 5.633 -5.027 0.423 1 94.62 308 ASP B CA 1
ATOM 6248 C C . ASP B 1 308 ? 7.059 -4.891 -0.115 1 94.62 308 ASP B C 1
ATOM 6250 O O . ASP B 1 308 ? 7.387 -3.898 -0.765 1 94.62 308 ASP B O 1
ATOM 6254 N N . ASP B 1 309 ? 7.918 -5.797 0.238 1 95.69 309 ASP B N 1
ATOM 6255 C CA . ASP B 1 309 ? 9.273 -5.91 -0.295 1 95.69 309 ASP B CA 1
ATOM 6256 C C . ASP B 1 309 ? 9.328 -6.902 -1.455 1 95.69 309 ASP B C 1
ATOM 6258 O O . ASP B 1 309 ? 9.438 -8.109 -1.239 1 95.69 309 ASP B O 1
ATOM 6262 N N . TYR B 1 310 ? 9.414 -6.418 -2.666 1 97.88 310 TYR B N 1
ATOM 6263 C CA . TYR B 1 310 ? 9.383 -7.266 -3.852 1 97.88 310 TYR B CA 1
ATOM 6264 C C . TYR B 1 310 ? 10.789 -7.668 -4.277 1 97.88 310 TYR B C 1
ATOM 6266 O O . TYR B 1 310 ? 11.719 -6.863 -4.199 1 97.88 310 TYR B O 1
ATOM 6274 N N . LYS B 1 311 ? 10.93 -8.891 -4.699 1 98.44 311 LYS B N 1
ATOM 6275 C CA . LYS B 1 311 ? 12.164 -9.312 -5.363 1 98.44 311 LYS B CA 1
ATOM 6276 C C . LYS B 1 311 ? 12.492 -8.391 -6.535 1 98.44 311 LYS B C 1
ATOM 6278 O O . LYS B 1 311 ? 11.594 -7.938 -7.25 1 98.44 311 LYS B O 1
ATOM 6283 N N . SER B 1 312 ? 13.836 -8.125 -6.785 1 97.81 312 SER B N 1
ATOM 6284 C CA . SER B 1 312 ? 14.266 -7.281 -7.895 1 97.81 312 SER B CA 1
ATOM 6285 C C . SER B 1 312 ? 14.055 -7.973 -9.234 1 97.81 312 SER B C 1
ATOM 6287 O O . SER B 1 312 ? 13.875 -9.188 -9.289 1 97.81 312 SER B O 1
ATOM 6289 N N . GLY B 1 313 ? 14.039 -7.156 -10.266 1 98 313 GLY B N 1
ATOM 6290 C CA . GLY B 1 313 ? 14 -7.746 -11.594 1 98 313 GLY B CA 1
ATOM 6291 C C . GLY B 1 313 ? 15.102 -8.766 -11.828 1 98 313 GLY B C 1
ATOM 6292 O O . GLY B 1 313 ? 14.859 -9.828 -12.406 1 98 313 GLY B O 1
ATOM 6293 N N . ARG B 1 314 ? 16.312 -8.477 -11.375 1 97.81 314 ARG B N 1
ATOM 6294 C CA . ARG B 1 314 ? 17.438 -9.383 -11.492 1 97.81 314 ARG B CA 1
ATOM 6295 C C . ARG B 1 314 ? 17.172 -10.703 -10.781 1 97.81 314 ARG B C 1
ATOM 6297 O O . ARG B 1 314 ? 17.391 -11.781 -11.344 1 97.81 314 ARG B O 1
ATOM 6304 N N . ASP B 1 315 ? 16.688 -10.633 -9.578 1 98.19 315 ASP B N 1
ATOM 6305 C CA . ASP B 1 315 ? 16.391 -11.828 -8.789 1 98.19 315 ASP B CA 1
ATOM 6306 C C . ASP B 1 315 ? 15.32 -12.688 -9.469 1 98.19 315 ASP B C 1
ATOM 6308 O O . ASP B 1 315 ? 15.406 -13.914 -9.461 1 98.19 315 ASP B O 1
ATOM 6312 N N . LEU B 1 316 ? 14.336 -12.047 -10.023 1 98.75 316 LEU B N 1
ATOM 6313 C CA . LEU B 1 316 ? 13.242 -12.766 -10.688 1 98.75 316 LEU B CA 1
ATOM 6314 C C . LEU B 1 316 ? 13.75 -13.492 -11.922 1 98.75 316 LEU B C 1
ATOM 6316 O O . LEU B 1 316 ? 13.383 -14.648 -12.164 1 98.75 316 LEU B O 1
ATOM 6320 N N . VAL B 1 317 ? 14.555 -12.812 -12.695 1 98.69 317 VAL B N 1
ATOM 6321 C CA . VAL B 1 317 ? 15.102 -13.422 -13.898 1 98.69 317 VAL B CA 1
ATOM 6322 C C . VAL B 1 317 ? 15.984 -14.609 -13.523 1 98.69 317 VAL B C 1
ATOM 6324 O O . VAL B 1 317 ? 15.859 -15.688 -14.102 1 98.69 317 VAL B O 1
ATOM 6327 N N . HIS B 1 318 ? 16.859 -14.406 -12.555 1 98.56 318 HIS B N 1
ATOM 6328 C CA . HIS B 1 318 ? 17.734 -15.484 -12.102 1 98.56 318 HIS B CA 1
ATOM 6329 C C . HIS B 1 318 ? 16.922 -16.656 -11.586 1 98.56 318 HIS B C 1
ATOM 6331 O O . HIS B 1 318 ? 17.266 -17.812 -11.867 1 98.56 318 HIS B O 1
ATOM 6337 N N . LEU B 1 319 ? 15.914 -16.359 -10.852 1 98.69 319 LEU B N 1
ATOM 6338 C CA . LEU B 1 319 ? 15.023 -17.375 -10.305 1 98.69 319 LEU B CA 1
ATOM 6339 C C . LEU B 1 319 ? 14.383 -18.188 -11.43 1 98.69 319 LEU B C 1
ATOM 6341 O O . LEU B 1 319 ? 14.375 -19.422 -11.383 1 98.69 319 LEU B O 1
ATOM 6345 N N . LEU B 1 320 ? 13.852 -17.516 -12.375 1 98.88 320 LEU B N 1
ATOM 6346 C CA . LEU B 1 320 ? 13.211 -18.172 -13.508 1 98.88 320 LEU B CA 1
ATOM 6347 C C . LEU B 1 320 ? 14.195 -19.078 -14.242 1 98.88 320 LEU B C 1
ATOM 6349 O O . LEU B 1 320 ? 13.891 -20.234 -14.531 1 98.88 320 LEU B O 1
ATOM 6353 N N . ILE B 1 321 ? 15.375 -18.531 -14.516 1 98.81 321 ILE B N 1
ATOM 6354 C CA . ILE B 1 321 ? 16.391 -19.297 -15.234 1 98.81 321 ILE B CA 1
ATOM 6355 C C . ILE B 1 321 ? 16.75 -20.547 -14.453 1 98.81 321 ILE B C 1
ATOM 6357 O O . ILE B 1 321 ? 16.859 -21.641 -15.023 1 98.81 321 ILE B O 1
ATOM 6361 N N . GLU B 1 322 ? 16.953 -20.406 -13.188 1 98.75 322 GLU B N 1
ATOM 6362 C CA . GLU B 1 322 ? 17.297 -21.562 -12.367 1 98.75 322 GLU B CA 1
ATOM 6363 C C . GLU B 1 322 ? 16.219 -22.641 -12.461 1 98.75 322 GLU B C 1
ATOM 6365 O O . GLU B 1 322 ? 16.531 -23.812 -12.648 1 98.75 322 GLU B O 1
ATOM 6370 N N . ILE B 1 323 ? 15.031 -22.281 -12.305 1 98.75 323 ILE B N 1
ATOM 6371 C CA . ILE B 1 323 ? 13.914 -23.219 -12.281 1 98.75 323 ILE B CA 1
ATOM 6372 C C . ILE B 1 323 ? 13.789 -23.922 -13.633 1 98.75 323 ILE B C 1
ATOM 6374 O O . ILE B 1 323 ? 13.664 -25.141 -13.703 1 98.75 323 ILE B O 1
ATOM 6378 N N . VAL B 1 324 ? 13.875 -23.156 -14.695 1 98.81 324 VAL B N 1
ATOM 6379 C CA . VAL B 1 324 ? 13.695 -23.703 -16.031 1 98.81 324 VAL B CA 1
ATOM 6380 C C . VAL B 1 324 ? 14.867 -24.625 -16.391 1 98.81 324 VAL B C 1
ATOM 6382 O O . VAL B 1 324 ? 14.68 -25.656 -17.016 1 98.81 324 VAL B O 1
ATOM 6385 N N . SER B 1 325 ? 16.047 -24.25 -15.984 1 98.75 325 SER B N 1
ATOM 6386 C CA . SER B 1 325 ? 17.219 -25.062 -16.266 1 98.75 325 SER B CA 1
ATOM 6387 C C . SER B 1 325 ? 17.188 -26.391 -15.516 1 98.75 325 SER B C 1
ATOM 6389 O O . SER B 1 325 ? 17.953 -27.297 -15.828 1 98.75 325 SER B O 1
ATOM 6391 N N . LYS B 1 326 ? 16.344 -26.422 -14.586 1 98.44 326 LYS B N 1
ATOM 6392 C CA . LYS B 1 326 ? 16.203 -27.641 -13.805 1 98.44 326 LYS B CA 1
ATOM 6393 C C . LYS B 1 326 ? 14.914 -28.375 -14.148 1 98.44 326 LYS B C 1
ATOM 6395 O O . LYS B 1 326 ? 14.539 -29.344 -13.477 1 98.44 326 LYS B O 1
ATOM 6400 N N . GLY B 1 327 ? 14.211 -27.891 -15.125 1 98.31 327 GLY B N 1
ATOM 6401 C CA . GLY B 1 327 ? 13.125 -28.641 -15.727 1 98.31 327 GLY B CA 1
ATOM 6402 C C . GLY B 1 327 ? 11.758 -28.203 -15.234 1 98.31 327 GLY B C 1
ATOM 6403 O O . GLY B 1 327 ? 10.758 -28.875 -15.5 1 98.31 327 GLY B O 1
ATOM 6404 N N . GLY B 1 328 ? 11.648 -27.094 -14.5 1 98.62 328 GLY B N 1
ATOM 6405 C CA . GLY B 1 328 ? 10.391 -26.734 -13.867 1 98.62 328 GLY B CA 1
ATOM 6406 C C . GLY B 1 328 ? 9.742 -25.5 -14.469 1 98.62 328 GLY B C 1
ATOM 6407 O O . GLY B 1 328 ? 10.266 -24.922 -15.43 1 98.62 328 GLY B O 1
ATOM 6408 N N . ASN B 1 329 ? 8.539 -25.188 -14.055 1 98.88 329 ASN B N 1
ATOM 6409 C CA . ASN B 1 329 ? 7.848 -23.922 -14.242 1 98.88 329 ASN B CA 1
ATOM 6410 C C . ASN B 1 329 ? 7.871 -23.078 -12.969 1 98.88 329 ASN B C 1
ATOM 6412 O O . ASN B 1 329 ? 8.07 -23.609 -11.875 1 98.88 329 ASN B O 1
ATOM 6416 N N . LEU B 1 330 ? 7.746 -21.797 -13.172 1 98.94 330 LEU B N 1
ATOM 6417 C CA . LEU B 1 330 ? 7.598 -20.875 -12.055 1 98.94 330 LEU B CA 1
ATOM 6418 C C . LEU B 1 330 ? 6.176 -20.312 -12 1 98.94 330 LEU B C 1
ATOM 6420 O O . LEU B 1 330 ? 5.707 -19.688 -12.953 1 98.94 330 LEU B O 1
ATOM 6424 N N . ALA B 1 331 ? 5.441 -20.625 -10.961 1 98.88 331 ALA B N 1
ATOM 6425 C CA . ALA B 1 331 ? 4.234 -19.875 -10.617 1 98.88 331 ALA B CA 1
ATOM 6426 C C . ALA B 1 331 ? 4.559 -18.703 -9.703 1 98.88 331 ALA B C 1
ATOM 6428 O O . ALA B 1 331 ? 4.691 -18.875 -8.484 1 98.88 331 ALA B O 1
ATOM 6429 N N . LEU B 1 332 ? 4.734 -17.547 -10.266 1 98.94 332 LEU B N 1
ATOM 6430 C CA . LEU B 1 332 ? 5.117 -16.359 -9.516 1 98.94 332 LEU B CA 1
ATOM 6431 C C . LEU B 1 332 ? 3.891 -15.672 -8.93 1 98.94 332 LEU B C 1
ATOM 6433 O O . LEU B 1 332 ? 2.998 -15.25 -9.672 1 98.94 332 LEU B O 1
ATOM 6437 N N . ASN B 1 333 ? 3.898 -15.539 -7.656 1 98.81 333 ASN B N 1
ATOM 6438 C CA . ASN B 1 333 ? 2.717 -15.031 -6.965 1 98.81 333 ASN B CA 1
ATOM 6439 C C . ASN B 1 333 ? 2.746 -13.516 -6.844 1 98.81 333 ASN B C 1
ATOM 6441 O O . ASN B 1 333 ? 3.727 -12.945 -6.363 1 98.81 333 ASN B O 1
ATOM 6445 N N . VAL B 1 334 ? 1.722 -12.93 -7.289 1 98.56 334 VAL B N 1
ATOM 6446 C CA . VAL B 1 334 ? 1.431 -11.508 -7.113 1 98.56 334 VAL B CA 1
ATOM 6447 C C . VAL B 1 334 ? 0.076 -11.336 -6.43 1 98.56 334 VAL B C 1
ATOM 6449 O O . VAL B 1 334 ? -0.945 -11.812 -6.934 1 98.56 334 VAL B O 1
ATOM 6452 N N . ALA B 1 335 ? 0.035 -10.625 -5.336 1 97.69 335 ALA B N 1
ATOM 6453 C CA . ALA B 1 335 ? -1.199 -10.469 -4.57 1 97.69 335 ALA B CA 1
ATOM 6454 C C . ALA B 1 335 ? -1.866 -9.133 -4.883 1 97.69 335 ALA B C 1
ATOM 6456 O O . ALA B 1 335 ? -1.257 -8.07 -4.719 1 97.69 335 ALA B O 1
ATOM 6457 N N . PRO B 1 336 ? -3.09 -9.133 -5.32 1 98.12 336 PRO B N 1
ATOM 6458 C CA . PRO B 1 336 ? -3.797 -7.883 -5.605 1 98.12 336 PRO B CA 1
ATOM 6459 C C . PRO B 1 336 ? -4.125 -7.09 -4.34 1 98.12 336 PRO B C 1
ATOM 6461 O O . PRO B 1 336 ? -4.215 -7.664 -3.254 1 98.12 336 PRO B O 1
ATOM 6464 N N . GLN B 1 337 ? -4.324 -5.805 -4.508 1 97.31 337 GLN B N 1
ATOM 6465 C CA . GLN B 1 337 ? -4.754 -4.898 -3.447 1 97.31 337 GLN B CA 1
ATOM 6466 C C . GLN B 1 337 ? -6.219 -5.133 -3.09 1 97.31 337 GLN B C 1
ATOM 6468 O O . GLN B 1 337 ? -6.98 -5.676 -3.891 1 97.31 337 GLN B O 1
ATOM 6473 N N . PRO B 1 338 ? -6.586 -4.652 -1.88 1 97.44 338 PRO B N 1
ATOM 6474 C CA . PRO B 1 338 ? -7.988 -4.836 -1.496 1 97.44 338 PRO B CA 1
ATOM 6475 C C . PRO B 1 338 ? -8.953 -4.055 -2.385 1 97.44 338 PRO B C 1
ATOM 6477 O O . PRO B 1 338 ? -10.133 -4.387 -2.463 1 97.44 338 PRO B O 1
ATOM 6480 N N . ASP B 1 339 ? -8.5 -2.994 -3.096 1 96.62 339 ASP B N 1
ATOM 6481 C CA . ASP B 1 339 ? -9.398 -2.195 -3.924 1 96.62 339 ASP B CA 1
ATOM 6482 C C . ASP B 1 339 ? -9.562 -2.814 -5.309 1 96.62 339 ASP B C 1
ATOM 6484 O O . ASP B 1 339 ? -10.359 -2.336 -6.117 1 96.62 339 ASP B O 1
ATOM 6488 N N . GLY B 1 340 ? -8.789 -3.836 -5.625 1 97.44 340 GLY B N 1
ATOM 6489 C CA . GLY B 1 340 ? -8.945 -4.555 -6.875 1 97.44 340 GLY B CA 1
ATOM 6490 C C . GLY B 1 340 ? -7.809 -4.316 -7.852 1 97.44 340 GLY B C 1
ATOM 6491 O O . GLY B 1 340 ? -7.688 -5.023 -8.852 1 97.44 340 GLY B O 1
ATOM 6492 N N . ARG B 1 341 ? -6.906 -3.359 -7.582 1 97.38 341 ARG B N 1
ATOM 6493 C CA . ARG B 1 341 ? -5.781 -3.09 -8.477 1 97.38 341 ARG B CA 1
ATOM 6494 C C . ARG B 1 341 ? -4.566 -3.932 -8.094 1 97.38 341 ARG B C 1
ATOM 6496 O O . ARG B 1 341 ? -4.527 -4.52 -7.012 1 97.38 341 ARG B O 1
ATOM 6503 N N . LEU B 1 342 ? -3.65 -4.055 -9.023 1 98.12 342 LEU B N 1
ATOM 6504 C CA . LEU B 1 342 ? -2.357 -4.645 -8.688 1 98.12 342 LEU B CA 1
ATOM 6505 C C . LEU B 1 342 ? -1.418 -3.594 -8.102 1 98.12 342 LEU B C 1
ATOM 6507 O O . LEU B 1 342 ? -1.418 -2.441 -8.547 1 98.12 342 LEU B O 1
ATOM 6511 N N . PRO B 1 343 ? -0.625 -3.949 -7.102 1 97.44 343 PRO B N 1
ATOM 6512 C CA . PRO B 1 343 ? 0.309 -2.984 -6.516 1 97.44 343 PRO B CA 1
ATOM 6513 C C . PRO B 1 343 ? 1.31 -2.439 -7.531 1 97.44 343 PRO B C 1
ATOM 6515 O O . PRO B 1 343 ? 1.835 -3.195 -8.352 1 97.44 343 PRO B O 1
ATOM 6518 N N . ARG B 1 344 ? 1.615 -1.222 -7.453 1 96.38 344 ARG B N 1
ATOM 6519 C CA . ARG B 1 344 ? 2.527 -0.552 -8.375 1 96.38 344 ARG B CA 1
ATOM 6520 C C . ARG B 1 344 ? 3.898 -1.22 -8.367 1 96.38 344 ARG B C 1
ATOM 6522 O O . ARG B 1 344 ? 4.516 -1.39 -9.422 1 96.38 344 ARG B O 1
ATOM 6529 N N . GLY B 1 345 ? 4.387 -1.542 -7.152 1 97.19 345 GLY B N 1
ATOM 6530 C CA . GLY B 1 345 ? 5.68 -2.197 -7.051 1 97.19 345 GLY B CA 1
ATOM 6531 C C . GLY B 1 345 ? 5.727 -3.539 -7.758 1 97.19 345 GLY B C 1
ATOM 6532 O O . GLY B 1 345 ? 6.711 -3.859 -8.43 1 97.19 345 GLY B O 1
ATOM 6533 N N . ALA B 1 346 ? 4.719 -4.32 -7.641 1 98.44 346 ALA B N 1
ATOM 6534 C CA . ALA B 1 346 ? 4.648 -5.613 -8.312 1 98.44 346 ALA B CA 1
ATOM 6535 C C . ALA B 1 346 ? 4.594 -5.441 -9.828 1 98.44 346 ALA B C 1
ATOM 6537 O O . ALA B 1 346 ? 5.262 -6.164 -10.57 1 98.44 346 ALA B O 1
ATOM 6538 N N . VAL B 1 347 ? 3.771 -4.492 -10.273 1 98.56 347 VAL B N 1
ATOM 6539 C CA . VAL B 1 347 ? 3.639 -4.215 -11.703 1 98.56 347 VAL B CA 1
ATOM 6540 C C . VAL B 1 347 ? 5 -3.84 -12.281 1 98.56 347 VAL B C 1
ATOM 6542 O O . VAL B 1 347 ? 5.375 -4.312 -13.359 1 98.56 347 VAL B O 1
ATOM 6545 N N . LYS B 1 348 ? 5.715 -3.002 -11.578 1 98.31 348 LYS B N 1
ATOM 6546 C CA . LYS B 1 348 ? 7.051 -2.611 -12.008 1 98.31 348 LYS B CA 1
ATOM 6547 C C . LYS B 1 348 ? 7.949 -3.832 -12.188 1 98.31 348 LYS B C 1
ATOM 6549 O O . LYS B 1 348 ? 8.68 -3.934 -13.18 1 98.31 348 LYS B O 1
ATOM 6554 N N . ARG B 1 349 ? 7.891 -4.73 -11.273 1 98.75 349 ARG B N 1
ATOM 6555 C CA . ARG B 1 349 ? 8.734 -5.922 -11.32 1 98.75 349 ARG B CA 1
ATOM 6556 C C . ARG B 1 349 ? 8.305 -6.852 -12.445 1 98.75 349 ARG B C 1
ATOM 6558 O O . ARG B 1 349 ? 9.148 -7.457 -13.117 1 98.75 349 ARG B O 1
ATOM 6565 N N . MET B 1 350 ? 7.016 -7 -12.672 1 98.88 350 MET B N 1
ATOM 6566 C CA . MET B 1 350 ? 6.512 -7.773 -13.805 1 98.88 350 MET B CA 1
ATOM 6567 C C . MET B 1 350 ? 7.035 -7.215 -15.125 1 98.88 350 MET B C 1
ATOM 6569 O O . MET B 1 350 ? 7.445 -7.969 -16 1 98.88 350 MET B O 1
ATOM 6573 N N . LYS B 1 351 ? 6.996 -5.906 -15.227 1 98.81 351 LYS B N 1
ATOM 6574 C CA . LYS B 1 351 ? 7.457 -5.266 -16.453 1 98.81 351 LYS B CA 1
ATOM 6575 C C . LYS B 1 351 ? 8.953 -5.473 -16.656 1 98.81 351 LYS B C 1
ATOM 6577 O O . LYS B 1 351 ? 9.414 -5.668 -17.781 1 98.81 351 LYS B O 1
ATOM 6582 N N . GLU B 1 352 ? 9.719 -5.41 -15.586 1 98.38 352 GLU B N 1
ATOM 6583 C CA . GLU B 1 352 ? 11.148 -5.676 -15.664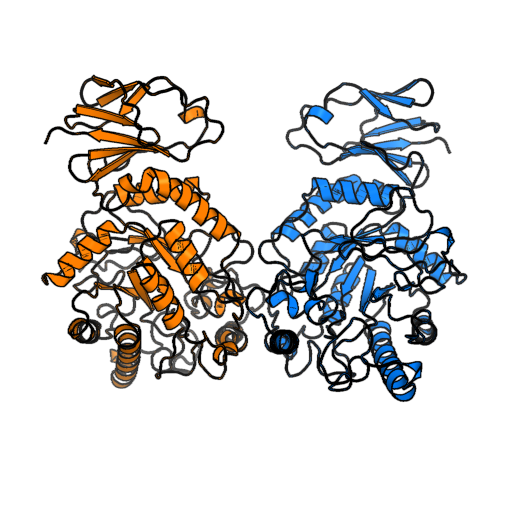 1 98.38 352 GLU B CA 1
ATOM 6584 C C . GLU B 1 352 ? 11.414 -7.102 -16.156 1 98.38 352 GLU B C 1
ATOM 6586 O O . GLU B 1 352 ? 12.242 -7.312 -17.047 1 98.38 352 GLU B O 1
ATOM 6591 N N . LEU B 1 353 ? 10.75 -8.023 -15.586 1 98.62 353 LEU B N 1
ATOM 6592 C CA . LEU B 1 353 ? 10.844 -9.414 -16.031 1 98.62 353 LEU B CA 1
ATOM 6593 C C . LEU B 1 353 ? 10.43 -9.547 -17.484 1 98.62 353 LEU B C 1
ATOM 6595 O O . LEU B 1 353 ? 11.102 -10.227 -18.266 1 98.62 353 LEU B O 1
ATOM 6599 N N . GLY B 1 354 ? 9.359 -8.891 -17.812 1 98.69 354 GLY B N 1
ATOM 6600 C CA . GLY B 1 354 ? 8.836 -8.938 -19.172 1 98.69 354 GLY B CA 1
ATOM 6601 C C . GLY B 1 354 ? 9.805 -8.391 -20.203 1 98.69 354 GLY B C 1
ATOM 6602 O O . GLY B 1 354 ? 9.938 -8.945 -21.297 1 98.69 354 GLY B O 1
ATOM 6603 N N . ALA B 1 355 ? 10.445 -7.332 -19.859 1 98 355 ALA B N 1
ATOM 6604 C CA . ALA B 1 355 ? 11.422 -6.742 -20.766 1 98 355 ALA B CA 1
ATOM 6605 C C . ALA B 1 355 ? 12.539 -7.734 -21.078 1 98 355 ALA B C 1
ATOM 6607 O O . ALA B 1 355 ? 12.969 -7.844 -22.234 1 98 355 ALA B O 1
ATOM 6608 N N . TRP B 1 356 ? 12.961 -8.414 -20.125 1 97.88 356 TRP B N 1
ATOM 6609 C CA . TRP B 1 356 ? 13.992 -9.422 -20.344 1 97.88 356 TRP B CA 1
ATOM 6610 C C . TRP B 1 356 ? 13.453 -10.578 -21.188 1 97.88 356 TRP B C 1
ATOM 6612 O O . TRP B 1 356 ? 14.117 -11.039 -22.109 1 97.88 356 TRP B O 1
ATOM 6622 N N . LEU B 1 357 ? 12.273 -11.016 -20.953 1 98.5 357 LEU B N 1
ATOM 6623 C CA . LEU B 1 357 ? 11.664 -12.141 -21.656 1 98.5 357 LEU B CA 1
ATOM 6624 C C . LEU B 1 357 ? 11.383 -11.781 -23.109 1 98.5 357 LEU B C 1
ATOM 6626 O O . LEU B 1 357 ? 11.398 -12.648 -23.984 1 98.5 357 LEU B O 1
ATOM 6630 N N . GLN B 1 358 ? 11.078 -10.57 -23.312 1 97.31 358 GLN B N 1
ATOM 6631 C CA . GLN B 1 358 ? 10.875 -10.133 -24.703 1 97.31 358 GLN B CA 1
ATOM 6632 C C . GLN B 1 358 ? 12.125 -10.359 -25.531 1 97.31 358 GLN B C 1
ATOM 6634 O O . GLN B 1 358 ? 12.031 -10.703 -26.719 1 97.31 358 GLN B O 1
ATOM 6639 N N . GLN B 1 359 ? 13.188 -10.211 -24.922 1 96.25 359 GLN B N 1
ATOM 6640 C CA . GLN B 1 359 ? 14.453 -10.344 -25.625 1 96.25 359 GLN B CA 1
ATOM 6641 C C . GLN B 1 359 ? 14.93 -11.789 -25.641 1 96.25 359 GLN B C 1
ATOM 6643 O O . GLN B 1 359 ? 15.508 -12.25 -26.641 1 96.25 359 GLN B O 1
ATOM 6648 N N . PHE B 1 360 ? 14.656 -12.5 -24.578 1 98.12 360 PHE B N 1
ATOM 6649 C CA . PHE B 1 360 ? 15.352 -13.773 -24.406 1 98.12 360 PHE B CA 1
ATOM 6650 C C . PHE B 1 360 ? 14.359 -14.906 -24.188 1 98.12 360 PHE B C 1
ATOM 6652 O O . PHE B 1 360 ? 14.75 -16.031 -23.844 1 98.12 360 PHE B O 1
ATOM 6659 N N . GLY B 1 361 ? 13.062 -14.719 -24.375 1 98.38 361 GLY B N 1
ATOM 6660 C CA . GLY B 1 361 ? 12.023 -15.688 -24.094 1 98.38 361 GLY B CA 1
ATOM 6661 C C . GLY B 1 361 ? 12.195 -16.984 -24.859 1 98.38 361 GLY B C 1
ATOM 6662 O O . GLY B 1 361 ? 11.789 -18.047 -24.391 1 98.38 361 GLY B O 1
ATOM 6663 N N . GLU B 1 362 ? 12.836 -16.922 -26.016 1 98.12 362 GLU B N 1
ATOM 6664 C CA . GLU B 1 362 ? 13.102 -18.109 -26.828 1 98.12 362 GLU B CA 1
ATOM 6665 C C . GLU B 1 362 ? 13.922 -19.141 -26.047 1 98.12 362 GLU B C 1
ATOM 6667 O O . GLU B 1 362 ? 13.766 -20.344 -26.234 1 98.12 362 GLU B O 1
ATOM 6672 N N . SER B 1 363 ? 14.781 -18.609 -25.203 1 98.75 363 SER B N 1
ATOM 6673 C CA . SER B 1 363 ? 15.664 -19.469 -24.422 1 98.75 363 SER B CA 1
ATOM 6674 C C . SER B 1 363 ? 14.945 -20.062 -23.219 1 98.75 363 SER B C 1
ATOM 6676 O O . SER B 1 363 ? 15.508 -20.875 -22.484 1 98.75 363 SER B O 1
ATOM 6678 N N . ILE B 1 364 ? 13.727 -19.672 -22.969 1 98.88 364 ILE B N 1
ATOM 6679 C CA . ILE B 1 364 ? 12.938 -20.078 -21.812 1 98.88 364 ILE B CA 1
ATOM 6680 C C . ILE B 1 364 ? 11.797 -20.984 -22.25 1 98.88 364 ILE B C 1
ATOM 6682 O O . ILE B 1 364 ? 11.805 -22.188 -21.984 1 98.88 364 ILE B O 1
ATOM 6686 N N . TYR B 1 365 ? 10.891 -20.516 -23.078 1 98.88 365 TYR B N 1
ATOM 6687 C CA . TYR B 1 365 ? 9.664 -21.203 -23.453 1 98.88 365 TYR B CA 1
ATOM 6688 C C . TYR B 1 365 ? 9.953 -22.406 -24.328 1 98.88 365 TYR B C 1
ATOM 6690 O O . TYR B 1 365 ? 10.781 -22.344 -25.234 1 98.88 365 TYR B O 1
ATOM 6698 N N . GLY B 1 366 ? 9.359 -23.531 -24 1 98.75 366 GLY B N 1
ATOM 6699 C CA . GLY B 1 366 ? 9.453 -24.734 -24.828 1 98.75 366 GLY B CA 1
ATOM 6700 C C . GLY B 1 366 ? 10.781 -25.438 -24.703 1 98.75 366 GLY B C 1
ATOM 6701 O O . GLY B 1 366 ? 11.062 -26.391 -25.453 1 98.75 366 GLY B O 1
ATOM 6702 N N . THR B 1 367 ? 11.586 -25.031 -23.797 1 98.69 367 THR B N 1
ATOM 6703 C CA . THR B 1 367 ? 12.906 -25.625 -23.656 1 98.69 367 THR B CA 1
ATOM 6704 C C . THR B 1 367 ? 12.867 -26.812 -22.703 1 98.69 367 THR B C 1
ATOM 6706 O O . THR B 1 367 ? 11.852 -27.062 -22.047 1 98.69 367 THR B O 1
ATOM 6709 N N . ARG B 1 368 ? 13.984 -27.594 -22.672 1 98.5 368 ARG B N 1
ATOM 6710 C CA . ARG B 1 368 ? 14.227 -28.703 -21.75 1 98.5 368 ARG B CA 1
ATOM 6711 C C . ARG B 1 368 ? 15.586 -28.562 -21.078 1 98.5 368 ARG B C 1
ATOM 6713 O O . ARG B 1 368 ? 16.484 -27.922 -21.609 1 98.5 368 ARG B O 1
ATOM 6720 N N . PRO B 1 369 ? 15.695 -29.141 -19.844 1 98 369 PRO B N 1
ATOM 6721 C CA . PRO B 1 369 ? 17.016 -29.109 -19.203 1 98 369 PRO B CA 1
ATOM 6722 C C . PRO B 1 369 ? 18.078 -29.875 -20 1 98 369 PRO B C 1
ATOM 6724 O O . PRO B 1 369 ? 17.766 -30.875 -20.641 1 98 369 PRO B O 1
ATOM 6727 N N . VAL B 1 370 ? 19.297 -29.422 -19.906 1 97.75 370 VAL B N 1
ATOM 6728 C CA . VAL B 1 370 ? 20.422 -30.094 -20.547 1 97.75 370 VAL B CA 1
ATOM 6729 C C . VAL B 1 370 ? 21.672 -29.922 -19.688 1 97.75 370 VAL B C 1
ATOM 6731 O O . VAL B 1 370 ? 21.891 -28.859 -19.109 1 97.75 370 VAL B O 1
ATOM 6734 N N . SER B 1 371 ? 22.391 -30.938 -19.562 1 96.31 371 SER B N 1
ATOM 6735 C CA . SER B 1 371 ? 23.625 -30.859 -18.797 1 96.31 371 SER B CA 1
ATOM 6736 C C . SER B 1 371 ? 24.547 -29.766 -19.344 1 96.31 371 SER B C 1
ATOM 6738 O O . SER B 1 371 ? 24.656 -29.578 -20.547 1 96.31 371 SER B O 1
ATOM 6740 N N . PRO B 1 372 ? 25.172 -28.938 -18.406 1 97.12 372 PRO B N 1
ATOM 6741 C CA . PRO B 1 372 ? 25.359 -29.141 -16.969 1 97.12 372 PRO B CA 1
ATOM 6742 C C . PRO B 1 372 ? 24.266 -28.469 -16.125 1 97.12 372 PRO B C 1
ATOM 6744 O O . PRO B 1 372 ? 24.453 -28.234 -14.93 1 97.12 372 PRO B O 1
ATOM 6747 N N . TYR B 1 373 ? 23.156 -28.203 -16.719 1 97.81 373 TYR B N 1
ATOM 6748 C CA . TYR B 1 373 ? 21.922 -27.75 -16.094 1 97.81 373 TYR B CA 1
ATOM 6749 C C . TYR B 1 373 ? 22.094 -26.391 -15.445 1 97.81 373 TYR B C 1
ATOM 6751 O O . TYR B 1 373 ? 22.062 -25.359 -16.141 1 97.81 373 TYR B O 1
ATOM 6759 N N . TYR B 1 374 ? 22.484 -26.297 -14.234 1 97.75 374 TYR B N 1
ATOM 6760 C CA . TYR B 1 374 ? 22.609 -25.078 -13.461 1 97.75 374 TYR B CA 1
ATOM 6761 C C . TYR B 1 374 ? 23.906 -25.047 -12.672 1 97.75 374 TYR B C 1
ATOM 6763 O O . TYR B 1 374 ? 24.219 -26 -11.938 1 97.75 374 TYR B O 1
ATOM 6771 N N . LEU B 1 375 ? 24.625 -24.016 -12.867 1 95.75 375 LEU B N 1
ATOM 6772 C CA . LEU B 1 375 ? 25.875 -23.75 -12.164 1 95.75 375 LEU B CA 1
ATOM 6773 C C . LEU B 1 375 ? 25.812 -22.438 -11.391 1 95.75 375 LEU B C 1
ATOM 6775 O O . LEU B 1 375 ? 24.766 -21.781 -11.383 1 95.75 375 LEU B O 1
ATOM 6779 N N . GLU B 1 376 ? 26.812 -22.094 -10.727 1 89.94 376 GLU B N 1
ATOM 6780 C CA . GLU B 1 376 ? 26.828 -20.891 -9.883 1 89.94 376 GLU B CA 1
ATOM 6781 C C . GLU B 1 376 ? 26.609 -19.641 -10.703 1 89.94 376 GLU B C 1
ATOM 6783 O O . GLU B 1 376 ? 25.891 -18.734 -10.281 1 89.94 376 GLU B O 1
ATOM 6788 N N . ASN B 1 377 ? 27.203 -19.578 -11.844 1 94.12 377 ASN B N 1
ATOM 6789 C CA . ASN B 1 377 ? 27.125 -18.344 -12.609 1 94.12 377 ASN B CA 1
ATOM 6790 C C . ASN B 1 377 ? 26.578 -18.578 -14.008 1 94.12 377 ASN B C 1
ATOM 6792 O O . ASN B 1 377 ? 26.562 -17.672 -14.844 1 94.12 377 ASN B O 1
ATOM 6796 N N . MET B 1 378 ? 26.125 -19.828 -14.312 1 97.06 378 MET B N 1
ATOM 6797 C CA . MET B 1 378 ? 25.609 -20.172 -15.633 1 97.06 378 MET B CA 1
ATOM 6798 C C . MET B 1 378 ? 24.469 -21.172 -15.547 1 97.06 378 MET B C 1
ATOM 6800 O O . MET B 1 378 ? 24.328 -21.859 -14.531 1 97.06 378 MET B O 1
ATOM 6804 N N . ALA B 1 379 ? 23.766 -21.25 -16.531 1 98.69 379 ALA B N 1
ATOM 6805 C CA . ALA B 1 379 ? 22.703 -22.25 -16.672 1 98.69 379 ALA B CA 1
ATOM 6806 C C . ALA B 1 379 ? 22.484 -22.609 -18.141 1 98.69 379 ALA B C 1
ATOM 6808 O O . ALA B 1 379 ? 22.969 -21.906 -19.031 1 98.69 379 ALA B O 1
ATOM 6809 N N . PHE B 1 380 ? 21.766 -23.703 -18.312 1 98.56 380 PHE B N 1
ATOM 6810 C CA . PHE B 1 380 ? 21.641 -24.219 -19.672 1 98.56 380 PHE B CA 1
ATOM 6811 C C . PHE B 1 380 ? 20.234 -24.766 -19.922 1 98.56 380 PHE B C 1
ATOM 6813 O O . PHE B 1 380 ? 19.672 -25.438 -19.062 1 98.56 380 PHE B O 1
ATOM 6820 N N . THR B 1 381 ? 19.656 -24.422 -21.031 1 98.69 381 THR B N 1
ATOM 6821 C CA . THR B 1 381 ? 18.453 -25.031 -21.578 1 98.69 381 THR B CA 1
ATOM 6822 C C . THR B 1 381 ? 18.641 -25.438 -23.031 1 98.69 381 THR B C 1
ATOM 6824 O O . THR B 1 381 ? 19.641 -25.047 -23.656 1 98.69 381 THR B O 1
ATOM 6827 N N . ARG B 1 382 ? 17.688 -26.234 -23.484 1 98 382 ARG B N 1
ATOM 6828 C CA . ARG B 1 382 ? 17.828 -26.703 -24.859 1 98 382 ARG B CA 1
ATOM 6829 C C . ARG B 1 382 ? 16.469 -26.734 -25.578 1 98 382 ARG B C 1
ATOM 6831 O O . ARG B 1 382 ? 15.453 -27.047 -24.953 1 98 382 ARG B O 1
ATOM 6838 N N . LYS B 1 383 ? 16.438 -26.406 -26.797 1 97.44 383 LYS B N 1
ATOM 6839 C CA . LYS B 1 383 ? 15.32 -26.547 -27.734 1 97.44 383 LYS B CA 1
ATOM 6840 C C . LYS B 1 383 ? 15.805 -26.969 -29.109 1 97.44 383 LYS B C 1
ATOM 6842 O O . LYS B 1 383 ? 16.453 -26.188 -29.812 1 97.44 383 LYS B O 1
ATOM 6847 N N . GLY B 1 384 ? 15.492 -28.219 -29.453 1 95.69 384 GLY B N 1
ATOM 6848 C CA . GLY B 1 384 ? 16.031 -28.734 -30.703 1 95.69 384 GLY B CA 1
ATOM 6849 C C . GLY B 1 384 ? 17.531 -28.828 -30.719 1 95.69 384 GLY B C 1
ATOM 6850 O O . GLY B 1 384 ? 18.141 -29.422 -29.828 1 95.69 384 GLY B O 1
ATOM 6851 N N . ASN B 1 385 ? 18.125 -28.188 -31.719 1 96.75 385 ASN B N 1
ATOM 6852 C CA . ASN B 1 385 ? 19.562 -28.266 -31.891 1 96.75 385 ASN B CA 1
ATOM 6853 C C . ASN B 1 385 ? 20.266 -27.031 -31.312 1 96.75 385 ASN B C 1
ATOM 6855 O O . ASN B 1 385 ? 21.406 -26.75 -31.656 1 96.75 385 ASN B O 1
ATOM 6859 N N . ILE B 1 386 ? 19.547 -26.359 -30.484 1 97.94 386 ILE B N 1
ATOM 6860 C CA . ILE B 1 386 ? 20.125 -25.156 -29.891 1 97.94 386 ILE B CA 1
ATOM 6861 C C . ILE B 1 386 ? 20.219 -25.344 -28.375 1 97.94 386 ILE B C 1
ATOM 6863 O O . ILE B 1 386 ? 19.234 -25.672 -27.719 1 97.94 386 ILE B O 1
ATOM 6867 N N . VAL B 1 387 ? 21.422 -25.141 -27.844 1 98.31 387 VAL B N 1
ATOM 6868 C CA . VAL B 1 387 ? 21.625 -25.031 -26.406 1 98.31 387 VAL B CA 1
ATOM 6869 C C . VAL B 1 387 ? 21.797 -23.562 -26.031 1 98.31 387 VAL B C 1
ATOM 6871 O O . VAL B 1 387 ? 22.578 -22.844 -26.641 1 98.31 387 VAL B O 1
ATOM 6874 N N . TYR B 1 388 ? 21.031 -23.109 -25.125 1 98.75 388 TYR B N 1
ATOM 6875 C CA . TYR B 1 388 ? 21.156 -21.75 -24.609 1 98.75 388 TYR B CA 1
ATOM 6876 C C . TYR B 1 388 ? 21.984 -21.719 -23.328 1 98.75 388 TYR B C 1
ATOM 6878 O O . TYR B 1 388 ? 21.688 -22.438 -22.375 1 98.75 388 TYR B O 1
ATOM 6886 N N . CYS B 1 389 ? 23.016 -20.938 -23.312 1 98.19 389 CYS B N 1
ATOM 6887 C CA . CYS B 1 389 ? 23.859 -20.719 -22.141 1 98.19 389 CYS B CA 1
ATOM 6888 C C . CYS B 1 389 ? 23.594 -19.344 -21.516 1 98.19 389 CYS B C 1
ATOM 6890 O O . CYS B 1 389 ? 23.812 -18.312 -22.156 1 98.19 389 CYS B O 1
ATOM 6892 N N . PHE B 1 390 ? 23.109 -19.359 -20.328 1 98.56 390 PHE B N 1
ATOM 6893 C CA . PHE B 1 390 ? 22.859 -18.125 -19.578 1 98.56 390 PHE B CA 1
ATOM 6894 C C . PHE B 1 390 ? 24.094 -17.734 -18.766 1 98.56 390 PHE B C 1
ATOM 6896 O O . PHE B 1 390 ? 24.688 -18.562 -18.094 1 98.56 390 PHE B O 1
ATOM 6903 N N . VAL B 1 391 ? 24.484 -16.484 -18.828 1 96.44 391 VAL B N 1
ATOM 6904 C CA . VAL B 1 391 ? 25.547 -15.922 -18 1 96.44 391 VAL B CA 1
ATOM 6905 C C . VAL B 1 391 ? 24.969 -14.906 -17.031 1 96.44 391 VAL B C 1
ATOM 6907 O O . VAL B 1 391 ? 24.562 -13.805 -17.438 1 96.44 391 VAL B O 1
ATOM 6910 N N . PHE B 1 392 ? 25 -15.25 -15.75 1 96.94 392 PHE B N 1
ATOM 6911 C CA . PHE B 1 392 ? 24.406 -14.406 -14.719 1 96.94 392 PHE B CA 1
ATOM 6912 C C . PHE B 1 392 ? 25.266 -13.172 -14.461 1 96.94 392 PHE B C 1
ATOM 6914 O O . PHE B 1 392 ? 26.5 -13.273 -14.367 1 96.94 392 PHE B O 1
ATOM 6921 N N . ILE B 1 393 ? 24.672 -12.047 -14.383 1 93.88 393 ILE B N 1
ATOM 6922 C CA . ILE B 1 393 ? 25.359 -10.82 -14 1 93.88 393 ILE B CA 1
ATOM 6923 C C . ILE B 1 393 ? 24.844 -10.328 -12.648 1 93.88 393 ILE B C 1
ATOM 6925 O O . ILE B 1 393 ? 23.688 -9.961 -12.523 1 93.88 393 ILE B O 1
ATOM 6929 N N . HIS B 1 394 ? 25.656 -10.352 -11.648 1 92.44 394 HIS B N 1
ATOM 6930 C CA . HIS B 1 394 ? 25.297 -9.914 -10.305 1 92.44 394 HIS B CA 1
ATOM 6931 C C . HIS B 1 394 ? 25.812 -8.508 -10.023 1 92.44 394 HIS B C 1
ATOM 6933 O O . HIS B 1 394 ? 25.125 -7.703 -9.383 1 92.44 394 HIS B O 1
ATOM 6939 N N . THR B 1 395 ? 27.062 -8.32 -10.523 1 91.44 395 THR B N 1
ATOM 6940 C CA . THR B 1 395 ? 27.734 -7.043 -10.32 1 91.44 395 THR B CA 1
ATOM 6941 C C . THR B 1 395 ? 28.453 -6.598 -11.594 1 91.44 395 THR B C 1
ATOM 6943 O O . THR B 1 395 ? 28.547 -7.363 -12.555 1 91.44 395 THR B O 1
ATOM 6946 N N . LYS B 1 396 ? 28.969 -5.438 -11.523 1 88.56 396 LYS B N 1
ATOM 6947 C CA . LYS B 1 396 ? 29.734 -4.91 -12.656 1 88.56 396 LYS B CA 1
ATOM 6948 C C . LYS B 1 396 ? 31 -5.73 -12.891 1 88.56 396 LYS B C 1
ATOM 6950 O O . LYS B 1 396 ? 31.469 -5.828 -14.023 1 88.56 396 LYS B O 1
ATOM 6955 N N . ALA B 1 397 ? 31.484 -6.344 -11.922 1 87.62 397 ALA B N 1
ATOM 6956 C CA . ALA B 1 397 ? 32.688 -7.152 -12.023 1 87.62 397 ALA B CA 1
ATOM 6957 C C . ALA B 1 397 ? 32.5 -8.344 -12.945 1 87.62 397 ALA B C 1
ATOM 6959 O O . ALA B 1 397 ? 33.438 -8.812 -13.594 1 87.62 397 ALA B O 1
ATOM 6960 N N . ASP B 1 398 ? 31.281 -8.828 -13.078 1 88.62 398 ASP B N 1
ATOM 6961 C CA . ASP B 1 398 ? 30.969 -9.969 -13.922 1 88.62 398 ASP B CA 1
ATOM 6962 C C . ASP B 1 398 ? 31.094 -9.617 -15.406 1 88.62 398 ASP B C 1
ATOM 6964 O O . ASP B 1 398 ? 31.141 -10.5 -16.266 1 88.62 398 ASP B O 1
ATOM 6968 N N . LEU B 1 399 ? 31.219 -8.406 -15.688 1 86.44 399 LEU B N 1
ATOM 6969 C CA . LEU B 1 399 ? 31.312 -7.945 -17.078 1 86.44 399 LEU B CA 1
ATOM 6970 C C . LEU B 1 399 ? 32.781 -7.891 -17.516 1 86.44 399 LEU B C 1
ATOM 6972 O O . LEU B 1 399 ? 33.062 -7.719 -18.703 1 86.44 399 LEU B O 1
ATOM 6976 N N . ASN B 1 400 ? 33.562 -8.055 -16.562 1 81.81 400 ASN B N 1
ATOM 6977 C CA . ASN B 1 400 ? 35 -7.895 -16.859 1 81.81 400 ASN B CA 1
ATOM 6978 C C . ASN B 1 400 ? 35.562 -9.125 -17.562 1 81.81 400 ASN B C 1
ATOM 6980 O O . ASN B 1 400 ? 35.062 -10.234 -17.375 1 81.81 400 ASN B O 1
ATOM 6984 N N . GLY B 1 401 ? 36.594 -8.852 -18.297 1 77.62 401 GLY B N 1
ATOM 6985 C CA . GLY B 1 401 ? 37.312 -9.93 -18.938 1 77.62 401 GLY B CA 1
ATOM 6986 C C . GLY B 1 401 ? 37.031 -10.055 -20.422 1 77.62 401 GLY B C 1
ATOM 6987 O O . GLY B 1 401 ? 36.062 -9.445 -20.922 1 77.62 401 GLY B O 1
ATOM 6988 N N . GLY B 1 402 ? 37.906 -10.805 -21.141 1 82.12 402 GLY B N 1
ATOM 6989 C CA . GLY B 1 402 ? 37.781 -10.922 -22.578 1 82.12 402 GLY B CA 1
ATOM 6990 C C . GLY B 1 402 ? 37.312 -12.297 -23.031 1 82.12 402 GLY B C 1
ATOM 6991 O O . GLY B 1 402 ? 37.062 -12.523 -24.219 1 82.12 402 GLY B O 1
ATOM 6992 N N . SER B 1 403 ? 37.156 -13.203 -22.078 1 90.56 403 SER B N 1
ATOM 6993 C CA . SER B 1 403 ? 36.75 -14.539 -22.5 1 90.56 403 SER B CA 1
ATOM 6994 C C . SER B 1 403 ? 35.781 -15.156 -21.484 1 90.56 403 SER B C 1
ATOM 6996 O O . SER B 1 403 ? 35.75 -14.742 -20.328 1 90.56 403 SER B O 1
ATOM 6998 N N . LEU B 1 404 ? 34.969 -16.062 -21.953 1 93.25 404 LEU B N 1
ATOM 6999 C CA . LEU B 1 404 ? 34.031 -16.859 -21.141 1 93.25 404 LEU B CA 1
ATOM 7000 C C . LEU B 1 404 ? 34.312 -18.344 -21.281 1 93.25 404 LEU B C 1
ATOM 7002 O O . LEU B 1 404 ? 34.5 -18.844 -22.406 1 93.25 404 LEU B O 1
ATOM 7006 N N . THR B 1 405 ? 34.5 -18.984 -20.188 1 94.75 405 THR B N 1
ATOM 7007 C CA . THR B 1 405 ? 34.656 -20.422 -20.203 1 94.75 405 THR B CA 1
ATOM 7008 C C . THR B 1 405 ? 33.344 -21.125 -19.922 1 94.75 405 THR B C 1
ATOM 7010 O O . THR B 1 405 ? 32.75 -20.922 -18.859 1 94.75 405 THR B O 1
ATOM 7013 N N . ILE B 1 406 ? 32.906 -21.938 -20.828 1 95.88 406 ILE B N 1
ATOM 7014 C CA . ILE B 1 406 ? 31.625 -22.625 -20.75 1 95.88 406 ILE B CA 1
ATOM 7015 C C . ILE B 1 406 ? 31.844 -24.125 -20.609 1 95.88 406 ILE B C 1
ATOM 7017 O O . ILE B 1 406 ? 32.375 -24.766 -21.516 1 95.88 406 ILE B O 1
ATOM 7021 N N . PRO B 1 407 ? 31.422 -24.672 -19.5 1 96 407 PRO B N 1
ATOM 7022 C CA . PRO B 1 407 ? 31.609 -26.109 -19.297 1 96 407 PRO B CA 1
ATOM 7023 C C . PRO B 1 407 ? 30.547 -26.953 -19.984 1 96 407 PRO B C 1
ATOM 7025 O O . PRO B 1 407 ? 29.844 -27.719 -19.328 1 96 407 PRO B O 1
ATOM 7028 N N . TYR B 1 408 ? 30.438 -26.875 -21.234 1 94.62 408 TYR B N 1
ATOM 7029 C CA . TYR B 1 408 ? 29.547 -27.688 -22.062 1 94.62 408 TYR B CA 1
ATOM 7030 C C . TYR B 1 408 ? 30.359 -28.688 -22.891 1 94.62 408 TYR B C 1
ATOM 7032 O O . TYR B 1 408 ? 31.219 -28.297 -23.672 1 94.62 408 TYR B O 1
ATOM 7040 N N . GLU B 1 409 ? 30.016 -29.953 -22.797 1 92.06 409 GLU B N 1
ATOM 7041 C CA . GLU B 1 409 ? 30.859 -31.016 -23.359 1 92.06 409 GLU B CA 1
ATOM 7042 C C . GLU B 1 409 ? 30.422 -31.375 -24.766 1 92.06 409 GLU B C 1
ATOM 7044 O O . GLU B 1 409 ? 31.172 -32 -25.516 1 92.06 409 GLU B O 1
ATOM 7049 N N . GLY B 1 410 ? 29.25 -31.047 -25.141 1 90.5 410 GLY B N 1
ATOM 7050 C CA . GLY B 1 410 ? 28.75 -31.406 -26.453 1 90.5 410 GLY B CA 1
ATOM 7051 C C . GLY B 1 410 ? 29.438 -30.672 -27.578 1 90.5 410 GLY B C 1
ATOM 7052 O O . GLY B 1 410 ? 30.094 -29.656 -27.344 1 90.5 410 GLY B O 1
ATOM 7053 N N . ALA B 1 411 ? 29.328 -31.25 -28.766 1 91.88 411 ALA B N 1
ATOM 7054 C CA . ALA B 1 411 ? 29.875 -30.594 -29.953 1 91.88 411 ALA B CA 1
ATOM 7055 C C . ALA B 1 411 ? 29.094 -29.312 -30.281 1 91.88 411 ALA B C 1
ATOM 7057 O O . ALA B 1 411 ? 27.859 -29.297 -30.219 1 91.88 411 ALA B O 1
ATOM 7058 N N . VAL B 1 412 ? 29.859 -28.25 -30.516 1 95.81 412 VAL B N 1
ATOM 7059 C CA . VAL B 1 412 ? 29.25 -26.953 -30.828 1 95.81 412 VAL B CA 1
ATOM 7060 C C . VAL B 1 412 ? 29.797 -26.453 -32.156 1 95.81 412 VAL B C 1
ATOM 7062 O O . VAL B 1 412 ? 31.016 -26.422 -32.375 1 95.81 412 VAL B O 1
ATOM 7065 N N . ASP B 1 413 ? 28.906 -26.031 -33.062 1 96.19 413 ASP B N 1
ATOM 7066 C CA . ASP B 1 413 ? 29.297 -25.547 -34.375 1 96.19 413 ASP B CA 1
ATOM 7067 C C . ASP B 1 413 ? 29.438 -24.031 -34.375 1 96.19 413 ASP B C 1
ATOM 7069 O O . ASP B 1 413 ? 30.25 -23.484 -35.125 1 96.19 413 ASP B O 1
ATOM 7073 N N . GLN B 1 414 ? 28.562 -23.406 -33.625 1 96.69 414 GLN B N 1
ATOM 7074 C CA . GLN B 1 414 ? 28.516 -21.953 -33.625 1 96.69 414 GLN B CA 1
ATOM 7075 C C . GLN B 1 414 ? 28.047 -21.406 -32.281 1 96.69 414 GLN B C 1
ATOM 7077 O O . GLN B 1 414 ? 27.188 -21.984 -31.641 1 96.69 414 GLN B O 1
ATOM 7082 N N . VAL B 1 415 ? 28.672 -20.312 -31.891 1 96.94 415 VAL B N 1
ATOM 7083 C CA . VAL B 1 415 ? 28.266 -19.562 -30.703 1 96.94 415 VAL B CA 1
ATOM 7084 C C . VAL B 1 415 ? 27.812 -18.156 -31.094 1 96.94 415 VAL B C 1
ATOM 7086 O O . VAL B 1 415 ? 28.531 -17.453 -31.797 1 96.94 415 VAL B O 1
ATOM 7089 N N . GLU B 1 416 ? 26.578 -17.797 -30.703 1 96.81 416 GLU B N 1
ATOM 7090 C CA . GLU B 1 416 ? 26.016 -16.484 -31.016 1 96.81 416 GLU B CA 1
ATOM 7091 C C . GLU B 1 416 ? 25.516 -15.781 -29.75 1 96.81 416 GLU B C 1
ATOM 7093 O O . GLU B 1 416 ? 24.984 -16.438 -28.844 1 96.81 416 GLU B O 1
ATOM 7098 N N . LEU B 1 417 ? 25.703 -14.539 -29.719 1 95.31 417 LEU B N 1
ATOM 7099 C CA . LEU B 1 417 ? 25.047 -13.734 -28.703 1 95.31 417 LEU B CA 1
ATOM 7100 C C . LEU B 1 417 ? 23.594 -13.461 -29.062 1 95.31 417 LEU B C 1
ATOM 7102 O O . LEU B 1 417 ? 23.312 -12.859 -30.109 1 95.31 417 LEU B O 1
ATOM 7106 N N . MET B 1 418 ? 22.672 -13.75 -28.219 1 94.5 418 MET B N 1
ATOM 7107 C CA . MET B 1 418 ? 21.266 -13.719 -28.578 1 94.5 418 MET B CA 1
ATOM 7108 C C . MET B 1 418 ? 20.766 -12.281 -28.688 1 94.5 418 MET B C 1
ATOM 7110 O O . MET B 1 418 ? 19.828 -12.008 -29.453 1 94.5 418 MET B O 1
ATOM 7114 N N . ASN B 1 419 ? 21.297 -11.367 -27.906 1 90.25 419 ASN B N 1
ATOM 7115 C CA . ASN B 1 419 ? 20.766 -10.008 -27.859 1 90.25 419 ASN B CA 1
ATOM 7116 C C . ASN B 1 419 ? 20.953 -9.289 -29.188 1 90.25 419 ASN B C 1
ATOM 7118 O O . ASN B 1 419 ? 20.156 -8.43 -29.562 1 90.25 419 ASN B O 1
ATOM 7122 N N . ASN B 1 420 ? 22 -9.625 -30.016 1 91.5 420 ASN B N 1
ATOM 7123 C CA . ASN B 1 420 ? 22.234 -8.898 -31.25 1 91.5 420 ASN B CA 1
ATOM 7124 C C . ASN B 1 420 ? 22.641 -9.844 -32.375 1 91.5 420 ASN B C 1
ATOM 7126 O O . ASN B 1 420 ? 22.891 -9.398 -33.5 1 91.5 420 ASN B O 1
ATOM 7130 N N . GLY B 1 421 ? 22.75 -11.094 -32.125 1 93.88 421 GLY B N 1
ATOM 7131 C CA . GLY B 1 421 ? 23.016 -12.07 -33.156 1 93.88 421 GLY B CA 1
ATOM 7132 C C . GLY B 1 421 ? 24.484 -12.156 -33.531 1 93.88 421 GLY B C 1
ATOM 7133 O O . GLY B 1 421 ? 24.859 -12.883 -34.438 1 93.88 421 GLY B O 1
ATOM 7134 N N . GLN B 1 422 ? 25.328 -11.531 -32.844 1 95 422 GLN B N 1
ATOM 7135 C CA . GLN B 1 422 ? 26.766 -11.547 -33.125 1 95 422 GLN B CA 1
ATOM 7136 C C . GLN B 1 422 ? 27.344 -12.945 -32.938 1 95 422 GLN B C 1
ATOM 7138 O O . GLN B 1 422 ? 27.125 -13.578 -31.891 1 95 422 GLN B O 1
ATOM 7143 N N . VAL B 1 423 ? 28.047 -13.359 -33.938 1 97 423 VAL B N 1
ATOM 7144 C CA . VAL B 1 423 ? 28.75 -14.633 -33.875 1 97 423 VAL B CA 1
ATOM 7145 C C . VAL B 1 423 ? 30.078 -14.453 -33.156 1 97 423 VAL B C 1
ATOM 7147 O O . VAL B 1 423 ? 30.844 -13.531 -33.469 1 97 423 VAL B O 1
ATOM 7150 N N . LEU B 1 424 ? 30.312 -15.336 -32.25 1 95.94 424 LEU B N 1
ATOM 7151 C CA . LEU B 1 424 ? 31.516 -15.227 -31.422 1 95.94 424 LEU B CA 1
ATOM 7152 C C . LEU B 1 424 ? 32.531 -16.312 -31.781 1 95.94 424 LEU B C 1
ATOM 7154 O O . LEU B 1 424 ? 32.125 -17.453 -32.062 1 95.94 424 LEU B O 1
ATOM 7158 N N . SER B 1 425 ? 33.844 -15.898 -31.719 1 96.06 425 SER B N 1
ATOM 7159 C CA . SER B 1 425 ? 34.875 -16.906 -31.875 1 96.06 425 SER B CA 1
ATOM 7160 C C . SER B 1 425 ? 35.062 -17.719 -30.594 1 96.06 425 SER B C 1
ATOM 7162 O O . SER B 1 425 ? 34.875 -17.203 -29.5 1 96.06 425 SER B O 1
ATOM 7164 N N . PHE B 1 426 ? 35.344 -18.953 -30.781 1 96.06 426 PHE B N 1
ATOM 7165 C CA . PHE B 1 426 ? 35.562 -19.828 -29.625 1 96.06 426 PHE B CA 1
ATOM 7166 C C . PHE B 1 426 ? 36.5 -20.984 -29.984 1 96.06 426 PHE B C 1
ATOM 7168 O O . PHE B 1 426 ? 36.75 -21.234 -31.156 1 96.06 426 PHE B O 1
ATOM 7175 N N . HIS B 1 427 ? 37.094 -21.578 -29.031 1 95 427 HIS B N 1
ATOM 7176 C CA . HIS B 1 427 ? 37.875 -22.797 -29.172 1 95 427 HIS B CA 1
ATOM 7177 C C . HIS B 1 427 ? 37.688 -23.703 -27.953 1 95 427 HIS B C 1
ATOM 7179 O O . HIS B 1 427 ? 37.25 -23.25 -26.891 1 95 427 HIS B O 1
ATOM 7185 N N . ARG B 1 428 ? 37.938 -25 -28.109 1 93.69 428 ARG B N 1
ATOM 7186 C CA . ARG B 1 428 ? 37.781 -25.969 -27.031 1 93.69 428 ARG B CA 1
ATOM 7187 C C . ARG B 1 428 ? 39.094 -26.25 -26.344 1 93.69 428 ARG B C 1
ATOM 7189 O O . ARG B 1 428 ? 40.125 -26.375 -26.984 1 93.69 428 ARG B O 1
ATOM 7196 N N . VAL B 1 429 ? 39 -26.234 -25.062 1 93.25 429 VAL B N 1
ATOM 7197 C CA . VAL B 1 429 ? 40.125 -26.672 -24.219 1 93.25 429 VAL B CA 1
ATOM 7198 C C . VAL B 1 429 ? 39.656 -27.781 -23.281 1 93.25 429 VAL B C 1
ATOM 7200 O O . VAL B 1 429 ? 38.969 -27.516 -22.297 1 93.25 429 VAL B O 1
ATOM 7203 N N . GLU B 1 430 ? 40.062 -29 -23.641 1 90.25 430 GLU B N 1
ATOM 7204 C CA . GLU B 1 430 ? 39.562 -30.156 -22.891 1 90.25 430 GLU B CA 1
ATOM 7205 C C . GLU B 1 430 ? 38.031 -30.25 -22.938 1 90.25 430 GLU B C 1
ATOM 7207 O O . GLU B 1 430 ? 37.438 -30.266 -24.031 1 90.25 430 GLU B O 1
ATOM 7212 N N . ASN B 1 431 ? 37.375 -30.094 -21.844 1 88.44 431 ASN B N 1
ATOM 7213 C CA . ASN B 1 431 ? 35.938 -30.266 -21.812 1 88.44 431 ASN B CA 1
ATOM 7214 C C . ASN B 1 431 ? 35.219 -28.922 -21.656 1 88.44 431 ASN B C 1
ATOM 7216 O O . ASN B 1 431 ? 34.031 -28.875 -21.312 1 88.44 431 ASN B O 1
ATOM 7220 N N . GLU B 1 432 ? 35.938 -27.891 -22.062 1 93.69 432 GLU B N 1
ATOM 7221 C CA . GLU B 1 432 ? 35.344 -26.547 -21.906 1 93.69 432 GLU B CA 1
ATOM 7222 C C . GLU B 1 432 ? 35.406 -25.766 -23.219 1 93.69 432 GLU B C 1
ATOM 7224 O O . GLU B 1 432 ? 36.312 -25.953 -24.016 1 93.69 432 GLU B O 1
ATOM 7229 N N . LEU B 1 433 ? 34.438 -25 -23.438 1 94.69 433 LEU B N 1
ATOM 7230 C CA . LEU B 1 433 ? 34.406 -24.047 -24.531 1 94.69 433 LEU B CA 1
ATOM 7231 C C . LEU B 1 433 ? 34.875 -22.672 -24.078 1 94.69 433 LEU B C 1
ATOM 7233 O O . LEU B 1 433 ? 34.344 -22.109 -23.125 1 94.69 433 LEU B O 1
ATOM 7237 N N . VAL B 1 434 ? 35.938 -22.188 -24.641 1 96 434 VAL B N 1
ATOM 7238 C CA . VAL B 1 434 ? 36.438 -20.844 -24.359 1 96 434 VAL B CA 1
ATOM 7239 C C . VAL B 1 434 ? 35.938 -19.891 -25.438 1 96 434 VAL B C 1
ATOM 7241 O O . VAL B 1 434 ? 36.312 -19.984 -26.594 1 96 434 VAL B O 1
ATOM 7244 N N . VAL B 1 435 ? 35.062 -18.953 -25.094 1 95.81 435 VAL B N 1
ATOM 7245 C CA . VAL B 1 435 ? 34.438 -18.031 -26.016 1 95.81 435 VAL B CA 1
ATOM 7246 C C . VAL B 1 435 ? 35 -16.641 -25.844 1 95.81 435 VAL B C 1
ATOM 7248 O O . VAL B 1 435 ? 35.125 -16.125 -24.734 1 95.81 435 VAL B O 1
ATOM 7251 N N . ASN B 1 436 ? 35.406 -16.016 -26.938 1 92.88 436 ASN B N 1
ATOM 7252 C CA . ASN B 1 436 ? 35.812 -14.625 -26.891 1 92.88 436 ASN B CA 1
ATOM 7253 C C . ASN B 1 436 ? 34.625 -13.688 -26.812 1 92.88 436 ASN B C 1
ATOM 7255 O O . ASN B 1 436 ? 33.875 -13.523 -27.797 1 92.88 436 ASN B O 1
ATOM 7259 N N . ARG B 1 437 ? 34.438 -13.164 -25.641 1 85.94 437 ARG B N 1
ATOM 7260 C CA . ARG B 1 437 ? 33.25 -12.336 -25.484 1 85.94 437 ARG B CA 1
ATOM 7261 C C . ARG B 1 437 ? 33.531 -10.906 -25.938 1 85.94 437 ARG B C 1
ATOM 7263 O O . ARG B 1 437 ? 34.656 -10.43 -25.906 1 85.94 437 ARG B O 1
ATOM 7270 N N . PRO B 1 438 ? 32.406 -10.242 -26.391 1 83.19 438 PRO B N 1
ATOM 7271 C CA . PRO B 1 438 ? 32.562 -8.812 -26.703 1 83.19 438 PRO B CA 1
ATOM 7272 C C . PRO B 1 438 ? 32.781 -7.961 -25.453 1 83.19 438 PRO B C 1
ATOM 7274 O O . PRO B 1 438 ? 32.75 -8.477 -24.328 1 83.19 438 PRO B O 1
ATOM 7277 N N . ASP B 1 439 ? 33.031 -6.684 -25.703 1 81.44 439 ASP B N 1
ATOM 7278 C CA . ASP B 1 439 ? 33.219 -5.75 -24.594 1 81.44 439 ASP B CA 1
ATOM 7279 C C . ASP B 1 439 ? 31.875 -5.469 -23.906 1 81.44 439 ASP B C 1
ATOM 7281 O O . ASP B 1 439 ? 31.078 -4.672 -24.406 1 81.44 439 ASP B O 1
ATOM 7285 N N . TRP B 1 440 ? 31.688 -6.098 -22.766 1 80.38 440 TRP B N 1
ATOM 7286 C CA . TRP B 1 440 ? 30.453 -5.941 -21.984 1 80.38 440 TRP B CA 1
ATOM 7287 C C . TRP B 1 440 ? 30.594 -4.809 -20.984 1 80.38 440 TRP B C 1
ATOM 7289 O O . TRP B 1 440 ? 29.594 -4.348 -20.422 1 80.38 440 TRP B O 1
ATOM 7299 N N . GLU B 1 441 ? 31.734 -4.281 -20.828 1 73.81 441 GLU B N 1
ATOM 7300 C CA . GLU B 1 441 ? 32.031 -3.281 -19.797 1 73.81 441 GLU B CA 1
ATOM 7301 C C . GLU B 1 441 ? 31.391 -1.938 -20.156 1 73.81 441 GLU B C 1
ATOM 7303 O O . GLU B 1 441 ? 31.141 -1.113 -19.266 1 73.81 441 GLU B O 1
ATOM 7308 N N . GLY B 1 442 ? 31.047 -1.749 -21.359 1 68.38 442 GLY B N 1
ATOM 7309 C CA . GLY B 1 442 ? 30.516 -0.472 -21.812 1 68.38 442 GLY B CA 1
ATOM 7310 C C . GLY B 1 442 ? 29.016 -0.349 -21.625 1 68.38 442 GLY B C 1
ATOM 7311 O O . GLY B 1 442 ? 28.422 0.7 -21.906 1 68.38 442 GLY B O 1
ATOM 7312 N N . GLU B 1 443 ? 28.484 -1.251 -21.078 1 71.12 443 GLU B N 1
ATOM 7313 C CA . GLU B 1 443 ? 27.031 -1.236 -20.922 1 71.12 443 GLU B CA 1
ATOM 7314 C C . GLU B 1 443 ? 26.609 -0.289 -19.812 1 71.12 443 GLU B C 1
ATOM 7316 O O . GLU B 1 443 ? 27.219 -0.26 -18.75 1 71.12 443 GLU B O 1
ATOM 7321 N N . HIS B 1 444 ? 25.734 0.606 -20.188 1 66.31 444 HIS B N 1
ATOM 7322 C CA . HIS B 1 444 ? 25.25 1.587 -19.219 1 66.31 444 HIS B CA 1
ATOM 7323 C C . HIS B 1 444 ? 24.391 0.927 -18.141 1 66.31 444 HIS B C 1
ATOM 7325 O O . HIS B 1 444 ? 24.594 1.159 -16.953 1 66.31 444 HIS B O 1
ATOM 7331 N N . ASP B 1 445 ? 23.438 0.1 -18.562 1 82 445 ASP B N 1
ATOM 7332 C CA . ASP B 1 445 ? 22.609 -0.615 -17.594 1 82 445 ASP B CA 1
ATOM 7333 C C . ASP B 1 445 ? 23.125 -2.033 -17.375 1 82 445 ASP B C 1
ATOM 7335 O O . ASP B 1 445 ? 23.578 -2.691 -18.312 1 82 445 ASP B O 1
ATOM 7339 N N . LEU B 1 446 ? 23.25 -2.359 -16.141 1 84.62 446 LEU B N 1
ATOM 7340 C CA . LEU B 1 446 ? 23.719 -3.699 -15.805 1 84.62 446 LEU B CA 1
ATOM 7341 C C . LEU B 1 446 ? 22.703 -4.754 -16.25 1 84.62 446 LEU B C 1
ATOM 7343 O O . LEU B 1 446 ? 21.609 -4.852 -15.672 1 84.62 446 LEU B O 1
ATOM 7347 N N . PRO B 1 447 ? 23.016 -5.543 -17.266 1 90.88 447 PRO B N 1
ATOM 7348 C CA . PRO B 1 447 ? 22.062 -6.566 -17.688 1 90.88 447 PRO B CA 1
ATOM 7349 C C . PRO B 1 447 ? 21.797 -7.613 -16.609 1 90.88 447 PRO B C 1
ATOM 7351 O O . PRO B 1 447 ? 22.641 -7.848 -15.75 1 90.88 447 PRO B O 1
ATOM 7354 N N . TYR B 1 448 ? 20.641 -8.219 -16.672 1 95.62 448 TYR B N 1
ATOM 7355 C CA . TYR B 1 448 ? 20.328 -9.25 -15.695 1 95.62 448 TYR B CA 1
ATOM 7356 C C . TYR B 1 448 ? 21.078 -10.539 -16 1 95.62 448 TYR B C 1
ATOM 7358 O O . TYR B 1 448 ? 21.594 -11.203 -15.102 1 95.62 448 TYR B O 1
ATOM 7366 N N . ALA B 1 449 ? 21.078 -10.938 -17.234 1 96.19 449 ALA B N 1
ATOM 7367 C CA . ALA B 1 449 ? 21.781 -12.109 -17.734 1 96.19 449 ALA B CA 1
ATOM 7368 C C . ALA B 1 449 ? 21.953 -12.016 -19.25 1 96.19 449 ALA B C 1
ATOM 7370 O O . ALA B 1 449 ? 21.078 -11.531 -19.969 1 96.19 449 ALA B O 1
ATOM 7371 N N . TYR B 1 450 ? 23.125 -12.484 -19.719 1 94.12 450 TYR B N 1
ATOM 7372 C CA . TYR B 1 450 ? 23.312 -12.688 -21.156 1 94.12 450 TYR B CA 1
ATOM 7373 C C . TYR B 1 450 ? 22.953 -14.109 -21.562 1 94.12 450 TYR B C 1
ATOM 7375 O O . TYR B 1 450 ? 22.984 -15.023 -20.734 1 94.12 450 TYR B O 1
ATOM 7383 N N . VAL B 1 451 ? 22.578 -14.211 -22.797 1 97.69 451 VAL B N 1
ATOM 7384 C CA . VAL B 1 451 ? 22.25 -15.539 -23.312 1 97.69 451 VAL B CA 1
ATOM 7385 C C . VAL B 1 451 ? 23.047 -15.805 -24.594 1 97.69 451 VAL B C 1
ATOM 7387 O O . VAL B 1 451 ? 23 -15.008 -25.531 1 97.69 451 VAL B O 1
ATOM 7390 N N . LEU B 1 452 ? 23.766 -16.875 -24.609 1 97.44 452 LEU B N 1
ATOM 7391 C CA . LEU B 1 452 ? 24.453 -17.359 -25.797 1 97.44 452 LEU B CA 1
ATOM 7392 C C . LEU B 1 452 ? 23.703 -18.547 -26.406 1 97.44 452 LEU B C 1
ATOM 7394 O O . LEU B 1 452 ? 23.234 -19.438 -25.703 1 97.44 452 LEU B O 1
ATOM 7398 N N . LYS B 1 453 ? 23.609 -18.547 -27.672 1 97.81 453 LYS B N 1
ATOM 7399 C CA . LYS B 1 453 ? 23.078 -19.688 -28.422 1 97.81 453 LYS B CA 1
ATOM 7400 C C . LYS B 1 453 ? 24.203 -20.578 -28.938 1 97.81 453 LYS B C 1
ATOM 7402 O O . LYS B 1 453 ? 25.078 -20.125 -29.703 1 97.81 453 LYS B O 1
ATOM 7407 N N . LEU B 1 454 ? 24.219 -21.734 -28.516 1 98 454 LEU B N 1
ATOM 7408 C CA . LEU B 1 454 ? 25.141 -22.75 -29.016 1 98 454 LEU B CA 1
ATOM 7409 C C . LEU B 1 454 ? 24.438 -23.672 -30.016 1 98 454 LEU B C 1
ATOM 7411 O O . LEU B 1 454 ? 23.609 -24.5 -29.625 1 98 454 LEU B O 1
ATOM 7415 N N . THR B 1 455 ? 24.781 -23.547 -31.25 1 97.5 455 THR B N 1
ATOM 7416 C CA . THR B 1 455 ? 24.234 -24.453 -32.25 1 97.5 455 THR B CA 1
ATOM 7417 C C . THR B 1 455 ? 25 -25.766 -32.281 1 97.5 455 THR B C 1
ATOM 7419 O O . THR B 1 455 ? 26.219 -25.781 -32.406 1 97.5 455 THR B O 1
ATOM 7422 N N . ILE B 1 456 ? 24.312 -26.828 -32.062 1 93 456 ILE B N 1
ATOM 7423 C CA . ILE B 1 456 ? 24.984 -28.109 -32 1 93 456 ILE B CA 1
ATOM 7424 C C . ILE B 1 456 ? 24.688 -28.922 -33.25 1 93 456 ILE B C 1
ATOM 7426 O O . ILE B 1 456 ? 23.641 -28.75 -33.875 1 93 456 ILE B O 1
ATOM 7430 N N . ALA B 1 457 ? 25.766 -29.703 -33.75 1 79.69 457 ALA B N 1
ATOM 7431 C CA . ALA B 1 457 ? 25.641 -30.547 -34.938 1 79.69 457 ALA B CA 1
ATOM 7432 C C . ALA B 1 457 ? 24.641 -31.688 -34.688 1 79.69 457 ALA B C 1
ATOM 7434 O O . ALA B 1 457 ? 24.641 -32.281 -33.594 1 79.69 457 ALA B O 1
ATOM 7435 N N . LEU B 1 458 ? 23.469 -31.703 -35.406 1 62.75 458 LEU B N 1
ATOM 7436 C CA . LEU B 1 458 ? 22.531 -32.812 -35.281 1 62.75 458 LEU B CA 1
ATOM 7437 C C . LEU B 1 458 ? 23.188 -34.125 -35.688 1 62.75 458 LEU B C 1
ATOM 7439 O O . LEU B 1 458 ? 24.062 -34.125 -36.531 1 62.75 458 LEU B O 1
#

Nearest PDB structures (foldseek):
  6gn6-assembly1_B  TM=8.258E-01  e=4.234E-37  Paenibacillus thiaminolyticus
  1hl8-assembly1_B  TM=8.157E-01  e=1.278E-31  Thermotoga maritima MSB8
  1odu-assembly1_A  TM=7.938E-01  e=1.278E-31  Thermotoga maritima MSB8
  7xsf-assembly1_B-2  TM=7.677E-01  e=3.377E-28  Cecembia lonarensis LW9
  7xsh-assembly1_A  TM=7.834E-01  e=2.491E-27  Cecembia lonarensis LW9

Foldseek 3Di:
DPCPPQPCDLNFTDWDDLVQADADPDPLQVVLLLVVLQQQEEAEEDEDLCLQVQFAPPQLLALVSVVNRCPVVDPDDDNVVVNVVVLLSQLVQAQLVADLLVVLVLCLLLRHAAYEYEQDDQQAEGLADAPLDLSYQLHPSHPNVPPPCSGVLLSNLVNNVVSNHAYEYEYELHHCHDCLWAPPCLPVVSHHHSGRPDQCVVPVVSLLVSLVSSLRVVLCCLPVRPAHQEHEYDDLCCPVVVNNHSVVVVSVVVSCVVVVNYAYCSTRNGDDRNQEMEREQDADPAARDGEYEYEHEQFDHLEHHDPTDGDALLRVLVVSQLRQLSSYHYHYHFYDHSNNHGDPVVSVSSNSSSVVCVQCVVQRGSWGHDPVRDDPQWGWIDDPQKIKIKGFFDDLVSQDDFKDKAQAQAAFDWKAWRNPGDTWDWDDDPRIIITGDDRSNPDPDGDSITMMITGHDD/DPCPPQPCDVNFTDWDDLVQADADPDPLQVVLLLVVLQQQEEAEEDEDLCLQVQFAPPQLLALVSVVNRCPVVDPDDDNVVVNVVVLLSQLVQAQLVADLLVVLVLCLLLRHAAYEYEQDDQQAEGLADAPLDLSYQLHPSHPNVPPPCSGVLLSNLVNNVVSNHAYEYEYELHHCHDCLWAPPCLPVVSHHHLGRPDQCVVPVVSLLVSLVSSLRVVLCCLPVRPAHQEHEYDDLCQPVVVNNHSVVVVSVVVSCVVVVNYAYCSTRNGDDRNQEMEREQDADPAARDGEYEYEHEQFDHLEHHDPTDGDALLRVLVVSQLRQLSSYHYHYHFYDHSNNHGDPVVSVSSNSSSVVCVQCVVQRGSWGHDPVRDDDQWGWIDDPQKIKIKGFFDDLVSQDDFKDKAQAQAAFDWKAWRNPGDTWDWDDDVRIIITGDDRSNPDPDGDSITMMITGHDD

Sequence (916 aa):
MTDNLEEVTDGVHHYSKEESYVAPKEEALQAQLEWFKDQKIGLMMHWGPYSQLGVVESWALSDEDAEWSREEIDWEHDSKSLKQQYVALNKTFHPIRFQPDAWADLAKDTGFKYLVFTTKHHDGFAMWDTKTTEYKITGSACPFHRHPYADVCKQLFDAFRARGLGISAYFSKADWHVPSYWTPNKTGSGYTRRGPSYDPKEDPALWEEFVQFTHEQILELLTNYGRIDMLWLDAGWVSPKNNQDIRLGEVVEKARKTQPWLLAADRTVGGPYENILTPEQMVPNKPIFVPWESCITMGSAFSFRYEDDYKSGRDLVHLLIEIVSKGGNLALNVAPQPDGRLPRGAVKRMKELGAWLQQFGESIYGTRPVSPYYLENMAFTRKGNIVYCFVFIHTKADLNGGSLTIPYEGAVDQVELMNNGQVLSFHRVENELVVNRPDWEGEHDLPYAYVLKLTIALMTDNLEEVTDGVHHYSKEESYVAPKEEALQAQLEWFKDQKIGLMMHWGPYSQLGVVESWALSDEDAEWSREEIDWEHDSKSLKQQYVALNKTFHPIRFQPDAWADLAKDTGFKYLVFTTKHHDGFAMWDTKTTEYKITGSACPFHRHPYADVCKQLFDAFRARGLGISAYFSKADWHVPSYWTPNKTGSGYTRRGPSYDPKEDPALWEEFVQFTHEQILELLTNYGRIDMLWLDAGWVSPKNNQDIRLGEVVEKARKTQPWLLAADRTVGGPYENILTPEQMVPNKPIFVPWESCITMGSAFSFRYEDDYKSGRDLVHLLIEIVSKGGNLALNVAPQPDGRLPRGAVKRMKELGAWLQQFGESIYGTRPVSPYYLENMAFTRKGNIVYCFVFIHTKADLNGGSLTIPYEGAVDQVELMNNGQVLSFHRVENELVVNRPDWEGEHDLPYAYVLKLTIAL

pLDDT: mean 93.75, std 11.06, range [23.22, 98.94]

InterPro domains:
  IPR000933 Glycoside hydrolase, family 29 [PTHR10030] (33-372)
  IPR000933 Glycoside hydrolase, family 29 [SM00812] (21-404)
  IPR016286 Alpha-L-fucosidase, metazoa-type [PIRSF001092] (16-397)
  IPR016286 Alpha-L-fucosidase, metazoa-type [PR00741] (114-130)
  IPR016286 Alpha-L-fucosidase, metazoa-type [PR00741] (315-336)
  IPR016286 Alpha-L-fucosidase, metazoa-type [PR00741] (348-370)
  IPR017853 Glycoside hydrolase superfamily [SSF51445] (32-365)
  IPR057739 Glycoside hydrolase family 29, N-terminal [PF01120] (16-362)

Secondary structure (DSSP, 8-state):
--------BTTBPPPPPGGGB-----HHHHHHHHHHHHH-EEEEE--SGGGGTT--TTGGG-GGGHHHHTTT--S---HHHHHHHHHGGGGT---TT--HHHHHHHHHHTT--EEEEEEE-TT--BSS--SS-S-BTTSTTSGGGGSTT--HHHHHHHHHHHTT-EEEEEEES--SSSTTTS-TTSSTT----SS-SS-TTT-HHHHHHHHHHHHHHHHHHHHHSS--SEEEEE-TTSSGGGT----HHHHHHHHHTT-TT-EEEETTT-BTTB-SB--BS---SS---S-BEEEEESSSSSS--TT--PPPHHHHHHHHHHHHHTT-EEEEE-PPPTTSPPPHHHHHHHHHHHHHHHHHGGGTTT-EEEEEEE-SSEEEEEETTEEEEEEE--SGGGG-SSEEEE---S--SEEEETTT--EE-EEEETTEEEEE----TT-SS--SEEEEEEE---/--------BTTBPPPPPGGGB-----HHHHHHHHHHHHH-EEEEE--SGGGGTT--TTGGG-GGGHHHHTTT--S---HHHHHHHHHGGGGT---TT--HHHHHHHHHHTT--EEEEEEE-TT--BSS--SS-S-BTTSTTSGGGGSTT--HHHHHHHHHHHTT-EEEEEEES--SSSTTTS-TTSSTT----SS-SS-TTT-HHHHHHHHHHHHHHHHHHHHHSS--SEEEEE-TTSSGGGT----HHHHHHHHHTT-TT-EEEETTT-BTTB-SB--BS---SS---S-BEEEEESSSSSS--TT--PPPHHHHHHHHHHHHHTT-EEEEE-PPPTTSPPPHHHHHHHHHHHHHHHHHGGGTTT-EEEEEEE-SSEEEEEETTEEEEEEE--SGGGG-SSEEEE---S--SEEEETTT--EE-EEEETTEEEEE----TT-SS--SEEEEEEE---

Radius of gyration: 32.63 Å; Cα contacts (8 Å, |Δi|>4): 1918; chains: 2; bounding box: 74×94×63 Å

Organism: NCBI:txid1246626